Protein AF-0000000067823970 (afdb_homodimer)

Secondary structure (DSSP, 8-state):
-----------------------------------EEEEEEEEE---TT--THHHHHHHHHHHHHHH--S---------TT-EEEEEEEEETTTTEEEEEEEESS---EEEEETT-TTBTT-EE-GGG-TT-EEEEEEEEEE-TTS-EEEEEEEEEEEEETT--EEEEEEEEEEEEE--TTB-EEEE-S-GGG-SSSS----HHHHHHHTTSSSSSEEEEE---TTT-EEEEEETEEETTSEEEEEEEEEPBSSSSSEEEEEEEEETTEEEEEEEEEEE-TT-SSEEE-HHHHHHHHHHTT-EEETTEEEE-S---SS-EEEEE-SS-EEEEETGGGEEESSSS-EEESEEE-SS--EE-HHHHTTEEEEEETTTTEEEEEEE---S---EEE-/-----------------------------------EEEEEEEEE---TT--THHHHHHHHHHHHHHH--S---------TT-EEEEEEEEETTTTEEEEEEEESS---EEEEETT-TTBTT-EE-GGG-TT-EEEEEEEEEE-TTS-EEEEEEEEEEEEETT--EEEEEEEEEEEEE--TTB-EEEE-S-GGG-SSSS----HHHHHHHTTSSSSSEEEEE---TTT-EEEEEETEEETTSEEEEEEEEEPBSSSSSEEEEEEEEETTEEEEEEEEEEE-TT-SSEEE-HHHHHHHHHHTT-EEETTEEEE-S---SS-EEEEE-SS-EEEEEGGGGEEESSSS-EEESEEE-SS--EE-HHHHTTEEEEEETTTTEEEEEEE---S---EEE-

Radius of gyration: 38.7 Å; Cα contacts (8 Å, |Δi|>4): 1977; chains: 2; bounding box: 110×180×60 Å

Sequence (788 aa):
MLSFVTLLSFALACANALVVPHEDSSALDKREPAPIKLDFDIRKTLNKSSDIIDLSERAHALKSRYNRKKRATSSPIVNDNDISYLLDVKLGSNKQPVTVELDTGSSDLWVYNVSTPGAQGGSFDPSKSSDDKDTGKAFSISYLDGSGAEGEYVTDDFAFADGKTLLEDFRFAVVDGGEPNSEGVLGVGNKNTEAVSSHYDNLPWAFQKKGITPKASYSLFLGSEESGKGSIIFGGIDTEKYEGELTKYPVSGSDGLALEVKSAEVDGKSVALNKPFLLDSGTSLNLWPSPLINAVGKALGGLYCFEFYCISCDQPKDKFLTFDFGNNKINVSYHDLVFHLSESECVLGVQPNEETFILGDVFLRSAYVYYDLTSDEISIAQAKYTNASNIVSAMLSFVTLLSFALACANALVVPHEDSSALDKREPAPIKLDFDIRKTLNKSSDIIDLSERAHALKSRYNRKKRATSSPIVNDNDISYLLDVKLGSNKQPVTVELDTGSSDLWVYNVSTPGAQGGSFDPSKSSDDKDTGKAFSISYLDGSGAEGEYVTDDFAFADGKTLLEDFRFAVVDGGEPNSEGVLGVGNKNTEAVSSHYDNLPWAFQKKGITPKASYSLFLGSEESGKGSIIFGGIDTEKYEGELTKYPVSGSDGLALEVKSAEVDGKSVALNKPFLLDSGTSLNLWPSPLINAVGKALGGLYCFEFYCISCDQPKDKFLTFDFGNNKINVSYHDLVFHLSESECVLGVQPNEETFILGDVFLRSAYVYYDLTSDEISIAQAKYTNASNIVSA

Structure (mmCIF, N/CA/C/O backbone):
data_AF-0000000067823970-model_v1
#
loop_
_entity.id
_entity.type
_entity.pdbx_description
1 polymer candidapepsin
#
loop_
_atom_site.group_PDB
_atom_site.id
_atom_site.type_symbol
_atom_site.label_atom_id
_atom_site.label_alt_id
_atom_site.label_comp_id
_atom_site.label_asym_id
_atom_site.label_entity_id
_atom_site.label_seq_id
_atom_site.pdbx_PDB_ins_code
_atom_site.Cartn_x
_atom_site.Cartn_y
_atom_site.Cartn_z
_atom_site.occupancy
_atom_site.B_iso_or_equiv
_atom_site.auth_seq_id
_atom_site.auth_comp_id
_atom_site.auth_asym_id
_atom_site.auth_atom_id
_atom_site.pdbx_PDB_model_num
ATOM 1 N N . MET A 1 1 ? 84.125 -74.812 2.643 1 23.97 1 MET A N 1
ATOM 2 C CA . MET A 1 1 ? 84.062 -75 1.191 1 23.97 1 MET A CA 1
ATOM 3 C C . MET A 1 1 ? 82.875 -75.875 0.781 1 23.97 1 MET A C 1
ATOM 5 O O . MET A 1 1 ? 82.812 -76.312 -0.355 1 23.97 1 MET A O 1
ATOM 9 N N . LEU A 1 2 ? 82.062 -76.25 1.826 1 26.69 2 LEU A N 1
ATOM 10 C CA . LEU A 1 2 ? 81.125 -77.312 1.657 1 26.69 2 LEU A CA 1
ATOM 11 C C . LEU A 1 2 ? 80.062 -77 0.596 1 26.69 2 LEU A C 1
ATOM 13 O O . LEU A 1 2 ? 79.75 -75.812 0.403 1 26.69 2 LEU A O 1
ATOM 17 N N . SER A 1 3 ? 79.688 -77.875 -0.292 1 25.34 3 SER A N 1
ATOM 18 C CA . SER A 1 3 ? 79.125 -78.25 -1.599 1 25.34 3 SER A CA 1
ATOM 19 C C . SER A 1 3 ? 77.625 -78 -1.649 1 25.34 3 SER A C 1
ATOM 21 O O . SER A 1 3 ? 76.812 -78.875 -1.474 1 25.34 3 SER A O 1
ATOM 23 N N . PHE A 1 4 ? 77 -76.875 -0.974 1 28.28 4 PHE A N 1
ATOM 24 C CA . PHE A 1 4 ? 75.625 -76.812 -0.625 1 28.28 4 PHE A CA 1
ATOM 25 C C . PHE A 1 4 ? 74.75 -76.688 -1.875 1 28.28 4 PHE A C 1
ATOM 27 O O . PHE A 1 4 ? 74.75 -75.625 -2.539 1 28.28 4 PHE A O 1
ATOM 34 N N . VAL A 1 5 ? 74.562 -77.812 -2.695 1 26.39 5 VAL A N 1
ATOM 35 C CA . VAL A 1 5 ? 74 -77.875 -4.027 1 26.39 5 VAL A CA 1
ATOM 36 C C . VAL A 1 5 ? 72.5 -77.562 -3.967 1 26.39 5 VAL A C 1
ATOM 38 O O . VAL A 1 5 ? 71.688 -78.312 -3.363 1 26.39 5 VAL A O 1
ATOM 41 N N . THR A 1 6 ? 72.062 -76.312 -3.545 1 25.22 6 THR A N 1
ATOM 42 C CA . THR A 1 6 ? 70.688 -76 -3.225 1 25.22 6 THR A CA 1
ATOM 43 C C . THR A 1 6 ? 69.812 -76.188 -4.461 1 25.22 6 THR A C 1
ATOM 45 O O . THR A 1 6 ? 70.062 -75.562 -5.504 1 25.22 6 THR A O 1
ATOM 48 N N . LEU A 1 7 ? 69.125 -77.375 -4.637 1 24.47 7 LEU A N 1
ATOM 49 C CA . LEU A 1 7 ? 68.25 -77.875 -5.688 1 24.47 7 LEU A CA 1
ATOM 50 C C . LEU A 1 7 ? 67.062 -76.938 -5.98 1 24.47 7 LEU A C 1
ATOM 52 O O . LEU A 1 7 ? 66.312 -76.625 -5.086 1 24.47 7 LEU A O 1
ATOM 56 N N . LEU A 1 8 ? 67.188 -75.938 -6.93 1 25.09 8 LEU A N 1
ATOM 57 C CA . LEU A 1 8 ? 66.312 -74.875 -7.359 1 25.09 8 LEU A CA 1
ATOM 58 C C . LEU A 1 8 ? 65.062 -75.375 -8.086 1 25.09 8 LEU A C 1
ATOM 60 O O . LEU A 1 8 ? 65.188 -75.875 -9.219 1 25.09 8 LEU A O 1
ATOM 64 N N . SER A 1 9 ? 64.312 -76.375 -7.5 1 22.83 9 SER A N 1
ATOM 65 C CA . SER A 1 9 ? 63.25 -76.938 -8.32 1 22.83 9 SER A CA 1
ATOM 66 C C . SER A 1 9 ? 62.25 -75.875 -8.766 1 22.83 9 SER A C 1
ATOM 68 O O . SER A 1 9 ? 61.812 -75.062 -7.961 1 22.83 9 SER A O 1
ATOM 70 N N . PHE A 1 10 ? 62.188 -75.562 -10.078 1 24.97 10 PHE A N 1
ATOM 71 C CA . PHE A 1 10 ? 61.469 -74.625 -10.953 1 24.97 10 PHE A CA 1
ATOM 72 C C . PHE A 1 10 ? 60 -75 -10.977 1 24.97 10 PHE A C 1
ATOM 74 O O . PHE A 1 10 ? 59.594 -76.062 -11.477 1 24.97 10 PHE A O 1
ATOM 81 N N . ALA A 1 11 ? 59.188 -74.875 -9.812 1 23.98 11 ALA A N 1
ATOM 82 C CA . ALA A 1 11 ? 57.781 -75.188 -9.805 1 23.98 11 ALA A CA 1
ATOM 83 C C . ALA A 1 11 ? 57.031 -74.5 -10.922 1 23.98 11 ALA A C 1
ATOM 85 O O . ALA A 1 11 ? 57.156 -73.25 -11.102 1 23.98 11 ALA A O 1
ATOM 86 N N . LEU A 1 12 ? 56.562 -75.188 -11.992 1 24.52 12 LEU A N 1
ATOM 87 C CA . LEU A 1 12 ? 55.75 -74.938 -13.188 1 24.52 12 LEU A CA 1
ATOM 88 C C . LEU A 1 12 ? 54.406 -74.375 -12.82 1 24.52 12 LEU A C 1
ATOM 90 O O . LEU A 1 12 ? 53.562 -75.062 -12.203 1 24.52 12 LEU A O 1
ATOM 94 N N . ALA A 1 13 ? 54.281 -73.125 -12.203 1 23.3 13 ALA A N 1
ATOM 95 C CA . ALA A 1 13 ? 53 -72.625 -11.805 1 23.3 13 ALA A CA 1
ATOM 96 C C . ALA A 1 13 ? 52.062 -72.5 -13.008 1 23.3 13 ALA A C 1
ATOM 98 O O . ALA A 1 13 ? 52.438 -71.938 -14.047 1 23.3 13 ALA A O 1
ATOM 99 N N . CYS A 1 14 ? 51.062 -73.438 -13.203 1 23.8 14 CYS A N 1
ATOM 100 C CA . CYS A 1 14 ? 49.969 -73.562 -14.156 1 23.8 14 CYS A CA 1
ATOM 101 C C . CYS A 1 14 ? 49.188 -72.25 -14.234 1 23.8 14 CYS A C 1
ATOM 103 O O . CYS A 1 14 ? 48.75 -71.688 -13.211 1 23.8 14 CYS A O 1
ATOM 105 N N . ALA A 1 15 ? 49.406 -71.438 -15.242 1 24.64 15 ALA A N 1
ATOM 106 C CA . ALA A 1 15 ? 48.75 -70.188 -15.672 1 24.64 15 ALA A CA 1
ATOM 107 C C . ALA A 1 15 ? 47.25 -70.438 -15.914 1 24.64 15 ALA A C 1
ATOM 109 O O . ALA A 1 15 ? 46.875 -71.062 -16.906 1 24.64 15 ALA A O 1
ATOM 110 N N . ASN A 1 16 ? 46.438 -70.938 -14.906 1 24.92 16 ASN A N 1
ATOM 111 C CA . ASN A 1 16 ? 45.031 -71.062 -15.242 1 24.92 16 ASN A CA 1
ATOM 112 C C . ASN A 1 16 ? 44.531 -69.75 -15.852 1 24.92 16 ASN A C 1
ATOM 114 O O . ASN A 1 16 ? 44.844 -68.625 -15.367 1 24.92 16 ASN A O 1
ATOM 118 N N . ALA A 1 17 ? 44.125 -69.75 -17.125 1 25.86 17 ALA A N 1
ATOM 119 C CA . ALA A 1 17 ? 43.5 -68.75 -18 1 25.86 17 ALA A CA 1
ATOM 120 C C . ALA A 1 17 ? 42.25 -68.125 -17.344 1 25.86 17 ALA A C 1
ATOM 122 O O . ALA A 1 17 ? 41.312 -68.875 -16.969 1 25.86 17 ALA A O 1
ATOM 123 N N . LEU A 1 18 ? 42.344 -67.062 -16.531 1 25.78 18 LEU A N 1
ATOM 124 C CA . LEU A 1 18 ? 41.25 -66.312 -15.992 1 25.78 18 LEU A CA 1
ATOM 125 C C . LEU A 1 18 ? 40.25 -65.938 -17.094 1 25.78 18 LEU A C 1
ATOM 127 O O . LEU A 1 18 ? 40.594 -65.312 -18.078 1 25.78 18 LEU A O 1
ATOM 131 N N . VAL A 1 19 ? 39.25 -66.812 -17.422 1 29.03 19 VAL A N 1
ATOM 132 C CA . VAL A 1 19 ? 38.125 -66.5 -18.297 1 29.03 19 VAL A CA 1
ATOM 133 C C . VAL A 1 19 ? 37.469 -65.188 -17.797 1 29.03 19 VAL A C 1
ATOM 135 O O . VAL A 1 19 ? 37.031 -65.125 -16.641 1 29.03 19 VAL A O 1
ATOM 138 N N . VAL A 1 20 ? 37.75 -64 -18.312 1 30.61 20 VAL A N 1
ATOM 139 C CA . VAL A 1 20 ? 37.094 -62.75 -18.078 1 30.61 20 VAL A CA 1
ATOM 140 C C . VAL A 1 20 ? 35.625 -62.844 -18.453 1 30.61 20 VAL A C 1
ATOM 142 O O . VAL A 1 20 ? 35.281 -63.125 -19.609 1 30.61 20 VAL A O 1
ATOM 145 N N . PRO A 1 21 ? 34.719 -63.281 -17.547 1 31.59 21 PRO A N 1
ATOM 146 C CA . PRO A 1 21 ? 33.312 -63.219 -17.969 1 31.59 21 PRO A CA 1
ATOM 147 C C . PRO A 1 21 ? 32.938 -61.875 -18.578 1 31.59 21 PRO A C 1
ATOM 149 O O . PRO A 1 21 ? 33.438 -60.844 -18.141 1 31.59 21 PRO A O 1
ATOM 152 N N . HIS A 1 22 ? 32.656 -61.844 -19.844 1 30.84 22 HIS A N 1
ATOM 153 C CA . HIS A 1 22 ? 32.094 -60.688 -20.531 1 30.84 22 HIS A CA 1
ATOM 154 C C . HIS A 1 22 ? 30.875 -60.156 -19.797 1 30.84 22 HIS A C 1
ATOM 156 O O . HIS A 1 22 ? 29.891 -60.875 -19.625 1 30.84 22 HIS A O 1
ATOM 162 N N . GLU A 1 23 ? 30.953 -59.406 -18.719 1 31.48 23 GLU A N 1
ATOM 163 C CA . GLU A 1 23 ? 29.812 -58.688 -18.125 1 31.48 23 GLU A CA 1
ATOM 164 C C . GLU A 1 23 ? 28.969 -58 -19.188 1 31.48 23 GLU A C 1
ATOM 166 O O . GLU A 1 23 ? 29.484 -57.219 -19.984 1 31.48 23 GLU A O 1
ATOM 171 N N . ASP A 1 24 ? 28 -58.719 -19.766 1 32.12 24 ASP A N 1
ATOM 172 C CA . ASP A 1 24 ? 26.953 -58.125 -20.594 1 32.12 24 ASP A CA 1
ATOM 173 C C . ASP A 1 24 ? 26.516 -56.781 -20 1 32.12 24 ASP A C 1
ATOM 175 O O . ASP A 1 24 ? 25.812 -56.75 -18.984 1 32.12 24 ASP A O 1
ATOM 179 N N . SER A 1 25 ? 27.312 -55.75 -19.875 1 34.59 25 SER A N 1
ATOM 180 C CA . SER A 1 25 ? 27.141 -54.375 -19.438 1 34.59 25 SER A CA 1
ATOM 181 C C . SER A 1 25 ? 25.828 -53.781 -19.922 1 34.59 25 SER A C 1
ATOM 183 O O . SER A 1 25 ? 25.219 -52.938 -19.25 1 34.59 25 SER A O 1
ATOM 185 N N . SER A 1 26 ? 25.547 -53.875 -21.281 1 35.09 26 SER A N 1
ATOM 186 C CA . SER A 1 26 ? 24.688 -52.812 -21.859 1 35.09 26 SER A CA 1
ATOM 187 C C . SER A 1 26 ? 23.234 -53.031 -21.484 1 35.09 26 SER A C 1
ATOM 189 O O . SER A 1 26 ? 22.328 -52.562 -22.156 1 35.09 26 SER A O 1
ATOM 191 N N . ALA A 1 27 ? 22.797 -54.094 -20.859 1 37.91 27 ALA A N 1
ATOM 192 C CA . ALA A 1 27 ? 21.375 -54.156 -20.594 1 37.91 27 ALA A CA 1
ATOM 193 C C . ALA A 1 27 ? 20.891 -52.875 -19.891 1 37.91 27 ALA A C 1
ATOM 195 O O . ALA A 1 27 ? 20.906 -52.812 -18.656 1 37.91 27 ALA A O 1
ATOM 196 N N . LEU A 1 28 ? 21.234 -51.75 -20.266 1 41.09 28 LEU A N 1
ATOM 197 C CA . LEU A 1 28 ? 20.406 -50.625 -19.844 1 41.09 28 LEU A CA 1
ATOM 198 C C . LEU A 1 28 ? 18.938 -51 -19.766 1 41.09 28 LEU A C 1
ATOM 200 O O . LEU A 1 28 ? 18.328 -51.375 -20.781 1 41.09 28 LEU A O 1
ATOM 204 N N . ASP A 1 29 ? 18.391 -51.656 -18.828 1 42.75 29 ASP A N 1
ATOM 205 C CA . ASP A 1 29 ? 17.016 -52 -18.484 1 42.75 29 ASP A CA 1
ATOM 206 C C . ASP A 1 29 ? 16.031 -50.969 -19.016 1 42.75 29 ASP A C 1
ATOM 208 O O . ASP A 1 29 ? 16.109 -49.781 -18.656 1 42.75 29 ASP A O 1
ATOM 212 N N . LYS A 1 30 ? 15.602 -50.906 -20.234 1 53.09 30 LYS A N 1
ATOM 213 C CA . LYS A 1 30 ? 14.539 -50.125 -20.891 1 53.09 30 LYS A CA 1
ATOM 214 C C . LYS A 1 30 ? 13.344 -49.969 -19.953 1 53.09 30 LYS A C 1
ATOM 216 O O . LYS A 1 30 ? 12.523 -50.875 -19.828 1 53.09 30 LYS A O 1
ATOM 221 N N . ARG A 1 31 ? 13.391 -49.281 -18.891 1 65.12 31 ARG A N 1
ATOM 222 C CA . ARG A 1 31 ? 12.219 -49 -18.047 1 65.12 31 ARG A CA 1
ATOM 223 C C . ARG A 1 31 ? 11.07 -48.438 -18.891 1 65.12 31 ARG A C 1
ATOM 225 O O . ARG A 1 31 ? 11.281 -47.625 -19.797 1 65.12 31 ARG A O 1
ATOM 232 N N . GLU A 1 32 ? 9.906 -49.125 -18.953 1 87.56 32 GLU A N 1
ATOM 233 C CA . GLU A 1 32 ? 8.688 -48.625 -19.562 1 87.56 32 GLU A CA 1
ATOM 234 C C . GLU A 1 32 ? 8.297 -47.281 -18.984 1 87.56 32 GLU A C 1
ATOM 236 O O . GLU A 1 32 ? 8.414 -47.031 -17.781 1 87.56 32 GLU A O 1
ATOM 241 N N . PRO A 1 33 ? 8.102 -46.312 -19.875 1 93.5 33 PRO A N 1
ATOM 242 C CA . PRO A 1 33 ? 7.691 -45 -19.375 1 93.5 33 PRO A CA 1
ATOM 243 C C . PRO A 1 33 ? 6.594 -45.094 -18.312 1 93.5 33 PRO A C 1
ATOM 245 O O . PRO A 1 33 ? 5.688 -45.938 -18.422 1 93.5 33 PRO A O 1
ATOM 248 N N . ALA A 1 34 ? 6.746 -44.406 -17.203 1 95.12 34 ALA A N 1
ATOM 249 C CA . ALA A 1 34 ? 5.785 -44.406 -16.094 1 95.12 34 ALA A CA 1
ATOM 250 C C . ALA A 1 34 ? 5.66 -43 -15.492 1 95.12 34 ALA A C 1
ATOM 252 O O . ALA A 1 34 ? 6.594 -42.219 -15.57 1 95.12 34 ALA A O 1
ATOM 253 N N . PRO A 1 35 ? 4.477 -42.812 -14.898 1 97.06 35 PRO A N 1
ATOM 254 C CA . PRO A 1 35 ? 4.316 -41.5 -14.227 1 97.06 35 PRO A CA 1
ATOM 255 C C . PRO A 1 35 ? 5.285 -41.312 -13.055 1 97.06 35 PRO A C 1
ATOM 257 O O . PRO A 1 35 ? 5.652 -42.312 -12.398 1 97.06 35 PRO A O 1
ATOM 260 N N . ILE A 1 36 ? 5.73 -40.062 -12.836 1 96.38 36 ILE A N 1
ATOM 261 C CA . ILE A 1 36 ? 6.547 -39.688 -11.688 1 96.38 36 ILE A CA 1
ATOM 262 C C . ILE A 1 36 ? 5.797 -38.656 -10.828 1 96.38 36 ILE A C 1
ATOM 264 O O . ILE A 1 36 ? 5.52 -37.562 -11.273 1 96.38 36 ILE A O 1
ATOM 268 N N . LYS A 1 37 ? 5.473 -39.031 -9.641 1 95.81 37 LYS A N 1
ATOM 269 C CA . LYS A 1 37 ? 4.797 -38.125 -8.711 1 95.81 37 LYS A CA 1
ATOM 270 C C . LYS A 1 37 ? 5.793 -37.469 -7.762 1 95.81 37 LYS A C 1
ATOM 272 O O . LYS A 1 37 ? 6.695 -38.125 -7.238 1 95.81 37 LYS A O 1
ATOM 277 N N . LEU A 1 38 ? 5.664 -36.219 -7.57 1 94.31 38 LEU A N 1
ATOM 278 C CA . LEU A 1 38 ? 6.418 -35.438 -6.582 1 94.31 38 LEU A CA 1
ATOM 279 C C . LEU A 1 38 ? 5.477 -34.656 -5.672 1 94.31 38 LEU A C 1
ATOM 281 O O . LEU A 1 38 ? 4.609 -33.938 -6.148 1 94.31 38 LEU A O 1
ATOM 285 N N . ASP A 1 39 ? 5.688 -34.844 -4.391 1 89.12 39 ASP A N 1
ATOM 286 C CA . ASP A 1 39 ? 5.004 -34 -3.428 1 89.12 39 ASP A CA 1
ATOM 287 C C . ASP A 1 39 ? 5.805 -32.719 -3.156 1 89.12 39 ASP A C 1
ATOM 289 O O . ASP A 1 39 ? 7.039 -32.75 -3.158 1 89.12 39 ASP A O 1
ATOM 293 N N . PHE A 1 40 ? 5.137 -31.656 -3.125 1 84.69 40 PHE A N 1
ATOM 294 C CA . PHE A 1 40 ? 5.883 -30.438 -2.807 1 84.69 40 PHE A CA 1
ATOM 295 C C . PHE A 1 40 ? 5.344 -29.797 -1.537 1 84.69 40 PHE A C 1
ATOM 297 O O . PHE A 1 40 ? 4.219 -30.078 -1.116 1 84.69 40 PHE A O 1
ATOM 304 N N . ASP A 1 41 ? 6.301 -28.984 -0.987 1 78.94 41 ASP A N 1
ATOM 305 C CA . ASP A 1 41 ? 5.961 -28.219 0.205 1 78.94 41 ASP A CA 1
ATOM 306 C C . ASP A 1 41 ? 5.422 -26.828 -0.17 1 78.94 41 ASP A C 1
ATOM 308 O O . ASP A 1 41 ? 5.883 -26.219 -1.133 1 78.94 41 ASP A O 1
ATOM 312 N N . ILE A 1 42 ? 4.441 -26.453 0.571 1 77 42 ILE A N 1
ATOM 313 C CA . ILE A 1 42 ? 3.873 -25.125 0.396 1 77 42 ILE A CA 1
ATOM 314 C C . ILE A 1 42 ? 4.426 -24.188 1.461 1 77 42 ILE A C 1
ATOM 316 O O . ILE A 1 42 ? 4.371 -24.484 2.654 1 77 42 ILE A O 1
ATOM 320 N N . ARG A 1 43 ? 5.109 -23.141 1.012 1 74.62 43 ARG A N 1
ATOM 321 C CA . ARG A 1 43 ? 5.645 -22.141 1.942 1 74.62 43 ARG A CA 1
ATOM 322 C C . ARG A 1 43 ? 4.953 -20.797 1.763 1 74.62 43 ARG A C 1
ATOM 324 O O . ARG A 1 43 ? 4.887 -20.266 0.65 1 74.62 43 ARG A O 1
ATOM 331 N N . LYS A 1 44 ? 4.445 -20.359 2.926 1 70.19 44 LYS A N 1
ATOM 332 C CA . LYS A 1 44 ? 3.855 -19.016 2.961 1 70.19 44 LYS A CA 1
ATOM 333 C C . LYS A 1 44 ? 4.797 -18.016 3.623 1 70.19 44 LYS A C 1
ATOM 335 O O . LYS A 1 44 ? 5.297 -18.266 4.723 1 70.19 44 LYS A O 1
ATOM 340 N N . THR A 1 45 ? 5.238 -17.109 2.891 1 61.94 45 THR A N 1
ATOM 341 C CA . THR A 1 45 ? 6.051 -16.062 3.498 1 61.94 45 THR A CA 1
ATOM 342 C C . THR A 1 45 ? 5.195 -14.836 3.818 1 61.94 45 THR A C 1
ATOM 344 O O . THR A 1 45 ? 4.516 -14.297 2.943 1 61.94 45 THR A O 1
ATOM 347 N N . LEU A 1 46 ? 4.805 -14.719 5.102 1 53.88 46 LEU A N 1
ATOM 348 C CA . LEU A 1 46 ? 4.133 -13.508 5.551 1 53.88 46 LEU A CA 1
ATOM 349 C C . LEU A 1 46 ? 5.133 -12.539 6.172 1 53.88 46 LEU A C 1
ATOM 351 O O . LEU A 1 46 ? 5.875 -12.906 7.086 1 53.88 46 LEU A O 1
ATOM 355 N N . ASN A 1 47 ? 5.715 -11.711 5.508 1 43.78 47 ASN A N 1
ATOM 356 C CA . ASN A 1 47 ? 6.637 -10.812 6.199 1 43.78 47 ASN A CA 1
ATOM 357 C C . ASN A 1 47 ? 5.902 -9.891 7.168 1 43.78 47 ASN A C 1
ATOM 359 O O . ASN A 1 47 ? 4.926 -9.242 6.789 1 43.78 47 ASN A O 1
ATOM 363 N N . LYS A 1 48 ? 6.023 -10.219 8.336 1 44.09 48 LYS A N 1
ATOM 364 C CA . LYS A 1 48 ? 5.516 -9.336 9.383 1 44.09 48 LYS A CA 1
ATOM 365 C C . LYS A 1 48 ? 5.773 -7.871 9.031 1 44.09 48 LYS A C 1
ATOM 367 O O . LYS A 1 48 ? 4.973 -6.996 9.375 1 44.09 48 LYS A O 1
ATOM 372 N N . SER A 1 49 ? 6.969 -7.578 8.82 1 38.06 49 SER A N 1
ATOM 373 C CA . SER A 1 49 ? 7.332 -6.172 8.688 1 38.06 49 SER A CA 1
ATOM 374 C C . SER A 1 49 ? 7.039 -5.656 7.281 1 38.06 49 SER A C 1
ATOM 376 O O . SER A 1 49 ? 7.914 -5.086 6.629 1 38.06 49 SER A O 1
ATOM 378 N N . SER A 1 50 ? 6.293 -6.395 6.535 1 38.44 50 SER A N 1
ATOM 379 C CA . SER A 1 50 ? 6.211 -6.074 5.117 1 38.44 50 SER A CA 1
ATOM 380 C C . SER A 1 50 ? 5.742 -4.637 4.898 1 38.44 50 SER A C 1
ATOM 382 O O . SER A 1 50 ? 4.688 -4.242 5.402 1 38.44 50 SER A O 1
ATOM 384 N N . ASP A 1 51 ? 6.574 -3.898 4.594 1 39.5 51 ASP A N 1
ATOM 385 C CA . ASP A 1 51 ? 6.309 -2.529 4.164 1 39.5 51 ASP A CA 1
ATOM 386 C C . ASP A 1 51 ? 5.238 -2.492 3.074 1 39.5 51 ASP A C 1
ATOM 388 O O . ASP A 1 51 ? 5.355 -3.182 2.059 1 39.5 51 ASP A O 1
ATOM 392 N N . ILE A 1 52 ? 3.986 -2.381 3.342 1 41.44 52 ILE A N 1
ATOM 393 C CA . ILE A 1 52 ? 2.842 -2.082 2.488 1 41.44 52 ILE A CA 1
ATOM 394 C C . ILE A 1 52 ? 3.326 -1.641 1.109 1 41.44 52 ILE A C 1
ATOM 396 O O . ILE A 1 52 ? 2.613 -1.793 0.115 1 41.44 52 ILE A O 1
ATOM 400 N N . ILE A 1 53 ? 4.586 -1.152 1.104 1 40.66 53 ILE A N 1
ATOM 401 C CA . ILE A 1 53 ? 5.254 -0.674 -0.101 1 40.66 53 ILE A CA 1
ATOM 402 C C . ILE A 1 53 ? 5.371 -1.812 -1.113 1 40.66 53 ILE A C 1
ATOM 404 O O . ILE A 1 53 ? 5.121 -1.617 -2.307 1 40.66 53 ILE A O 1
ATOM 408 N N . ASP A 1 54 ? 5.461 -2.945 -0.527 1 48.28 54 ASP A N 1
ATOM 409 C CA . ASP A 1 54 ? 5.84 -4.039 -1.417 1 48.28 54 ASP A CA 1
ATOM 410 C C . ASP A 1 54 ? 4.637 -4.535 -2.217 1 48.28 54 ASP A C 1
ATOM 412 O O . ASP A 1 54 ? 4.73 -4.734 -3.43 1 48.28 54 ASP A O 1
ATOM 416 N N . LEU A 1 55 ? 3.488 -4.539 -1.638 1 44.09 55 LEU A N 1
ATOM 417 C CA . LEU A 1 55 ? 2.344 -5.09 -2.357 1 44.09 55 LEU A CA 1
ATOM 418 C C . LEU A 1 55 ? 1.871 -4.129 -3.441 1 44.09 55 LEU A C 1
ATOM 420 O O . LEU A 1 55 ? 1.541 -4.551 -4.551 1 44.09 55 LEU A O 1
ATOM 424 N N . SER A 1 56 ? 1.848 -2.826 -3.053 1 44.56 56 SER A N 1
ATOM 425 C CA . SER A 1 56 ? 1.404 -1.851 -4.043 1 44.56 56 SER A CA 1
ATOM 426 C C . SER A 1 56 ? 2.4 -1.739 -5.191 1 44.56 56 SER A C 1
ATOM 428 O O . SER A 1 56 ? 2.004 -1.589 -6.352 1 44.56 56 SER A O 1
ATOM 430 N N . GLU A 1 57 ? 3.641 -1.757 -4.828 1 45.41 57 GLU A N 1
ATOM 431 C CA . GLU A 1 57 ? 4.652 -1.79 -5.879 1 45.41 57 GLU A CA 1
ATOM 432 C C . GLU A 1 57 ? 4.48 -3.014 -6.777 1 45.41 57 GLU A C 1
ATOM 434 O O . GLU A 1 57 ? 4.645 -2.924 -7.996 1 45.41 57 GLU A O 1
ATOM 439 N N . ARG A 1 58 ? 4.094 -4.062 -6.18 1 46.78 58 ARG A N 1
ATOM 440 C CA . ARG A 1 58 ? 3.84 -5.277 -6.941 1 46.78 58 ARG A CA 1
ATOM 441 C C . ARG A 1 58 ? 2.68 -5.086 -7.91 1 46.78 58 ARG A C 1
ATOM 443 O O . ARG A 1 58 ? 2.754 -5.504 -9.07 1 46.78 58 ARG A O 1
ATOM 450 N N . ALA A 1 59 ? 1.632 -4.582 -7.293 1 46 59 ALA A N 1
ATOM 451 C CA . ALA A 1 59 ? 0.457 -4.336 -8.125 1 46 59 ALA A CA 1
ATOM 452 C C . ALA A 1 59 ? 0.804 -3.447 -9.32 1 46 59 ALA A C 1
ATOM 454 O O . ALA A 1 59 ? 0.366 -3.703 -10.438 1 46 59 ALA A O 1
ATOM 455 N N . HIS A 1 60 ? 1.615 -2.41 -8.93 1 45.19 60 HIS A N 1
ATOM 456 C CA . HIS A 1 60 ? 2.037 -1.515 -10.008 1 45.19 60 HIS A CA 1
ATOM 457 C C . HIS A 1 60 ? 2.967 -2.225 -10.984 1 45.19 60 HIS A C 1
ATOM 459 O O . HIS A 1 60 ? 2.871 -2.023 -12.195 1 45.19 60 HIS A O 1
ATOM 465 N N . ALA A 1 61 ? 3.93 -2.959 -10.406 1 42.94 61 ALA A N 1
ATOM 466 C CA . ALA A 1 61 ? 4.836 -3.697 -11.281 1 42.94 61 ALA A CA 1
ATOM 467 C C . ALA A 1 61 ? 4.062 -4.652 -12.188 1 42.94 61 ALA A C 1
ATOM 469 O O . ALA A 1 61 ? 4.363 -4.766 -13.383 1 42.94 61 ALA A O 1
ATOM 470 N N . LEU A 1 62 ? 3.15 -5.297 -11.625 1 39.5 62 LEU A N 1
ATOM 471 C CA . LEU A 1 62 ? 2.334 -6.219 -12.406 1 39.5 62 LEU A CA 1
ATOM 472 C C . LEU A 1 62 ? 1.585 -5.48 -13.508 1 39.5 62 LEU A C 1
ATOM 474 O O . LEU A 1 62 ? 1.498 -5.965 -14.641 1 39.5 62 LEU A O 1
ATOM 478 N N . LYS A 1 63 ? 0.954 -4.238 -13.18 1 42.5 63 LYS A N 1
ATOM 479 C CA . LYS A 1 63 ? 0.208 -3.445 -14.156 1 42.5 63 LYS A CA 1
ATOM 480 C C . LYS A 1 63 ? 1.131 -2.891 -15.234 1 42.5 63 LYS A C 1
ATOM 482 O O . LYS A 1 63 ? 0.785 -2.898 -16.422 1 42.5 63 LYS A O 1
ATOM 487 N N . SER A 1 64 ? 2.211 -2.125 -14.742 1 38.84 64 SER A N 1
ATOM 488 C CA . SER A 1 64 ? 3.096 -1.474 -15.703 1 38.84 64 SER A CA 1
ATOM 489 C C . SER A 1 64 ? 3.758 -2.492 -16.625 1 38.84 64 SER A C 1
ATOM 491 O O . SER A 1 64 ? 3.947 -2.23 -17.812 1 38.84 64 SER A O 1
ATOM 493 N N . ARG A 1 65 ? 4.277 -3.539 -16.094 1 38.78 65 ARG A N 1
ATOM 494 C CA . ARG A 1 65 ? 5.117 -4.434 -16.875 1 38.78 65 ARG A CA 1
ATOM 495 C C . ARG A 1 65 ? 4.301 -5.152 -17.953 1 38.78 65 ARG A C 1
ATOM 497 O O . ARG A 1 65 ? 4.84 -5.559 -18.984 1 38.78 65 ARG A O 1
ATOM 504 N N . TYR A 1 66 ? 3.023 -5.398 -17.734 1 34.88 66 TYR A N 1
ATOM 505 C CA . TYR A 1 66 ? 2.363 -6.004 -18.875 1 34.88 66 TYR A CA 1
ATOM 506 C C . TYR A 1 66 ? 2.236 -5.004 -20.016 1 34.88 66 TYR A C 1
ATOM 508 O O . TYR A 1 66 ? 2.129 -5.391 -21.188 1 34.88 66 TYR A O 1
ATOM 516 N N . ASN A 1 67 ? 1.963 -3.729 -19.719 1 32.22 67 ASN A N 1
ATOM 517 C CA . ASN A 1 67 ? 1.882 -2.789 -20.828 1 32.22 67 ASN A CA 1
ATOM 518 C C . ASN A 1 67 ? 3.268 -2.385 -21.328 1 32.22 67 ASN A C 1
ATOM 520 O O . ASN A 1 67 ? 3.396 -1.754 -22.375 1 32.22 67 ASN A O 1
ATOM 524 N N . ARG A 1 68 ? 4.172 -2 -20.438 1 32.53 68 ARG A N 1
ATOM 525 C CA . ARG A 1 68 ? 5.406 -1.455 -20.984 1 32.53 68 ARG A CA 1
ATOM 526 C C . ARG A 1 68 ? 6.328 -2.57 -21.469 1 32.53 68 ARG A C 1
ATOM 528 O O . ARG A 1 68 ? 6.391 -3.641 -20.859 1 32.53 68 ARG A O 1
ATOM 535 N N . LYS A 1 69 ? 6.973 -2.453 -22.766 1 29.91 69 LYS A N 1
ATOM 536 C CA . LYS A 1 69 ? 8.172 -3.098 -23.297 1 29.91 69 LYS A CA 1
ATOM 537 C C . LYS A 1 69 ? 9.25 -3.225 -22.219 1 29.91 69 LYS A C 1
ATOM 539 O O . LYS A 1 69 ? 9.75 -4.32 -21.953 1 29.91 69 LYS A O 1
ATOM 544 N N . LYS A 1 70 ? 10.5 -2.512 -22.422 1 28.62 70 LYS A N 1
ATOM 545 C CA . LYS A 1 70 ? 11.906 -2.775 -22.125 1 28.62 70 LYS A CA 1
ATOM 546 C C . LYS A 1 70 ? 12.188 -2.639 -20.641 1 28.62 70 LYS A C 1
ATOM 548 O O . LYS A 1 70 ? 12.594 -3.604 -19.984 1 28.62 70 LYS A O 1
ATOM 553 N N . ARG A 1 71 ? 13.203 -1.614 -20.172 1 28.7 71 ARG A N 1
ATOM 554 C CA . ARG A 1 71 ? 14.469 -1.618 -19.438 1 28.7 71 ARG A CA 1
ATOM 555 C C . ARG A 1 71 ? 14.266 -1.211 -17.984 1 28.7 71 ARG A C 1
ATOM 557 O O . ARG A 1 71 ? 15.234 -0.96 -17.266 1 28.7 71 ARG A O 1
ATOM 564 N N . ALA A 1 72 ? 13.359 -0.406 -17.547 1 30.34 72 ALA A N 1
ATOM 565 C CA . ALA A 1 72 ? 13.789 0.168 -16.281 1 30.34 72 ALA A CA 1
ATOM 566 C C . ALA A 1 72 ? 13.719 -0.863 -15.156 1 30.34 72 ALA A C 1
ATOM 568 O O . ALA A 1 72 ? 12.719 -1.579 -15.023 1 30.34 72 ALA A O 1
ATOM 569 N N . THR A 1 73 ? 14.891 -1.259 -14.555 1 28.34 73 THR A N 1
ATOM 570 C CA . THR A 1 73 ? 15.242 -2.137 -13.445 1 28.34 73 THR A CA 1
ATOM 571 C C . THR A 1 73 ? 14.43 -1.793 -12.203 1 28.34 73 THR A C 1
ATOM 573 O O . THR A 1 73 ? 14.656 -0.754 -11.578 1 28.34 73 THR A O 1
ATOM 576 N N . SER A 1 74 ? 13.289 -1.896 -12.289 1 31.88 74 SER A N 1
ATOM 577 C CA . SER A 1 74 ? 12.562 -1.676 -11.039 1 31.88 74 SER A CA 1
ATOM 578 C C . SER A 1 74 ? 13.055 -2.609 -9.938 1 31.88 74 SER A C 1
ATOM 580 O O . SER A 1 74 ? 13.547 -3.703 -10.219 1 31.88 74 SER A O 1
ATOM 582 N N . SER A 1 75 ? 13.461 -2.008 -8.828 1 33.47 75 SER A N 1
ATOM 583 C CA . SER A 1 75 ? 13.938 -2.781 -7.684 1 33.47 75 SER A CA 1
ATOM 584 C C . SER A 1 75 ? 13.023 -3.975 -7.41 1 33.47 75 SER A C 1
ATOM 586 O O . SER A 1 75 ? 11.797 -3.846 -7.43 1 33.47 75 SER A O 1
ATOM 588 N N . PRO A 1 76 ? 13.734 -5.055 -7.445 1 34.28 76 PRO A N 1
ATOM 589 C CA . PRO A 1 76 ? 12.992 -6.281 -7.137 1 34.28 76 PRO A CA 1
ATOM 590 C C . PRO A 1 76 ? 12.18 -6.168 -5.852 1 34.28 76 PRO A C 1
ATOM 592 O O . PRO A 1 76 ? 12.672 -5.645 -4.848 1 34.28 76 PRO A O 1
ATOM 595 N N . ILE A 1 77 ? 10.984 -5.996 -5.898 1 34.97 77 ILE A N 1
ATOM 596 C CA . ILE A 1 77 ? 10.055 -6.043 -4.77 1 34.97 77 ILE A CA 1
ATOM 597 C C . ILE A 1 77 ? 10.148 -7.402 -4.078 1 34.97 77 ILE A C 1
ATOM 599 O O . ILE A 1 77 ? 9.867 -8.438 -4.688 1 34.97 77 ILE A O 1
ATOM 603 N N . VAL A 1 78 ? 11.07 -7.523 -3.121 1 36.81 78 VAL A N 1
ATOM 604 C CA . VAL A 1 78 ? 11.094 -8.758 -2.342 1 36.81 78 VAL A CA 1
ATOM 605 C C . VAL A 1 78 ? 9.672 -9.141 -1.932 1 36.81 78 VAL A C 1
ATOM 607 O O . VAL A 1 78 ? 8.961 -8.336 -1.327 1 36.81 78 VAL A O 1
ATOM 610 N N . ASN A 1 79 ? 9.078 -10.117 -2.598 1 41.91 79 ASN A N 1
ATOM 611 C CA . ASN A 1 79 ? 7.73 -10.688 -2.547 1 41.91 79 ASN A CA 1
ATOM 612 C C . ASN A 1 79 ? 7.473 -11.398 -1.222 1 41.91 79 ASN A C 1
ATOM 614 O O . ASN A 1 79 ? 7.801 -12.57 -1.067 1 41.91 79 ASN A O 1
ATOM 618 N N . ASP A 1 80 ? 7.262 -10.734 -0.145 1 42.88 80 ASP A N 1
ATOM 619 C CA . ASP A 1 80 ? 7.184 -11.336 1.183 1 42.88 80 ASP A CA 1
ATOM 620 C C . ASP A 1 80 ? 5.84 -12.031 1.392 1 42.88 80 ASP A C 1
ATOM 622 O O . ASP A 1 80 ? 5.633 -12.703 2.404 1 42.88 80 ASP A O 1
ATOM 626 N N . ASN A 1 81 ? 4.855 -11.914 0.604 1 49.88 81 ASN A N 1
ATOM 627 C CA . ASN A 1 81 ? 3.625 -12.633 0.917 1 49.88 81 ASN A CA 1
ATOM 628 C C . ASN A 1 81 ? 3.264 -13.633 -0.178 1 49.88 81 ASN A C 1
ATOM 630 O O . ASN A 1 81 ? 2.084 -13.867 -0.446 1 49.88 81 ASN A O 1
ATOM 634 N N . ASP A 1 82 ? 4.316 -14.289 -0.658 1 62.53 82 ASP A N 1
ATOM 635 C CA . ASP A 1 82 ? 4.105 -15.203 -1.781 1 62.53 82 ASP A CA 1
ATOM 636 C C . ASP A 1 82 ? 4.008 -16.641 -1.304 1 62.53 82 ASP A C 1
ATOM 638 O O . ASP A 1 82 ? 4.559 -17 -0.259 1 62.53 82 ASP A O 1
ATOM 642 N N . ILE A 1 83 ? 2.994 -17.328 -1.9 1 71.62 83 ILE A N 1
ATOM 643 C CA . ILE A 1 83 ? 2.955 -18.781 -1.771 1 71.62 83 ILE A CA 1
ATOM 644 C C . ILE A 1 83 ? 3.885 -19.406 -2.803 1 71.62 83 ILE A C 1
ATOM 646 O O . ILE A 1 83 ? 3.873 -19.031 -3.977 1 71.62 83 ILE A O 1
ATOM 650 N N . SER A 1 84 ? 4.797 -20.219 -2.232 1 80.44 84 SER A N 1
ATOM 651 C CA . SER A 1 84 ? 5.723 -20.922 -3.111 1 80.44 84 SER A CA 1
ATOM 652 C C . SER A 1 84 ? 5.539 -22.438 -3.008 1 80.44 84 SER A C 1
ATOM 654 O O . SER A 1 84 ? 5.312 -22.953 -1.917 1 80.44 84 SER A O 1
ATOM 656 N N . TYR A 1 85 ? 5.598 -23.109 -4.129 1 86.44 85 TYR A N 1
ATOM 657 C CA . TYR A 1 85 ? 5.594 -24.562 -4.215 1 86.44 85 TYR A CA 1
ATOM 658 C C . TYR A 1 85 ? 6.992 -25.094 -4.496 1 86.44 85 TYR A C 1
ATOM 660 O O . TYR A 1 85 ? 7.504 -24.953 -5.609 1 86.44 85 TYR A O 1
ATOM 668 N N . LEU A 1 86 ? 7.523 -25.734 -3.477 1 89.94 86 LEU A N 1
ATOM 669 C CA . LEU A 1 86 ? 8.953 -26 -3.498 1 89.94 86 LEU A CA 1
ATOM 670 C C . LEU A 1 86 ? 9.227 -27.484 -3.777 1 89.94 86 LEU A C 1
ATOM 672 O O . LEU A 1 86 ? 8.539 -28.359 -3.24 1 89.94 86 LEU A O 1
ATOM 676 N N . LEU A 1 87 ? 10.18 -27.719 -4.641 1 93.25 87 LEU A N 1
ATOM 677 C CA . LEU A 1 87 ? 10.641 -29.062 -4.992 1 93.25 87 LEU A CA 1
ATOM 678 C C . LEU A 1 87 ? 12.141 -29.203 -4.789 1 93.25 87 LEU A C 1
ATOM 680 O O . LEU A 1 87 ? 12.898 -28.281 -5.102 1 93.25 87 LEU A O 1
ATOM 684 N N . ASP A 1 88 ? 12.469 -30.359 -4.262 1 94.38 88 ASP A N 1
ATOM 685 C CA . ASP A 1 88 ? 13.891 -30.656 -4.129 1 94.38 88 ASP A CA 1
ATOM 686 C C . ASP A 1 88 ? 14.414 -31.391 -5.359 1 94.38 88 ASP A C 1
ATOM 688 O O . ASP A 1 88 ? 13.812 -32.375 -5.801 1 94.38 88 ASP A O 1
ATOM 692 N N . VAL A 1 89 ? 15.547 -30.875 -5.906 1 97.19 89 VAL A N 1
ATOM 693 C CA . VAL A 1 89 ? 16.219 -31.531 -7.023 1 97.19 89 VAL A CA 1
ATOM 694 C C . VAL A 1 89 ? 17.703 -31.688 -6.727 1 97.19 89 VAL A C 1
ATOM 696 O O . VAL A 1 89 ? 18.219 -31.062 -5.793 1 97.19 89 VAL A O 1
ATOM 699 N N . LYS A 1 90 ? 18.297 -32.531 -7.43 1 97.88 90 LYS A N 1
ATOM 700 C CA . LYS A 1 90 ? 19.734 -32.75 -7.367 1 97.88 90 LYS A CA 1
ATOM 701 C C . LYS A 1 90 ? 20.375 -32.625 -8.75 1 97.88 90 LYS A C 1
ATOM 703 O O . LYS A 1 90 ? 19.906 -33.219 -9.711 1 97.88 90 LYS A O 1
ATOM 708 N N . LEU A 1 91 ? 21.406 -31.859 -8.797 1 98.44 91 LEU A N 1
ATOM 709 C CA . LEU A 1 91 ? 22.047 -31.562 -10.07 1 98.44 91 LEU A CA 1
ATOM 710 C C . LEU A 1 91 ? 23.516 -31.984 -10.062 1 98.44 91 LEU A C 1
ATOM 712 O O . LEU A 1 91 ? 24.172 -31.938 -9.016 1 98.44 91 LEU A O 1
ATOM 716 N N . GLY A 1 92 ? 23.953 -32.406 -11.242 1 98.31 92 GLY A N 1
ATOM 717 C CA . GLY A 1 92 ? 25.375 -32.719 -11.383 1 98.31 92 GLY A CA 1
ATOM 718 C C . GLY A 1 92 ? 25.688 -34.188 -11.062 1 98.31 92 GLY A C 1
ATOM 719 O O . GLY A 1 92 ? 24.875 -34.875 -10.453 1 98.31 92 GLY A O 1
ATOM 720 N N . SER A 1 93 ? 26.875 -34.5 -11.492 1 97.81 93 SER A N 1
ATOM 721 C CA . SER A 1 93 ? 27.344 -35.875 -11.242 1 97.81 93 SER A CA 1
ATOM 722 C C . SER A 1 93 ? 27.469 -36.156 -9.75 1 97.81 93 SER A C 1
ATOM 724 O O . SER A 1 93 ? 27.344 -37.312 -9.312 1 97.81 93 SER A O 1
ATOM 726 N N . ASN A 1 94 ? 27.719 -35.156 -9.039 1 97.5 94 ASN A N 1
ATOM 727 C CA . ASN A 1 94 ? 27.891 -35.312 -7.594 1 97.5 94 ASN A CA 1
ATOM 728 C C . ASN A 1 94 ? 26.594 -35.031 -6.844 1 97.5 94 ASN A C 1
ATOM 730 O O . ASN A 1 94 ? 26.594 -34.875 -5.621 1 97.5 94 ASN A O 1
ATOM 734 N N . LYS A 1 95 ? 25.516 -34.875 -7.484 1 97.81 95 LYS A N 1
ATOM 735 C CA . LYS A 1 95 ? 24.172 -34.781 -6.926 1 97.81 95 LYS A CA 1
ATOM 736 C C . LYS A 1 95 ? 24.062 -33.594 -5.949 1 97.81 95 LYS A C 1
ATOM 738 O O . LYS A 1 95 ? 23.594 -33.781 -4.816 1 97.81 95 LYS A O 1
ATOM 743 N N . GLN A 1 96 ? 24.375 -32.406 -6.379 1 97.88 96 GLN A N 1
ATOM 744 C CA . GLN A 1 96 ? 24.25 -31.219 -5.551 1 97.88 96 GLN A CA 1
ATOM 745 C C . GLN A 1 96 ? 22.781 -30.875 -5.301 1 97.88 96 GLN A C 1
ATOM 747 O O . GLN A 1 96 ? 22.016 -30.688 -6.246 1 97.88 96 GLN A O 1
ATOM 752 N N . PRO A 1 97 ? 22.406 -30.844 -4.055 1 97.06 97 PRO A N 1
ATOM 753 C CA . PRO A 1 97 ? 20.984 -30.578 -3.76 1 97.06 97 PRO A CA 1
ATOM 754 C C . PRO A 1 97 ? 20.625 -29.109 -3.906 1 97.06 97 PRO A C 1
ATOM 756 O O . PRO A 1 97 ? 21.375 -28.234 -3.463 1 97.06 97 PRO A O 1
ATOM 759 N N . VAL A 1 98 ? 19.484 -28.812 -4.547 1 96.31 98 VAL A N 1
ATOM 760 C CA . VAL A 1 98 ? 18.906 -27.484 -4.629 1 96.31 98 VAL A CA 1
ATOM 761 C C . VAL A 1 98 ? 17.391 -27.562 -4.504 1 96.31 98 VAL A C 1
ATOM 763 O O . VAL A 1 98 ? 16.781 -28.547 -4.934 1 96.31 98 VAL A O 1
ATOM 766 N N . THR A 1 99 ? 16.828 -26.578 -3.898 1 94.81 99 THR A N 1
ATOM 767 C CA . THR A 1 99 ? 15.375 -26.406 -3.84 1 94.81 99 THR A CA 1
ATOM 768 C C . THR A 1 99 ? 14.906 -25.344 -4.828 1 94.81 99 THR A C 1
ATOM 770 O O . THR A 1 99 ? 15.492 -24.266 -4.895 1 94.81 99 THR A O 1
ATOM 773 N N . VAL A 1 100 ? 13.891 -25.703 -5.617 1 94.75 100 VAL A N 1
ATOM 774 C CA . VAL A 1 100 ? 13.422 -24.781 -6.648 1 94.75 100 VAL A CA 1
ATOM 775 C C . VAL A 1 100 ? 11.914 -24.594 -6.531 1 94.75 100 VAL A C 1
ATOM 777 O O . VAL A 1 100 ? 11.211 -25.453 -5.988 1 94.75 100 VAL A O 1
ATOM 780 N N . GLU A 1 101 ? 11.453 -23.484 -7.008 1 91.81 101 GLU A N 1
ATOM 781 C CA . GLU A 1 101 ? 10.023 -23.188 -7.055 1 91.81 101 GLU A CA 1
ATOM 782 C C . GLU A 1 101 ? 9.398 -23.688 -8.352 1 91.81 101 GLU A C 1
ATOM 784 O O . GLU A 1 101 ? 9.906 -23.406 -9.438 1 91.81 101 GLU A O 1
ATOM 789 N N . LEU A 1 102 ? 8.344 -24.391 -8.195 1 92.75 102 LEU A N 1
ATOM 790 C CA . LEU A 1 102 ? 7.598 -24.875 -9.352 1 92.75 102 LEU A CA 1
ATOM 791 C C . LEU A 1 102 ? 6.852 -23.719 -10.023 1 92.75 102 LEU A C 1
ATOM 793 O O . LEU A 1 102 ? 6.199 -22.922 -9.352 1 92.75 102 LEU A O 1
ATOM 797 N N . ASP A 1 103 ? 6.969 -23.625 -11.344 1 92.31 103 ASP A N 1
ATOM 798 C CA . ASP A 1 103 ? 6.328 -22.547 -12.102 1 92.31 103 ASP A CA 1
ATOM 799 C C . ASP A 1 103 ? 5.789 -23.062 -13.438 1 92.31 103 ASP A C 1
ATOM 801 O O . ASP A 1 103 ? 6.559 -23.453 -14.312 1 92.31 103 ASP A O 1
ATOM 805 N N . THR A 1 104 ? 4.484 -23.031 -13.602 1 93.12 104 THR A N 1
ATOM 806 C CA . THR A 1 104 ? 3.873 -23.5 -14.836 1 93.12 104 THR A CA 1
ATOM 807 C C . THR A 1 104 ? 3.836 -22.391 -15.891 1 93.12 104 THR A C 1
ATOM 809 O O . THR A 1 104 ? 3.529 -22.656 -17.047 1 93.12 104 THR A O 1
ATOM 812 N N . GLY A 1 105 ? 4.148 -21.188 -15.531 1 90.56 105 GLY A N 1
ATOM 813 C CA . GLY A 1 105 ? 4.113 -20.062 -16.438 1 90.56 105 GLY A CA 1
ATOM 814 C C . GLY A 1 105 ? 5.438 -19.812 -17.156 1 90.56 105 GLY A C 1
ATOM 815 O O . GLY A 1 105 ? 5.52 -19 -18.062 1 90.56 105 GLY A O 1
ATOM 816 N N . SER A 1 106 ? 6.402 -20.5 -16.766 1 91.12 106 SER A N 1
ATOM 817 C CA . SER A 1 106 ? 7.707 -20.422 -17.422 1 91.12 106 SER A CA 1
ATOM 818 C C . SER A 1 106 ? 8.227 -21.812 -17.766 1 91.12 106 SER A C 1
ATOM 820 O O . SER A 1 106 ? 7.598 -22.828 -17.438 1 91.12 106 SER A O 1
ATOM 822 N N . SER A 1 107 ? 9.43 -21.844 -18.438 1 94.31 107 SER A N 1
ATOM 823 C CA . SER A 1 107 ? 9.789 -23.141 -19 1 94.31 107 SER A CA 1
ATOM 824 C C . SER A 1 107 ? 11.188 -23.578 -18.562 1 94.31 107 SER A C 1
ATOM 826 O O . SER A 1 107 ? 11.539 -24.75 -18.688 1 94.31 107 SER A O 1
ATOM 828 N N . ASP A 1 108 ? 11.914 -22.672 -18.047 1 95.56 108 ASP A N 1
ATOM 829 C CA . ASP A 1 108 ? 13.32 -22.984 -17.797 1 95.56 108 ASP A CA 1
ATOM 830 C C . ASP A 1 108 ? 13.547 -23.391 -16.344 1 95.56 108 ASP A C 1
ATOM 832 O O . ASP A 1 108 ? 12.961 -22.812 -15.438 1 95.56 108 ASP A O 1
ATOM 836 N N . LEU A 1 109 ? 14.438 -24.375 -16.25 1 97.06 109 LEU A N 1
ATOM 837 C CA . LEU A 1 109 ? 15.062 -24.547 -14.93 1 97.06 109 LEU A CA 1
ATOM 838 C C . LEU A 1 109 ? 16.25 -23.625 -14.773 1 97.06 109 LEU A C 1
ATOM 840 O O . LEU A 1 109 ? 17.125 -23.562 -15.641 1 97.06 109 LEU A O 1
ATOM 844 N N . TRP A 1 110 ? 16.266 -22.938 -13.68 1 96.19 110 TRP A N 1
ATOM 845 C CA . TRP A 1 110 ? 17.484 -22.219 -13.344 1 96.19 110 TRP A CA 1
ATOM 846 C C . TRP A 1 110 ? 17.719 -22.219 -11.844 1 96.19 110 TRP A C 1
ATOM 848 O O . TRP A 1 110 ? 16.781 -22.266 -11.055 1 96.19 110 TRP A O 1
ATOM 858 N N . VAL A 1 111 ? 19.016 -22.203 -11.461 1 96.56 111 VAL A N 1
ATOM 859 C CA . VAL A 1 111 ? 19.469 -22.234 -10.07 1 96.56 111 VAL A CA 1
ATOM 860 C C . VAL A 1 111 ? 20.594 -21.219 -9.875 1 96.56 111 VAL A C 1
ATOM 862 O O . VAL A 1 111 ? 21.219 -20.781 -10.844 1 96.56 111 VAL A O 1
ATOM 865 N N . TYR A 1 112 ? 20.812 -20.938 -8.625 1 95.69 112 TYR A N 1
ATOM 866 C CA . TYR A 1 112 ? 21.859 -19.969 -8.32 1 95.69 112 TYR A CA 1
ATOM 867 C C . TYR A 1 112 ? 23.234 -20.594 -8.391 1 95.69 112 TYR A C 1
ATOM 869 O O . TYR A 1 112 ? 23.422 -21.75 -7.992 1 95.69 112 TYR A O 1
ATOM 877 N N . ASN A 1 113 ? 24.062 -19.703 -8.844 1 95.12 113 ASN A N 1
ATOM 878 C CA . ASN A 1 113 ? 25.469 -20.062 -8.766 1 95.12 113 ASN A CA 1
ATOM 879 C C . ASN A 1 113 ? 26 -20 -7.332 1 95.12 113 ASN A C 1
ATOM 881 O O . ASN A 1 113 ? 25.531 -19.188 -6.535 1 95.12 113 ASN A O 1
ATOM 885 N N . VAL A 1 114 ? 26.984 -20.781 -7.031 1 91.25 114 VAL A N 1
ATOM 886 C CA . VAL A 1 114 ? 27.547 -20.875 -5.684 1 91.25 114 VAL A CA 1
ATOM 887 C C . VAL A 1 114 ? 28.078 -19.516 -5.258 1 91.25 114 VAL A C 1
ATOM 889 O O . VAL A 1 114 ? 28.156 -19.219 -4.062 1 91.25 114 VAL A O 1
ATOM 892 N N . SER A 1 115 ? 28.312 -18.688 -6.145 1 84.25 115 SER A N 1
ATOM 893 C CA . SER A 1 115 ? 28.859 -17.375 -5.852 1 84.25 115 SER A CA 1
ATOM 894 C C . SER A 1 115 ? 27.781 -16.391 -5.469 1 84.25 115 SER A C 1
ATOM 896 O O . SER A 1 115 ? 28.062 -15.273 -5.023 1 84.25 115 SER A O 1
ATOM 898 N N . THR A 1 116 ? 26.562 -16.766 -5.617 1 82.31 116 THR A N 1
ATOM 899 C CA . THR A 1 116 ? 25.469 -15.844 -5.359 1 82.31 116 THR A CA 1
ATOM 900 C C . THR A 1 116 ? 25.078 -15.859 -3.883 1 82.31 116 THR A C 1
ATOM 902 O O . THR A 1 116 ? 24.641 -16.891 -3.363 1 82.31 116 THR A O 1
ATOM 905 N N . PRO A 1 117 ? 25.219 -14.742 -3.246 1 78.31 117 PRO A N 1
ATOM 906 C CA . PRO A 1 117 ? 24.797 -14.703 -1.843 1 78.31 117 PRO A CA 1
ATOM 907 C C . PRO A 1 117 ? 23.281 -14.758 -1.678 1 78.31 117 PRO A C 1
ATOM 909 O O . PRO A 1 117 ? 22.547 -14.258 -2.535 1 78.31 117 PRO A O 1
ATOM 912 N N . GLY A 1 118 ? 22.859 -15.406 -0.629 1 77.75 118 GLY A N 1
ATOM 913 C CA . GLY A 1 118 ? 21.469 -15.359 -0.235 1 77.75 118 GLY A CA 1
ATOM 914 C C . GLY A 1 118 ? 20.594 -16.328 -1.015 1 77.75 118 GLY A C 1
ATOM 915 O O . GLY A 1 118 ? 19.375 -16.141 -1.101 1 77.75 118 GLY A O 1
ATOM 916 N N . ALA A 1 119 ? 21.203 -17.344 -1.705 1 85.38 119 ALA A N 1
ATOM 917 C CA . ALA A 1 119 ? 20.438 -18.391 -2.375 1 85.38 119 ALA A CA 1
ATOM 918 C C . ALA A 1 119 ? 19.719 -19.281 -1.36 1 85.38 119 ALA A C 1
ATOM 920 O O . ALA A 1 119 ? 20.297 -20.25 -0.868 1 85.38 119 ALA A O 1
ATOM 921 N N . GLN A 1 120 ? 18.5 -19.016 -1.114 1 83.75 120 GLN A N 1
ATOM 922 C CA . GLN A 1 120 ? 17.75 -19.688 -0.06 1 83.75 120 GLN A CA 1
ATOM 923 C C . GLN A 1 120 ? 17.547 -21.156 -0.389 1 83.75 120 GLN A C 1
ATOM 925 O O . GLN A 1 120 ? 17.516 -22 0.511 1 83.75 120 GLN A O 1
ATOM 930 N N . GLY A 1 121 ? 17.438 -21.562 -1.629 1 89.44 121 GLY A N 1
ATOM 931 C CA . GLY A 1 121 ? 17.203 -22.938 -2.021 1 89.44 121 GLY A CA 1
ATOM 932 C C . GLY A 1 121 ? 18.469 -23.703 -2.297 1 89.44 121 GLY A C 1
ATOM 933 O O . GLY A 1 121 ? 18.422 -24.844 -2.768 1 89.44 121 GLY A O 1
ATOM 934 N N . GLY A 1 122 ? 19.609 -23 -2.016 1 91.75 122 GLY A N 1
ATOM 935 C CA . GLY A 1 122 ? 20.875 -23.625 -2.367 1 91.75 122 GLY A CA 1
ATOM 936 C C . GLY A 1 122 ? 21.406 -23.172 -3.719 1 91.75 122 GLY A C 1
ATOM 937 O O . GLY A 1 122 ? 20.75 -22.391 -4.418 1 91.75 122 GLY A O 1
ATOM 938 N N . SER A 1 123 ? 22.578 -23.672 -3.947 1 94.75 123 SER A N 1
ATOM 939 C CA . SER A 1 123 ? 23.266 -23.266 -5.168 1 94.75 123 SER A CA 1
ATOM 940 C C . SER A 1 123 ? 23.906 -24.469 -5.867 1 94.75 123 SER A C 1
ATOM 942 O O . SER A 1 123 ? 23.969 -25.547 -5.301 1 94.75 123 SER A O 1
ATOM 944 N N . PHE A 1 124 ? 24.234 -24.25 -7.121 1 97.12 124 PHE A N 1
ATOM 945 C CA . PHE A 1 124 ? 24.906 -25.25 -7.93 1 97.12 124 PHE A CA 1
ATOM 946 C C . PHE A 1 124 ? 26.281 -24.75 -8.367 1 97.12 124 PHE A C 1
ATOM 948 O O . PHE A 1 124 ? 26.406 -23.625 -8.852 1 97.12 124 PHE A O 1
ATOM 955 N N . ASP A 1 125 ? 27.234 -25.594 -8.078 1 96.81 125 ASP A N 1
ATOM 956 C CA . ASP A 1 125 ? 28.609 -25.328 -8.5 1 96.81 125 ASP A CA 1
ATOM 957 C C . ASP A 1 125 ? 29 -26.219 -9.68 1 96.81 125 ASP A C 1
ATOM 959 O O . ASP A 1 125 ? 29.359 -27.391 -9.492 1 96.81 125 ASP A O 1
ATOM 963 N N . PRO A 1 126 ? 29.016 -25.641 -10.883 1 96.25 126 PRO A N 1
ATOM 964 C CA . PRO A 1 126 ? 29.344 -26.453 -12.062 1 96.25 126 PRO A CA 1
ATOM 965 C C . PRO A 1 126 ? 30.734 -27.062 -11.984 1 96.25 126 PRO A C 1
ATOM 967 O O . PRO A 1 126 ? 30.953 -28.156 -12.5 1 96.25 126 PRO A O 1
ATOM 970 N N . SER A 1 127 ? 31.641 -26.406 -11.359 1 95.75 127 SER A N 1
ATOM 971 C CA . SER A 1 127 ? 33.031 -26.859 -11.32 1 95.75 127 SER A CA 1
ATOM 972 C C . SER A 1 127 ? 33.156 -28.156 -10.516 1 95.75 127 SER A C 1
ATOM 974 O O . SER A 1 127 ? 34.156 -28.875 -10.633 1 95.75 127 SER A O 1
ATOM 976 N N . LYS A 1 128 ? 32.219 -28.453 -9.727 1 97.06 128 LYS A N 1
ATOM 977 C CA . LYS A 1 128 ? 32.281 -29.625 -8.867 1 97.06 128 LYS A CA 1
ATOM 978 C C . LYS A 1 128 ? 31.641 -30.844 -9.531 1 97.06 128 LYS A C 1
ATOM 980 O O . LYS A 1 128 ? 31.688 -31.938 -8.984 1 97.06 128 LYS A O 1
ATOM 985 N N . SER A 1 129 ? 31.016 -30.609 -10.633 1 97.5 129 SER A N 1
ATOM 986 C CA . SER A 1 129 ? 30.422 -31.703 -11.391 1 97.5 129 SER A CA 1
ATOM 987 C C . SER A 1 129 ? 31.297 -32.125 -12.562 1 97.5 129 SER A C 1
ATOM 989 O O . SER A 1 129 ? 31.688 -31.281 -13.383 1 97.5 129 SER A O 1
ATOM 991 N N . SER A 1 130 ? 31.594 -33.375 -12.75 1 96.69 130 SER A N 1
ATOM 992 C CA . SER A 1 130 ? 32.406 -33.875 -13.859 1 96.69 130 SER A CA 1
ATOM 993 C C . SER A 1 130 ? 31.594 -33.938 -15.148 1 96.69 130 SER A C 1
ATOM 995 O O . SER A 1 130 ? 32.156 -34.062 -16.234 1 96.69 130 SER A O 1
ATOM 997 N N . ASP A 1 131 ? 30.312 -33.875 -15.07 1 95.75 131 ASP A N 1
ATOM 998 C CA . ASP A 1 131 ? 29.469 -34.062 -16.25 1 95.75 131 ASP A CA 1
ATOM 999 C C . ASP A 1 131 ? 29 -32.688 -16.781 1 95.75 131 ASP A C 1
ATOM 1001 O O . ASP A 1 131 ? 28.297 -32.625 -17.797 1 95.75 131 ASP A O 1
ATOM 1005 N N . ASP A 1 132 ? 29.422 -31.641 -16.094 1 94.75 132 ASP A N 1
ATOM 1006 C CA . ASP A 1 132 ? 28.969 -30.297 -16.484 1 94.75 132 ASP A CA 1
ATOM 1007 C C . ASP A 1 132 ? 29.578 -29.875 -17.812 1 94.75 132 ASP A C 1
ATOM 1009 O O . ASP A 1 132 ? 30.766 -30.078 -18.062 1 94.75 132 ASP A O 1
ATOM 1013 N N . LYS A 1 133 ? 28.734 -29.344 -18.656 1 95.31 133 LYS A N 1
ATOM 1014 C CA . LYS A 1 133 ? 29.188 -28.781 -19.922 1 95.31 133 LYS A CA 1
ATOM 1015 C C . LYS A 1 133 ? 28.656 -27.359 -20.109 1 95.31 133 LYS A C 1
ATOM 1017 O O . LYS A 1 133 ? 27.453 -27.125 -20.016 1 95.31 133 LYS A O 1
ATOM 1022 N N . ASP A 1 134 ? 29.562 -26.484 -20.406 1 93.56 134 ASP A N 1
ATOM 1023 C CA . ASP A 1 134 ? 29.188 -25.125 -20.75 1 93.56 134 ASP A CA 1
ATOM 1024 C C . ASP A 1 134 ? 28.625 -25.047 -22.172 1 93.56 134 ASP A C 1
ATOM 1026 O O . ASP A 1 134 ? 29.266 -25.484 -23.125 1 93.56 134 ASP A O 1
ATOM 1030 N N . THR A 1 135 ? 27.484 -24.5 -22.297 1 92.75 135 THR A N 1
ATOM 1031 C CA . THR A 1 135 ? 26.859 -24.438 -23.609 1 92.75 135 THR A CA 1
ATOM 1032 C C . THR A 1 135 ? 27.312 -23.188 -24.359 1 92.75 135 THR A C 1
ATOM 1034 O O . THR A 1 135 ? 27.125 -23.078 -25.578 1 92.75 135 THR A O 1
ATOM 1037 N N . GLY A 1 136 ? 27.812 -22.203 -23.625 1 91.75 136 GLY A N 1
ATOM 1038 C CA . GLY A 1 136 ? 28.203 -20.938 -24.203 1 91.75 136 GLY A CA 1
ATOM 1039 C C . GLY A 1 136 ? 27.016 -20.016 -24.469 1 91.75 136 GLY A C 1
ATOM 1040 O O . GLY A 1 136 ? 27.172 -18.953 -25.062 1 91.75 136 GLY A O 1
ATOM 1041 N N . LYS A 1 137 ? 25.859 -20.438 -24.094 1 92 137 LYS A N 1
ATOM 1042 C CA . LYS A 1 137 ? 24.656 -19.641 -24.328 1 92 137 LYS A CA 1
ATOM 1043 C C . LYS A 1 137 ? 24.25 -18.859 -23.094 1 92 137 LYS A C 1
ATOM 1045 O O . LYS A 1 137 ? 24.266 -19.391 -21.969 1 92 137 LYS A O 1
ATOM 1050 N N . ALA A 1 138 ? 23.859 -17.594 -23.359 1 92.19 138 ALA A N 1
ATOM 1051 C CA . ALA A 1 138 ? 23.422 -16.719 -22.281 1 92.19 138 ALA A CA 1
ATOM 1052 C C . ALA A 1 138 ? 21.969 -17 -21.891 1 92.19 138 ALA A C 1
ATOM 1054 O O . ALA A 1 138 ? 21.156 -17.391 -22.734 1 92.19 138 ALA A O 1
ATOM 1055 N N . PHE A 1 139 ? 21.703 -16.875 -20.625 1 93.5 139 PHE A N 1
ATOM 1056 C CA . PHE A 1 139 ? 20.359 -16.984 -20.078 1 93.5 139 PHE A CA 1
ATOM 1057 C C . PHE A 1 139 ? 19.891 -15.664 -19.484 1 93.5 139 PHE A C 1
ATOM 1059 O O . PHE A 1 139 ? 20.625 -15.016 -18.734 1 93.5 139 PHE A O 1
ATOM 1066 N N . SER A 1 140 ? 18.672 -15.211 -19.844 1 91.06 140 SER A N 1
ATOM 1067 C CA . SER A 1 140 ? 18.031 -14.039 -19.266 1 91.06 140 SER A CA 1
ATOM 1068 C C . SER A 1 140 ? 16.516 -14.172 -19.266 1 91.06 140 SER A C 1
ATOM 1070 O O . SER A 1 140 ? 15.914 -14.438 -20.312 1 91.06 140 SER A O 1
ATOM 1072 N N . ILE A 1 141 ? 15.953 -14.023 -18.078 1 88.69 141 ILE A N 1
ATOM 1073 C CA . ILE A 1 141 ? 14.5 -14.148 -17.984 1 88.69 141 ILE A CA 1
ATOM 1074 C C . ILE A 1 141 ? 13.938 -13.023 -17.125 1 88.69 141 ILE A C 1
ATOM 1076 O O . ILE A 1 141 ? 14.594 -12.562 -16.188 1 88.69 141 ILE A O 1
ATOM 1080 N N . SER A 1 142 ? 12.82 -12.562 -17.484 1 83.94 142 SER A N 1
ATOM 1081 C CA . SER A 1 142 ? 12.055 -11.586 -16.703 1 83.94 142 SER A CA 1
ATOM 1082 C C . SER A 1 142 ? 10.641 -12.086 -16.453 1 83.94 142 SER A C 1
ATOM 1084 O O . SER A 1 142 ? 10.008 -12.68 -17.328 1 83.94 142 SER A O 1
ATOM 1086 N N . TYR A 1 143 ? 10.227 -11.82 -15.266 1 78.88 143 TYR A N 1
ATOM 1087 C CA . TYR A 1 143 ? 8.891 -12.266 -14.883 1 78.88 143 TYR A CA 1
ATOM 1088 C C . TYR A 1 143 ? 7.945 -11.078 -14.734 1 78.88 143 TYR A C 1
ATOM 1090 O O . TYR A 1 143 ? 8.375 -9.922 -14.766 1 78.88 143 TYR A O 1
ATOM 1098 N N . LEU A 1 144 ? 6.68 -11.406 -14.57 1 66.69 144 LEU A N 1
ATOM 1099 C CA . LEU A 1 144 ? 5.621 -10.398 -14.555 1 66.69 144 LEU A CA 1
ATOM 1100 C C . LEU A 1 144 ? 5.75 -9.5 -13.328 1 66.69 144 LEU A C 1
ATOM 1102 O O . LEU A 1 144 ? 5.344 -8.336 -13.359 1 66.69 144 LEU A O 1
ATOM 1106 N N . ASP A 1 145 ? 6.277 -10.023 -12.242 1 65 145 ASP A N 1
ATOM 1107 C CA . ASP A 1 145 ? 6.391 -9.234 -11.023 1 65 145 ASP A CA 1
ATOM 1108 C C . ASP A 1 145 ? 7.633 -8.344 -11.055 1 65 145 ASP A C 1
ATOM 1110 O O . ASP A 1 145 ? 7.93 -7.645 -10.086 1 65 145 ASP A O 1
ATOM 1114 N N . GLY A 1 146 ? 8.359 -8.336 -12.172 1 67.5 146 GLY A N 1
ATOM 1115 C CA . GLY A 1 146 ? 9.523 -7.492 -12.344 1 67.5 146 GLY A CA 1
ATOM 1116 C C . GLY A 1 146 ? 10.82 -8.172 -11.945 1 67.5 146 GLY A C 1
ATOM 1117 O O . GLY A 1 146 ? 11.906 -7.672 -12.227 1 67.5 146 GLY A O 1
ATOM 1118 N N . SER A 1 147 ? 10.641 -9.266 -11.344 1 73.69 147 SER A N 1
ATOM 1119 C CA . SER A 1 147 ? 11.852 -10.016 -11.016 1 73.69 147 SER A CA 1
ATOM 1120 C C . SER A 1 147 ? 12.453 -10.672 -12.25 1 73.69 147 SER A C 1
ATOM 1122 O O . SER A 1 147 ? 11.844 -10.656 -13.328 1 73.69 147 SER A O 1
ATOM 1124 N N . GLY A 1 148 ? 13.703 -11.094 -12.039 1 83.88 148 GLY A N 1
ATOM 1125 C CA . GLY A 1 148 ? 14.391 -11.773 -13.133 1 83.88 148 GLY A CA 1
ATOM 1126 C C . GLY A 1 148 ? 15.664 -12.469 -12.695 1 83.88 148 GLY A C 1
ATOM 1127 O O . GLY A 1 148 ? 15.984 -12.508 -11.5 1 83.88 148 GLY A O 1
ATOM 1128 N N . ALA A 1 149 ? 16.234 -13.102 -13.711 1 88.31 149 ALA A N 1
ATOM 1129 C CA . ALA A 1 149 ? 17.484 -13.812 -13.492 1 88.31 149 ALA A CA 1
ATOM 1130 C C . ALA A 1 149 ? 18.344 -13.812 -14.75 1 88.31 149 ALA A C 1
ATOM 1132 O O . ALA A 1 149 ? 17.828 -13.828 -15.867 1 88.31 149 ALA A O 1
ATOM 1133 N N . GLU A 1 150 ? 19.609 -13.672 -14.5 1 91.38 150 GLU A N 1
ATOM 1134 C CA . GLU A 1 150 ? 20.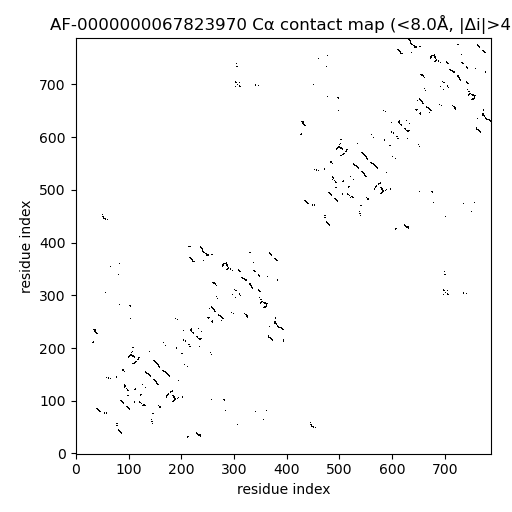562 -13.711 -15.602 1 91.38 150 GLU A CA 1
ATOM 1135 C C . GLU A 1 150 ? 21.734 -14.641 -15.273 1 91.38 150 GLU A C 1
ATOM 1137 O O . GLU A 1 150 ? 22.203 -14.68 -14.141 1 91.38 150 GLU A O 1
ATOM 1142 N N . GLY A 1 151 ? 22.172 -15.375 -16.312 1 93.69 151 GLY A N 1
ATOM 1143 C CA . GLY A 1 151 ? 23.281 -16.312 -16.172 1 93.69 151 GLY A CA 1
ATOM 1144 C C . GLY A 1 151 ? 23.609 -17.016 -17.484 1 93.69 151 GLY A C 1
ATOM 1145 O O . GLY A 1 151 ? 23.656 -16.391 -18.547 1 93.69 151 GLY A O 1
ATOM 1146 N N . GLU A 1 152 ? 23.953 -18.328 -17.266 1 94.44 152 GLU A N 1
ATOM 1147 C CA . GLU A 1 152 ? 24.328 -19.109 -18.438 1 94.44 152 GLU A CA 1
ATOM 1148 C C . GLU A 1 152 ? 23.703 -20.5 -18.406 1 94.44 152 GLU A C 1
ATOM 1150 O O . GLU A 1 152 ? 23.547 -21.094 -17.328 1 94.44 152 GLU A O 1
ATOM 1155 N N . TYR A 1 153 ? 23.453 -20.984 -19.625 1 95.88 153 TYR A N 1
ATOM 1156 C CA . TYR A 1 153 ? 22.969 -22.359 -19.719 1 95.88 153 TYR A CA 1
ATOM 1157 C C . TYR A 1 153 ? 24.125 -23.344 -19.594 1 95.88 153 TYR A C 1
ATOM 1159 O O . TYR A 1 153 ? 25.219 -23.109 -20.141 1 95.88 153 TYR A O 1
ATOM 1167 N N . VAL A 1 154 ? 23.875 -24.391 -18.922 1 97.12 154 VAL A N 1
ATOM 1168 C CA . VAL A 1 154 ? 24.766 -25.531 -18.844 1 97.12 154 VAL A CA 1
ATOM 1169 C C . VAL A 1 154 ? 23.984 -26.812 -19.109 1 97.12 154 VAL A C 1
ATOM 1171 O O . VAL A 1 154 ? 22.75 -26.797 -19.188 1 97.12 154 VAL A O 1
ATOM 1174 N N . THR A 1 155 ? 24.688 -27.891 -19.391 1 97.81 155 THR A N 1
ATOM 1175 C CA . THR A 1 155 ? 24.062 -29.219 -19.344 1 97.81 155 THR A CA 1
ATOM 1176 C C . THR A 1 155 ? 24.719 -30.078 -18.266 1 97.81 155 THR A C 1
ATOM 1178 O O . THR A 1 155 ? 25.938 -29.984 -18.031 1 97.81 155 THR A O 1
ATOM 1181 N N . ASP A 1 156 ? 23.922 -30.781 -17.594 1 98.5 156 ASP A N 1
ATOM 1182 C CA . ASP A 1 156 ? 24.422 -31.641 -16.516 1 98.5 156 ASP A CA 1
ATOM 1183 C C . ASP A 1 156 ? 23.375 -32.688 -16.125 1 98.5 156 ASP A C 1
ATOM 1185 O O . ASP A 1 156 ? 22.297 -32.75 -16.734 1 98.5 156 ASP A O 1
ATOM 1189 N N . ASP A 1 157 ? 23.719 -33.562 -15.18 1 98.31 157 ASP A N 1
ATOM 1190 C CA . ASP A 1 157 ? 22.797 -34.594 -14.695 1 98.31 157 ASP A CA 1
ATOM 1191 C C . ASP A 1 157 ? 21.672 -33.969 -13.883 1 98.31 157 ASP A C 1
ATOM 1193 O O . ASP A 1 157 ? 21.875 -32.938 -13.195 1 98.31 157 ASP A O 1
ATOM 1197 N N . PHE A 1 158 ? 20.531 -34.562 -13.992 1 98.38 158 PHE A N 1
ATOM 1198 C CA . PHE A 1 158 ? 19.344 -34.125 -13.266 1 98.38 158 PHE A CA 1
ATOM 1199 C C . PHE A 1 158 ? 18.719 -35.312 -12.508 1 98.38 158 PHE A C 1
ATOM 1201 O O . PHE A 1 158 ? 18.547 -36.375 -13.07 1 98.38 158 PHE A O 1
ATOM 1208 N N . ALA A 1 159 ? 18.391 -35.094 -11.258 1 97.56 159 ALA A N 1
ATOM 1209 C CA . ALA A 1 159 ? 17.672 -36.031 -10.414 1 97.56 159 ALA A CA 1
ATOM 1210 C C . ALA A 1 159 ? 16.719 -35.312 -9.453 1 97.56 159 ALA A C 1
ATOM 1212 O O . ALA A 1 159 ? 16.891 -34.125 -9.195 1 97.56 159 ALA A O 1
ATOM 1213 N N . PHE A 1 160 ? 15.695 -36.031 -9.039 1 96.81 160 PHE A N 1
ATOM 1214 C CA . PHE A 1 160 ? 14.883 -35.531 -7.938 1 96.81 160 PHE A CA 1
ATOM 1215 C C . PHE A 1 160 ? 15.508 -35.875 -6.594 1 96.81 160 PHE A C 1
ATOM 1217 O O . PHE A 1 160 ? 16.672 -36.281 -6.527 1 96.81 160 PHE A O 1
ATOM 1224 N N . ALA A 1 161 ? 14.789 -35.625 -5.52 1 93.19 161 ALA A N 1
ATOM 1225 C CA . ALA A 1 161 ? 15.305 -35.719 -4.152 1 93.19 161 ALA A CA 1
ATOM 1226 C C . ALA A 1 161 ? 15.906 -37.094 -3.875 1 93.19 161 ALA A C 1
ATOM 1228 O O . ALA A 1 161 ? 16.859 -37.219 -3.1 1 93.19 161 ALA A O 1
ATOM 1229 N N . ASP A 1 162 ? 15.477 -38.094 -4.547 1 92.12 162 ASP A N 1
ATOM 1230 C CA . ASP A 1 162 ? 15.93 -39.469 -4.246 1 92.12 162 ASP A CA 1
ATOM 1231 C C . ASP A 1 162 ? 17.328 -39.719 -4.797 1 92.12 162 ASP A C 1
ATOM 1233 O O . ASP A 1 162 ? 17.969 -40.719 -4.465 1 92.12 162 ASP A O 1
ATOM 1237 N N . GLY A 1 163 ? 17.766 -38.906 -5.719 1 93.44 163 GLY A N 1
ATOM 1238 C CA . GLY A 1 163 ? 19.156 -38.938 -6.172 1 93.44 163 GLY A CA 1
ATOM 1239 C C . GLY A 1 163 ? 19.359 -39.812 -7.383 1 93.44 163 GLY A C 1
ATOM 1240 O O . GLY A 1 163 ? 20.469 -39.906 -7.91 1 93.44 163 GLY A O 1
ATOM 1241 N N . LYS A 1 164 ? 18.312 -40.469 -7.801 1 94.25 164 LYS A N 1
ATOM 1242 C CA . LYS A 1 164 ? 18.438 -41.25 -9.016 1 94.25 164 LYS A CA 1
ATOM 1243 C C . LYS A 1 164 ? 18.516 -40.375 -10.258 1 94.25 164 LYS A C 1
ATOM 1245 O O . LYS A 1 164 ? 17.594 -39.594 -10.531 1 94.25 164 LYS A O 1
ATOM 1250 N N . THR A 1 165 ? 19.578 -40.531 -10.961 1 96.44 165 THR A N 1
ATOM 1251 C CA . THR A 1 165 ? 19.75 -39.719 -12.148 1 96.44 165 THR A CA 1
ATOM 1252 C C . THR A 1 165 ? 18.688 -40.062 -13.203 1 96.44 165 THR A C 1
ATOM 1254 O O . THR A 1 165 ? 18.625 -41.188 -13.664 1 96.44 165 THR A O 1
ATOM 1257 N N . LEU A 1 166 ? 17.938 -39.156 -13.578 1 96.94 166 LEU A N 1
ATOM 1258 C CA . LEU A 1 166 ? 16.875 -39.344 -14.578 1 96.94 166 LEU A CA 1
ATOM 1259 C C . LEU A 1 166 ? 17.344 -38.844 -15.945 1 96.94 166 LEU A C 1
ATOM 1261 O O . LEU A 1 166 ? 17.016 -39.469 -16.969 1 96.94 166 LEU A O 1
ATOM 1265 N N . LEU A 1 167 ? 17.969 -37.781 -16 1 97.56 167 LEU A N 1
ATOM 1266 C CA . LEU A 1 167 ? 18.469 -37.188 -17.25 1 97.56 167 LEU A CA 1
ATOM 1267 C C . LEU A 1 167 ? 19.969 -36.938 -17.172 1 97.56 167 LEU A C 1
ATOM 1269 O O . LEU A 1 167 ? 20.469 -36.375 -16.188 1 97.56 167 LEU A O 1
ATOM 1273 N N . GLU A 1 168 ? 20.5 -37.438 -18.312 1 95.44 168 GLU A N 1
ATOM 1274 C CA . GLU A 1 168 ? 21.906 -37.094 -18.516 1 95.44 168 GLU A CA 1
ATOM 1275 C C . GLU A 1 168 ? 22.047 -35.906 -19.484 1 95.44 168 GLU A C 1
ATOM 1277 O O . GLU A 1 168 ? 21.219 -35.75 -20.391 1 95.44 168 GLU A O 1
ATOM 1282 N N . ASP A 1 169 ? 22.797 -34.906 -19.219 1 95.88 169 ASP A N 1
ATOM 1283 C CA . ASP A 1 169 ? 23.047 -33.75 -20.094 1 95.88 169 ASP A CA 1
ATOM 1284 C C . ASP A 1 169 ? 21.812 -32.844 -20.172 1 95.88 169 ASP A C 1
ATOM 1286 O O . ASP A 1 169 ? 21.453 -32.375 -21.25 1 95.88 169 ASP A O 1
ATOM 1290 N N . PHE A 1 170 ? 21.062 -32.781 -19.156 1 97.75 170 PHE A N 1
ATOM 1291 C CA . PHE A 1 170 ? 19.891 -31.906 -19.109 1 97.75 170 PHE A CA 1
ATOM 1292 C C . PHE A 1 170 ? 20.312 -30.453 -19.094 1 97.75 170 PHE A C 1
ATOM 1294 O O . PHE A 1 170 ? 21.219 -30.062 -18.359 1 97.75 170 PHE A O 1
ATOM 1301 N N . ARG A 1 171 ? 19.656 -29.703 -19.922 1 96.75 171 ARG A N 1
ATOM 1302 C CA . ARG A 1 171 ? 20 -28.281 -20.016 1 96.75 171 ARG A CA 1
ATOM 1303 C C . ARG A 1 171 ? 19.234 -27.469 -18.969 1 96.75 171 ARG A C 1
ATOM 1305 O O . ARG A 1 171 ? 18.016 -27.609 -18.844 1 96.75 171 ARG A O 1
ATOM 1312 N N . PHE A 1 172 ? 19.953 -26.641 -18.219 1 97.44 172 PHE A N 1
ATOM 1313 C CA . PHE A 1 172 ? 19.391 -25.656 -17.281 1 97.44 172 PHE A CA 1
ATOM 1314 C C . PHE A 1 172 ? 20.328 -24.484 -17.109 1 97.44 172 PHE A C 1
ATOM 1316 O O . PHE A 1 172 ? 21.438 -24.484 -17.641 1 97.44 172 PHE A O 1
ATOM 1323 N N . ALA A 1 173 ? 19.812 -23.438 -16.422 1 96.38 173 ALA A N 1
ATOM 1324 C CA . ALA A 1 173 ? 20.641 -22.234 -16.281 1 96.38 173 ALA A CA 1
ATOM 1325 C C . ALA A 1 173 ? 21.203 -22.125 -14.867 1 96.38 173 ALA A C 1
ATOM 1327 O O . ALA A 1 173 ? 20.547 -22.484 -13.898 1 96.38 173 ALA A O 1
ATOM 1328 N N . VAL A 1 174 ? 22.391 -21.688 -14.82 1 96.44 174 VAL A N 1
ATOM 1329 C CA . VAL A 1 174 ? 23.047 -21.297 -13.578 1 96.44 174 VAL A CA 1
ATOM 1330 C C . VAL A 1 174 ? 23.219 -19.781 -13.555 1 96.44 174 VAL A C 1
ATOM 1332 O O . VAL A 1 174 ? 23.875 -19.203 -14.43 1 96.44 174 VAL A O 1
ATOM 1335 N N . VAL A 1 175 ? 22.641 -19.172 -12.516 1 94.88 175 VAL A N 1
ATOM 1336 C CA . VAL A 1 175 ? 22.5 -17.719 -12.594 1 94.88 175 VAL A CA 1
ATOM 1337 C C . VAL A 1 175 ? 23.391 -17.047 -11.539 1 94.88 175 VAL A C 1
ATOM 1339 O O . VAL A 1 175 ? 23.609 -17.609 -10.461 1 94.88 175 VAL A O 1
ATOM 1342 N N . ASP A 1 176 ? 23.891 -15.812 -11.828 1 89.06 176 ASP A N 1
ATOM 1343 C CA . ASP A 1 176 ? 24.734 -15.016 -10.945 1 89.06 176 ASP A CA 1
ATOM 1344 C C . ASP A 1 176 ? 23.953 -13.852 -10.344 1 89.06 176 ASP A C 1
ATOM 1346 O O . ASP A 1 176 ? 24.453 -13.164 -9.445 1 89.06 176 ASP A O 1
ATOM 1350 N N . GLY A 1 177 ? 22.828 -13.656 -10.828 1 79.19 177 GLY A N 1
ATOM 1351 C CA . GLY A 1 177 ? 22.016 -12.555 -10.344 1 79.19 177 GLY A CA 1
ATOM 1352 C C . GLY A 1 177 ? 20.531 -12.883 -10.32 1 79.19 177 GLY A C 1
ATOM 1353 O O . GLY A 1 177 ? 20 -13.445 -11.273 1 79.19 177 GLY A O 1
ATOM 1354 N N . GLY A 1 178 ? 19.906 -12.844 -9.281 1 72.31 178 GLY A N 1
ATOM 1355 C CA . GLY A 1 178 ? 18.484 -13.016 -9.078 1 72.31 178 GLY A CA 1
ATOM 1356 C C . GLY A 1 178 ? 17.953 -12.227 -7.898 1 72.31 178 GLY A C 1
ATOM 1357 O O . GLY A 1 178 ? 18.594 -11.273 -7.441 1 72.31 178 GLY A O 1
ATOM 1358 N N . GLU A 1 179 ? 16.672 -12.531 -7.617 1 69.69 179 GLU A N 1
ATOM 1359 C CA . GLU A 1 179 ? 16.109 -11.867 -6.445 1 69.69 179 GLU A CA 1
ATOM 1360 C C . GLU A 1 179 ? 16.719 -12.406 -5.156 1 69.69 179 GLU A C 1
ATOM 1362 O O . GLU A 1 179 ? 16.891 -13.617 -4.992 1 69.69 179 GLU A O 1
ATOM 1367 N N . PRO A 1 180 ? 17.109 -11.453 -4.348 1 63.75 180 PRO A N 1
ATOM 1368 C CA . PRO A 1 180 ? 17.672 -11.938 -3.082 1 63.75 180 PRO A CA 1
ATOM 1369 C C . PRO A 1 180 ? 16.672 -12.789 -2.293 1 63.75 180 PRO A C 1
ATOM 1371 O O . PRO A 1 180 ? 15.461 -12.555 -2.363 1 63.75 180 PRO A O 1
ATOM 1374 N N . ASN A 1 181 ? 17.266 -13.789 -1.628 1 65.94 181 ASN A N 1
ATOM 1375 C CA . ASN A 1 181 ? 16.516 -14.633 -0.705 1 65.94 181 ASN A CA 1
ATOM 1376 C C . ASN A 1 181 ? 15.391 -15.383 -1.417 1 65.94 181 ASN A C 1
ATOM 1378 O O . ASN A 1 181 ? 14.25 -15.398 -0.948 1 65.94 181 ASN A O 1
ATOM 1382 N N . SER A 1 182 ? 15.664 -15.766 -2.506 1 79.81 182 SER A N 1
ATOM 1383 C CA . SER A 1 182 ? 14.719 -16.562 -3.287 1 79.81 182 SER A CA 1
ATOM 1384 C C . SER A 1 182 ? 15.32 -17.891 -3.705 1 79.81 182 SER A C 1
ATOM 1386 O O . SER A 1 182 ? 16.531 -18.109 -3.549 1 79.81 182 SER A O 1
ATOM 1388 N N . GLU A 1 183 ? 14.445 -18.734 -4.078 1 89 183 GLU A N 1
ATOM 1389 C CA . GLU A 1 183 ? 14.852 -20.016 -4.656 1 89 183 GLU A CA 1
ATOM 1390 C C . GLU A 1 183 ? 15.016 -19.906 -6.168 1 89 183 GLU A C 1
ATOM 1392 O O . GLU A 1 183 ? 14.602 -18.922 -6.777 1 89 183 GLU A O 1
ATOM 1397 N N . GLY A 1 184 ? 15.734 -20.938 -6.699 1 93.38 184 GLY A N 1
ATOM 1398 C CA . GLY A 1 184 ? 15.648 -21.078 -8.141 1 93.38 184 GLY A CA 1
ATOM 1399 C C . GLY A 1 184 ? 14.258 -21.469 -8.617 1 93.38 184 GLY A C 1
ATOM 1400 O O . GLY A 1 184 ? 13.328 -21.594 -7.812 1 93.38 184 GLY A O 1
ATOM 1401 N N . VAL A 1 185 ? 14.156 -21.578 -9.93 1 93.75 185 VAL A N 1
ATOM 1402 C CA . VAL A 1 185 ? 12.836 -21.844 -10.492 1 93.75 185 VAL A CA 1
ATOM 1403 C C . VAL A 1 185 ? 12.891 -23.078 -11.391 1 93.75 185 VAL A C 1
ATOM 1405 O O . VAL A 1 185 ? 13.852 -23.266 -12.141 1 93.75 185 VAL A O 1
ATOM 1408 N N . LEU A 1 186 ? 11.938 -23.938 -11.227 1 95.94 186 LEU A N 1
ATOM 1409 C CA . LEU A 1 186 ? 11.672 -25 -12.188 1 95.94 186 LEU A CA 1
ATOM 1410 C C . LEU A 1 186 ? 10.438 -24.672 -13.031 1 95.94 186 LEU A C 1
ATOM 1412 O O . LEU A 1 186 ? 9.312 -24.969 -12.625 1 95.94 186 LEU A O 1
ATOM 1416 N N . GLY A 1 187 ? 10.719 -24.094 -14.148 1 95.62 187 GLY A N 1
ATOM 1417 C CA . GLY A 1 187 ? 9.648 -23.891 -15.109 1 95.62 187 GLY A CA 1
ATOM 1418 C C . GLY A 1 187 ? 9.258 -25.156 -15.844 1 95.62 187 GLY A C 1
ATOM 1419 O O . GLY A 1 187 ? 10.117 -25.891 -16.344 1 95.62 187 GLY A O 1
ATOM 1420 N N . VAL A 1 188 ? 7.965 -25.375 -15.922 1 96.81 188 VAL A N 1
ATOM 1421 C CA . VAL A 1 188 ? 7.504 -26.609 -16.578 1 96.81 188 VAL A CA 1
ATOM 1422 C C . VAL A 1 188 ? 6.48 -26.266 -17.656 1 96.81 188 VAL A C 1
ATOM 1424 O O . VAL A 1 188 ? 5.691 -27.125 -18.062 1 96.81 188 VAL A O 1
ATOM 1427 N N . GLY A 1 189 ? 6.465 -25.016 -18.062 1 94.5 189 GLY A N 1
ATOM 1428 C CA . GLY A 1 189 ? 5.605 -24.625 -19.156 1 94.5 189 GLY A CA 1
ATOM 1429 C C . GLY A 1 189 ? 6.02 -25.219 -20.484 1 94.5 189 GLY A C 1
ATOM 1430 O O . GLY A 1 189 ? 6.836 -26.141 -20.531 1 94.5 189 GLY A O 1
ATOM 1431 N N . ASN A 1 190 ? 5.359 -24.734 -21.578 1 92.38 190 ASN A N 1
ATOM 1432 C CA . ASN A 1 190 ? 5.703 -25.25 -22.906 1 92.38 190 ASN A CA 1
ATOM 1433 C C . ASN A 1 190 ? 6.996 -24.625 -23.422 1 92.38 190 ASN A C 1
ATOM 1435 O O . ASN A 1 190 ? 7.508 -23.672 -22.844 1 92.38 190 ASN A O 1
ATOM 1439 N N . LYS A 1 191 ? 7.547 -25.141 -24.516 1 89.62 191 LYS A N 1
ATOM 1440 C CA . LYS A 1 191 ? 8.852 -24.734 -25.031 1 89.62 191 LYS A CA 1
ATOM 1441 C C . LYS A 1 191 ? 8.805 -23.312 -25.594 1 89.62 191 LYS A C 1
ATOM 1443 O O . LYS A 1 191 ? 9.828 -22.625 -25.641 1 89.62 191 LYS A O 1
ATOM 1448 N N . ASN A 1 192 ? 7.652 -22.859 -25.922 1 79.75 192 ASN A N 1
ATOM 1449 C CA . ASN A 1 192 ? 7.523 -21.562 -26.562 1 79.75 192 ASN A CA 1
ATOM 1450 C C . ASN A 1 192 ? 7.711 -20.422 -25.562 1 79.75 192 ASN A C 1
ATOM 1452 O O . ASN A 1 192 ? 7.82 -19.25 -25.953 1 79.75 192 ASN A O 1
ATOM 1456 N N . THR A 1 193 ? 7.785 -20.719 -24.266 1 78.81 193 THR A N 1
ATOM 1457 C CA . THR A 1 193 ? 7.957 -19.688 -23.25 1 78.81 193 THR A CA 1
ATOM 1458 C C . THR A 1 193 ? 9.375 -19.734 -22.688 1 78.81 193 THR A C 1
ATOM 1460 O O . THR A 1 193 ? 9.648 -19.109 -21.656 1 78.81 193 THR A O 1
ATOM 1463 N N . GLU A 1 194 ? 10.195 -20.5 -23.281 1 79 194 GLU A N 1
ATOM 1464 C CA . GLU A 1 194 ? 11.594 -20.516 -22.875 1 79 194 GLU A CA 1
ATOM 1465 C C . GLU A 1 194 ? 12.273 -19.172 -23.172 1 79 194 GLU A C 1
ATOM 1467 O O . GLU A 1 194 ? 11.906 -18.484 -24.125 1 79 194 GLU A O 1
ATOM 1472 N N . ALA A 1 195 ? 13.219 -18.812 -22.297 1 78.44 195 ALA A N 1
ATOM 1473 C CA . ALA A 1 195 ? 13.883 -17.516 -22.375 1 78.44 195 ALA A CA 1
ATOM 1474 C C . ALA A 1 195 ? 14.82 -17.438 -23.562 1 78.44 195 ALA A C 1
ATOM 1476 O O . ALA A 1 195 ? 15.391 -16.391 -23.844 1 78.44 195 ALA A O 1
ATOM 1477 N N . VAL A 1 196 ? 14.992 -18.562 -24.219 1 77.31 196 VAL A N 1
ATOM 1478 C CA . VAL A 1 196 ? 15.914 -18.594 -25.344 1 77.31 196 VAL A CA 1
ATOM 1479 C C . VAL A 1 196 ? 15.117 -18.719 -26.641 1 77.31 196 VAL A C 1
ATOM 1481 O O . VAL A 1 196 ? 14.008 -19.266 -26.656 1 77.31 196 VAL A O 1
ATOM 1484 N N . SER A 1 197 ? 15.711 -18.188 -27.656 1 75.38 197 SER A N 1
ATOM 1485 C CA . SER A 1 197 ? 15.07 -18.234 -28.969 1 75.38 197 SER A CA 1
ATOM 1486 C C . SER A 1 197 ? 15.109 -19.641 -29.562 1 75.38 197 SER A C 1
ATOM 1488 O O . SER A 1 197 ? 14.195 -20.047 -30.281 1 75.38 197 SER A O 1
ATOM 1490 N N . SER A 1 198 ? 16.219 -20.328 -29.312 1 72.19 198 SER A N 1
ATOM 1491 C CA . SER A 1 198 ? 16.312 -21.719 -29.781 1 72.19 198 SER A CA 1
ATOM 1492 C C . SER A 1 198 ? 15.766 -22.688 -28.75 1 72.19 198 SER A C 1
ATOM 1494 O O . SER A 1 198 ? 16.453 -23.031 -27.781 1 72.19 198 SER A O 1
ATOM 1496 N N . HIS A 1 199 ? 14.664 -23.234 -29.109 1 84.19 199 HIS A N 1
ATOM 1497 C CA . HIS A 1 199 ? 13.938 -24.031 -28.125 1 84.19 199 HIS A CA 1
ATOM 1498 C C . HIS A 1 199 ? 14.625 -25.359 -27.859 1 84.19 199 HIS A C 1
ATOM 1500 O O . HIS A 1 199 ? 15.219 -25.938 -28.766 1 84.19 199 HIS A O 1
ATOM 1506 N N . TYR A 1 200 ? 14.75 -25.703 -26.625 1 91.31 200 TYR A N 1
ATOM 1507 C CA . TYR A 1 200 ? 15.281 -26.984 -26.172 1 91.31 200 TYR A CA 1
ATOM 1508 C C . TYR A 1 200 ? 14.234 -27.766 -25.391 1 91.31 200 TYR A C 1
ATOM 1510 O O . TYR A 1 200 ? 13.125 -27.281 -25.172 1 91.31 200 TYR A O 1
ATOM 1518 N N . ASP A 1 201 ? 14.523 -29.031 -25.172 1 95.88 201 ASP A N 1
ATOM 1519 C CA . ASP A 1 201 ? 13.602 -29.875 -24.406 1 95.88 201 ASP A CA 1
ATOM 1520 C C . ASP A 1 201 ? 13.711 -29.578 -22.906 1 95.88 201 ASP A C 1
ATOM 1522 O O . ASP A 1 201 ? 14.617 -30.094 -22.234 1 95.88 201 ASP A O 1
ATOM 1526 N N . ASN A 1 202 ? 12.734 -28.797 -22.453 1 96.75 202 ASN A N 1
ATOM 1527 C CA . ASN A 1 202 ? 12.688 -28.625 -21.016 1 96.75 202 ASN A CA 1
ATOM 1528 C C . ASN A 1 202 ? 12.211 -29.891 -20.312 1 96.75 202 ASN A C 1
ATOM 1530 O O . ASN A 1 202 ? 12.086 -30.938 -20.938 1 96.75 202 ASN A O 1
ATOM 1534 N N . LEU A 1 203 ? 11.969 -29.844 -19.047 1 97.88 203 LEU A N 1
ATOM 1535 C CA . LEU A 1 203 ? 11.906 -31.047 -18.219 1 97.88 203 LEU A CA 1
ATOM 1536 C C . LEU A 1 203 ? 10.836 -32 -18.734 1 97.88 203 LEU A C 1
ATOM 1538 O O . LEU A 1 203 ? 11.117 -33.188 -19.016 1 97.88 203 LEU A O 1
ATOM 1542 N N . PRO A 1 204 ? 9.508 -31.578 -18.922 1 98 204 PRO A N 1
ATOM 1543 C CA . PRO A 1 204 ? 8.516 -32.531 -19.422 1 98 204 PRO A CA 1
ATOM 1544 C C . PRO A 1 204 ? 8.891 -33.125 -20.781 1 98 204 PRO A C 1
ATOM 1546 O O . PRO A 1 204 ? 8.703 -34.312 -21 1 98 204 PRO A O 1
ATOM 1549 N N . TRP A 1 205 ? 9.406 -32.344 -21.609 1 97.62 205 TRP A N 1
ATOM 1550 C CA . TRP A 1 205 ? 9.789 -32.781 -22.938 1 97.62 205 TRP A CA 1
ATOM 1551 C C . TRP A 1 205 ? 11.008 -33.719 -22.875 1 97.62 205 TRP A C 1
ATOM 1553 O O . TRP A 1 205 ? 11.094 -34.688 -23.609 1 97.62 205 TRP A O 1
ATOM 1563 N N . ALA A 1 206 ? 11.945 -33.375 -22.062 1 97.81 206 ALA A N 1
ATOM 1564 C CA . ALA A 1 206 ? 13.117 -34.219 -21.875 1 97.81 206 ALA A CA 1
ATOM 1565 C C . ALA A 1 206 ? 12.719 -35.594 -21.359 1 97.81 206 ALA A C 1
ATOM 1567 O O . ALA A 1 206 ? 13.25 -36.625 -21.797 1 97.81 206 ALA A O 1
ATOM 1568 N N . PHE A 1 207 ? 11.812 -35.656 -20.422 1 97.81 207 PHE A N 1
ATOM 1569 C CA . PHE A 1 207 ? 11.32 -36.906 -19.891 1 97.81 207 PHE A CA 1
ATOM 1570 C C . PHE A 1 207 ? 10.711 -37.781 -21 1 97.81 207 PHE A C 1
ATOM 1572 O O . PHE A 1 207 ? 11.008 -38.969 -21.109 1 97.81 207 PHE A O 1
ATOM 1579 N N . GLN A 1 208 ? 9.859 -37.125 -21.75 1 97.06 208 GLN A N 1
ATOM 1580 C CA . GLN A 1 208 ? 9.25 -37.875 -22.844 1 97.06 208 GLN A CA 1
ATOM 1581 C C . GLN A 1 208 ? 10.305 -38.406 -23.812 1 97.06 208 GLN A C 1
ATOM 1583 O O . GLN A 1 208 ? 10.281 -39.562 -24.203 1 97.06 208 GLN A O 1
ATOM 1588 N N . LYS A 1 209 ? 11.18 -37.531 -24.25 1 96.56 209 LYS A N 1
ATOM 1589 C CA . LYS A 1 209 ? 12.203 -37.906 -25.234 1 96.56 209 LYS A CA 1
ATOM 1590 C C . LYS A 1 209 ? 13.055 -39.062 -24.75 1 96.56 209 LYS A C 1
ATOM 1592 O O . LYS A 1 209 ? 13.43 -39.938 -25.547 1 96.56 209 LYS A O 1
ATOM 1597 N N . LYS A 1 210 ? 13.336 -39.156 -23.469 1 96.75 210 LYS A N 1
ATOM 1598 C CA . LYS A 1 210 ? 14.188 -40.188 -22.891 1 96.75 210 LYS A CA 1
ATOM 1599 C C . LYS A 1 210 ? 13.367 -41.438 -22.531 1 96.75 210 LYS A C 1
ATOM 1601 O O . LYS A 1 210 ? 13.906 -42.406 -22 1 96.75 210 LYS A O 1
ATOM 1606 N N . GLY A 1 211 ? 12.078 -41.344 -22.703 1 95.88 211 GLY A N 1
ATOM 1607 C CA . GLY A 1 211 ? 11.211 -42.5 -22.406 1 95.88 211 GLY A CA 1
ATOM 1608 C C . GLY A 1 211 ? 10.969 -42.688 -20.922 1 95.88 211 GLY A C 1
ATOM 1609 O O . GLY A 1 211 ? 10.672 -43.812 -20.484 1 95.88 211 GLY A O 1
ATOM 1610 N N . ILE A 1 212 ? 11.141 -41.656 -20.188 1 96.19 212 ILE A N 1
ATOM 1611 C CA . ILE A 1 212 ? 10.914 -41.719 -18.75 1 96.19 212 ILE A CA 1
ATOM 1612 C C . ILE A 1 212 ? 9.422 -41.625 -18.453 1 96.19 212 ILE A C 1
ATOM 1614 O O . ILE A 1 212 ? 8.898 -42.375 -17.625 1 96.19 212 ILE A O 1
ATOM 1618 N N . THR A 1 213 ? 8.766 -40.719 -19.094 1 97.12 213 THR A N 1
ATOM 1619 C CA . THR A 1 213 ? 7.312 -40.594 -19.016 1 97.12 213 THR A CA 1
ATOM 1620 C C . THR A 1 213 ? 6.684 -40.875 -20.391 1 97.12 213 THR A C 1
ATOM 1622 O O . THR A 1 213 ? 7.348 -40.75 -21.422 1 97.12 213 THR A O 1
ATOM 1625 N N . PRO A 1 214 ? 5.465 -41.25 -20.391 1 95.88 214 PRO A N 1
ATOM 1626 C CA . PRO A 1 214 ? 4.84 -41.562 -21.672 1 95.88 214 PRO A CA 1
ATOM 1627 C C . PRO A 1 214 ? 4.656 -40.344 -22.578 1 95.88 214 PRO A C 1
ATOM 1629 O O . PRO A 1 214 ? 4.691 -40.469 -23.797 1 95.88 214 PRO A O 1
ATOM 1632 N N . LYS A 1 215 ? 4.328 -39.188 -22 1 96.25 215 LYS A N 1
ATOM 1633 C CA . LYS A 1 215 ? 4.105 -37.938 -22.719 1 96.25 215 LYS A CA 1
ATOM 1634 C C . LYS A 1 215 ? 4.766 -36.75 -21.984 1 96.25 215 LYS A C 1
ATOM 1636 O O . LYS A 1 215 ? 5.082 -36.844 -20.797 1 96.25 215 LYS A O 1
ATOM 1641 N N . ALA A 1 216 ? 5.047 -35.688 -22.828 1 97.94 216 ALA A N 1
ATOM 1642 C CA . ALA A 1 216 ? 5.367 -34.406 -22.188 1 97.94 216 ALA A CA 1
ATOM 1643 C C . ALA A 1 216 ? 4.129 -33.781 -21.547 1 97.94 216 ALA A C 1
ATOM 1645 O O . ALA A 1 216 ? 3.414 -33.031 -22.188 1 97.94 216 ALA A O 1
ATOM 1646 N N . SER A 1 217 ? 3.883 -34.219 -20.344 1 98.25 217 SER A N 1
ATOM 1647 C CA . SER A 1 217 ? 2.668 -33.812 -19.641 1 98.25 217 SER A CA 1
ATOM 1648 C C . SER A 1 217 ? 2.865 -33.875 -18.125 1 98.25 217 SER A C 1
ATOM 1650 O O . SER A 1 217 ? 3.834 -34.438 -17.641 1 98.25 217 SER A O 1
ATOM 1652 N N . TYR A 1 218 ? 1.994 -33.219 -17.453 1 98.44 218 TYR A N 1
ATOM 1653 C CA . TYR A 1 218 ? 1.961 -33.281 -15.992 1 98.44 218 TYR A CA 1
ATOM 1654 C C . TYR A 1 218 ? 0.595 -32.875 -15.461 1 98.44 218 TYR A C 1
ATOM 1656 O O . TYR A 1 218 ? -0.159 -32.156 -16.141 1 98.44 218 TYR A O 1
ATOM 1664 N N . SER A 1 219 ? 0.256 -33.375 -14.336 1 98.38 219 SER A N 1
ATOM 1665 C CA . SER A 1 219 ? -0.929 -32.906 -13.609 1 98.38 219 SER A CA 1
ATOM 1666 C C . SER A 1 219 ? -0.552 -32.219 -12.312 1 98.38 219 SER A C 1
ATOM 1668 O O . SER A 1 219 ? 0.479 -32.531 -11.711 1 98.38 219 SER A O 1
ATOM 1670 N N . LEU A 1 220 ? -1.326 -31.266 -11.945 1 96.81 220 LEU A N 1
ATOM 1671 C CA . LEU A 1 220 ? -1.075 -30.406 -10.789 1 96.81 220 LEU A CA 1
ATOM 1672 C C . LEU A 1 220 ? -2.252 -30.453 -9.812 1 96.81 220 LEU A C 1
ATOM 1674 O O . LEU A 1 220 ? -3.402 -30.281 -10.219 1 96.81 220 LEU A O 1
ATOM 1678 N N . PHE A 1 221 ? -1.978 -30.812 -8.609 1 95.12 221 PHE A N 1
ATOM 1679 C CA . PHE A 1 221 ? -2.879 -30.734 -7.461 1 95.12 221 PHE A CA 1
ATOM 1680 C C . PHE A 1 221 ? -2.268 -29.891 -6.344 1 95.12 221 PHE A C 1
ATOM 1682 O O . PHE A 1 221 ? -1.395 -30.375 -5.617 1 95.12 221 PHE A O 1
ATOM 1689 N N . LEU A 1 222 ? -2.703 -28.609 -6.195 1 89.19 222 LEU A N 1
ATOM 1690 C CA . LEU A 1 222 ? -2.092 -27.719 -5.215 1 89.19 222 LEU A CA 1
ATOM 1691 C C . LEU A 1 222 ? -2.658 -27.984 -3.822 1 89.19 222 LEU A C 1
ATOM 1693 O O . LEU A 1 222 ? -1.984 -27.734 -2.818 1 89.19 222 LEU A O 1
ATOM 1697 N N . GLY A 1 223 ? -3.787 -28.594 -3.756 1 82 223 GLY A N 1
ATOM 1698 C CA . GLY A 1 223 ? -4.367 -28.875 -2.453 1 82 223 GLY A CA 1
ATOM 1699 C C . GLY A 1 223 ? -4.938 -27.656 -1.773 1 82 223 GLY A C 1
ATOM 1700 O O . GLY A 1 223 ? -4.82 -26.531 -2.289 1 82 223 GLY A O 1
ATOM 1701 N N . SER A 1 224 ? -5.555 -27.875 -0.636 1 75.19 224 SER A N 1
ATOM 1702 C CA . SER A 1 224 ? -6.125 -26.781 0.131 1 75.19 224 SER A CA 1
ATOM 1703 C C . SER A 1 224 ? -5.043 -26.016 0.881 1 75.19 224 SER A C 1
ATOM 1705 O O . SER A 1 224 ? -3.957 -26.531 1.129 1 75.19 224 SER A O 1
ATOM 1707 N N . GLU A 1 225 ? -5.32 -24.75 1.182 1 68.56 225 GLU A N 1
ATOM 1708 C CA . GLU A 1 225 ? -4.375 -23.953 1.962 1 68.56 225 GLU A CA 1
ATOM 1709 C C . GLU A 1 225 ? -4.094 -24.609 3.314 1 68.56 225 GLU A C 1
ATOM 1711 O O . GLU A 1 225 ? -2.971 -24.547 3.818 1 68.56 225 GLU A O 1
ATOM 1716 N N . GLU A 1 226 ? -5.043 -25.266 3.834 1 67.94 226 GLU A N 1
ATOM 1717 C CA . GLU A 1 226 ? -4.945 -25.859 5.164 1 67.94 226 GLU A CA 1
ATOM 1718 C C . GLU A 1 226 ? -4.027 -27.078 5.16 1 67.94 226 GLU A C 1
ATOM 1720 O O . GLU A 1 226 ? -3.328 -27.328 6.145 1 67.94 226 GLU A O 1
ATOM 1725 N N . SER A 1 227 ? -4.027 -27.781 4.062 1 69.69 227 SER A N 1
ATOM 1726 C CA . SER A 1 227 ? -3.266 -29.016 4.043 1 69.69 227 SER A CA 1
ATOM 1727 C C . SER A 1 227 ? -1.772 -28.75 3.893 1 69.69 227 SER A C 1
ATOM 1729 O O . SER A 1 227 ? -0.944 -29.5 4.41 1 69.69 227 SER A O 1
ATOM 1731 N N . GLY A 1 228 ? -1.422 -27.719 3.318 1 69.44 228 GLY A N 1
ATOM 1732 C CA . GLY A 1 228 ? -0.025 -27.359 3.131 1 69.44 228 GLY A CA 1
ATOM 1733 C C . GLY A 1 228 ? 0.711 -28.297 2.193 1 69.44 228 GLY A C 1
ATOM 1734 O O . GLY A 1 228 ? 1.944 -28.297 2.162 1 69.44 228 GLY A O 1
ATOM 1735 N N . LYS A 1 229 ? -0.025 -29.188 1.538 1 77.31 229 LYS A N 1
ATOM 1736 C CA . LYS A 1 229 ? 0.649 -30.141 0.663 1 77.31 229 LYS A CA 1
ATOM 1737 C C . LYS A 1 229 ? -0.036 -30.219 -0.699 1 77.31 229 LYS A C 1
ATOM 1739 O O . LYS A 1 229 ? -1.25 -30.031 -0.8 1 77.31 229 LYS A O 1
ATOM 1744 N N . GLY A 1 230 ? 0.76 -30.391 -1.755 1 88.75 230 GLY A N 1
ATOM 1745 C CA . GLY A 1 230 ? 0.333 -30.594 -3.129 1 88.75 230 GLY A CA 1
ATOM 1746 C C . GLY A 1 230 ? 1.256 -31.516 -3.906 1 88.75 230 GLY A C 1
ATOM 1747 O O . GLY A 1 230 ? 2.166 -32.125 -3.334 1 88.75 230 GLY A O 1
ATOM 1748 N N . SER A 1 231 ? 0.829 -31.781 -5.086 1 93 231 SER A N 1
ATOM 1749 C CA . SER A 1 231 ? 1.658 -32.688 -5.859 1 93 231 SER A CA 1
ATOM 1750 C C . SER A 1 231 ? 1.637 -32.344 -7.344 1 93 231 SER A C 1
ATOM 1752 O O . SER A 1 231 ? 0.682 -31.734 -7.828 1 93 231 SER A O 1
ATOM 1754 N N . ILE A 1 232 ? 2.688 -32.656 -7.926 1 96.5 232 ILE A N 1
ATOM 1755 C CA . ILE A 1 232 ? 2.785 -32.688 -9.383 1 96.5 232 ILE A CA 1
ATOM 1756 C C . ILE A 1 232 ? 3.098 -34.094 -9.859 1 96.5 232 ILE A C 1
ATOM 1758 O O . ILE A 1 232 ? 3.9 -34.812 -9.242 1 96.5 232 ILE A O 1
ATOM 1762 N N . ILE A 1 233 ? 2.475 -34.594 -10.898 1 98 233 ILE A N 1
ATOM 1763 C CA . ILE A 1 233 ? 2.73 -35.906 -11.492 1 98 233 ILE A CA 1
ATOM 1764 C C . ILE A 1 233 ? 3.127 -35.719 -12.953 1 98 233 ILE A C 1
ATOM 1766 O O . ILE A 1 233 ? 2.293 -35.375 -13.797 1 98 233 ILE A O 1
ATOM 1770 N N . PHE A 1 234 ? 4.375 -36 -13.266 1 98.12 234 PHE A N 1
ATOM 1771 C CA . PHE A 1 234 ? 4.809 -35.969 -14.656 1 98.12 234 PHE A CA 1
ATOM 1772 C C . PHE A 1 234 ? 4.344 -37.25 -15.383 1 98.12 234 PHE A C 1
ATOM 1774 O O . PHE A 1 234 ? 4.555 -38.344 -14.898 1 98.12 234 PHE A O 1
ATOM 1781 N N . GLY A 1 235 ? 3.643 -37.094 -16.453 1 98.12 235 GLY A N 1
ATOM 1782 C CA . GLY A 1 235 ? 3.223 -38.219 -17.297 1 98.12 235 GLY A CA 1
ATOM 1783 C C . GLY A 1 235 ? 2.039 -38.969 -16.734 1 98.12 235 GLY A C 1
ATOM 1784 O O . GLY A 1 235 ? 1.789 -40.125 -17.125 1 98.12 235 GLY A O 1
ATOM 1785 N N . GLY A 1 236 ? 1.381 -38.344 -15.75 1 98.19 236 GLY A N 1
ATOM 1786 C CA . GLY A 1 236 ? 0.292 -39.094 -15.141 1 98.19 236 GLY A CA 1
ATOM 1787 C C . GLY A 1 236 ? -0.77 -38.219 -14.523 1 98.19 236 GLY A C 1
ATOM 1788 O O . GLY A 1 236 ? -0.648 -36.969 -14.547 1 98.19 236 GLY A O 1
ATOM 1789 N N . ILE A 1 237 ? -1.834 -38.906 -14.086 1 98.06 237 ILE A N 1
ATOM 1790 C CA . ILE A 1 237 ? -3 -38.281 -13.469 1 98.06 237 ILE A CA 1
ATOM 1791 C C . ILE A 1 237 ? -3.396 -39.062 -12.219 1 98.06 237 ILE A C 1
ATOM 1793 O O . ILE A 1 237 ? -3.326 -40.281 -12.195 1 98.06 237 ILE A O 1
ATOM 1797 N N . ASP A 1 238 ? -3.77 -38.344 -11.195 1 97.81 238 ASP A N 1
ATOM 1798 C CA . ASP A 1 238 ? -4.348 -39 -10.016 1 97.81 238 ASP A CA 1
ATOM 1799 C C . ASP A 1 238 ? -5.871 -38.875 -10.031 1 97.81 238 ASP A C 1
ATOM 1801 O O . ASP A 1 238 ? -6.434 -37.844 -9.695 1 97.81 238 ASP A O 1
ATOM 1805 N N . THR A 1 239 ? -6.531 -40.031 -10.289 1 97.94 239 THR A N 1
ATOM 1806 C CA . THR A 1 239 ? -7.969 -40 -10.531 1 97.94 239 THR A CA 1
ATOM 1807 C C . THR A 1 239 ? -8.734 -39.781 -9.234 1 97.94 239 THR A C 1
ATOM 1809 O O . THR A 1 239 ? -9.938 -39.5 -9.25 1 97.94 239 THR A O 1
ATOM 1812 N N . GLU A 1 240 ? -8.094 -39.812 -8.133 1 96.94 240 GLU A N 1
ATOM 1813 C CA . GLU A 1 240 ? -8.758 -39.625 -6.848 1 96.94 240 GLU A CA 1
ATOM 1814 C C . GLU A 1 240 ? -8.734 -38.156 -6.434 1 96.94 240 GLU A C 1
ATOM 1816 O O . GLU A 1 240 ? -9.375 -37.75 -5.453 1 96.94 240 GLU A O 1
ATOM 1821 N N . LYS A 1 241 ? -8.062 -37.25 -7.168 1 96.31 241 LYS A N 1
ATOM 1822 C CA . LYS A 1 241 ? -7.836 -35.906 -6.719 1 96.31 241 LYS A CA 1
ATOM 1823 C C . LYS A 1 241 ? -8.789 -34.938 -7.406 1 96.31 241 LYS A C 1
ATOM 1825 O O . LYS A 1 241 ? -8.664 -33.719 -7.258 1 96.31 241 LYS A O 1
ATOM 1830 N N . TYR A 1 242 ? -9.719 -35.406 -8.172 1 97.19 242 TYR A N 1
ATOM 1831 C CA . TYR A 1 242 ? -10.719 -34.531 -8.781 1 97.19 242 TYR A CA 1
ATOM 1832 C C . TYR A 1 242 ? -12.086 -35.188 -8.797 1 97.19 242 TYR A C 1
ATOM 1834 O O . TYR A 1 242 ? -12.195 -36.438 -8.688 1 97.19 242 TYR A O 1
ATOM 1842 N N . GLU A 1 243 ? -13.031 -34.344 -8.867 1 96.62 243 GLU A N 1
ATOM 1843 C CA . GLU A 1 243 ? -14.422 -34.781 -8.945 1 96.62 243 GLU A CA 1
ATOM 1844 C C . GLU A 1 243 ? -14.914 -34.812 -10.383 1 96.62 243 GLU A C 1
ATOM 1846 O O . GLU A 1 243 ? -14.555 -33.969 -11.195 1 96.62 243 GLU A O 1
ATOM 1851 N N . GLY A 1 244 ? -15.742 -35.781 -10.656 1 95.25 244 GLY A N 1
ATOM 1852 C CA . GLY A 1 244 ? -16.359 -35.844 -11.969 1 95.25 244 GLY A CA 1
ATOM 1853 C C . GLY A 1 244 ? -15.375 -36.156 -13.078 1 95.25 244 GLY A C 1
ATOM 1854 O O . GLY A 1 244 ? -14.461 -36.969 -12.898 1 95.25 244 GLY A O 1
ATOM 1855 N N . GLU A 1 245 ? -15.656 -35.562 -14.211 1 96.75 245 GLU A N 1
ATOM 1856 C CA . GLU A 1 245 ? -14.852 -35.812 -15.398 1 96.75 245 GLU A CA 1
ATOM 1857 C C . GLU A 1 245 ? -13.742 -34.781 -15.555 1 96.75 245 GLU A C 1
ATOM 1859 O O . GLU A 1 245 ? -13.961 -33.594 -15.344 1 96.75 245 GLU A O 1
ATOM 1864 N N . LEU A 1 246 ? -12.57 -35.312 -15.805 1 98.06 246 LEU A N 1
ATOM 1865 C CA . LEU A 1 246 ? -11.484 -34.438 -16.203 1 98.06 246 LEU A CA 1
ATOM 1866 C C . LEU A 1 246 ? -11.664 -33.969 -17.656 1 98.06 246 LEU A C 1
ATOM 1868 O O . LEU A 1 246 ? -11.281 -34.656 -18.594 1 98.06 246 LEU A O 1
ATOM 1872 N N . THR A 1 247 ? -12.188 -32.75 -17.828 1 98.56 247 THR A N 1
ATOM 1873 C CA . THR A 1 247 ? -12.625 -32.281 -19.141 1 98.56 247 THR A CA 1
ATOM 1874 C C . THR A 1 247 ? -11.453 -31.688 -19.922 1 98.56 247 THR A C 1
ATOM 1876 O O . THR A 1 247 ? -10.711 -30.844 -19.391 1 98.56 247 THR A O 1
ATOM 1879 N N . LYS A 1 248 ? -11.383 -32.062 -21.156 1 98.12 248 LYS A N 1
ATOM 1880 C CA . LYS A 1 248 ? -10.258 -31.688 -22.016 1 98.12 248 LYS A CA 1
ATOM 1881 C C . LYS A 1 248 ? -10.609 -30.453 -22.859 1 98.12 248 LYS A C 1
ATOM 1883 O O . LYS A 1 248 ? -11.711 -30.359 -23.406 1 98.12 248 LYS A O 1
ATOM 1888 N N . TYR A 1 249 ? -9.711 -29.5 -22.953 1 98.38 249 TYR A N 1
ATOM 1889 C CA . TYR A 1 249 ? -9.812 -28.312 -23.797 1 98.38 249 TYR A CA 1
ATOM 1890 C C . TYR A 1 249 ? -8.523 -28.062 -24.562 1 98.38 249 TYR A C 1
ATOM 1892 O O . TYR A 1 249 ? -7.43 -28.344 -24.062 1 98.38 249 TYR A O 1
ATOM 1900 N N . PRO A 1 250 ? -8.633 -27.547 -25.859 1 97.44 250 PRO A N 1
ATOM 1901 C CA . PRO A 1 250 ? -7.395 -27.031 -26.469 1 97.44 250 PRO A CA 1
ATOM 1902 C C . PRO A 1 250 ? -6.82 -25.828 -25.719 1 97.44 250 PRO A C 1
ATOM 1904 O O . PRO A 1 250 ? -7.574 -25.031 -25.156 1 97.44 250 PRO A O 1
ATOM 1907 N N . VAL A 1 251 ? -5.508 -25.781 -25.641 1 97.06 251 VAL A N 1
ATOM 1908 C CA . VAL A 1 251 ? -4.891 -24.578 -25.094 1 97.06 251 VAL A CA 1
ATOM 1909 C C . VAL A 1 251 ? -5.363 -23.359 -25.891 1 97.06 251 VAL A C 1
ATOM 1911 O O . VAL A 1 251 ? -5.418 -23.391 -27.125 1 97.06 251 VAL A O 1
ATOM 1914 N N . SER A 1 252 ? -5.711 -22.375 -25.109 1 93.44 252 SER A N 1
ATOM 1915 C CA . SER A 1 252 ? -6.254 -21.172 -25.734 1 93.44 252 SER A CA 1
ATOM 1916 C C . SER A 1 252 ? -5.203 -20.062 -25.812 1 93.44 252 SER A C 1
ATOM 1918 O O . SER A 1 252 ? -4.434 -19.859 -24.875 1 93.44 252 SER A O 1
ATOM 1920 N N . GLY A 1 253 ? -5.203 -19.422 -26.984 1 82.69 253 GLY A N 1
ATOM 1921 C CA . GLY A 1 253 ? -4.285 -18.312 -27.172 1 82.69 253 GLY A CA 1
ATOM 1922 C C . GLY A 1 253 ? -2.881 -18.75 -27.531 1 82.69 253 GLY A C 1
ATOM 1923 O O . GLY A 1 253 ? -2.652 -19.922 -27.828 1 82.69 253 GLY A O 1
ATOM 1924 N N . SER A 1 254 ? -1.916 -17.719 -27.531 1 75.12 254 SER A N 1
ATOM 1925 C CA . SER A 1 254 ? -0.572 -18.016 -28.016 1 75.12 254 SER A CA 1
ATOM 1926 C C . SER A 1 254 ? 0.475 -17.781 -26.938 1 75.12 254 SER A C 1
ATOM 1928 O O . SER A 1 254 ? 1.65 -18.094 -27.125 1 75.12 254 SER A O 1
ATOM 1930 N N . ASP A 1 255 ? 0.099 -17.359 -25.812 1 76 255 ASP A N 1
ATOM 1931 C CA . ASP A 1 255 ? 1.089 -16.797 -24.891 1 76 255 ASP A CA 1
ATOM 1932 C C . ASP A 1 255 ? 1.341 -17.75 -23.719 1 76 255 ASP A C 1
ATOM 1934 O O . ASP A 1 255 ? 2.098 -17.422 -22.797 1 76 255 ASP A O 1
ATOM 1938 N N . GLY A 1 256 ? 0.816 -18.938 -23.828 1 88.5 256 GLY A N 1
ATOM 1939 C CA . GLY A 1 256 ? 1.021 -19.797 -22.672 1 88.5 256 GLY A CA 1
ATOM 1940 C C . GLY A 1 256 ? -0.078 -20.828 -22.5 1 88.5 256 GLY A C 1
ATOM 1941 O O . GLY A 1 256 ? -0.818 -21.125 -23.453 1 88.5 256 GLY A O 1
ATOM 1942 N N . LEU A 1 257 ? 0.016 -21.453 -21.359 1 95.75 257 LEU A N 1
ATOM 1943 C CA . LEU A 1 257 ? -0.934 -22.5 -21.031 1 95.75 257 LEU A CA 1
ATOM 1944 C C . LEU A 1 257 ? -2.219 -21.922 -20.453 1 95.75 257 LEU A C 1
ATOM 1946 O O . LEU A 1 257 ? -2.383 -21.859 -19.234 1 95.75 257 LEU A O 1
ATOM 1950 N N . ALA A 1 258 ? -3.135 -21.594 -21.422 1 96.69 258 ALA A N 1
ATOM 1951 C CA . ALA A 1 258 ? -4.359 -20.891 -21.047 1 96.69 258 ALA A CA 1
ATOM 1952 C C . ALA A 1 258 ? -5.594 -21.688 -21.469 1 96.69 258 ALA A C 1
ATOM 1954 O O . ALA A 1 258 ? -5.527 -22.531 -22.359 1 96.69 258 ALA A O 1
ATOM 1955 N N . LEU A 1 259 ? -6.664 -21.438 -20.766 1 98 259 LEU A N 1
ATOM 1956 C CA . LEU A 1 259 ? -7.988 -21.922 -21.141 1 98 259 LEU A CA 1
ATOM 1957 C C . LEU A 1 259 ? -8.953 -20.75 -21.344 1 98 259 LEU A C 1
ATOM 1959 O O . LEU A 1 259 ? -8.891 -19.75 -20.625 1 98 259 LEU A O 1
ATOM 1963 N N . GLU A 1 260 ? -9.805 -20.969 -22.312 1 97.75 260 GLU A N 1
ATOM 1964 C CA . GLU A 1 260 ? -10.875 -19.984 -22.453 1 97.75 260 GLU A CA 1
ATOM 1965 C C . GLU A 1 260 ? -11.898 -20.094 -21.328 1 97.75 260 GLU A C 1
ATOM 1967 O O . GLU A 1 260 ? -12.43 -21.188 -21.078 1 97.75 260 GLU A O 1
ATOM 1972 N N . VAL A 1 261 ? -12.125 -19.016 -20.703 1 98.25 261 VAL A N 1
ATOM 1973 C CA . VAL A 1 261 ? -13.211 -18.938 -19.719 1 98.25 261 VAL A CA 1
ATOM 1974 C C . VAL A 1 261 ? -14.391 -18.188 -20.328 1 98.25 261 VAL A C 1
ATOM 1976 O O . VAL A 1 261 ? -14.25 -17.047 -20.781 1 98.25 261 VAL A O 1
ATOM 1979 N N . LYS A 1 262 ? -15.516 -18.844 -20.266 1 98.5 262 LYS A N 1
ATOM 1980 C CA . LYS A 1 262 ? -16.688 -18.25 -20.906 1 98.5 262 LYS A CA 1
ATOM 1981 C C . LYS A 1 262 ? -17.312 -17.188 -20.016 1 98.5 262 LYS A C 1
ATOM 1983 O O . LYS A 1 262 ? -17.594 -16.062 -20.469 1 98.5 262 LYS A O 1
ATOM 1988 N N . SER A 1 263 ? -17.484 -17.547 -18.797 1 98.62 263 SER A N 1
ATOM 1989 C CA . SER A 1 263 ? -18.109 -16.625 -17.859 1 98.62 263 SER A CA 1
ATOM 1990 C C . SER A 1 263 ? -17.781 -16.984 -16.422 1 98.62 263 SER A C 1
ATOM 1992 O O . SER A 1 263 ? -17.188 -18.047 -16.172 1 98.62 263 SER A O 1
ATOM 1994 N N . ALA A 1 264 ? -18.047 -16.078 -15.523 1 98.69 264 ALA A N 1
ATOM 1995 C CA . ALA A 1 264 ? -17.969 -16.297 -14.086 1 98.69 264 ALA A CA 1
ATOM 1996 C C . ALA A 1 264 ? -19.234 -15.852 -13.383 1 98.69 264 ALA A C 1
ATOM 1998 O O . ALA A 1 264 ? -19.859 -14.859 -13.781 1 98.69 264 ALA A O 1
ATOM 1999 N N . GLU A 1 265 ? -19.656 -16.594 -12.383 1 98.62 265 GLU A N 1
ATOM 2000 C CA . GLU A 1 265 ? -20.859 -16.281 -11.625 1 98.62 265 GLU A CA 1
ATOM 2001 C C . GLU A 1 265 ? -20.547 -16.109 -10.141 1 98.62 265 GLU A C 1
ATOM 2003 O O . GLU A 1 265 ? -19.875 -16.938 -9.539 1 98.62 265 GLU A O 1
ATOM 2008 N N . VAL A 1 266 ? -21.047 -15.023 -9.586 1 98.44 266 VAL A N 1
ATOM 2009 C CA . VAL A 1 266 ? -20.859 -14.742 -8.172 1 98.44 266 VAL A CA 1
ATOM 2010 C C . VAL A 1 266 ? -22.094 -14.039 -7.617 1 98.44 266 VAL A C 1
ATOM 2012 O O . VAL A 1 266 ? -22.578 -13.07 -8.211 1 98.44 266 VAL A O 1
ATOM 2015 N N . ASP A 1 267 ? -22.641 -14.547 -6.547 1 97.56 267 ASP A N 1
ATOM 2016 C CA . ASP A 1 267 ? -23.781 -13.945 -5.859 1 97.56 267 ASP A CA 1
ATOM 2017 C C . ASP A 1 267 ? -24.922 -13.68 -6.832 1 97.56 267 ASP A C 1
ATOM 2019 O O . ASP A 1 267 ? -25.516 -12.602 -6.82 1 97.56 267 ASP A O 1
ATOM 2023 N N . GLY A 1 268 ? -25.188 -14.547 -7.656 1 96.19 268 GLY A N 1
ATOM 2024 C CA . GLY A 1 268 ? -26.312 -14.484 -8.578 1 96.19 268 GLY A CA 1
ATOM 2025 C C . GLY A 1 268 ? -26.031 -13.625 -9.797 1 96.19 268 GLY A C 1
ATOM 2026 O O . GLY A 1 268 ? -26.891 -13.484 -10.68 1 96.19 268 GLY A O 1
ATOM 2027 N N . LYS A 1 269 ? -24.906 -13.047 -9.93 1 96.88 269 LYS A N 1
ATOM 2028 C CA . LYS A 1 269 ? -24.531 -12.203 -11.062 1 96.88 269 LYS A CA 1
ATOM 2029 C C . LYS A 1 269 ? -23.547 -12.922 -11.984 1 96.88 269 LYS A C 1
ATOM 2031 O O . LYS A 1 269 ? -22.594 -13.562 -11.508 1 96.88 269 LYS A O 1
ATOM 2036 N N . SER A 1 270 ? -23.781 -12.828 -13.258 1 97.69 270 SER A N 1
ATOM 2037 C CA . SER A 1 270 ? -22.906 -13.43 -14.258 1 97.69 270 SER A CA 1
ATOM 2038 C C . SER A 1 270 ? -22.062 -12.375 -14.969 1 97.69 270 SER A C 1
ATOM 2040 O O . SER A 1 270 ? -22.594 -11.32 -15.352 1 97.69 270 SER A O 1
ATOM 2042 N N . VAL A 1 271 ? -20.812 -12.609 -15.047 1 98.06 271 VAL A N 1
ATOM 2043 C CA . VAL A 1 271 ? -19.891 -11.758 -15.805 1 98.06 271 VAL A CA 1
ATOM 2044 C C . VAL A 1 271 ? -19.375 -12.508 -17.031 1 98.06 271 VAL A C 1
ATOM 2046 O O . VAL A 1 271 ? -18.719 -13.547 -16.906 1 98.06 271 VAL A O 1
ATOM 2049 N N . ALA A 1 272 ? -19.719 -11.953 -18.203 1 98.12 272 ALA A N 1
ATOM 2050 C CA . ALA A 1 272 ? -19.203 -12.547 -19.438 1 98.12 272 ALA A CA 1
ATOM 2051 C C . ALA A 1 272 ? -17.703 -12.25 -19.594 1 98.12 272 ALA A C 1
ATOM 2053 O O . ALA A 1 272 ? -17.281 -11.102 -19.453 1 98.12 272 ALA A O 1
ATOM 2054 N N . LEU A 1 273 ? -16.906 -13.289 -19.844 1 97.31 273 LEU A N 1
ATOM 2055 C CA . LEU A 1 273 ? -15.469 -13.102 -20 1 97.31 273 LEU A CA 1
ATOM 2056 C C . LEU A 1 273 ? -15.023 -13.445 -21.406 1 97.31 273 LEU A C 1
ATOM 2058 O O . LEU A 1 273 ? -14.57 -12.578 -22.156 1 97.31 273 LEU A O 1
ATOM 2062 N N . ASN A 1 274 ? -15.273 -14.656 -21.922 1 97.06 274 ASN A N 1
ATOM 2063 C CA . ASN A 1 274 ? -14.891 -15.133 -23.25 1 97.06 274 ASN A CA 1
ATOM 2064 C C . ASN A 1 274 ? -13.453 -14.75 -23.594 1 97.06 274 ASN A C 1
ATOM 2066 O O . ASN A 1 274 ? -13.195 -14.164 -24.641 1 97.06 274 ASN A O 1
ATOM 2070 N N . LYS A 1 275 ? -12.516 -15.039 -22.688 1 95.56 275 LYS A N 1
ATOM 2071 C CA . LYS A 1 275 ? -11.102 -14.711 -22.797 1 95.56 275 LYS A CA 1
ATOM 2072 C C . LYS A 1 275 ? -10.227 -15.867 -22.312 1 95.56 275 LYS A C 1
ATOM 2074 O O . LYS A 1 275 ? -10.664 -16.672 -21.469 1 95.56 275 LYS A O 1
ATOM 2079 N N . PRO A 1 276 ? -9.055 -15.945 -22.906 1 96.56 276 PRO A N 1
ATOM 2080 C CA . PRO A 1 276 ? -8.109 -16.922 -22.359 1 96.56 276 PRO A CA 1
ATOM 2081 C C . PRO A 1 276 ? -7.543 -16.484 -21 1 96.56 276 PRO A C 1
ATOM 2083 O O . PRO A 1 276 ? -7.211 -15.312 -20.812 1 96.56 276 PRO A O 1
ATOM 2086 N N . PHE A 1 277 ? -7.516 -17.375 -20.047 1 96.31 277 PHE A N 1
ATOM 2087 C CA . PHE A 1 277 ? -6.859 -17.203 -18.766 1 96.31 277 PHE A CA 1
ATOM 2088 C C . PHE A 1 277 ? -5.703 -18.188 -18.609 1 96.31 277 PHE A C 1
ATOM 2090 O O . PHE A 1 277 ? -5.883 -19.391 -18.75 1 96.31 277 PHE A O 1
ATOM 2097 N N . LEU A 1 278 ? -4.516 -17.625 -18.359 1 94.19 278 LEU A N 1
ATOM 2098 C CA . LEU A 1 278 ? -3.371 -18.469 -18.062 1 94.19 278 LEU A CA 1
ATOM 2099 C C . LEU A 1 278 ? -3.578 -19.219 -16.734 1 94.19 278 LEU A C 1
ATOM 2101 O O . LEU A 1 278 ? -4.051 -18.625 -15.758 1 94.19 278 LEU A O 1
ATOM 2105 N N . LEU A 1 279 ? -3.342 -20.5 -16.734 1 95.5 279 LEU A N 1
ATOM 2106 C CA . LEU A 1 279 ? -3.266 -21.266 -15.508 1 95.5 279 LEU A CA 1
ATOM 2107 C C . LEU A 1 279 ? -1.826 -21.359 -15.008 1 95.5 279 LEU A C 1
ATOM 2109 O O . LEU A 1 279 ? -1.074 -22.234 -15.43 1 95.5 279 LEU A O 1
ATOM 2113 N N . ASP A 1 280 ? -1.51 -20.422 -14.062 1 91.31 280 ASP A N 1
ATOM 2114 C CA . ASP A 1 280 ? -0.117 -20.172 -13.711 1 91.31 280 ASP A CA 1
ATOM 2115 C C . ASP A 1 280 ? 0.108 -20.328 -12.203 1 91.31 280 ASP A C 1
ATOM 2117 O O . ASP A 1 280 ? -0.291 -19.469 -11.414 1 91.31 280 ASP A O 1
ATOM 2121 N N . SER A 1 281 ? 0.871 -21.391 -11.859 1 88.69 281 SER A N 1
ATOM 2122 C CA . SER A 1 281 ? 1.13 -21.672 -10.445 1 88.69 281 SER A CA 1
ATOM 2123 C C . SER A 1 281 ? 2.125 -20.688 -9.859 1 88.69 281 SER A C 1
ATOM 2125 O O . SER A 1 281 ? 2.264 -20.594 -8.633 1 88.69 281 SER A O 1
ATOM 2127 N N . GLY A 1 282 ? 2.875 -19.969 -10.648 1 81.81 282 GLY A N 1
ATOM 2128 C CA . GLY A 1 282 ? 3.914 -19.062 -10.18 1 81.81 282 GLY A CA 1
ATOM 2129 C C . GLY A 1 282 ? 3.385 -17.688 -9.789 1 81.81 282 GLY A C 1
ATOM 2130 O O . GLY A 1 282 ? 4.141 -16.844 -9.312 1 81.81 282 GLY A O 1
ATOM 2131 N N . THR A 1 283 ? 2.119 -17.516 -10.031 1 77.75 283 THR A N 1
ATOM 2132 C CA . THR A 1 283 ? 1.494 -16.219 -9.742 1 77.75 283 THR A CA 1
ATOM 2133 C C . THR A 1 283 ? 0.581 -16.328 -8.523 1 77.75 283 THR A C 1
ATOM 2135 O O . THR A 1 283 ? -0.421 -17.047 -8.555 1 77.75 283 THR A O 1
ATOM 2138 N N . SER A 1 284 ? 0.986 -15.617 -7.438 1 73.06 284 SER A N 1
ATOM 2139 C CA . SER A 1 284 ? 0.205 -15.695 -6.207 1 73.06 284 SER A CA 1
ATOM 2140 C C . SER A 1 284 ? -1.103 -14.922 -6.336 1 73.06 284 SER A C 1
ATOM 2142 O O . SER A 1 284 ? -2.145 -15.367 -5.855 1 73.06 284 SER A O 1
ATOM 2144 N N . LEU A 1 285 ? -0.977 -13.789 -6.984 1 76.75 285 LEU A N 1
ATOM 2145 C CA . LEU A 1 285 ? -2.174 -12.977 -7.195 1 76.75 285 LEU A CA 1
ATOM 2146 C C . LEU A 1 285 ? -2.736 -13.195 -8.594 1 76.75 285 LEU A C 1
ATOM 2148 O O . LEU A 1 285 ? -1.981 -13.258 -9.57 1 76.75 285 LEU A O 1
ATOM 2152 N N . ASN A 1 286 ? -3.99 -13.375 -8.711 1 87.12 286 ASN A N 1
ATOM 2153 C CA . ASN A 1 286 ? -4.656 -13.484 -10.008 1 87.12 286 ASN A CA 1
ATOM 2154 C C . ASN A 1 286 ? -4.656 -12.156 -10.75 1 87.12 286 ASN A C 1
ATOM 2156 O O . ASN A 1 286 ? -4.516 -11.094 -10.141 1 87.12 286 ASN A O 1
ATOM 2160 N N . LEU A 1 287 ? -4.695 -12.258 -11.992 1 89.69 287 LEU A N 1
ATOM 2161 C CA . LEU A 1 287 ? -4.961 -11.117 -12.859 1 89.69 287 LEU A CA 1
ATOM 2162 C C . LEU A 1 287 ? -6.305 -11.266 -13.562 1 89.69 287 LEU A C 1
ATOM 2164 O O . LEU A 1 287 ? -6.508 -12.211 -14.328 1 89.69 287 LEU A O 1
ATOM 2168 N N . TRP A 1 288 ? -7.207 -10.375 -13.25 1 95.25 288 TRP A N 1
ATOM 2169 C CA . TRP A 1 288 ? -8.555 -10.461 -13.797 1 95.25 288 TRP A CA 1
ATOM 2170 C C . TRP A 1 288 ? -8.977 -9.148 -14.438 1 95.25 288 TRP A C 1
ATOM 2172 O O . TRP A 1 288 ? -8.359 -8.109 -14.195 1 95.25 288 TRP A O 1
ATOM 2182 N N . PRO A 1 289 ? -10.016 -9.266 -15.336 1 95.19 289 PRO A N 1
ATOM 2183 C CA . PRO A 1 289 ? -10.617 -8.008 -15.789 1 95.19 289 PRO A CA 1
ATOM 2184 C C . PRO A 1 289 ? -11.344 -7.266 -14.664 1 95.19 289 PRO A C 1
ATOM 2186 O O . PRO A 1 289 ? -11.938 -7.898 -13.789 1 95.19 289 PRO A O 1
ATOM 2189 N N . SER A 1 290 ? -11.383 -5.926 -14.727 1 93.25 290 SER A N 1
ATOM 2190 C CA . SER A 1 290 ? -11.922 -5.07 -13.672 1 93.25 290 SER A CA 1
ATOM 2191 C C . SER A 1 290 ? -13.375 -5.414 -13.359 1 93.25 290 SER A C 1
ATOM 2193 O O . SER A 1 290 ? -13.773 -5.441 -12.195 1 93.25 290 SER A O 1
ATOM 2195 N N . PRO A 1 291 ? -14.195 -5.707 -14.391 1 95.88 291 PRO A N 1
ATOM 2196 C CA . PRO A 1 291 ? -15.594 -6.023 -14.062 1 95.88 291 PRO A CA 1
ATOM 2197 C C . PRO A 1 291 ? -15.727 -7.246 -13.156 1 95.88 291 PRO A C 1
ATOM 2199 O O . PRO A 1 291 ? -16.562 -7.266 -12.266 1 95.88 291 PRO A O 1
ATOM 2202 N N . LEU A 1 292 ? -14.922 -8.227 -13.383 1 97.44 292 LEU A N 1
ATOM 2203 C CA . LEU A 1 292 ? -14.969 -9.414 -12.539 1 97.44 292 LEU A CA 1
ATOM 2204 C C . LEU A 1 292 ? -14.5 -9.094 -11.125 1 97.44 292 LEU A C 1
ATOM 2206 O O . LEU A 1 292 ? -15.133 -9.508 -10.148 1 97.44 292 LEU A O 1
ATOM 2210 N N . ILE A 1 293 ? -13.438 -8.352 -11.031 1 96.31 293 ILE A N 1
ATOM 2211 C CA . ILE A 1 293 ? -12.898 -7.977 -9.734 1 96.31 293 ILE A CA 1
ATOM 2212 C C . ILE A 1 293 ? -13.953 -7.219 -8.938 1 96.31 293 ILE A C 1
ATOM 2214 O O . ILE A 1 293 ? -14.18 -7.504 -7.758 1 96.31 293 ILE A O 1
ATOM 2218 N N . ASN A 1 294 ? -14.578 -6.262 -9.578 1 95.69 294 ASN A N 1
ATOM 2219 C CA . ASN A 1 294 ? -15.594 -5.453 -8.906 1 95.69 294 ASN A CA 1
ATOM 2220 C C . ASN A 1 294 ? -16.781 -6.297 -8.445 1 95.69 294 ASN A C 1
ATOM 2222 O O . ASN A 1 294 ? -17.266 -6.133 -7.324 1 95.69 294 ASN A O 1
ATOM 2226 N N . ALA A 1 295 ? -17.219 -7.195 -9.305 1 97.62 295 ALA A N 1
ATOM 2227 C CA . ALA A 1 295 ? -18.344 -8.055 -8.945 1 97.62 295 ALA A CA 1
ATOM 2228 C C . ALA A 1 295 ? -18 -8.93 -7.742 1 97.62 295 ALA A C 1
ATOM 2230 O O . ALA A 1 295 ? -18.797 -9.039 -6.805 1 97.62 295 ALA A O 1
ATOM 2231 N N . VAL A 1 296 ? -16.875 -9.508 -7.75 1 98.19 296 VAL A N 1
ATOM 2232 C CA . VAL A 1 296 ? -16.469 -10.414 -6.68 1 98.19 296 VAL A CA 1
ATOM 2233 C C . VAL A 1 296 ? -16.188 -9.625 -5.406 1 98.19 296 VAL A C 1
ATOM 2235 O O . VAL A 1 296 ? -16.609 -10.016 -4.316 1 98.19 296 VAL A O 1
ATOM 2238 N N . GLY A 1 297 ? -15.445 -8.539 -5.539 1 97.12 297 GLY A N 1
ATOM 2239 C CA . GLY A 1 297 ? -15.156 -7.695 -4.391 1 97.12 297 GLY A CA 1
ATOM 2240 C C . GLY A 1 297 ? -16.406 -7.266 -3.641 1 97.12 297 GLY A C 1
ATOM 2241 O O . GLY A 1 297 ? -16.453 -7.355 -2.412 1 97.12 297 GLY A O 1
ATOM 2242 N N . LYS A 1 298 ? -17.344 -6.848 -4.391 1 95.81 298 LYS A N 1
ATOM 2243 C CA . LYS A 1 298 ? -18.609 -6.422 -3.791 1 95.81 298 LYS A CA 1
ATOM 2244 C C . LYS A 1 298 ? -19.328 -7.594 -3.141 1 95.81 298 LYS A C 1
ATOM 2246 O O . LYS A 1 298 ? -19.875 -7.465 -2.041 1 95.81 298 LYS A O 1
ATOM 2251 N N . ALA A 1 299 ? -19.344 -8.711 -3.816 1 97.88 299 ALA A N 1
ATOM 2252 C CA . ALA A 1 299 ? -20 -9.898 -3.289 1 97.88 299 ALA A CA 1
ATOM 2253 C C . ALA A 1 299 ? -19.406 -10.312 -1.951 1 97.88 299 ALA A C 1
ATOM 2255 O O . ALA A 1 299 ? -20.109 -10.812 -1.072 1 97.88 299 ALA A O 1
ATOM 2256 N N . LEU A 1 300 ? -18.172 -10.102 -1.788 1 97.75 300 LEU A N 1
ATOM 2257 C CA . LEU A 1 300 ? -17.484 -10.5 -0.565 1 97.75 300 LEU A CA 1
ATOM 2258 C C . LEU A 1 300 ? -17.578 -9.398 0.489 1 97.75 300 LEU A C 1
ATOM 2260 O O . LEU A 1 300 ? -16.953 -9.5 1.548 1 97.75 300 LEU A O 1
ATOM 2264 N N . GLY A 1 301 ? -18.281 -8.312 0.204 1 95.62 301 GLY A N 1
ATOM 2265 C CA . GLY A 1 301 ? -18.422 -7.211 1.144 1 95.62 301 GLY A CA 1
ATOM 2266 C C . GLY A 1 301 ? -17.188 -6.344 1.24 1 95.62 301 GLY A C 1
ATOM 2267 O O . GLY A 1 301 ? -16.922 -5.742 2.285 1 95.62 301 GLY A O 1
ATOM 2268 N N . GLY A 1 302 ? -16.422 -6.316 0.173 1 96.56 302 GLY A N 1
ATOM 2269 C CA . GLY A 1 302 ? -15.148 -5.633 0.217 1 96.56 302 GLY A CA 1
ATOM 2270 C C . GLY A 1 302 ? -15.258 -4.145 -0.067 1 96.56 302 GLY A C 1
ATOM 2271 O O . GLY A 1 302 ? -16.297 -3.672 -0.539 1 96.56 302 GLY A O 1
ATOM 2272 N N . LEU A 1 303 ? -14.234 -3.41 0.358 1 95.31 303 LEU A N 1
ATOM 2273 C CA . LEU A 1 303 ? -14.023 -2.002 0.041 1 95.31 303 LEU A CA 1
ATOM 2274 C C . LEU A 1 303 ? -12.734 -1.812 -0.75 1 95.31 303 LEU A C 1
ATOM 2276 O O . LEU A 1 303 ? -11.703 -2.4 -0.415 1 95.31 303 LEU A O 1
ATOM 2280 N N . TYR A 1 304 ? -12.891 -1.108 -1.822 1 90.75 304 TYR A N 1
ATOM 2281 C CA . TYR A 1 304 ? -11.75 -0.932 -2.711 1 90.75 304 TYR A CA 1
ATOM 2282 C C . TYR A 1 304 ? -10.82 0.16 -2.195 1 90.75 304 TYR A C 1
ATOM 2284 O O . TYR A 1 304 ? -11.234 1.311 -2.035 1 90.75 304 TYR A O 1
ATOM 2292 N N . CYS A 1 305 ? -9.594 -0.263 -1.811 1 86.56 305 CYS A N 1
ATOM 2293 C CA . CYS A 1 305 ? -8.547 0.633 -1.336 1 86.56 305 CYS A CA 1
ATOM 2294 C C . CYS A 1 305 ? -7.172 0.149 -1.782 1 86.56 305 CYS A C 1
ATOM 2296 O O . CYS A 1 305 ? -6.918 -1.056 -1.815 1 86.56 305 CYS A O 1
ATOM 2298 N N . PHE A 1 306 ? -6.328 1.036 -2.125 1 78.69 306 PHE A N 1
ATOM 2299 C CA . PHE A 1 306 ? -4.953 0.739 -2.5 1 78.69 306 PHE A CA 1
ATOM 2300 C C . PHE A 1 306 ? -4.906 -0.299 -3.615 1 78.69 306 PHE A C 1
ATOM 2302 O O . PHE A 1 306 ? -4.125 -1.249 -3.555 1 78.69 306 PHE A O 1
ATOM 2309 N N . GLU A 1 307 ? -5.848 -0.258 -4.473 1 77.62 307 GLU A N 1
ATOM 2310 C CA . GLU A 1 307 ? -5.922 -1.036 -5.707 1 77.62 307 GLU A CA 1
ATOM 2311 C C . GLU A 1 307 ? -6.324 -2.48 -5.422 1 77.62 307 GLU A C 1
ATOM 2313 O O . GLU A 1 307 ? -6.195 -3.348 -6.289 1 77.62 307 GLU A O 1
ATOM 2318 N N . PHE A 1 308 ? -6.754 -2.725 -4.223 1 87.12 308 PHE A N 1
ATOM 2319 C CA . PHE A 1 308 ? -7.293 -4.027 -3.85 1 87.12 308 PHE A CA 1
ATOM 2320 C C . PHE A 1 308 ? -8.672 -3.883 -3.213 1 87.12 308 PHE A C 1
ATOM 2322 O O . PHE A 1 308 ? -9.008 -2.822 -2.684 1 87.12 308 PHE A O 1
ATOM 2329 N N . TYR A 1 309 ? -9.391 -4.863 -3.324 1 92.75 309 TYR A N 1
ATOM 2330 C CA . TYR A 1 309 ? -10.547 -4.953 -2.438 1 92.75 309 TYR A CA 1
ATOM 2331 C C . TYR A 1 309 ? -10.141 -5.488 -1.069 1 92.75 309 TYR A C 1
ATOM 2333 O O . TYR A 1 309 ? -9.742 -6.648 -0.945 1 92.75 309 TYR A O 1
ATOM 2341 N N . CYS A 1 310 ? -10.227 -4.613 -0.098 1 92.88 310 CYS A N 1
ATOM 2342 C CA . CYS A 1 310 ? -10.125 -5.059 1.287 1 92.88 310 CYS A CA 1
ATOM 2343 C C . CYS A 1 310 ? -11.367 -5.836 1.699 1 92.88 310 CYS A C 1
ATOM 2345 O O . CYS A 1 310 ? -12.492 -5.379 1.479 1 92.88 310 CYS A O 1
ATOM 2347 N N . ILE A 1 311 ? -11.141 -7.074 2.25 1 95.75 311 ILE A N 1
ATOM 2348 C CA . ILE A 1 311 ? -12.266 -7.922 2.637 1 95.75 311 ILE A CA 1
ATOM 2349 C C . ILE A 1 311 ? -12.031 -8.484 4.035 1 95.75 311 ILE A C 1
ATOM 2351 O O . ILE A 1 311 ? -10.922 -8.398 4.566 1 95.75 311 ILE A O 1
ATOM 2355 N N . SER A 1 312 ? -13.18 -9.016 4.598 1 95.19 312 SER A N 1
ATOM 2356 C CA . SER A 1 312 ? -13.023 -9.742 5.852 1 95.19 312 SER A CA 1
ATOM 2357 C C . SER A 1 312 ? -12.18 -11 5.652 1 95.19 312 SER A C 1
ATOM 2359 O O . SER A 1 312 ? -12.32 -11.695 4.645 1 95.19 312 SER A O 1
ATOM 2361 N N . CYS A 1 313 ? -11.312 -11.266 6.707 1 93.06 313 CYS A N 1
ATOM 2362 C CA . CYS A 1 313 ? -10.508 -12.484 6.637 1 93.06 313 CYS A CA 1
ATOM 2363 C C . CYS A 1 313 ? -11.375 -13.719 6.82 1 93.06 313 CYS A C 1
ATOM 2365 O O . CYS A 1 313 ? -10.969 -14.828 6.477 1 93.06 313 CYS A O 1
ATOM 2367 N N . ASP A 1 314 ? -12.516 -13.461 7.371 1 94.75 314 ASP A N 1
ATOM 2368 C CA . ASP A 1 314 ? -13.445 -14.555 7.613 1 94.75 314 ASP A CA 1
ATOM 2369 C C . ASP A 1 314 ? -14.531 -14.609 6.539 1 94.75 314 ASP A C 1
ATOM 2371 O O . ASP A 1 314 ? -15.562 -13.945 6.66 1 94.75 314 ASP A O 1
ATOM 2375 N N . GLN A 1 315 ? -14.281 -15.328 5.512 1 96.12 315 GLN A N 1
ATOM 2376 C CA . GLN A 1 315 ? -15.25 -15.508 4.438 1 96.12 315 GLN A CA 1
ATOM 2377 C C . GLN A 1 315 ? -15.867 -16.906 4.48 1 96.12 315 GLN A C 1
ATOM 2379 O O . GLN A 1 315 ? -15.227 -17.859 4.926 1 96.12 315 GLN A O 1
ATOM 2384 N N . PRO A 1 316 ? -17.078 -17.031 3.986 1 97 316 PRO A N 1
ATOM 2385 C CA . PRO A 1 316 ? -17.75 -18.328 4.062 1 97 316 PRO A CA 1
ATOM 2386 C C . PRO A 1 316 ? -17.156 -19.359 3.104 1 97 316 PRO A C 1
ATOM 2388 O O . PRO A 1 316 ? -16.703 -19 2.014 1 97 316 PRO A O 1
ATOM 2391 N N . LYS A 1 317 ? -17.25 -20.625 3.479 1 94.06 317 LYS A N 1
ATOM 2392 C CA . LYS A 1 317 ? -16.75 -21.719 2.666 1 94.06 317 LYS A CA 1
ATOM 2393 C C . LYS A 1 317 ? -17.859 -22.266 1.759 1 94.06 317 LYS A C 1
ATOM 2395 O O . LYS A 1 317 ? -17.578 -23.031 0.827 1 94.06 317 LYS A O 1
ATOM 2400 N N . ASP A 1 318 ? -19.062 -21.906 2.004 1 97.06 318 ASP A N 1
ATOM 2401 C CA . ASP A 1 318 ? -20.188 -22.5 1.293 1 97.06 318 ASP A CA 1
ATOM 2402 C C . ASP A 1 318 ? -20.734 -21.531 0.238 1 97.06 318 ASP A C 1
ATOM 2404 O O . ASP A 1 318 ? -21.828 -21.75 -0.29 1 97.06 318 ASP A O 1
ATOM 2408 N N . LYS A 1 319 ? -20.156 -20.422 0.051 1 98 319 LYS A N 1
ATOM 2409 C CA . LYS A 1 319 ? -20.422 -19.531 -1.076 1 98 319 LYS A CA 1
ATOM 2410 C C . LYS A 1 319 ? -19.281 -19.562 -2.088 1 98 319 LYS A C 1
ATOM 2412 O O . LYS A 1 319 ? -18.109 -19.688 -1.711 1 98 319 LYS A O 1
ATOM 2417 N N . PHE A 1 320 ? -19.688 -19.438 -3.414 1 98.06 320 PHE A N 1
ATOM 2418 C CA . PHE A 1 320 ? -18.672 -19.75 -4.414 1 98.06 320 PHE A CA 1
ATOM 2419 C C . PHE A 1 320 ? -18.656 -18.703 -5.523 1 98.06 320 PHE A C 1
ATOM 2421 O O . PHE A 1 320 ? -19.688 -18.109 -5.832 1 98.06 320 PHE A O 1
ATOM 2428 N N . LEU A 1 321 ? -17.5 -18.438 -6.016 1 98.44 321 LEU A N 1
ATOM 2429 C CA . LEU A 1 321 ? -17.281 -17.922 -7.363 1 98.44 321 LEU A CA 1
ATOM 2430 C C . LEU A 1 321 ? -17.125 -19.078 -8.359 1 98.44 321 LEU A C 1
ATOM 2432 O O . LEU A 1 321 ? -16.234 -19.906 -8.211 1 98.44 321 LEU A O 1
ATOM 2436 N N . THR A 1 322 ? -17.984 -19.094 -9.336 1 98.69 322 THR A N 1
ATOM 2437 C CA . THR A 1 322 ? -17.984 -20.203 -10.281 1 98.69 322 THR A CA 1
ATOM 2438 C C . THR A 1 322 ? -17.469 -19.75 -11.641 1 98.69 322 THR A C 1
ATOM 2440 O O . THR A 1 322 ? -18.016 -18.828 -12.242 1 98.69 322 THR A O 1
ATOM 2443 N N . PHE A 1 323 ? -16.438 -20.375 -12.109 1 98.62 323 PHE A N 1
ATOM 2444 C CA . PHE A 1 323 ? -15.93 -20.156 -13.461 1 98.62 323 PHE A CA 1
ATOM 2445 C C . PHE A 1 323 ? -16.5 -21.188 -14.43 1 98.62 323 PHE A C 1
ATOM 2447 O O . PHE A 1 323 ? -16.469 -22.391 -14.156 1 98.62 323 PHE A O 1
ATOM 2454 N N . ASP A 1 324 ? -17 -20.688 -15.508 1 98.75 324 ASP A N 1
ATOM 2455 C CA . ASP A 1 324 ? -17.562 -21.547 -16.547 1 98.75 324 ASP A CA 1
ATOM 2456 C C . ASP A 1 324 ? -16.625 -21.656 -17.734 1 98.75 324 ASP A C 1
ATOM 2458 O O . ASP A 1 324 ? -16.312 -20.656 -18.391 1 98.75 324 ASP A O 1
ATOM 2462 N N . PHE A 1 325 ? -16.219 -22.891 -18.031 1 98.44 325 PHE A N 1
ATOM 2463 C CA . PHE A 1 325 ? -15.297 -23.109 -19.141 1 98.44 325 PHE A CA 1
ATOM 2464 C C . PHE A 1 325 ? -16.031 -23.594 -20.375 1 98.44 325 PHE A C 1
ATOM 2466 O O . PHE A 1 325 ? -15.438 -23.797 -21.438 1 98.44 325 PHE A O 1
ATOM 2473 N N . GLY A 1 326 ? -17.281 -23.672 -20.344 1 97.75 326 GLY A N 1
ATOM 2474 C CA . GLY A 1 326 ? -18.109 -24.172 -21.422 1 97.75 326 GLY A CA 1
ATOM 2475 C C . GLY A 1 326 ? -18.672 -25.562 -21.156 1 97.75 326 GLY A C 1
ATOM 2476 O O . GLY A 1 326 ? -19.891 -25.719 -20.984 1 97.75 326 GLY A O 1
ATOM 2477 N N . ASN A 1 327 ? -17.781 -26.594 -20.969 1 97.88 327 ASN A N 1
ATOM 2478 C CA . ASN A 1 327 ? -18.219 -27.969 -20.766 1 97.88 327 ASN A CA 1
ATOM 2479 C C . ASN A 1 327 ? -18.219 -28.344 -19.281 1 97.88 327 ASN A C 1
ATOM 2481 O O . ASN A 1 327 ? -18.828 -29.344 -18.891 1 97.88 327 ASN A O 1
ATOM 2485 N N . ASN A 1 328 ? -17.516 -27.594 -18.469 1 97.44 328 ASN A N 1
ATOM 2486 C CA . ASN A 1 328 ? -17.562 -27.781 -17.016 1 97.44 328 ASN A CA 1
ATOM 2487 C C . ASN A 1 328 ? -17.328 -26.469 -16.266 1 97.44 328 ASN A C 1
ATOM 2489 O O . ASN A 1 328 ? -17.141 -25.422 -16.891 1 97.44 328 ASN A O 1
ATOM 2493 N N . LYS A 1 329 ? -17.516 -26.625 -14.977 1 98.19 329 LYS A N 1
ATOM 2494 C CA . LYS A 1 329 ? -17.375 -25.469 -14.094 1 98.19 329 LYS A CA 1
ATOM 2495 C C . LYS A 1 329 ? -16.438 -25.766 -12.93 1 98.19 329 LYS A C 1
ATOM 2497 O O . LYS A 1 329 ? -16.281 -26.938 -12.531 1 98.19 329 LYS A O 1
ATOM 2502 N N . ILE A 1 330 ? -15.781 -24.797 -12.477 1 98.44 330 ILE A N 1
ATOM 2503 C CA . ILE A 1 330 ? -14.969 -24.891 -11.273 1 98.44 330 ILE A CA 1
ATOM 2504 C C . ILE A 1 330 ? -15.469 -23.891 -10.234 1 98.44 330 ILE A C 1
ATOM 2506 O O . ILE A 1 330 ? -15.609 -22.703 -10.531 1 98.44 330 ILE A O 1
ATOM 2510 N N . ASN A 1 331 ? -15.719 -24.406 -9.055 1 97.75 331 ASN A N 1
ATOM 2511 C CA . ASN A 1 331 ? -16.156 -23.578 -7.934 1 97.75 331 ASN A CA 1
ATOM 2512 C C . ASN A 1 331 ? -14.984 -23.203 -7.023 1 97.75 331 ASN A C 1
ATOM 2514 O O . ASN A 1 331 ? -14.242 -24.078 -6.578 1 97.75 331 ASN A O 1
ATOM 2518 N N . VAL A 1 332 ? -14.828 -21.922 -6.801 1 96.56 332 VAL A N 1
ATOM 2519 C CA . VAL A 1 332 ? -13.867 -21.406 -5.832 1 96.56 332 VAL A CA 1
ATOM 2520 C C . VAL A 1 332 ? -14.602 -20.797 -4.645 1 96.56 332 VAL A C 1
ATOM 2522 O O . VAL A 1 332 ? -15.367 -19.844 -4.805 1 96.56 332 VAL A O 1
ATOM 2525 N N . SER A 1 333 ? -14.375 -21.328 -3.469 1 95.69 333 SER A N 1
ATOM 2526 C CA . SER A 1 333 ? -15.078 -20.781 -2.311 1 95.69 333 SER A CA 1
ATOM 2527 C C . SER A 1 333 ? -14.617 -19.359 -2.006 1 95.69 333 SER A C 1
ATOM 2529 O O . SER A 1 333 ? -13.477 -19 -2.289 1 95.69 333 SER A O 1
ATOM 2531 N N . TYR A 1 334 ? -15.562 -18.594 -1.383 1 96.94 334 TYR A N 1
ATOM 2532 C CA . TYR A 1 334 ? -15.172 -17.266 -0.955 1 96.94 334 TYR A CA 1
ATOM 2533 C C . TYR A 1 334 ? -13.969 -17.312 -0.024 1 96.94 334 TYR A C 1
ATOM 2535 O O . TYR A 1 334 ? -13.086 -16.453 -0.09 1 96.94 334 TYR A O 1
ATOM 2543 N N . HIS A 1 335 ? -13.906 -18.312 0.777 1 93.94 335 HIS A N 1
ATOM 2544 C CA . HIS A 1 335 ? -12.797 -18.516 1.701 1 93.94 335 HIS A CA 1
ATOM 2545 C C . HIS A 1 335 ? -11.477 -18.641 0.954 1 93.94 335 HIS A C 1
ATOM 2547 O O . HIS A 1 335 ? -10.461 -18.078 1.388 1 93.94 335 HIS A O 1
ATOM 2553 N N . ASP A 1 336 ? -11.484 -19.297 -0.167 1 90.75 336 ASP A N 1
ATOM 2554 C CA . ASP A 1 336 ? -10.258 -19.562 -0.914 1 90.75 336 ASP A CA 1
ATOM 2555 C C . ASP A 1 336 ? -9.812 -18.344 -1.708 1 90.75 336 ASP A C 1
ATOM 2557 O O . ASP A 1 336 ? -8.688 -18.297 -2.205 1 90.75 336 ASP A O 1
ATOM 2561 N N . LEU A 1 337 ? -10.703 -17.375 -1.82 1 93.12 337 LEU A N 1
ATOM 2562 C CA . LEU A 1 337 ? -10.383 -16.172 -2.561 1 93.12 337 LEU A CA 1
ATOM 2563 C C . LEU A 1 337 ? -9.625 -15.18 -1.68 1 93.12 337 LEU A C 1
ATOM 2565 O O . LEU A 1 337 ? -9.117 -14.164 -2.166 1 93.12 337 LEU A O 1
ATOM 2569 N N . VAL A 1 338 ? -9.531 -15.477 -0.387 1 90.88 338 VAL A N 1
ATOM 2570 C CA . VAL A 1 338 ? -8.961 -14.555 0.592 1 90.88 338 VAL A CA 1
ATOM 2571 C C . VAL A 1 338 ? -7.434 -14.609 0.519 1 90.88 338 VAL A C 1
ATOM 2573 O O . VAL A 1 338 ? -6.84 -15.688 0.563 1 90.88 338 VAL A O 1
ATOM 2576 N N . PHE A 1 339 ? -6.828 -13.453 0.354 1 87.38 339 PHE A N 1
ATOM 2577 C CA . PHE A 1 339 ? -5.379 -13.297 0.457 1 87.38 339 PHE A CA 1
ATOM 2578 C C . PHE A 1 339 ? -5.004 -12.586 1.75 1 87.38 339 PHE A C 1
ATOM 2580 O O . PHE A 1 339 ? -5.402 -11.438 1.975 1 87.38 339 PHE A O 1
ATOM 2587 N N . HIS A 1 340 ? -4.242 -13.227 2.555 1 83.06 340 HIS A N 1
ATOM 2588 C CA . HIS A 1 340 ? -3.896 -12.688 3.869 1 83.06 340 HIS A CA 1
ATOM 2589 C C . HIS A 1 340 ? -2.664 -11.797 3.795 1 83.06 340 HIS A C 1
ATOM 2591 O O . HIS A 1 340 ? -1.6 -12.234 3.352 1 83.06 340 HIS A O 1
ATOM 2597 N N . LEU A 1 341 ? -2.85 -10.555 4.141 1 77.12 341 LEU A N 1
ATOM 2598 C CA . LEU A 1 341 ? -1.716 -9.656 4.32 1 77.12 341 LEU A CA 1
ATOM 2599 C C . LEU A 1 341 ? -1.096 -9.836 5.703 1 77.12 341 LEU A C 1
ATOM 26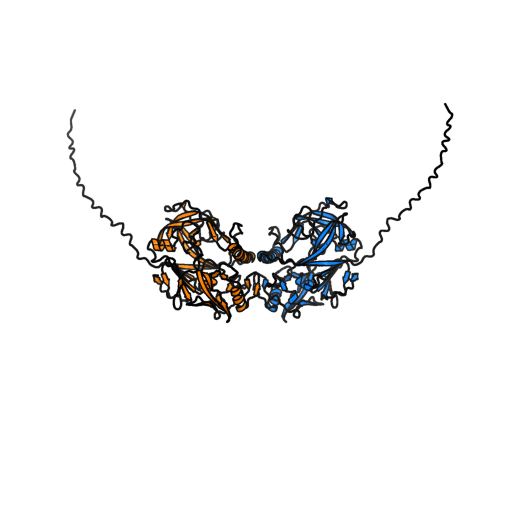01 O O . LEU A 1 341 ? 0.114 -9.664 5.871 1 77.12 341 LEU A O 1
ATOM 2605 N N . SER A 1 342 ? -1.901 -9.984 6.605 1 78.88 342 SER A N 1
ATOM 2606 C CA . SER A 1 342 ? -1.587 -10.32 7.988 1 78.88 342 SER A CA 1
ATOM 2607 C C . SER A 1 342 ? -2.686 -11.172 8.617 1 78.88 342 SER A C 1
ATOM 2609 O O . SER A 1 342 ? -3.578 -11.656 7.914 1 78.88 342 SER A O 1
ATOM 2611 N N . GLU A 1 343 ? -2.543 -11.375 9.852 1 78.31 343 GLU A N 1
ATOM 2612 C CA . GLU A 1 343 ? -3.561 -12.172 10.539 1 78.31 343 GLU A CA 1
ATOM 2613 C C . GLU A 1 343 ? -4.922 -11.484 10.492 1 78.31 343 GLU A C 1
ATOM 2615 O O . GLU A 1 343 ? -5.957 -12.148 10.445 1 78.31 343 GLU A O 1
ATOM 2620 N N . SER A 1 344 ? -4.875 -10.188 10.477 1 83.81 344 SER A N 1
ATOM 2621 C CA . SER A 1 344 ? -6.145 -9.477 10.602 1 83.81 344 SER A CA 1
ATOM 2622 C C . SER A 1 344 ? -6.434 -8.633 9.367 1 83.81 344 SER A C 1
ATOM 2624 O O . SER A 1 344 ? -7.457 -7.953 9.297 1 83.81 344 SER A O 1
ATOM 2626 N N . GLU A 1 345 ? -5.574 -8.703 8.43 1 86.38 345 GLU A N 1
ATOM 2627 C CA . GLU A 1 345 ? -5.727 -7.93 7.199 1 86.38 345 GLU A CA 1
ATOM 2628 C C . GLU A 1 345 ? -5.77 -8.844 5.977 1 86.38 345 GLU A C 1
ATOM 2630 O O . GLU A 1 345 ? -4.836 -9.609 5.738 1 86.38 345 GLU A O 1
ATOM 2635 N N . CYS A 1 346 ? -6.859 -8.727 5.266 1 90.25 346 CYS A N 1
ATOM 2636 C CA . CYS A 1 346 ? -7.035 -9.594 4.105 1 90.25 346 CYS A CA 1
ATOM 2637 C C . CYS A 1 346 ? -7.551 -8.805 2.908 1 90.25 346 CYS A C 1
ATOM 2639 O O . CYS A 1 346 ? -8.281 -7.824 3.07 1 90.25 346 CYS A O 1
ATOM 2641 N N . VAL A 1 347 ? -7.195 -9.211 1.723 1 91.12 347 VAL A N 1
ATOM 2642 C CA . VAL A 1 347 ? -7.668 -8.625 0.477 1 91.12 347 VAL A CA 1
ATOM 2643 C C . VAL A 1 347 ? -8.125 -9.719 -0.479 1 91.12 347 VAL A C 1
ATOM 2645 O O . VAL A 1 347 ? -7.824 -10.898 -0.268 1 91.12 347 VAL A O 1
ATOM 2648 N N . LEU A 1 348 ? -8.969 -9.281 -1.432 1 93.12 348 LEU A N 1
ATOM 2649 C CA . LEU A 1 348 ? -9.195 -10.156 -2.576 1 93.12 348 LEU A CA 1
ATOM 2650 C C . LEU A 1 348 ? -7.914 -10.359 -3.373 1 93.12 348 LEU A C 1
ATOM 2652 O O . LEU A 1 348 ? -7.32 -9.391 -3.859 1 93.12 348 LEU A O 1
ATOM 2656 N N . GLY A 1 349 ? -7.461 -11.555 -3.459 1 86 349 GLY A N 1
ATOM 2657 C CA . GLY A 1 349 ? -6.172 -11.898 -4.035 1 86 349 GLY A CA 1
ATOM 2658 C C . GLY A 1 349 ? -6.133 -11.742 -5.547 1 86 349 GLY A C 1
ATOM 2659 O O . GLY A 1 349 ? -5.816 -12.695 -6.262 1 86 349 GLY A O 1
ATOM 2660 N N . VAL A 1 350 ? -6.473 -10.555 -6.039 1 88.94 350 VAL A N 1
ATOM 2661 C CA . VAL A 1 350 ? -6.539 -10.352 -7.48 1 88.94 350 VAL A CA 1
ATOM 2662 C C . VAL A 1 350 ? -6.145 -8.914 -7.816 1 88.94 350 VAL A C 1
ATOM 2664 O O . VAL A 1 350 ? -6.422 -7.992 -7.051 1 88.94 350 VAL A O 1
ATOM 2667 N N . GLN A 1 351 ? -5.469 -8.766 -8.898 1 82.25 351 GLN A N 1
ATOM 2668 C CA . GLN A 1 351 ? -5.148 -7.449 -9.453 1 82.25 351 GLN A CA 1
ATOM 2669 C C . GLN A 1 351 ? -5.758 -7.277 -10.836 1 82.25 351 GLN A C 1
ATOM 2671 O O . GLN A 1 351 ? -5.906 -8.25 -11.586 1 82.25 351 GLN A O 1
ATOM 2676 N N . PRO A 1 352 ? -6.059 -6.008 -11.133 1 86.81 352 PRO A N 1
ATOM 2677 C CA . PRO A 1 352 ? -6.656 -5.773 -12.453 1 86.81 352 PRO A CA 1
ATOM 2678 C C . PRO A 1 352 ? -5.625 -5.805 -13.578 1 86.81 352 PRO A C 1
ATOM 2680 O O . PRO A 1 352 ? -4.469 -5.414 -13.375 1 86.81 352 PRO A O 1
ATOM 2683 N N . ASN A 1 353 ? -5.996 -6.344 -14.648 1 84.75 353 ASN A N 1
ATOM 2684 C CA . ASN A 1 353 ? -5.238 -6.273 -15.891 1 84.75 353 ASN A CA 1
ATOM 2685 C C . ASN A 1 353 ? -6.16 -6.246 -17.109 1 84.75 353 ASN A C 1
ATOM 2687 O O . ASN A 1 353 ? -7.297 -6.719 -17.047 1 84.75 353 ASN A O 1
ATOM 2691 N N . GLU A 1 354 ? -5.699 -5.617 -18.188 1 84.62 354 GLU A N 1
ATOM 2692 C CA . GLU A 1 354 ? -6.57 -5.453 -19.344 1 84.62 354 GLU A CA 1
ATOM 2693 C C . GLU A 1 354 ? -6.156 -6.383 -20.484 1 84.62 354 GLU A C 1
ATOM 2695 O O . GLU A 1 354 ? -6.941 -6.633 -21.406 1 84.62 354 GLU A O 1
ATOM 2700 N N . GLU A 1 355 ? -5.039 -6.887 -20.438 1 83.75 355 GLU A N 1
ATOM 2701 C CA . GLU A 1 355 ? -4.535 -7.613 -21.609 1 83.75 355 GLU A CA 1
ATOM 2702 C C . GLU A 1 355 ? -4.316 -9.086 -21.281 1 83.75 355 GLU A C 1
ATOM 2704 O O . GLU A 1 355 ? -4.664 -9.961 -22.078 1 83.75 355 GLU A O 1
ATOM 2709 N N . THR A 1 356 ? -3.67 -9.375 -20.203 1 87.81 356 THR A N 1
ATOM 2710 C CA . THR A 1 356 ? -3.363 -10.75 -19.797 1 87.81 356 THR A CA 1
ATOM 2711 C C . THR A 1 356 ? -4.098 -11.109 -18.516 1 87.81 356 THR A C 1
ATOM 2713 O O . THR A 1 356 ? -4.074 -10.359 -17.547 1 87.81 356 THR A O 1
ATOM 2716 N N . PHE A 1 357 ? -4.742 -12.273 -18.641 1 92.88 357 PHE A N 1
ATOM 2717 C CA . PHE A 1 357 ? -5.48 -12.719 -17.469 1 92.88 357 PHE A CA 1
ATOM 2718 C C . PHE A 1 357 ? -4.914 -14.031 -16.938 1 92.88 357 PHE A C 1
ATOM 2720 O O . PHE A 1 357 ? -4.531 -14.906 -17.719 1 92.88 357 PHE A O 1
ATOM 2727 N N . ILE A 1 358 ? -4.84 -14.062 -15.602 1 92.44 358 ILE A N 1
ATOM 2728 C CA . ILE A 1 358 ? -4.195 -15.203 -14.961 1 92.44 358 ILE A CA 1
ATOM 2729 C C . ILE A 1 358 ? -5.086 -15.75 -13.844 1 92.44 358 ILE A C 1
ATOM 2731 O O . ILE A 1 358 ? -5.648 -14.977 -13.07 1 92.44 358 ILE A O 1
ATOM 2735 N N . LEU A 1 359 ? -5.27 -17.031 -13.891 1 94.81 359 LEU A N 1
ATOM 2736 C CA . LEU A 1 359 ? -5.723 -17.797 -12.734 1 94.81 359 LEU A CA 1
ATOM 2737 C C . LEU A 1 359 ? -4.547 -18.469 -12.031 1 94.81 359 LEU A C 1
ATOM 2739 O O . LEU A 1 359 ? -4.016 -19.469 -12.531 1 94.81 359 LEU A O 1
ATOM 2743 N N . GLY A 1 360 ? -4.188 -17.859 -10.938 1 90.69 360 GLY A N 1
ATOM 2744 C CA . GLY A 1 360 ? -3.029 -18.344 -10.203 1 90.69 360 GLY A CA 1
ATOM 2745 C C . GLY A 1 360 ? -3.395 -19.281 -9.055 1 90.69 360 GLY A C 1
ATOM 2746 O O . GLY A 1 360 ? -4.301 -20.109 -9.188 1 90.69 360 GLY A O 1
ATOM 2747 N N . ASP A 1 361 ? -2.701 -19.141 -7.934 1 83.25 361 ASP A N 1
ATOM 2748 C CA . ASP A 1 361 ? -2.793 -20.062 -6.801 1 83.25 361 ASP A CA 1
ATOM 2749 C C . ASP A 1 361 ? -4.199 -20.062 -6.207 1 83.25 361 ASP A C 1
ATOM 2751 O O . ASP A 1 361 ? -4.738 -21.125 -5.887 1 83.25 361 ASP A O 1
ATOM 2755 N N . VAL A 1 362 ? -4.695 -18.906 -6.133 1 83.75 362 VAL A N 1
ATOM 2756 C CA . VAL A 1 362 ? -6.004 -18.75 -5.504 1 83.75 362 VAL A CA 1
ATOM 2757 C C . VAL A 1 362 ? -7.027 -19.609 -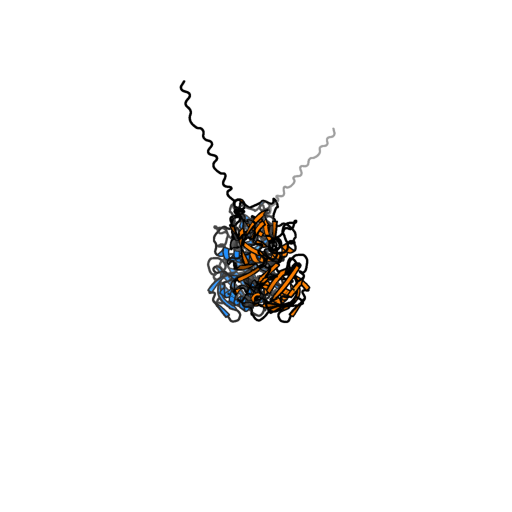6.238 1 83.75 362 VAL A C 1
ATOM 2759 O O . VAL A 1 362 ? -7.891 -20.234 -5.609 1 83.75 362 VAL A O 1
ATOM 2762 N N . PHE A 1 363 ? -6.961 -19.734 -7.469 1 92.44 363 PHE A N 1
ATOM 2763 C CA . PHE A 1 363 ? -7.867 -20.547 -8.273 1 92.44 363 PHE A CA 1
ATOM 2764 C C . PHE A 1 363 ? -7.398 -21.984 -8.312 1 92.44 363 PHE A C 1
ATOM 2766 O O . PHE A 1 363 ? -8.195 -22.906 -8.117 1 92.44 363 PHE A O 1
ATOM 2773 N N . LEU A 1 364 ? -6.141 -22.188 -8.578 1 93.56 364 LEU A N 1
ATOM 2774 C CA . LEU A 1 364 ? -5.594 -23.5 -8.883 1 93.56 364 LEU A CA 1
ATOM 2775 C C . LEU A 1 364 ? -5.699 -24.422 -7.676 1 93.56 364 LEU A C 1
ATOM 2777 O O . LEU A 1 364 ? -5.656 -25.656 -7.816 1 93.56 364 LEU A O 1
ATOM 2781 N N . ARG A 1 365 ? -5.879 -23.891 -6.531 1 90.94 365 ARG A N 1
ATOM 2782 C CA . ARG A 1 365 ? -6.102 -24.719 -5.352 1 90.94 365 ARG A CA 1
ATOM 2783 C C . ARG A 1 365 ? -7.457 -25.406 -5.422 1 90.94 365 ARG A C 1
ATOM 2785 O O . ARG A 1 365 ? -7.676 -26.422 -4.758 1 90.94 365 ARG A O 1
ATOM 2792 N N . SER A 1 366 ? -8.328 -24.891 -6.207 1 93.81 366 SER A N 1
ATOM 2793 C CA . SER A 1 366 ? -9.68 -25.453 -6.316 1 93.81 366 SER A CA 1
ATOM 2794 C C . SER A 1 366 ? -9.812 -26.328 -7.551 1 93.81 366 SER A C 1
ATOM 2796 O O . SER A 1 366 ? -10.883 -26.891 -7.809 1 93.81 366 SER A O 1
ATOM 2798 N N . ALA A 1 367 ? -8.75 -26.516 -8.234 1 96.56 367 ALA A N 1
ATOM 2799 C CA . ALA A 1 367 ? -8.828 -27.266 -9.484 1 96.56 367 ALA A CA 1
ATOM 2800 C C . ALA A 1 367 ? -7.742 -28.328 -9.555 1 96.56 367 ALA A C 1
ATOM 2802 O O . ALA A 1 367 ? -6.668 -28.172 -8.969 1 96.56 367 ALA A O 1
ATOM 2803 N N . TYR A 1 368 ? -8.078 -29.438 -10.164 1 97.38 368 TYR A N 1
ATOM 2804 C CA . TYR A 1 368 ? -7.113 -30.406 -10.68 1 97.38 368 TYR A CA 1
ATOM 2805 C C . TYR A 1 368 ? -6.859 -30.172 -12.164 1 97.38 368 TYR A C 1
ATOM 2807 O O . TYR A 1 368 ? -7.793 -30.172 -12.969 1 97.38 368 TYR A O 1
ATOM 2815 N N . VAL A 1 369 ? -5.633 -29.953 -12.492 1 98.44 369 VAL A N 1
ATOM 2816 C CA . VAL A 1 369 ? -5.332 -29.578 -13.867 1 98.44 369 VAL A CA 1
ATOM 2817 C C . VAL A 1 369 ? -4.312 -30.547 -14.461 1 98.44 369 VAL A C 1
ATOM 2819 O O . VAL A 1 369 ? -3.303 -30.859 -13.82 1 98.44 369 VAL A O 1
ATOM 2822 N N . TYR A 1 370 ? -4.578 -31.078 -15.625 1 98.56 370 TYR A N 1
ATOM 2823 C CA . TYR A 1 370 ? -3.652 -31.891 -16.406 1 98.56 370 TYR A CA 1
ATOM 2824 C C . TYR A 1 370 ? -3.223 -31.172 -17.672 1 98.56 370 TYR A C 1
ATOM 2826 O O . TYR A 1 370 ? -4.051 -30.875 -18.531 1 98.56 370 TYR A O 1
ATOM 2834 N N . TYR A 1 371 ? -1.965 -30.875 -17.75 1 98.25 371 TYR A N 1
ATOM 2835 C CA . TYR A 1 371 ? -1.361 -30.219 -18.922 1 98.25 371 TYR A CA 1
ATOM 2836 C C . TYR A 1 371 ? -0.767 -31.266 -19.859 1 98.25 371 TYR A C 1
ATOM 2838 O O . TYR A 1 371 ? 0.191 -31.953 -19.516 1 98.25 371 TYR A O 1
ATOM 2846 N N . ASP A 1 372 ? -1.305 -31.406 -20.984 1 98.06 372 ASP A N 1
ATOM 2847 C CA . ASP A 1 372 ? -0.757 -32.25 -22.047 1 98.06 372 ASP A CA 1
ATOM 2848 C C . ASP A 1 372 ? -0.042 -31.406 -23.094 1 98.06 372 ASP A C 1
ATOM 2850 O O . ASP A 1 372 ? -0.652 -30.984 -24.078 1 98.06 372 ASP A O 1
ATOM 2854 N N . LEU A 1 373 ? 1.238 -31.203 -22.875 1 97.12 373 LEU A N 1
ATOM 2855 C CA . LEU A 1 373 ? 2.01 -30.328 -23.75 1 97.12 373 LEU A CA 1
ATOM 2856 C C . LEU A 1 373 ? 2.145 -30.938 -25.156 1 97.12 373 LEU A C 1
ATOM 2858 O O . LEU A 1 373 ? 2.146 -30.203 -26.141 1 97.12 373 LEU A O 1
ATOM 2862 N N . THR A 1 374 ? 2.234 -32.25 -25.219 1 96.25 374 THR A N 1
ATOM 2863 C CA . THR A 1 374 ? 2.363 -32.938 -26.484 1 96.25 374 THR A CA 1
ATOM 2864 C C . THR A 1 374 ? 1.161 -32.656 -27.391 1 96.25 374 THR A C 1
ATOM 2866 O O . THR A 1 374 ? 1.32 -32.375 -28.578 1 96.25 374 THR A O 1
ATOM 2869 N N . SER A 1 375 ? 0.023 -32.75 -26.828 1 96.44 375 SER A N 1
ATOM 2870 C CA . SER A 1 375 ? -1.208 -32.594 -27.594 1 96.44 375 SER A CA 1
ATOM 2871 C C . SER A 1 375 ? -1.688 -31.141 -27.578 1 96.44 375 SER A C 1
ATOM 2873 O O . SER A 1 375 ? -2.688 -30.797 -28.219 1 96.44 375 SER A O 1
ATOM 2875 N N . ASP A 1 376 ? -1.043 -30.281 -26.844 1 95.94 376 ASP A N 1
ATOM 2876 C CA . ASP A 1 376 ? -1.436 -28.891 -26.688 1 95.94 376 ASP A CA 1
ATOM 2877 C C . ASP A 1 376 ? -2.859 -28.766 -26.141 1 95.94 376 ASP A C 1
ATOM 2879 O O . ASP A 1 376 ? -3.703 -28.094 -26.734 1 95.94 376 ASP A O 1
ATOM 2883 N N . GLU A 1 377 ? -3.096 -29.516 -25.094 1 97.75 377 GLU A N 1
ATOM 2884 C CA . GLU A 1 377 ? -4.395 -29.578 -24.438 1 97.75 377 GLU A CA 1
ATOM 2885 C C . GLU A 1 377 ? -4.254 -29.484 -22.922 1 97.75 377 GLU A C 1
ATOM 2887 O O . GLU A 1 377 ? -3.223 -29.859 -22.359 1 97.75 377 GLU A O 1
ATOM 2892 N N . ILE A 1 378 ? -5.254 -28.906 -22.312 1 98.38 378 ILE A N 1
ATOM 2893 C CA . ILE A 1 378 ? -5.355 -28.875 -20.859 1 98.38 378 ILE A CA 1
ATOM 2894 C C . ILE A 1 378 ? -6.68 -29.484 -20.422 1 98.38 378 ILE A C 1
ATOM 2896 O O . ILE A 1 378 ? -7.73 -29.219 -21.016 1 98.38 378 ILE A O 1
ATOM 2900 N N . SER A 1 379 ? -6.594 -30.391 -19.469 1 98.62 379 SER A N 1
ATOM 2901 C CA . SER A 1 379 ? -7.793 -30.938 -18.828 1 98.62 379 SER A CA 1
ATOM 2902 C C . SER A 1 379 ? -7.969 -30.406 -17.422 1 98.62 379 SER A C 1
ATOM 2904 O O . SER A 1 379 ? -6.992 -30.25 -16.688 1 98.62 379 SER A O 1
ATOM 2906 N N . ILE A 1 380 ? -9.234 -30.125 -17.062 1 98.62 380 ILE A N 1
ATOM 2907 C CA . ILE A 1 380 ? -9.461 -29.484 -15.766 1 98.62 380 ILE A CA 1
ATOM 2908 C C . ILE A 1 380 ? -10.719 -30.062 -15.125 1 98.62 380 ILE A C 1
ATOM 2910 O O . ILE A 1 380 ? -11.664 -30.438 -15.82 1 98.62 380 ILE A O 1
ATOM 2914 N N . ALA A 1 381 ? -10.703 -30.203 -13.836 1 98.56 381 ALA A N 1
ATOM 2915 C CA . ALA A 1 381 ? -11.836 -30.641 -13.023 1 98.56 381 ALA A CA 1
ATOM 2916 C C . ALA A 1 381 ? -11.758 -30.047 -11.617 1 98.56 381 ALA A C 1
ATOM 2918 O O . ALA A 1 381 ? -10.734 -29.484 -11.227 1 98.56 381 ALA A O 1
ATOM 2919 N N . GLN A 1 382 ? -12.891 -30.109 -10.93 1 98.06 382 GLN A N 1
ATOM 2920 C CA . GLN A 1 382 ? -12.914 -29.688 -9.539 1 98.06 382 GLN A CA 1
ATOM 2921 C C . GLN A 1 382 ? -11.984 -30.531 -8.68 1 98.06 382 GLN A C 1
ATOM 2923 O O . GLN A 1 382 ? -12.031 -31.766 -8.742 1 98.06 382 GLN A O 1
ATOM 2928 N N . ALA A 1 383 ? -11.188 -29.875 -7.859 1 96.19 383 ALA A N 1
ATOM 2929 C CA . ALA A 1 383 ? -10.305 -30.609 -6.973 1 96.19 383 ALA A CA 1
ATOM 2930 C C . ALA A 1 383 ? -11.094 -31.344 -5.895 1 96.19 383 ALA A C 1
ATOM 2932 O O . ALA A 1 383 ? -12.102 -30.828 -5.398 1 96.19 383 ALA A O 1
ATOM 2933 N N . LYS A 1 384 ? -10.656 -32.5 -5.598 1 94.69 384 LYS A N 1
ATOM 2934 C CA . LYS A 1 384 ? -11.164 -33.281 -4.48 1 94.69 384 LYS A CA 1
ATOM 2935 C C . LYS A 1 384 ? -10.094 -33.438 -3.4 1 94.69 384 LYS A C 1
ATOM 2937 O O . LYS A 1 384 ? -9.008 -33.969 -3.666 1 94.69 384 LYS A O 1
ATOM 2942 N N . TYR A 1 385 ? -10.477 -32.969 -2.184 1 91.12 385 TYR A N 1
ATOM 2943 C CA . TYR A 1 385 ? -9.508 -33 -1.093 1 91.12 385 TYR A CA 1
ATOM 2944 C C . TYR A 1 385 ? -9.633 -34.281 -0.293 1 91.12 385 TYR A C 1
ATOM 2946 O O . TYR A 1 385 ? -10.5 -34.406 0.577 1 91.12 385 TYR A O 1
ATOM 2954 N N . THR A 1 386 ? -8.781 -35.219 -0.667 1 89 386 THR A N 1
ATOM 2955 C CA . THR A 1 386 ? -8.773 -36.531 -0.035 1 89 386 THR A CA 1
ATOM 2956 C C . THR A 1 386 ? -7.352 -37.094 0.093 1 89 386 THR A C 1
ATOM 2958 O O . THR A 1 386 ? -6.445 -36.625 -0.605 1 89 386 THR A O 1
ATOM 2961 N N . ASN A 1 387 ? -7.164 -38.031 0.93 1 86.81 387 ASN A N 1
ATOM 2962 C CA . ASN A 1 387 ? -5.871 -38.688 1.068 1 86.81 387 ASN A CA 1
ATOM 2963 C C . ASN A 1 387 ? -5.727 -39.844 0.082 1 86.81 387 ASN A C 1
ATOM 2965 O O . ASN A 1 387 ? -4.625 -40.375 -0.114 1 86.81 387 ASN A O 1
ATOM 2969 N N . ALA A 1 388 ? -6.77 -40.25 -0.518 1 91.81 388 ALA A N 1
ATOM 2970 C CA . ALA A 1 388 ? -6.723 -41.344 -1.493 1 91.81 388 ALA A CA 1
ATOM 2971 C C . ALA A 1 388 ? -5.934 -40.938 -2.734 1 91.81 388 ALA A C 1
ATOM 2973 O O . ALA A 1 388 ? -5.801 -39.719 -3.029 1 91.81 388 ALA A O 1
ATOM 2974 N N . SER A 1 389 ? -5.336 -41.906 -3.332 1 94.5 389 SER A N 1
ATOM 2975 C CA . SER A 1 389 ? -4.57 -41.688 -4.551 1 94.5 389 SER A CA 1
ATOM 2976 C C . SER A 1 389 ? -4.684 -42.844 -5.512 1 94.5 389 SER A C 1
ATOM 2978 O O . SER A 1 389 ? -4.695 -44 -5.086 1 94.5 389 SER A O 1
ATOM 2980 N N . ASN A 1 390 ? -4.879 -42.594 -6.73 1 97.38 390 ASN A N 1
ATOM 2981 C CA . ASN A 1 390 ? -4.84 -43.531 -7.84 1 97.38 390 ASN A CA 1
ATOM 2982 C C . ASN A 1 390 ? -4.195 -42.906 -9.078 1 97.38 390 ASN A C 1
ATOM 2984 O O . ASN A 1 390 ? -4.871 -42.281 -9.883 1 97.38 390 ASN A O 1
ATOM 2988 N N . ILE A 1 391 ? -2.887 -43.188 -9.25 1 97.44 391 ILE A N 1
ATOM 2989 C CA . ILE A 1 391 ? -2.129 -42.594 -10.336 1 97.44 391 ILE A CA 1
ATOM 2990 C C . ILE A 1 391 ? -2.18 -43.469 -11.57 1 97.44 391 ILE A C 1
ATOM 2992 O O . ILE A 1 391 ? -1.841 -44.656 -11.5 1 97.44 391 ILE A O 1
ATOM 2996 N N . VAL A 1 392 ? -2.615 -42.938 -12.648 1 96.88 392 VAL A N 1
ATOM 2997 C CA . VAL A 1 392 ? -2.654 -43.656 -13.922 1 96.88 392 VAL A CA 1
ATOM 2998 C C . VAL A 1 392 ? -1.788 -42.938 -14.953 1 96.88 392 VAL A C 1
ATOM 3000 O O . VAL A 1 392 ? -1.583 -41.719 -14.859 1 96.88 392 VAL A O 1
ATOM 3003 N N . SER A 1 393 ? -1.258 -43.688 -15.875 1 94.69 393 SER A N 1
ATOM 3004 C CA . SER A 1 393 ? -0.455 -43.125 -16.953 1 94.69 393 SER A CA 1
ATOM 3005 C C . SER A 1 393 ? -1.315 -42.312 -17.906 1 94.69 393 SER A C 1
ATOM 3007 O O . SER A 1 393 ? -2.451 -42.688 -18.203 1 94.69 393 SER A O 1
ATOM 3009 N N . ALA A 1 394 ? -0.719 -41.219 -18.359 1 85.25 394 ALA A N 1
ATOM 3010 C CA . ALA A 1 394 ? -1.423 -40.344 -19.312 1 85.25 394 ALA A CA 1
ATOM 3011 C C . ALA A 1 394 ? -1.393 -40.906 -20.719 1 85.25 394 ALA A C 1
ATOM 3013 O O . ALA A 1 394 ? -0.465 -41.656 -21.078 1 85.25 394 ALA A O 1
ATOM 3014 N N . MET B 1 1 ? 55.125 101.312 -17.609 1 21.86 1 MET B N 1
ATOM 3015 C CA . MET B 1 1 ? 55.031 100.875 -16.234 1 21.86 1 MET B CA 1
ATOM 3016 C C . MET B 1 1 ? 53.719 101.25 -15.609 1 21.86 1 MET B C 1
ATOM 3018 O O . MET B 1 1 ? 53.594 101.375 -14.391 1 21.86 1 MET B O 1
ATOM 3022 N N . LEU B 1 2 ? 52.688 101.438 -16.469 1 23.3 2 LEU B N 1
ATOM 3023 C CA . LEU B 1 2 ? 51.438 102.125 -16.172 1 23.3 2 LEU B CA 1
ATOM 3024 C C . LEU B 1 2 ? 50.562 101.25 -15.281 1 23.3 2 LEU B C 1
ATOM 3026 O O . LEU B 1 2 ? 50.25 100.125 -15.633 1 23.3 2 LEU B O 1
ATOM 3030 N N . SER B 1 3 ? 50.5 101.438 -13.906 1 24.81 3 SER B N 1
ATOM 3031 C CA . SER B 1 3 ? 50.094 100.938 -12.586 1 24.81 3 SER B CA 1
ATOM 3032 C C . SER B 1 3 ? 48.594 100.938 -12.43 1 24.81 3 SER B C 1
ATOM 3034 O O . SER B 1 3 ? 48 101.812 -11.797 1 24.81 3 SER B O 1
ATOM 3036 N N . PHE B 1 4 ? 47.812 100.562 -13.547 1 25.45 4 PHE B N 1
ATOM 3037 C CA . PHE B 1 4 ? 46.406 100.875 -13.492 1 25.45 4 PHE B CA 1
ATOM 3038 C C . PHE B 1 4 ? 45.719 100.188 -12.312 1 25.45 4 PHE B C 1
ATOM 3040 O O . PHE B 1 4 ? 46.188 99.125 -11.867 1 25.45 4 PHE B O 1
ATOM 3047 N N . VAL B 1 5 ? 44.5 100.625 -11.695 1 22.27 5 VAL B N 1
ATOM 3048 C CA . VAL B 1 5 ? 43.656 101.062 -10.586 1 22.27 5 VAL B CA 1
ATOM 3049 C C . VAL B 1 5 ? 42.688 99.938 -10.227 1 22.27 5 VAL B C 1
ATOM 3051 O O . VAL B 1 5 ? 42.125 99.938 -9.117 1 22.27 5 VAL B O 1
ATOM 3054 N N . THR B 1 6 ? 42.375 98.812 -11.023 1 25.62 6 THR B N 1
ATOM 3055 C CA . THR B 1 6 ? 40.938 98.562 -11.023 1 25.62 6 THR B CA 1
ATOM 3056 C C . THR B 1 6 ? 40.438 98.125 -9.656 1 25.62 6 THR B C 1
ATOM 3058 O O . THR B 1 6 ? 41.188 97.375 -8.953 1 25.62 6 THR B O 1
ATOM 3061 N N . LEU B 1 7 ? 39.219 98.562 -9.164 1 22.78 7 LEU B N 1
ATOM 3062 C CA . LEU B 1 7 ? 38.344 98.75 -8.023 1 22.78 7 LEU B CA 1
ATOM 3063 C C . LEU B 1 7 ? 37.781 97.438 -7.559 1 22.78 7 LEU B C 1
ATOM 3065 O O . LEU B 1 7 ? 37.125 96.688 -8.328 1 22.78 7 LEU B O 1
ATOM 3069 N N . LEU B 1 8 ? 38.312 96.688 -6.48 1 23.8 8 LEU B N 1
ATOM 3070 C CA . LEU B 1 8 ? 38.156 95.375 -5.871 1 23.8 8 LEU B CA 1
ATOM 3071 C C . LEU B 1 8 ? 36.875 95.312 -5.027 1 23.8 8 LEU B C 1
ATOM 3073 O O . LEU B 1 8 ? 36.938 95.438 -3.799 1 23.8 8 LEU B O 1
ATOM 3077 N N . SER B 1 9 ? 35.75 96.25 -5.375 1 22.34 9 SER B N 1
ATOM 3078 C CA . SER B 1 9 ? 34.875 96.312 -4.211 1 22.34 9 SER B CA 1
ATOM 3079 C C . SER B 1 9 ? 34.312 94.938 -3.861 1 22.34 9 SER B C 1
ATOM 3081 O O . SER B 1 9 ? 34.156 94.062 -4.738 1 22.34 9 SER B O 1
ATOM 3083 N N . PHE B 1 10 ? 34.219 94.625 -2.465 1 24.11 10 PHE B N 1
ATOM 3084 C CA . PHE B 1 10 ? 34 93.562 -1.479 1 24.11 10 PHE B CA 1
ATOM 3085 C C . PHE B 1 10 ? 32.5 93.25 -1.36 1 24.11 10 PHE B C 1
ATOM 3087 O O . PHE B 1 10 ? 31.734 94.062 -0.808 1 24.11 10 PHE B O 1
ATOM 3094 N N . ALA B 1 11 ? 31.703 92.875 -2.506 1 23.2 11 ALA B N 1
ATOM 3095 C CA . ALA B 1 11 ? 30.266 92.688 -2.367 1 23.2 11 ALA B CA 1
ATOM 3096 C C . ALA B 1 11 ? 29.938 91.625 -1.277 1 23.2 11 ALA B C 1
ATOM 3098 O O . ALA B 1 11 ? 30.375 90.5 -1.35 1 23.2 11 ALA B O 1
ATOM 3099 N N . LEU B 1 12 ? 29.625 92.062 -0.048 1 23.05 12 LEU B N 1
ATOM 3100 C CA . LEU B 1 12 ? 29.188 91.438 1.182 1 23.05 12 LEU B CA 1
ATOM 3101 C C . LEU B 1 12 ? 27.875 90.688 0.976 1 23.05 12 LEU B C 1
ATOM 3103 O O . LEU B 1 12 ? 26.828 91.312 0.808 1 23.05 12 LEU B O 1
ATOM 3107 N N . ALA B 1 13 ? 27.656 89.875 -0.094 1 24.38 13 ALA B N 1
ATOM 3108 C CA . ALA B 1 13 ? 26.297 89.312 -0.238 1 24.38 13 ALA B CA 1
ATOM 3109 C C . ALA B 1 13 ? 25.828 88.688 1.045 1 24.38 13 ALA B C 1
ATOM 3111 O O . ALA B 1 13 ? 26.594 87.938 1.696 1 24.38 13 ALA B O 1
ATOM 3112 N N . CYS B 1 14 ? 24.719 89.188 1.662 1 22.88 14 CYS B N 1
ATOM 3113 C CA . CYS B 1 14 ? 23.844 88.875 2.787 1 22.88 14 CYS B CA 1
ATOM 3114 C C . CYS B 1 14 ? 23.453 87.375 2.787 1 22.88 14 CYS B C 1
ATOM 3116 O O . CYS B 1 14 ? 23.016 86.812 1.766 1 22.88 14 CYS B O 1
ATOM 3118 N N . ALA B 1 15 ? 24.031 86.562 3.754 1 24.72 15 ALA B N 1
ATOM 3119 C CA . ALA B 1 15 ? 23.844 85.188 4.266 1 24.72 15 ALA B CA 1
ATOM 3120 C C . ALA B 1 15 ? 22.391 84.938 4.652 1 24.72 15 ALA B C 1
ATOM 3122 O O . ALA B 1 15 ? 21.938 85.375 5.715 1 24.72 15 ALA B O 1
ATOM 3123 N N . ASN B 1 16 ? 21.391 85.312 3.742 1 24.77 16 ASN B N 1
ATOM 3124 C CA . ASN B 1 16 ? 20.078 85 4.273 1 24.77 16 ASN B CA 1
ATOM 3125 C C . ASN B 1 16 ? 20.047 83.562 4.777 1 24.77 16 ASN B C 1
ATOM 3127 O O . ASN B 1 16 ? 20.531 82.625 4.105 1 24.77 16 ASN B O 1
ATOM 3131 N N . ALA B 1 17 ? 19.922 83.375 6.094 1 25.66 17 ALA B N 1
ATOM 3132 C CA . ALA B 1 17 ? 19.75 82.188 6.945 1 25.66 17 ALA B CA 1
ATOM 3133 C C . ALA B 1 17 ? 18.609 81.312 6.449 1 25.66 17 ALA B C 1
ATOM 3135 O O . ALA B 1 17 ? 17.453 81.75 6.434 1 25.66 17 ALA B O 1
ATOM 3136 N N . LEU B 1 18 ? 18.75 80.5 5.352 1 26.17 18 LEU B N 1
ATOM 3137 C CA . LEU B 1 18 ? 17.734 79.562 4.973 1 26.17 18 LEU B CA 1
ATOM 3138 C C . LEU B 1 18 ? 17.281 78.75 6.184 1 26.17 18 LEU B C 1
ATOM 3140 O O . LEU B 1 18 ? 18.109 78.125 6.871 1 26.17 18 LEU B O 1
ATOM 3144 N N . VAL B 1 19 ? 16.188 79.125 6.891 1 29.81 19 VAL B N 1
ATOM 3145 C CA . VAL B 1 19 ? 15.5 78.375 7.918 1 29.81 19 VAL B CA 1
ATOM 3146 C C . VAL B 1 19 ? 15.188 76.938 7.391 1 29.81 19 VAL B C 1
ATOM 3148 O O . VAL B 1 19 ? 14.492 76.812 6.383 1 29.81 19 VAL B O 1
ATOM 3151 N N . VAL B 1 20 ? 16.062 76 7.43 1 30.41 20 VAL B N 1
ATOM 3152 C CA . VAL B 1 20 ? 15.766 74.562 7.117 1 30.41 20 VAL B CA 1
ATOM 3153 C C . VAL B 1 20 ? 14.602 74.125 7.984 1 30.41 20 VAL B C 1
ATOM 3155 O O . VAL B 1 20 ? 14.688 74.125 9.219 1 30.41 20 VAL B O 1
ATOM 3158 N N . PRO B 1 21 ? 13.336 74.25 7.531 1 31.95 21 PRO B N 1
ATOM 3159 C CA . PRO B 1 21 ? 12.305 73.625 8.367 1 31.95 21 PRO B CA 1
ATOM 3160 C C . PRO B 1 21 ? 12.68 72.25 8.828 1 31.95 21 PRO B C 1
ATOM 3162 O O . PRO B 1 21 ? 13.312 71.5 8.086 1 31.95 21 PRO B O 1
ATOM 3165 N N . HIS B 1 22 ? 12.938 72.062 10.102 1 30.03 22 HIS B N 1
ATOM 3166 C CA . HIS B 1 22 ? 13.125 70.75 10.75 1 30.03 22 HIS B CA 1
ATOM 3167 C C . HIS B 1 22 ? 11.992 69.812 10.391 1 30.03 22 HIS B C 1
ATOM 3169 O O . HIS B 1 22 ? 10.828 70.062 10.672 1 30.03 22 HIS B O 1
ATOM 3175 N N . GLU B 1 23 ? 11.914 69.25 9.211 1 31.67 23 GLU B N 1
ATOM 3176 C CA . GLU B 1 23 ? 10.984 68.125 8.969 1 31.67 23 GLU B CA 1
ATOM 3177 C C . GLU B 1 23 ? 10.961 67.188 10.148 1 31.67 23 GLU B C 1
ATOM 3179 O O . GLU B 1 23 ? 12.008 66.688 10.57 1 31.67 23 GLU B O 1
ATOM 3184 N N . ASP B 1 24 ? 10.055 67.375 11.117 1 31.73 24 ASP B N 1
ATOM 3185 C CA . ASP B 1 24 ? 9.742 66.438 12.164 1 31.73 24 ASP B CA 1
ATOM 3186 C C . ASP B 1 24 ? 9.695 65 11.609 1 31.73 24 ASP B C 1
ATOM 3188 O O . ASP B 1 24 ? 8.75 64.625 10.906 1 31.73 24 ASP B O 1
ATOM 3192 N N . SER B 1 25 ? 10.727 64.438 11.062 1 34.41 25 SER B N 1
ATOM 3193 C CA . SER B 1 25 ? 10.961 63.062 10.539 1 34.41 25 SER B CA 1
ATOM 3194 C C . SER B 1 25 ? 10.266 62 11.398 1 34.41 25 SER B C 1
ATOM 3196 O O . SER B 1 25 ? 9.75 61.031 10.867 1 34.41 25 SER B O 1
ATOM 3198 N N . SER B 1 26 ? 10.633 61.906 12.719 1 34.88 26 SER B N 1
ATOM 3199 C CA . SER B 1 26 ? 10.57 60.625 13.406 1 34.88 26 SER B CA 1
ATOM 3200 C C . SER B 1 26 ? 9.133 60.25 13.75 1 34.88 26 SER B C 1
ATOM 3202 O O . SER B 1 26 ? 8.891 59.531 14.719 1 34.88 26 SER B O 1
ATOM 3204 N N . ALA B 1 27 ? 8.117 61 13.484 1 37.38 27 ALA B N 1
ATOM 3205 C CA . ALA B 1 27 ? 6.805 60.469 13.867 1 37.38 27 ALA B CA 1
ATOM 3206 C C . ALA B 1 27 ? 6.598 59.062 13.305 1 37.38 27 ALA B C 1
ATOM 3208 O O . ALA B 1 27 ? 6.117 58.906 12.18 1 37.38 27 ALA B O 1
ATOM 3209 N N . LEU B 1 28 ? 7.496 58.188 13.352 1 40.72 28 LEU B N 1
ATOM 3210 C CA . LEU B 1 28 ? 7.09 56.781 13.211 1 40.72 28 LEU B CA 1
ATOM 3211 C C . LEU B 1 28 ? 5.707 56.562 13.812 1 40.72 28 LEU B C 1
ATOM 3213 O O . LEU B 1 28 ? 5.512 56.75 15.016 1 40.72 28 LEU B O 1
ATOM 3217 N N . ASP B 1 29 ? 4.613 56.875 13.273 1 42.28 29 ASP B N 1
ATOM 3218 C CA . ASP B 1 29 ? 3.211 56.625 13.594 1 42.28 29 ASP B CA 1
ATOM 3219 C C . ASP B 1 29 ? 3.041 55.344 14.414 1 42.28 29 ASP B C 1
ATOM 3221 O O . ASP B 1 29 ? 3.383 54.25 13.953 1 42.28 29 ASP B O 1
ATOM 3225 N N . LYS B 1 30 ? 3.273 55.25 15.695 1 53.22 30 LYS B N 1
ATOM 3226 C CA . LYS B 1 30 ? 3 54.188 16.672 1 53.22 30 LYS B CA 1
ATOM 3227 C C . LYS B 1 30 ? 1.668 53.5 16.375 1 53.22 30 LYS B C 1
ATOM 3229 O O . LYS B 1 30 ? 0.605 54.031 16.703 1 53.22 30 LYS B O 1
ATOM 3234 N N . ARG B 1 31 ? 1.49 52.75 15.359 1 65.31 31 ARG B N 1
ATOM 3235 C CA . ARG B 1 31 ? 0.275 51.969 15.117 1 65.31 31 ARG B CA 1
ATOM 3236 C C . ARG B 1 31 ? -0.083 51.125 16.344 1 65.31 31 ARG B C 1
ATOM 3238 O O . ARG B 1 31 ? 0.796 50.562 16.984 1 65.31 31 ARG B O 1
ATOM 3245 N N . GLU B 1 32 ? -1.249 51.344 16.953 1 87.44 32 GLU B N 1
ATOM 3246 C CA . GLU B 1 32 ? -1.778 50.5 18.016 1 87.44 32 GLU B CA 1
ATOM 3247 C C . GLU B 1 32 ? -1.854 49.031 17.562 1 87.44 32 GLU B C 1
ATOM 3249 O O . GLU B 1 32 ? -2.236 48.75 16.438 1 87.44 32 GLU B O 1
ATOM 3254 N N . PRO B 1 33 ? -1.253 48.156 18.344 1 93.5 33 PRO B N 1
ATOM 3255 C CA . PRO B 1 33 ? -1.339 46.75 17.984 1 93.5 33 PRO B CA 1
ATOM 3256 C C . PRO B 1 33 ? -2.746 46.344 17.562 1 93.5 33 PRO B C 1
ATOM 3258 O O . PRO B 1 33 ? -3.73 46.781 18.156 1 93.5 33 PRO B O 1
ATOM 3261 N N . ALA B 1 34 ? -2.877 45.656 16.453 1 95.12 34 ALA B N 1
ATOM 3262 C CA . ALA B 1 34 ? -4.16 45.188 15.914 1 95.12 34 ALA B CA 1
ATOM 3263 C C . ALA B 1 34 ? -4.031 43.781 15.312 1 95.12 34 ALA B C 1
ATOM 3265 O O . ALA B 1 34 ? -2.943 43.406 14.883 1 95.12 34 ALA B O 1
ATOM 3266 N N . PRO B 1 35 ? -5.184 43.094 15.305 1 97 35 PRO B N 1
ATOM 3267 C CA . PRO B 1 35 ? -5.145 41.781 14.664 1 97 35 PRO B CA 1
ATOM 3268 C C . PRO B 1 35 ? -4.832 41.875 13.172 1 97 35 PRO B C 1
ATOM 3270 O O . PRO B 1 35 ? -5.195 42.844 12.516 1 97 35 PRO B O 1
ATOM 3273 N N . ILE B 1 36 ? -4.109 40.812 12.656 1 96.31 36 ILE B N 1
ATOM 3274 C CA . ILE B 1 36 ? -3.84 40.688 11.227 1 96.31 36 ILE B CA 1
ATOM 3275 C C . ILE B 1 36 ? -4.469 39.375 10.719 1 96.31 36 ILE B C 1
ATOM 3277 O O . ILE B 1 36 ? -4.078 38.281 11.141 1 96.31 36 ILE B O 1
ATOM 3281 N N . LYS B 1 37 ? -5.41 39.5 9.859 1 95.75 37 LYS B N 1
ATOM 3282 C CA . LYS B 1 37 ? -6.059 38.312 9.266 1 95.75 37 LYS B CA 1
ATOM 3283 C C . LYS B 1 37 ? -5.445 38 7.91 1 95.75 37 LYS B C 1
ATOM 3285 O O . LYS B 1 37 ? -5.195 38.875 7.094 1 95.75 37 LYS B O 1
ATOM 3290 N N . LEU B 1 38 ? -5.191 36.75 7.688 1 94.25 38 LEU B N 1
ATOM 3291 C CA . LEU B 1 38 ? -4.758 36.219 6.398 1 94.25 38 LEU B CA 1
ATOM 3292 C C . LEU B 1 38 ? -5.648 35.062 5.953 1 94.25 38 LEU B C 1
ATOM 3294 O O . LEU B 1 38 ? -5.863 34.125 6.711 1 94.25 38 LEU B O 1
ATOM 3298 N N . ASP B 1 39 ? -6.129 35.188 4.742 1 89.06 39 ASP B N 1
ATOM 3299 C CA . ASP B 1 39 ? -6.809 34.062 4.125 1 89.06 39 ASP B CA 1
ATOM 3300 C C . ASP B 1 39 ? -5.82 33.156 3.402 1 89.06 39 ASP B C 1
ATOM 3302 O O . ASP B 1 39 ? -4.824 33.625 2.848 1 89.06 39 ASP B O 1
ATOM 3306 N N . PHE B 1 40 ? -6 31.906 3.578 1 84.5 40 PHE B N 1
ATOM 3307 C CA . PHE B 1 40 ? -5.098 31.031 2.844 1 84.5 40 PHE B CA 1
ATOM 3308 C C . PHE B 1 40 ? -5.879 30.109 1.91 1 84.5 40 PHE B C 1
ATOM 3310 O O . PHE B 1 40 ? -7.086 29.938 2.074 1 84.5 40 PHE B O 1
ATOM 3317 N N . ASP B 1 41 ? -5.051 29.672 0.908 1 78.56 41 ASP B N 1
ATOM 3318 C CA . ASP B 1 41 ? -5.59 28.719 -0.059 1 78.56 41 ASP B CA 1
ATOM 3319 C C . ASP B 1 41 ? -5.352 27.281 0.397 1 78.56 41 ASP B C 1
ATOM 3321 O O . ASP B 1 41 ? -4.316 26.969 0.994 1 78.56 41 ASP B O 1
ATOM 3325 N N . ILE B 1 42 ? -6.355 26.5 0.153 1 76.69 42 ILE B N 1
ATOM 3326 C CA . ILE B 1 42 ? -6.25 25.062 0.446 1 76.69 42 ILE B CA 1
ATOM 3327 C C . ILE B 1 42 ? -5.941 24.297 -0.836 1 76.69 42 ILE B C 1
ATOM 3329 O O . ILE B 1 42 ? -6.641 24.453 -1.841 1 76.69 42 ILE B O 1
ATOM 3333 N N . ARG B 1 43 ? -4.793 23.609 -0.839 1 74.31 43 ARG B N 1
ATOM 3334 C CA . ARG B 1 43 ? -4.426 22.812 -1.997 1 74.31 43 ARG B CA 1
ATOM 3335 C C . ARG B 1 43 ? -4.414 21.328 -1.646 1 74.31 43 ARG B C 1
ATOM 3337 O O . ARG B 1 43 ? -3.768 20.906 -0.679 1 74.31 43 ARG B O 1
ATOM 3344 N N . LYS B 1 44 ? -5.199 20.609 -2.484 1 70.12 44 LYS B N 1
ATOM 3345 C CA . LYS B 1 44 ? -5.211 19.156 -2.369 1 70.12 44 LYS B CA 1
ATOM 3346 C C . LYS B 1 44 ? -4.387 18.516 -3.48 1 70.12 44 LYS B C 1
ATOM 3348 O O . LYS B 1 44 ? -4.578 18.812 -4.66 1 70.12 44 LYS B O 1
ATOM 3353 N N . THR B 1 45 ? -3.346 17.906 -3.117 1 61.81 45 THR B N 1
ATOM 3354 C CA . THR B 1 45 ? -2.588 17.172 -4.125 1 61.81 45 THR B CA 1
ATOM 3355 C C . THR B 1 45 ? -2.98 15.688 -4.125 1 61.81 45 THR B C 1
ATOM 3357 O O . THR B 1 45 ? -2.938 15.031 -3.086 1 61.81 45 THR B O 1
ATOM 3360 N N . LEU B 1 46 ? -3.852 15.328 -5.082 1 53.78 46 LEU B N 1
ATOM 3361 C CA . LEU B 1 46 ? -4.156 13.922 -5.281 1 53.78 46 LEU B CA 1
ATOM 3362 C C . LEU B 1 46 ? -3.277 13.32 -6.375 1 53.78 46 LEU B C 1
ATOM 3364 O O . LEU B 1 46 ? -3.213 13.859 -7.484 1 53.78 46 LEU B O 1
ATOM 3368 N N . ASN B 1 47 ? -2.197 12.812 -6.117 1 43.62 47 ASN B N 1
ATOM 3369 C CA . ASN B 1 47 ? -1.437 12.258 -7.23 1 43.62 47 ASN B CA 1
ATOM 3370 C C . ASN B 1 47 ? -2.148 11.055 -7.855 1 43.62 47 ASN B C 1
ATOM 3372 O O . ASN B 1 47 ? -2.547 10.133 -7.148 1 43.62 47 ASN B O 1
ATOM 3376 N N . LYS B 1 48 ? -2.705 11.312 -8.906 1 44.16 48 LYS B N 1
ATOM 3377 C CA . LYS B 1 48 ? -3.275 10.219 -9.688 1 44.16 48 LYS B CA 1
ATOM 3378 C C . LYS B 1 48 ? -2.375 8.992 -9.648 1 44.16 48 LYS B C 1
ATOM 3380 O O . LYS B 1 48 ? -2.861 7.855 -9.68 1 44.16 48 LYS B O 1
ATOM 3385 N N . SER B 1 49 ? -1.2 9.172 -10.008 1 38.09 49 SER B N 1
ATOM 3386 C CA . SER B 1 49 ? -0.325 8.016 -10.203 1 38.09 49 SER B CA 1
ATOM 3387 C C . SER B 1 49 ? 0.275 7.551 -8.875 1 38.09 49 SER B C 1
ATOM 3389 O O . SER B 1 49 ? 1.489 7.371 -8.773 1 38.09 49 SER B O 1
ATOM 3391 N N . SER B 1 50 ? -0.25 8.031 -7.805 1 38.44 50 SER B N 1
ATOM 3392 C CA . SER B 1 50 ? 0.479 7.82 -6.559 1 38.44 50 SER B CA 1
ATOM 3393 C C . SER B 1 50 ? 0.708 6.336 -6.293 1 38.44 50 SER B C 1
ATOM 3395 O O . SER B 1 50 ? -0.234 5.539 -6.324 1 38.44 50 SER B O 1
ATOM 3397 N N . ASP B 1 51 ? 1.787 5.969 -6.465 1 39.41 51 ASP B N 1
ATOM 3398 C CA . ASP B 1 51 ? 2.266 4.641 -6.09 1 39.41 51 ASP B CA 1
ATOM 3399 C C . ASP B 1 51 ? 1.9 4.316 -4.645 1 39.41 51 ASP B C 1
ATOM 3401 O O . ASP B 1 51 ? 2.203 5.09 -3.732 1 39.41 51 ASP B O 1
ATOM 3405 N N . ILE B 1 52 ? 0.801 3.734 -4.324 1 41.5 52 ILE B N 1
ATOM 3406 C CA . ILE B 1 52 ? 0.369 3.119 -3.074 1 41.5 52 ILE B CA 1
ATOM 3407 C C . ILE B 1 52 ? 1.551 3.021 -2.113 1 41.5 52 ILE B C 1
ATOM 3409 O O . ILE B 1 52 ? 1.366 2.977 -0.894 1 41.5 52 ILE B O 1
ATOM 3413 N N . ILE B 1 53 ? 2.752 3.035 -2.715 1 40.53 53 ILE B N 1
ATOM 3414 C CA . ILE B 1 53 ? 4.02 2.945 -1.998 1 40.53 53 ILE B CA 1
ATOM 3415 C C . ILE B 1 53 ? 4.164 4.133 -1.051 1 40.53 53 ILE B C 1
ATOM 3417 O O . ILE B 1 53 ? 4.578 3.973 0.099 1 40.53 53 ILE B O 1
ATOM 3421 N N . ASP B 1 54 ? 3.547 5.168 -1.511 1 47.72 54 ASP B N 1
ATOM 3422 C CA . ASP B 1 54 ? 3.871 6.402 -0.799 1 47.72 54 ASP B CA 1
ATOM 3423 C C . ASP B 1 54 ? 3.088 6.504 0.508 1 47.72 54 ASP B C 1
ATOM 3425 O O . ASP B 1 54 ? 3.652 6.844 1.551 1 47.72 54 ASP B O 1
ATOM 3429 N N . LEU B 1 55 ? 1.885 6.055 0.53 1 43.97 55 LEU B N 1
ATOM 3430 C CA . LEU B 1 55 ? 1.092 6.219 1.744 1 43.97 55 LEU B CA 1
ATOM 3431 C C . LEU B 1 55 ? 1.549 5.25 2.828 1 43.97 55 LEU B C 1
ATOM 3433 O O . LEU B 1 55 ? 1.644 5.625 4 1 43.97 55 LEU B O 1
ATOM 3437 N N . SER B 1 56 ? 1.809 4 2.369 1 44.25 56 SER B N 1
ATOM 3438 C CA . SER B 1 56 ? 2.25 3.02 3.355 1 44.25 56 SER B CA 1
ATOM 3439 C C . SER B 1 56 ? 3.631 3.367 3.9 1 44.25 56 SER B C 1
ATOM 3441 O O . SER B 1 56 ? 3.898 3.188 5.09 1 44.25 56 SER B O 1
ATOM 3443 N N . GLU B 1 57 ? 4.457 3.781 3.016 1 44.97 57 GLU B N 1
ATOM 3444 C CA . GLU B 1 57 ? 5.758 4.262 3.479 1 44.97 57 GLU B CA 1
ATOM 3445 C C . GLU B 1 57 ? 5.602 5.414 4.465 1 44.97 57 GLU B C 1
ATOM 3447 O O . GLU B 1 57 ? 6.332 5.496 5.453 1 44.97 57 GLU B O 1
ATOM 3452 N N . ARG B 1 58 ? 4.641 6.203 4.219 1 46.66 58 ARG B N 1
ATOM 3453 C CA . ARG B 1 58 ? 4.359 7.312 5.125 1 46.66 58 ARG B CA 1
ATOM 3454 C C . ARG B 1 58 ? 3.93 6.805 6.496 1 46.66 58 ARG B C 1
ATOM 3456 O O . ARG B 1 58 ? 4.375 7.324 7.523 1 46.66 58 ARG B O 1
ATOM 3463 N N . ALA B 1 59 ? 2.977 5.895 6.367 1 45.5 59 ALA B N 1
ATOM 3464 C CA . ALA B 1 59 ? 2.496 5.316 7.621 1 45.5 59 ALA B CA 1
ATOM 3465 C C . ALA B 1 59 ? 3.645 4.723 8.43 1 45.5 59 ALA B C 1
ATOM 3467 O O . ALA B 1 59 ? 3.717 4.902 9.648 1 45.5 59 ALA B O 1
ATOM 3468 N N . HIS B 1 60 ? 4.488 4.039 7.605 1 44.91 60 HIS B N 1
ATOM 3469 C CA . HIS B 1 60 ? 5.645 3.449 8.273 1 44.91 60 HIS B CA 1
ATOM 3470 C C . HIS B 1 60 ? 6.602 4.527 8.773 1 44.91 60 HIS B C 1
ATOM 3472 O O . HIS B 1 60 ? 7.16 4.414 9.859 1 44.91 60 HIS B O 1
ATOM 3478 N N . ALA B 1 61 ? 6.859 5.516 7.891 1 41.91 61 ALA B N 1
ATOM 3479 C CA . ALA B 1 61 ? 7.738 6.605 8.312 1 41.91 61 ALA B CA 1
ATOM 3480 C C . ALA B 1 61 ? 7.195 7.301 9.555 1 41.91 61 ALA B C 1
ATOM 3482 O O . ALA B 1 61 ? 7.949 7.625 10.477 1 41.91 61 ALA B O 1
ATOM 3483 N N . LEU B 1 62 ? 5.953 7.52 9.547 1 39.22 62 LEU B N 1
ATOM 3484 C CA . LEU B 1 62 ? 5.324 8.164 10.695 1 39.22 62 LEU B CA 1
ATOM 3485 C C . LEU B 1 62 ? 5.496 7.312 11.953 1 39.22 62 LEU B C 1
ATOM 3487 O O . LEU B 1 62 ? 5.77 7.836 13.031 1 39.22 62 LEU B O 1
ATOM 3491 N N . LYS B 1 63 ? 5.297 5.875 11.828 1 42.31 63 LYS B N 1
ATOM 3492 C CA . LYS B 1 63 ? 5.438 4.965 12.961 1 42.31 63 LYS B CA 1
ATOM 3493 C C . LYS B 1 63 ? 6.887 4.891 13.43 1 42.31 63 LYS B C 1
ATOM 3495 O O . LYS B 1 63 ? 7.152 4.883 14.633 1 42.31 63 LYS B O 1
ATOM 3500 N N . SER B 1 64 ? 7.785 4.523 12.414 1 38.69 64 SER B N 1
ATOM 3501 C CA . SER B 1 64 ? 9.18 4.316 12.781 1 38.69 64 SER B CA 1
ATOM 3502 C C . SER B 1 64 ? 9.789 5.582 13.375 1 38.69 64 SER B C 1
ATOM 3504 O O . SER B 1 64 ? 10.586 5.516 14.32 1 38.69 64 SER B O 1
ATOM 3506 N N . ARG B 1 65 ? 9.578 6.672 12.766 1 38.91 65 ARG B N 1
ATOM 3507 C CA . ARG B 1 65 ? 10.32 7.871 13.141 1 38.91 65 ARG B CA 1
ATOM 3508 C C . ARG B 1 65 ? 9.906 8.352 14.531 1 38.91 65 ARG B C 1
ATOM 3510 O O . ARG B 1 65 ? 10.703 8.961 15.242 1 38.91 65 ARG B O 1
ATOM 3517 N N . TYR B 1 66 ? 8.672 8.164 14.953 1 34.78 66 TYR B N 1
ATOM 3518 C CA . TYR B 1 66 ? 8.469 8.594 16.328 1 34.78 66 TYR B CA 1
ATOM 3519 C C . TYR B 1 66 ? 9.266 7.727 17.297 1 34.78 66 TYR B C 1
ATOM 3521 O O . TYR B 1 66 ? 9.57 8.148 18.406 1 34.78 66 TYR B O 1
ATOM 3529 N N . ASN B 1 67 ? 9.336 6.402 16.969 1 32.75 67 ASN B N 1
ATOM 3530 C CA . ASN B 1 67 ? 10.141 5.602 17.891 1 32.75 67 ASN B CA 1
ATOM 3531 C C . ASN B 1 67 ? 11.633 5.809 17.656 1 32.75 67 ASN B C 1
ATOM 3533 O O . ASN B 1 67 ? 12.453 5.359 18.453 1 32.75 67 ASN B O 1
ATOM 3537 N N . ARG B 1 68 ? 12.047 5.746 16.375 1 31.75 68 ARG B N 1
ATOM 3538 C CA . ARG B 1 68 ? 13.5 5.797 16.297 1 31.75 68 ARG B CA 1
ATOM 3539 C C . ARG B 1 68 ? 14.008 7.234 16.344 1 31.75 68 ARG B C 1
ATOM 3541 O O . ARG B 1 68 ? 13.438 8.117 15.695 1 31.75 68 ARG B O 1
ATOM 3548 N N . LYS B 1 69 ? 14.82 7.656 17.375 1 30.86 69 LYS B N 1
ATOM 3549 C CA . LYS B 1 69 ? 15.734 8.797 17.375 1 30.86 69 LYS B CA 1
ATOM 3550 C C . LYS B 1 69 ? 16.297 9.055 15.984 1 30.86 69 LYS B C 1
ATOM 3552 O O . LYS B 1 69 ? 16.438 10.203 15.562 1 30.86 69 LYS B O 1
ATOM 3557 N N . LYS B 1 70 ? 17.438 8.234 15.547 1 29.31 70 LYS B N 1
ATOM 3558 C CA . LYS B 1 70 ? 18.531 8.688 14.695 1 29.31 70 LYS B CA 1
ATOM 3559 C C . LYS B 1 70 ? 18.109 8.711 13.227 1 29.31 70 LYS B C 1
ATOM 3561 O O . LYS B 1 70 ? 17.109 8.102 12.859 1 29.31 70 LYS B O 1
ATOM 3566 N N . ARG B 1 71 ? 19.266 8.477 12.133 1 29.03 71 ARG B N 1
ATOM 3567 C CA . ARG B 1 71 ? 19.812 9.039 10.906 1 29.03 71 ARG B CA 1
ATOM 3568 C C . ARG B 1 71 ? 19.188 8.383 9.68 1 29.03 71 ARG B C 1
ATOM 3570 O O . ARG B 1 71 ? 19.719 8.508 8.57 1 29.03 71 ARG B O 1
ATOM 3577 N N . ALA B 1 72 ? 18.578 7.211 9.633 1 30 72 ALA B N 1
ATOM 3578 C CA . ALA B 1 72 ? 18.594 6.738 8.25 1 30 72 ALA B CA 1
ATOM 3579 C C . ALA B 1 72 ? 17.656 7.562 7.375 1 30 72 ALA B C 1
ATOM 3581 O O . ALA B 1 72 ? 16.531 7.852 7.77 1 30 72 ALA B O 1
ATOM 3582 N N . THR B 1 73 ? 18.203 8.281 6.316 1 27.61 73 THR B N 1
ATOM 3583 C CA . THR B 1 73 ? 17.672 9.125 5.25 1 27.61 73 THR B CA 1
ATOM 3584 C C . THR B 1 73 ? 16.547 8.414 4.5 1 27.61 73 THR B C 1
ATOM 3586 O O . THR B 1 73 ? 16.797 7.473 3.746 1 27.61 73 THR B O 1
ATOM 3589 N N . SER B 1 74 ? 15.641 8.094 5.109 1 31.8 74 SER B N 1
ATOM 3590 C CA . SER B 1 74 ? 14.539 7.539 4.332 1 31.8 74 SER B CA 1
ATOM 3591 C C . SER B 1 74 ? 14.078 8.516 3.25 1 31.8 74 SER B C 1
ATOM 3593 O O . SER B 1 74 ? 14.211 9.727 3.404 1 31.8 74 SER B O 1
ATOM 3595 N N . SER B 1 75 ? 14.148 8.016 2.006 1 33.44 75 SER B N 1
ATOM 3596 C CA . SER B 1 75 ? 13.711 8.828 0.877 1 33.44 75 SER B CA 1
ATOM 3597 C C . SER B 1 75 ? 12.414 9.562 1.19 1 33.44 75 SER B C 1
ATOM 3599 O O . SER B 1 75 ? 11.484 8.969 1.744 1 33.44 75 SER B O 1
ATOM 3601 N N . PRO B 1 76 ? 12.602 10.852 1.025 1 33.75 76 PRO B N 1
ATOM 3602 C CA . PRO B 1 76 ? 11.406 11.672 1.226 1 33.75 76 PRO B CA 1
ATOM 3603 C C . PRO B 1 76 ? 10.203 11.156 0.438 1 33.75 76 PRO B C 1
ATOM 3605 O O . PRO B 1 76 ? 10.336 10.797 -0.735 1 33.75 76 PRO B O 1
ATOM 3608 N N . ILE B 1 77 ? 9.336 10.531 0.998 1 35.06 77 ILE B N 1
ATOM 3609 C CA . ILE B 1 77 ? 8.062 10.125 0.422 1 35.06 77 ILE B CA 1
ATOM 3610 C C . ILE B 1 77 ? 7.309 11.352 -0.09 1 35.06 77 ILE B C 1
ATOM 3612 O O . ILE B 1 77 ? 6.98 12.25 0.685 1 35.06 77 ILE B O 1
ATOM 3616 N N . VAL B 1 78 ? 7.57 11.719 -1.334 1 36.22 78 VAL B N 1
ATOM 3617 C CA . VAL B 1 78 ? 6.777 12.797 -1.91 1 36.22 78 VAL B CA 1
ATOM 3618 C C . VAL B 1 78 ? 5.301 12.594 -1.581 1 36.22 78 VAL B C 1
ATOM 3620 O O . VAL B 1 78 ? 4.742 11.531 -1.857 1 36.22 78 VAL B O 1
ATOM 3623 N N . ASN B 1 79 ? 4.789 13.32 -0.61 1 41.56 79 ASN B N 1
ATOM 3624 C CA . ASN B 1 79 ? 3.463 13.352 0.002 1 41.56 79 ASN B CA 1
ATOM 3625 C C . ASN B 1 79 ? 2.398 13.812 -0.988 1 41.56 79 ASN B C 1
ATOM 3627 O O . ASN B 1 79 ? 2.172 15.016 -1.146 1 41.56 79 ASN B O 1
ATOM 3631 N N . ASP B 1 80 ? 1.981 13.031 -1.914 1 42.47 80 ASP B N 1
ATOM 3632 C CA . ASP B 1 80 ? 1.094 13.461 -2.99 1 42.47 80 ASP B CA 1
ATOM 3633 C C . ASP B 1 80 ? -0.34 13.617 -2.488 1 42.47 80 ASP B C 1
ATOM 3635 O O . ASP B 1 80 ? -1.198 14.141 -3.201 1 42.47 80 ASP B O 1
ATOM 3639 N N . ASN B 1 81 ? -0.741 13.164 -1.376 1 49.53 81 ASN B N 1
ATOM 3640 C CA . ASN B 1 81 ? -2.143 13.367 -1.023 1 49.53 81 ASN B CA 1
ATOM 3641 C C . ASN B 1 81 ? -2.287 14.266 0.206 1 49.53 81 ASN B C 1
ATOM 3643 O O . ASN B 1 81 ? -3.188 14.062 1.021 1 49.53 81 ASN B O 1
ATOM 3647 N N . ASP B 1 82 ? -1.445 15.305 0.2 1 62.44 82 ASP B N 1
ATOM 3648 C CA . ASP B 1 82 ? -1.428 16.172 1.37 1 62.44 82 ASP B CA 1
ATOM 3649 C C . ASP B 1 82 ? -2.252 17.438 1.125 1 62.44 82 ASP B C 1
ATOM 3651 O O . ASP B 1 82 ? -2.412 17.875 -0.019 1 62.44 82 ASP B O 1
ATOM 3655 N N . ILE B 1 83 ? -3.053 17.75 2.178 1 71.44 83 ILE B N 1
ATOM 3656 C CA . ILE B 1 83 ? -3.674 19.078 2.211 1 71.44 83 ILE B CA 1
ATOM 3657 C C . ILE B 1 83 ? -2.678 20.094 2.75 1 71.44 83 ILE B C 1
ATOM 3659 O O . ILE B 1 83 ? -2.006 19.859 3.754 1 71.44 83 ILE B O 1
ATOM 3663 N N . SER B 1 84 ? -2.488 21.125 1.899 1 79.88 84 SER B N 1
ATOM 3664 C CA . SER B 1 84 ? -1.595 22.203 2.311 1 79.88 84 SER B CA 1
ATOM 3665 C C . SER B 1 84 ? -2.344 23.516 2.439 1 79.88 84 SER B C 1
ATOM 3667 O O . SER B 1 84 ? -3.219 23.828 1.629 1 79.88 84 SER B O 1
ATOM 3669 N N . TYR B 1 85 ? -2.031 24.266 3.473 1 86.12 85 TYR B N 1
ATOM 3670 C CA . TYR B 1 85 ? -2.527 25.625 3.686 1 86.12 85 TYR B CA 1
ATOM 3671 C C . TYR B 1 85 ? -1.459 26.656 3.34 1 86.12 85 TYR B C 1
ATOM 3673 O O . TYR B 1 85 ? -0.483 26.812 4.074 1 86.12 85 TYR B O 1
ATOM 3681 N N . LEU B 1 86 ? -1.73 27.344 2.254 1 89.88 86 LEU B N 1
ATOM 3682 C CA . LEU B 1 86 ? -0.659 28.109 1.638 1 89.88 86 LEU B CA 1
ATOM 3683 C C . LEU B 1 86 ? -0.85 29.609 1.894 1 89.88 86 LEU B C 1
ATOM 3685 O O . LEU B 1 86 ? -1.97 30.109 1.811 1 89.88 86 LEU B O 1
ATOM 3689 N N . LEU B 1 87 ? 0.233 30.266 2.24 1 93.06 87 LEU B N 1
ATOM 3690 C CA . LEU B 1 87 ? 0.273 31.703 2.461 1 93.06 87 LEU B CA 1
ATOM 3691 C C . LEU B 1 87 ? 1.352 32.344 1.601 1 93.06 87 LEU B C 1
ATOM 3693 O O . LEU B 1 87 ? 2.445 31.797 1.446 1 93.06 87 LEU B O 1
ATOM 3697 N N . ASP B 1 88 ? 0.952 33.5 1.093 1 94.31 88 ASP B N 1
ATOM 3698 C CA . ASP B 1 88 ? 1.936 34.281 0.352 1 94.31 88 ASP B CA 1
ATOM 3699 C C . ASP B 1 88 ? 2.65 35.281 1.269 1 94.31 88 ASP B C 1
ATOM 3701 O O . ASP B 1 88 ? 2.006 36 2.023 1 94.31 88 ASP B O 1
ATOM 3705 N N . VAL B 1 89 ? 4.016 35.25 1.183 1 97.12 89 VAL B N 1
ATOM 3706 C CA . VAL B 1 89 ? 4.82 36.219 1.924 1 97.12 89 VAL B CA 1
ATOM 3707 C C . VAL B 1 89 ? 5.836 36.875 0.989 1 97.12 89 VAL B C 1
ATOM 3709 O O . VAL B 1 89 ? 6.051 36.406 -0.13 1 97.12 89 VAL B O 1
ATOM 3712 N N . LYS B 1 90 ? 6.328 37.938 1.416 1 97.88 90 LYS B N 1
ATOM 3713 C CA . LYS B 1 90 ? 7.391 38.656 0.718 1 97.88 90 LYS B CA 1
ATOM 3714 C C . LYS B 1 90 ? 8.586 38.906 1.635 1 97.88 90 LYS B C 1
ATOM 3716 O O . LYS B 1 90 ? 8.43 39.406 2.752 1 97.88 90 LYS B O 1
ATOM 3721 N N . LEU B 1 91 ? 9.734 38.562 1.131 1 98.44 91 LEU B N 1
ATOM 3722 C CA . LEU B 1 91 ? 10.945 38.625 1.937 1 98.44 91 LEU B CA 1
ATOM 3723 C C . LEU B 1 91 ? 11.969 39.562 1.291 1 98.44 91 LEU B C 1
ATOM 3725 O O . LEU B 1 91 ? 12.039 39.656 0.064 1 98.44 91 LEU B O 1
ATOM 3729 N N . GLY B 1 92 ? 12.711 40.25 2.172 1 98.31 92 GLY B N 1
ATOM 3730 C CA . GLY B 1 92 ? 13.805 41.062 1.678 1 98.31 92 GLY B CA 1
ATOM 3731 C C . GLY B 1 92 ? 13.391 42.5 1.385 1 98.31 92 GLY B C 1
ATOM 3732 O O . GLY B 1 92 ? 12.195 42.812 1.282 1 98.31 92 GLY B O 1
ATOM 3733 N N . SER B 1 93 ? 14.438 43.281 1.239 1 97.81 93 SER B N 1
ATOM 3734 C CA . SER B 1 93 ? 14.211 44.688 0.924 1 97.81 93 SER B CA 1
ATOM 3735 C C . SER B 1 93 ? 13.516 44.844 -0.425 1 97.81 93 SER B C 1
ATOM 3737 O O . SER B 1 93 ? 12.797 45.812 -0.648 1 97.81 93 SER B O 1
ATOM 3739 N N . ASN B 1 94 ? 13.75 43.938 -1.255 1 97.5 94 ASN B N 1
ATOM 3740 C CA . ASN B 1 94 ? 13.172 44 -2.592 1 97.5 94 ASN B CA 1
ATOM 3741 C C . ASN B 1 94 ? 11.875 43.219 -2.68 1 97.5 94 ASN B C 1
ATOM 3743 O O . ASN B 1 94 ? 11.367 42.969 -3.773 1 97.5 94 ASN B O 1
ATOM 3747 N N . LYS B 1 95 ? 11.359 42.75 -1.645 1 97.81 95 LYS B N 1
ATOM 3748 C CA . LYS B 1 95 ? 10.047 42.094 -1.532 1 97.81 95 LYS B CA 1
ATOM 3749 C C . LYS B 1 95 ? 9.945 40.875 -2.451 1 97.81 95 LYS B C 1
ATOM 3751 O O . LYS B 1 95 ? 8.992 40.75 -3.229 1 97.81 95 LYS B O 1
ATOM 3756 N N . GLN B 1 96 ? 10.812 39.938 -2.311 1 97.94 96 GLN B N 1
ATOM 3757 C CA . GLN B 1 96 ? 10.773 38.719 -3.092 1 97.94 96 GLN B CA 1
ATOM 3758 C C . GLN B 1 96 ? 9.594 37.812 -2.672 1 97.94 96 GLN B C 1
ATOM 3760 O O . GLN B 1 96 ? 9.477 37.469 -1.501 1 97.94 96 GLN B O 1
ATOM 3765 N N . PRO B 1 97 ? 8.734 37.531 -3.615 1 97.06 97 PRO B N 1
ATOM 3766 C CA . PRO B 1 97 ? 7.551 36.75 -3.254 1 97.06 97 PRO B CA 1
ATOM 3767 C C . PRO B 1 97 ? 7.855 35.25 -3.088 1 97.06 97 PRO B C 1
ATOM 3769 O O . PRO B 1 97 ? 8.578 34.688 -3.902 1 97.06 97 PRO B O 1
ATOM 3772 N N . VAL B 1 98 ? 7.336 34.656 -2.021 1 96.31 98 VAL B N 1
ATOM 3773 C CA . VAL B 1 98 ? 7.391 33.219 -1.806 1 96.31 98 VAL B CA 1
ATOM 3774 C C . VAL B 1 98 ? 6.07 32.719 -1.213 1 96.31 98 VAL B C 1
ATOM 3776 O O . VAL B 1 98 ? 5.414 33.438 -0.463 1 96.31 98 VAL B O 1
ATOM 3779 N N . THR B 1 99 ? 5.688 31.531 -1.572 1 94.69 99 THR B N 1
ATOM 3780 C CA . THR B 1 99 ? 4.547 30.859 -0.974 1 94.69 99 THR B CA 1
ATOM 3781 C C . THR B 1 99 ? 5.012 29.797 0.016 1 94.69 99 THR B C 1
ATOM 3783 O O . THR B 1 99 ? 5.902 29 -0.291 1 94.69 99 THR B O 1
ATOM 3786 N N . VAL B 1 100 ? 4.418 29.828 1.21 1 94.62 100 VAL B N 1
ATOM 3787 C CA . VAL B 1 100 ? 4.852 28.906 2.256 1 94.62 100 VAL B CA 1
ATOM 3788 C C . VAL B 1 100 ? 3.639 28.172 2.828 1 94.62 100 VAL B C 1
ATOM 3790 O O . VAL B 1 100 ? 2.512 28.672 2.75 1 94.62 100 VAL B O 1
ATOM 3793 N N . GLU B 1 101 ? 3.889 27.016 3.369 1 91.69 101 GLU B N 1
ATOM 3794 C CA . GLU B 1 101 ? 2.863 26.234 4.039 1 91.69 101 GLU B CA 1
ATOM 3795 C C . GLU B 1 101 ? 2.768 26.594 5.52 1 91.69 101 GLU B C 1
ATOM 3797 O O . GLU B 1 101 ? 3.781 26.609 6.223 1 91.69 101 GLU B O 1
ATOM 3802 N N . LEU B 1 102 ? 1.587 26.844 5.93 1 92.62 102 LEU B N 1
ATOM 3803 C CA . LEU B 1 102 ? 1.338 27.109 7.34 1 92.62 102 LEU B CA 1
ATOM 3804 C C . LEU B 1 102 ? 1.462 25.844 8.172 1 92.62 102 LEU B C 1
ATOM 3806 O O . LEU B 1 102 ? 0.919 24.797 7.809 1 92.62 102 LEU B O 1
ATOM 3810 N N . ASP B 1 103 ? 2.207 25.922 9.273 1 92.25 103 ASP B N 1
ATOM 3811 C CA . ASP B 1 103 ? 2.43 24.766 10.141 1 92.25 103 ASP B CA 1
ATOM 3812 C C . ASP B 1 103 ? 2.416 25.172 11.617 1 92.25 103 ASP B C 1
ATOM 3814 O O . ASP B 1 103 ? 3.305 25.891 12.07 1 92.25 103 ASP B O 1
ATOM 3818 N N . THR B 1 104 ? 1.452 24.688 12.359 1 93.06 104 THR B N 1
ATOM 3819 C CA . THR B 1 104 ? 1.352 25.016 13.773 1 93.06 104 THR B CA 1
ATOM 3820 C C . THR B 1 104 ? 2.211 24.078 14.617 1 93.06 104 THR B C 1
ATOM 3822 O O . THR B 1 104 ? 2.41 24.312 15.812 1 93.06 104 THR B O 1
ATOM 3825 N N . GLY B 1 105 ? 2.744 23.031 14.039 1 90.44 105 GLY B N 1
ATOM 3826 C CA . GLY B 1 105 ? 3.549 22.062 14.758 1 90.44 105 GLY B CA 1
ATOM 3827 C C . GLY B 1 105 ? 5.027 22.391 14.758 1 90.44 105 GLY B C 1
ATOM 3828 O O . GLY B 1 105 ? 5.816 21.75 15.453 1 90.44 105 GLY B O 1
ATOM 3829 N N . SER B 1 106 ? 5.383 23.344 14.031 1 91.12 106 SER B N 1
ATOM 3830 C CA . SER B 1 106 ? 6.766 23.812 14 1 91.12 106 SER B CA 1
ATOM 3831 C C . SER B 1 106 ? 6.844 25.328 14.188 1 91.12 106 SER B C 1
ATOM 3833 O O . SER B 1 106 ? 5.816 26 14.281 1 91.12 106 SER B O 1
ATOM 3835 N N . SER B 1 107 ? 8.109 25.844 14.234 1 94.25 107 SER B N 1
ATOM 3836 C CA . SER B 1 107 ? 8.188 27.234 14.688 1 94.25 107 SER B CA 1
ATOM 3837 C C . SER B 1 107 ? 8.961 28.094 13.703 1 94.25 107 SER B C 1
ATOM 3839 O O . SER B 1 107 ? 8.891 29.328 13.758 1 94.25 107 SER B O 1
ATOM 3841 N N . ASP B 1 108 ? 9.641 27.469 12.82 1 95.5 108 ASP B N 1
ATOM 3842 C CA . ASP B 1 108 ? 10.555 28.25 11.984 1 95.5 108 ASP B CA 1
ATOM 3843 C C . ASP B 1 108 ? 9.922 28.578 10.633 1 95.5 108 ASP B C 1
ATOM 3845 O O . ASP B 1 108 ? 9.234 27.734 10.047 1 95.5 108 ASP B O 1
ATOM 3849 N N . LEU B 1 109 ? 10.234 29.812 10.227 1 97 109 LEU B N 1
ATOM 3850 C CA . LEU B 1 109 ? 10.07 30.078 8.805 1 97 109 LEU B CA 1
ATOM 3851 C C . LEU B 1 109 ? 11.305 29.625 8.023 1 97 109 LEU B C 1
ATOM 3853 O O . LEU B 1 109 ? 12.43 29.984 8.383 1 97 109 LEU B O 1
ATOM 3857 N N . TRP B 1 110 ? 11.047 28.891 6.988 1 96.25 110 TRP B N 1
ATOM 3858 C CA . TRP B 1 110 ? 12.148 28.625 6.07 1 96.25 110 TRP B CA 1
ATOM 3859 C C . TRP B 1 110 ? 11.656 28.578 4.629 1 96.25 110 TRP B C 1
ATOM 3861 O O . TRP B 1 110 ? 10.508 28.203 4.371 1 96.25 110 TRP B O 1
ATOM 3871 N N . VAL B 1 111 ? 12.531 29.016 3.709 1 96.56 111 VAL B N 1
ATOM 3872 C CA . VAL B 1 111 ? 12.25 29.062 2.277 1 96.56 111 VAL B CA 1
ATOM 3873 C C . VAL B 1 111 ? 13.445 28.531 1.493 1 96.56 111 VAL B C 1
ATOM 3875 O O . VAL B 1 111 ? 14.555 28.438 2.025 1 96.56 111 VAL B O 1
ATOM 3878 N N . TYR B 1 112 ? 13.156 28.234 0.245 1 95.62 112 TYR B N 1
ATOM 3879 C CA . TYR B 1 112 ? 14.211 27.672 -0.589 1 95.62 112 TYR B CA 1
ATOM 3880 C C . TYR B 1 112 ? 15.141 28.766 -1.105 1 95.62 112 TYR B C 1
ATOM 3882 O O . TYR B 1 112 ? 14.695 29.859 -1.439 1 95.62 112 TYR B O 1
ATOM 3890 N N . ASN B 1 113 ? 16.328 28.281 -1.158 1 95.12 113 ASN B N 1
ATOM 3891 C CA . ASN B 1 113 ? 17.312 29.109 -1.847 1 95.12 113 ASN B CA 1
ATOM 3892 C C . ASN B 1 113 ? 17.094 29.094 -3.357 1 95.12 113 ASN B C 1
ATOM 3894 O O . ASN B 1 113 ? 16.625 28.109 -3.914 1 95.12 113 ASN B O 1
ATOM 3898 N N . VAL B 1 114 ? 17.5 30.172 -4.012 1 91.19 114 VAL B N 1
ATOM 3899 C CA . VAL B 1 114 ? 17.297 30.328 -5.449 1 91.19 114 VAL B CA 1
ATOM 3900 C C . VAL B 1 114 ? 18.031 29.203 -6.195 1 91.19 114 VAL B C 1
ATOM 3902 O O . VAL B 1 114 ? 17.641 28.844 -7.309 1 91.19 114 VAL B O 1
ATOM 3905 N N . SER B 1 115 ?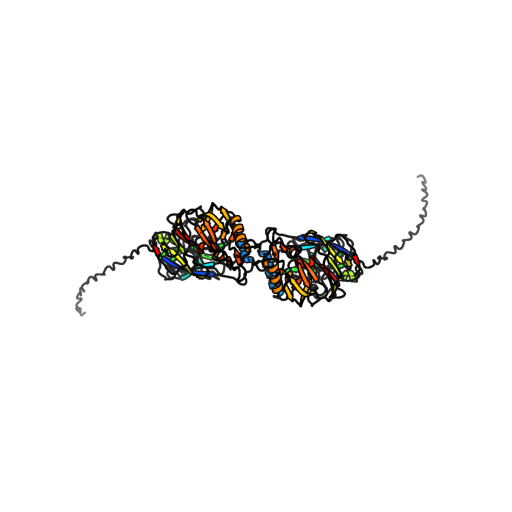 18.906 28.609 -5.59 1 84.38 115 SER B N 1
ATOM 3906 C CA . SER B 1 115 ? 19.703 27.547 -6.227 1 84.38 115 SER B CA 1
ATOM 3907 C C . SER B 1 115 ? 19 26.203 -6.141 1 84.38 115 SER B C 1
ATOM 3909 O O . SER B 1 115 ? 19.438 25.234 -6.766 1 84.38 115 SER B O 1
ATOM 3911 N N . THR B 1 116 ? 17.938 26.125 -5.418 1 82.44 116 THR B N 1
ATOM 3912 C CA . THR B 1 116 ? 17.281 24.844 -5.223 1 82.44 116 THR B CA 1
ATOM 3913 C C . THR B 1 116 ? 16.281 24.578 -6.348 1 82.44 116 THR B C 1
ATOM 3915 O O . THR B 1 116 ? 15.312 25.312 -6.516 1 82.44 116 THR B O 1
ATOM 3918 N N . PRO B 1 117 ? 16.5 23.531 -7.07 1 78.25 117 PRO B N 1
ATOM 3919 C CA . PRO B 1 117 ? 15.539 23.203 -8.117 1 78.25 117 PRO B CA 1
ATOM 3920 C C . PRO B 1 117 ? 14.211 22.703 -7.562 1 78.25 117 PRO B C 1
ATOM 3922 O O . PRO B 1 117 ? 14.188 22.062 -6.504 1 78.25 117 PRO B O 1
ATOM 3925 N N . GLY B 1 118 ? 13.148 23.047 -8.242 1 77.81 118 GLY B N 1
ATOM 3926 C CA . GLY B 1 118 ? 11.852 22.469 -7.945 1 77.81 118 GLY B CA 1
ATOM 3927 C C . GLY B 1 118 ? 11.156 23.125 -6.77 1 77.81 118 GLY B C 1
ATOM 3928 O O . GLY B 1 118 ? 10.273 22.531 -6.145 1 77.81 118 GLY B O 1
ATOM 3929 N N . ALA B 1 119 ? 11.602 24.344 -6.355 1 85.38 119 ALA B N 1
ATOM 3930 C CA . ALA B 1 119 ? 10.914 25.109 -5.32 1 85.38 119 ALA B CA 1
ATOM 3931 C C . ALA B 1 119 ? 9.547 25.594 -5.812 1 85.38 119 ALA B C 1
ATOM 3933 O O . ALA B 1 119 ? 9.438 26.656 -6.422 1 85.38 119 ALA B O 1
ATOM 3934 N N . GLN B 1 120 ? 8.531 24.891 -5.48 1 83.94 120 GLN B N 1
ATOM 3935 C CA . GLN B 1 120 ? 7.199 25.141 -6.016 1 83.94 120 GLN B CA 1
ATOM 3936 C C . GLN B 1 120 ? 6.648 26.469 -5.496 1 83.94 120 GLN B C 1
ATOM 3938 O O . GLN B 1 120 ? 5.891 27.141 -6.195 1 83.94 120 GLN B O 1
ATOM 3943 N N . GLY B 1 121 ? 6.984 26.906 -4.312 1 89.5 121 GLY B N 1
ATOM 3944 C CA . GLY B 1 121 ? 6.465 28.141 -3.73 1 89.5 121 GLY B CA 1
ATOM 3945 C C . GLY B 1 121 ? 7.344 29.344 -4.004 1 89.5 121 GLY B C 1
ATOM 3946 O O . GLY B 1 121 ? 7.109 30.422 -3.465 1 89.5 121 GLY B O 1
ATOM 3947 N N . GLY B 1 122 ? 8.398 29.062 -4.832 1 91.81 122 GLY B N 1
ATOM 3948 C CA . GLY B 1 122 ? 9.359 30.125 -5.047 1 91.81 122 GLY B CA 1
ATOM 3949 C C . GLY B 1 122 ? 10.562 30.047 -4.137 1 91.81 122 GLY B C 1
ATOM 3950 O O . GLY B 1 122 ? 10.648 29.141 -3.297 1 91.81 122 GLY B O 1
ATOM 3951 N N . SER B 1 123 ? 11.445 30.953 -4.426 1 94.88 123 SER B N 1
ATOM 3952 C CA . SER B 1 123 ? 12.711 30.953 -3.701 1 94.88 123 SER B CA 1
ATOM 3953 C C . SER B 1 123 ? 13.109 32.344 -3.26 1 94.88 123 SER B C 1
ATOM 3955 O O . SER B 1 123 ? 12.5 33.344 -3.691 1 94.88 123 SER B O 1
ATOM 3957 N N . PHE B 1 124 ? 14.023 32.375 -2.33 1 97.12 124 PHE B N 1
ATOM 3958 C CA . PHE B 1 124 ? 14.578 33.656 -1.829 1 97.12 124 PHE B CA 1
ATOM 3959 C C . PHE B 1 124 ? 16.078 33.719 -2.111 1 97.12 124 PHE B C 1
ATOM 3961 O O . PHE B 1 124 ? 16.812 32.781 -1.834 1 97.12 124 PHE B O 1
ATOM 3968 N N . ASP B 1 125 ? 16.406 34.812 -2.744 1 96.81 125 ASP B N 1
ATOM 3969 C CA . ASP B 1 125 ? 17.812 35.125 -3.025 1 96.81 125 ASP B CA 1
ATOM 3970 C C . ASP B 1 125 ? 18.344 36.188 -2.086 1 96.81 125 ASP B C 1
ATOM 3972 O O . ASP B 1 125 ? 18.141 37.375 -2.316 1 96.81 125 ASP B O 1
ATOM 3976 N N . PRO B 1 126 ? 19.109 35.781 -1.078 1 96.25 126 PRO B N 1
ATOM 3977 C CA . PRO B 1 126 ? 19.625 36.75 -0.115 1 96.25 126 PRO B CA 1
ATOM 3978 C C . PRO B 1 126 ? 20.5 37.812 -0.767 1 96.25 126 PRO B C 1
ATOM 3980 O O . PRO B 1 126 ? 20.516 38.969 -0.311 1 96.25 126 PRO B O 1
ATOM 3983 N N . SER B 1 127 ? 21.172 37.5 -1.791 1 95.75 127 SER B N 1
ATOM 3984 C CA . SER B 1 127 ? 22.109 38.406 -2.426 1 95.75 127 SER B CA 1
ATOM 3985 C C . SER B 1 127 ? 21.391 39.594 -3.078 1 95.75 127 SER B C 1
ATOM 3987 O O . SER B 1 127 ? 21.984 40.625 -3.363 1 95.75 127 SER B O 1
ATOM 3989 N N . LYS B 1 128 ? 20.156 39.438 -3.312 1 97.06 128 LYS B N 1
ATOM 3990 C CA . LYS B 1 128 ? 19.406 40.469 -4.004 1 97.06 128 LYS B CA 1
ATOM 3991 C C . LYS B 1 128 ? 18.75 41.438 -3.01 1 97.06 128 LYS B C 1
ATOM 3993 O O . LYS B 1 128 ? 18.141 42.438 -3.406 1 97.06 128 LYS B O 1
ATOM 3998 N N . SER B 1 129 ? 18.812 41.062 -1.769 1 97.5 129 SER B N 1
ATOM 3999 C CA . SER B 1 129 ? 18.281 41.938 -0.728 1 97.5 129 SER B CA 1
ATOM 4000 C C . SER B 1 129 ? 19.391 42.75 -0.064 1 97.5 129 SER B C 1
ATOM 4002 O O . SER B 1 129 ? 20.375 42.188 0.416 1 97.5 129 SER B O 1
ATOM 4004 N N . SER B 1 130 ? 19.234 44.062 0.083 1 96.69 130 SER B N 1
ATOM 4005 C CA . SER B 1 130 ? 20.219 44.906 0.738 1 96.69 130 SER B CA 1
ATOM 4006 C C . SER B 1 130 ? 20.125 44.812 2.256 1 96.69 130 SER B C 1
ATOM 4008 O O . SER B 1 130 ? 21.031 45.219 2.971 1 96.69 130 SER B O 1
ATOM 4010 N N . ASP B 1 131 ? 19.094 44.281 2.773 1 95.88 131 ASP B N 1
ATOM 4011 C CA . ASP B 1 131 ? 18.875 44.219 4.219 1 95.88 131 ASP B CA 1
ATOM 4012 C C . ASP B 1 131 ? 19.25 42.844 4.773 1 95.88 131 ASP B C 1
ATOM 4014 O O . ASP B 1 131 ? 19.172 42.625 5.984 1 95.88 131 ASP B O 1
ATOM 4018 N N . ASP B 1 132 ? 19.656 41.969 3.885 1 94.94 132 ASP B N 1
ATOM 4019 C CA . ASP B 1 132 ? 19.953 40.594 4.305 1 94.94 132 ASP B CA 1
ATOM 4020 C C . ASP B 1 132 ? 21.219 40.562 5.172 1 94.94 132 ASP B C 1
ATOM 4022 O O . ASP B 1 132 ? 22.219 41.219 4.863 1 94.94 132 ASP B O 1
ATOM 4026 N N . LYS B 1 133 ? 21.109 39.844 6.25 1 95.56 133 LYS B N 1
ATOM 4027 C CA . LYS B 1 133 ? 22.266 39.594 7.109 1 95.56 133 LYS B CA 1
ATOM 4028 C C . LYS B 1 133 ? 22.453 38.094 7.383 1 95.56 133 LYS B C 1
ATOM 4030 O O . LYS B 1 133 ? 21.516 37.438 7.836 1 95.56 133 LYS B O 1
ATOM 4035 N N . ASP B 1 134 ? 23.625 37.656 7.148 1 93.62 134 ASP B N 1
ATOM 4036 C CA . ASP B 1 134 ? 23.984 36.281 7.5 1 93.62 134 ASP B CA 1
ATOM 4037 C C . ASP B 1 134 ? 24.203 36.125 9.008 1 93.62 134 ASP B C 1
ATOM 4039 O O . ASP B 1 134 ? 25 36.875 9.602 1 93.62 134 ASP B O 1
ATOM 4043 N N . THR B 1 135 ? 23.531 35.219 9.586 1 92.62 135 THR B N 1
ATOM 4044 C CA . THR B 1 135 ? 23.672 35.062 11.031 1 92.62 135 THR B CA 1
ATOM 4045 C C . THR B 1 135 ? 24.828 34.156 11.367 1 92.62 135 THR B C 1
ATOM 4047 O O . THR B 1 135 ? 25.281 34.094 12.516 1 92.62 135 THR B O 1
ATOM 4050 N N . GLY B 1 136 ? 25.25 33.344 10.414 1 91.69 136 GLY B N 1
ATOM 4051 C CA . GLY B 1 136 ? 26.297 32.375 10.633 1 91.69 136 GLY B CA 1
ATOM 4052 C C . GLY B 1 136 ? 25.781 31.109 11.328 1 91.69 136 GLY B C 1
ATOM 4053 O O . GLY B 1 136 ? 26.578 30.234 11.695 1 91.69 136 GLY B O 1
ATOM 4054 N N . LYS B 1 137 ? 24.531 31.031 11.555 1 92.06 137 LYS B N 1
ATOM 4055 C CA . LYS B 1 137 ? 23.953 29.891 12.25 1 92.06 137 LYS B CA 1
ATOM 4056 C C . LYS B 1 137 ? 23.344 28.891 11.266 1 92.06 137 LYS B C 1
ATOM 4058 O O . LYS B 1 137 ? 22.656 29.297 10.328 1 92.06 137 LYS B O 1
ATOM 4063 N N . ALA B 1 138 ? 23.594 27.594 11.578 1 92.31 138 ALA B N 1
ATOM 4064 C CA . ALA B 1 138 ? 23.062 26.531 10.734 1 92.31 138 ALA B CA 1
ATOM 4065 C C . ALA B 1 138 ? 21.609 26.219 11.094 1 92.31 138 ALA B C 1
ATOM 4067 O O . ALA B 1 138 ? 21.203 26.375 12.25 1 92.31 138 ALA B O 1
ATOM 4068 N N . PHE B 1 139 ? 20.859 25.891 10.078 1 93.56 139 PHE B N 1
ATOM 4069 C CA . PHE B 1 139 ? 19.484 25.453 10.227 1 93.56 139 PHE B CA 1
ATOM 4070 C C . PHE B 1 139 ? 19.312 24 9.797 1 93.56 139 PHE B C 1
ATOM 4072 O O . PHE B 1 139 ? 19.812 23.609 8.734 1 93.56 139 PHE B O 1
ATOM 4079 N N . SER B 1 140 ? 18.656 23.172 10.625 1 91.12 140 SER B N 1
ATOM 4080 C CA . SER B 1 140 ? 18.297 21.797 10.297 1 91.12 140 SER B CA 1
ATOM 4081 C C . SER B 1 140 ? 17.016 21.375 11.008 1 91.12 140 SER B C 1
ATOM 4083 O O . SER B 1 140 ? 16.922 21.5 12.234 1 91.12 140 SER B O 1
ATOM 4085 N N . ILE B 1 141 ? 16.062 20.922 10.195 1 88.62 141 ILE B N 1
ATOM 4086 C CA . ILE B 1 141 ? 14.805 20.5 10.797 1 88.62 141 ILE B CA 1
ATOM 4087 C C . ILE B 1 141 ? 14.359 19.172 10.188 1 88.62 141 ILE B C 1
ATOM 4089 O O . ILE B 1 141 ? 14.633 18.906 9.016 1 88.62 141 ILE B O 1
ATOM 4093 N N . SER B 1 142 ? 13.797 18.375 10.969 1 84 142 SER B N 1
ATOM 4094 C CA . SER B 1 142 ? 13.18 17.109 10.555 1 84 142 SER B CA 1
ATOM 4095 C C . SER B 1 142 ? 11.734 17.031 11.023 1 84 142 SER B C 1
ATOM 4097 O O . SER B 1 142 ? 11.414 17.438 12.148 1 84 142 SER B O 1
ATOM 4099 N N . TYR B 1 143 ? 10.945 16.547 10.141 1 78.81 143 TYR B N 1
ATOM 4100 C CA . TYR B 1 143 ? 9.531 16.438 10.453 1 78.81 143 TYR B CA 1
ATOM 4101 C C . TYR B 1 143 ? 9.125 14.977 10.648 1 78.81 143 TYR B C 1
ATOM 4103 O O . TYR B 1 143 ? 9.906 14.062 10.352 1 78.81 143 TYR B O 1
ATOM 4111 N N . LEU B 1 144 ? 7.906 14.805 11.117 1 66.56 144 LEU B N 1
ATOM 4112 C CA . LEU B 1 144 ? 7.406 13.484 11.492 1 66.56 144 LEU B CA 1
ATOM 4113 C C . LEU B 1 144 ? 7.273 12.586 10.266 1 66.56 144 LEU B C 1
ATOM 4115 O O . LEU B 1 144 ? 7.379 11.359 10.375 1 66.56 144 LEU B O 1
ATOM 4119 N N . ASP B 1 145 ? 7.016 13.156 9.117 1 64.81 145 ASP B N 1
ATOM 4120 C CA . ASP B 1 145 ? 6.828 12.359 7.91 1 64.81 145 ASP B CA 1
ATOM 4121 C C . ASP B 1 145 ? 8.172 11.984 7.285 1 64.81 145 ASP B C 1
ATOM 4123 O O . ASP B 1 145 ? 8.219 11.352 6.227 1 64.81 145 ASP B O 1
ATOM 4127 N N . GLY B 1 146 ? 9.273 12.352 7.945 1 67.25 146 GLY B N 1
ATOM 4128 C CA . GLY B 1 146 ? 10.602 12 7.477 1 67.25 146 GLY B CA 1
ATOM 4129 C C . GLY B 1 146 ? 11.227 13.062 6.59 1 67.25 146 GLY B C 1
ATOM 4130 O O . GLY B 1 146 ? 12.422 13.016 6.293 1 67.25 146 GLY B O 1
ATOM 4131 N N . SER B 1 147 ? 10.406 13.961 6.254 1 73.5 147 SER B N 1
ATOM 4132 C CA . SER B 1 147 ? 10.961 15.062 5.473 1 73.5 147 SER B CA 1
ATOM 4133 C C . SER B 1 147 ? 11.781 16 6.348 1 73.5 147 SER B C 1
ATOM 4135 O O . SER B 1 147 ? 11.805 15.859 7.574 1 73.5 147 SER B O 1
ATOM 4137 N N . GLY B 1 148 ? 12.539 16.828 5.625 1 83.56 148 GLY B N 1
ATOM 4138 C CA . GLY B 1 148 ? 13.352 17.812 6.336 1 83.56 148 GLY B CA 1
ATOM 4139 C C . GLY B 1 148 ? 13.93 18.875 5.43 1 83.56 148 GLY B C 1
ATOM 4140 O O . GLY B 1 148 ? 13.617 18.922 4.238 1 83.56 148 GLY B O 1
ATOM 4141 N N . ALA B 1 149 ? 14.633 19.766 6.137 1 88.25 149 ALA B N 1
ATOM 4142 C CA . ALA B 1 149 ? 15.289 20.875 5.43 1 88.25 149 ALA B CA 1
ATOM 4143 C C . ALA B 1 149 ? 16.562 21.297 6.148 1 88.25 149 ALA B C 1
ATOM 4145 O O . ALA B 1 149 ? 16.641 21.234 7.375 1 88.25 149 ALA B O 1
ATOM 4146 N N . GLU B 1 150 ? 17.516 21.609 5.332 1 91.44 150 GLU B N 1
ATOM 4147 C CA . GLU B 1 150 ? 18.797 22.094 5.863 1 91.44 150 GLU B CA 1
ATOM 4148 C C . GLU B 1 150 ? 19.25 23.359 5.129 1 91.44 150 GLU B C 1
ATOM 4150 O O . GLU B 1 150 ? 19.094 23.453 3.912 1 91.44 150 GLU B O 1
ATOM 4155 N N . GLY B 1 151 ? 19.812 24.297 5.902 1 93.75 151 GLY B N 1
ATOM 4156 C CA . GLY B 1 151 ? 20.297 25.562 5.375 1 93.75 151 GLY B CA 1
ATOM 4157 C C . GLY B 1 151 ? 20.906 26.453 6.438 1 93.75 151 GLY B C 1
ATOM 4158 O O . GLY B 1 151 ? 21.656 25.984 7.297 1 93.75 151 GLY B O 1
ATOM 4159 N N . GLU B 1 152 ? 20.609 27.75 6.219 1 94.44 152 GLU B N 1
ATOM 4160 C CA . GLU B 1 152 ? 21.172 28.734 7.145 1 94.44 152 GLU B CA 1
ATOM 4161 C C . GLU B 1 152 ? 20.141 29.781 7.535 1 94.44 152 GLU B C 1
ATOM 4163 O O . GLU B 1 152 ? 19.312 30.188 6.711 1 94.44 152 GLU B O 1
ATOM 4168 N N . TYR B 1 153 ? 20.328 30.25 8.766 1 95.94 153 TYR B N 1
ATOM 4169 C CA . TYR B 1 153 ? 19.484 31.359 9.195 1 95.94 153 TYR B CA 1
ATOM 4170 C C . TYR B 1 153 ? 20 32.688 8.641 1 95.94 153 TYR B C 1
ATOM 4172 O O . TYR B 1 153 ? 21.219 32.906 8.594 1 95.94 153 TYR B O 1
ATOM 4180 N N . VAL B 1 154 ? 19.094 33.5 8.258 1 97.12 154 VAL B N 1
ATOM 4181 C CA . VAL B 1 154 ? 19.375 34.875 7.887 1 97.12 154 VAL B CA 1
ATOM 4182 C C . VAL B 1 154 ? 18.391 35.812 8.594 1 97.12 154 VAL B C 1
ATOM 4184 O O . VAL B 1 154 ? 17.438 35.344 9.227 1 97.12 154 VAL B O 1
ATOM 4187 N N . THR B 1 155 ? 18.703 37.094 8.617 1 97.81 155 THR B N 1
ATOM 4188 C CA . THR B 1 155 ? 17.703 38.094 8.977 1 97.81 155 THR B CA 1
ATOM 4189 C C . THR B 1 155 ? 17.422 39.031 7.805 1 97.81 155 THR B C 1
ATOM 4191 O O . THR B 1 155 ? 18.328 39.344 7.035 1 97.81 155 THR B O 1
ATOM 4194 N N . ASP B 1 156 ? 16.188 39.312 7.641 1 98.5 156 ASP B N 1
ATOM 4195 C CA . ASP B 1 156 ? 15.789 40.188 6.555 1 98.5 156 ASP B CA 1
ATOM 4196 C C . ASP B 1 156 ? 14.375 40.75 6.785 1 98.5 156 ASP B C 1
ATOM 4198 O O . ASP B 1 156 ? 13.766 40.469 7.82 1 98.5 156 ASP B O 1
ATOM 4202 N N . ASP B 1 157 ? 13.914 41.594 5.859 1 98.31 157 ASP B N 1
ATOM 4203 C CA . ASP B 1 157 ? 12.57 42.156 5.945 1 98.31 157 ASP B CA 1
ATOM 4204 C C . ASP B 1 157 ? 11.508 41.094 5.691 1 98.31 157 ASP B C 1
ATOM 4206 O O . ASP B 1 157 ? 11.734 40.156 4.91 1 98.31 157 ASP B O 1
ATOM 4210 N N . PHE B 1 158 ? 10.406 41.25 6.367 1 98.38 158 PHE B N 1
ATOM 4211 C CA . PHE B 1 158 ? 9.273 40.375 6.227 1 98.38 158 PHE B CA 1
ATOM 4212 C C . PHE B 1 158 ? 7.992 41.156 5.957 1 98.38 158 PHE B C 1
ATOM 4214 O O . PHE B 1 158 ? 7.707 42.125 6.633 1 98.38 158 PHE B O 1
ATOM 4221 N N . ALA B 1 159 ? 7.23 40.688 4.988 1 97.5 159 ALA B N 1
ATOM 4222 C CA . ALA B 1 159 ? 5.914 41.25 4.656 1 97.5 159 ALA B CA 1
ATOM 4223 C C . ALA B 1 159 ? 4.973 40.125 4.176 1 97.5 159 ALA B C 1
ATOM 4225 O O . ALA B 1 159 ? 5.422 39.062 3.771 1 97.5 159 ALA B O 1
ATOM 4226 N N . PHE B 1 160 ? 3.68 40.375 4.352 1 96.75 160 PHE B N 1
ATOM 4227 C CA . PHE B 1 160 ? 2.707 39.5 3.705 1 96.75 160 PHE B CA 1
ATOM 4228 C C . PHE B 1 160 ? 2.463 39.938 2.264 1 96.75 160 PHE B C 1
ATOM 4230 O O . PHE B 1 160 ? 3.242 40.719 1.703 1 96.75 160 PHE B O 1
ATOM 4237 N N . ALA B 1 161 ? 1.469 39.344 1.614 1 92.94 161 ALA B N 1
ATOM 4238 C CA . ALA B 1 161 ? 1.229 39.5 0.179 1 92.94 161 ALA B CA 1
ATOM 4239 C C . ALA B 1 161 ? 1.082 40.969 -0.218 1 92.94 161 ALA B C 1
ATOM 4241 O O . ALA B 1 161 ? 1.452 41.344 -1.328 1 92.94 161 ALA B O 1
ATOM 4242 N N . ASP B 1 162 ? 0.678 41.812 0.667 1 91.94 162 ASP B N 1
ATOM 4243 C CA . ASP B 1 162 ? 0.408 43.188 0.319 1 91.94 162 ASP B CA 1
ATOM 4244 C C . ASP B 1 162 ? 1.706 44 0.184 1 91.94 162 ASP B C 1
ATOM 4246 O O . ASP B 1 162 ? 1.7 45.125 -0.309 1 91.94 162 ASP B O 1
ATOM 4250 N N . GLY B 1 163 ? 2.789 43.469 0.73 1 93.25 163 GLY B N 1
ATOM 4251 C CA . GLY B 1 163 ? 4.102 44.062 0.496 1 93.25 163 GLY B CA 1
ATOM 4252 C C . GLY B 1 163 ? 4.504 45.094 1.549 1 93.25 163 GLY B C 1
ATOM 4253 O O . GLY B 1 163 ? 5.609 45.625 1.508 1 93.25 163 GLY B O 1
ATOM 4254 N N . LYS B 1 164 ? 3.623 45.344 2.459 1 94.19 164 LYS B N 1
ATOM 4255 C CA . LYS B 1 164 ? 3.982 46.219 3.547 1 94.19 164 LYS B CA 1
ATOM 4256 C C . LYS B 1 164 ? 4.938 45.562 4.527 1 94.19 164 LYS B C 1
ATOM 4258 O O . LYS B 1 164 ? 4.598 44.531 5.133 1 94.19 164 LYS B O 1
ATOM 4263 N N . THR B 1 165 ? 6.066 46.156 4.676 1 96.38 165 THR B N 1
ATOM 4264 C CA . THR B 1 165 ? 7.051 45.562 5.574 1 96.38 165 THR B CA 1
ATOM 4265 C C . THR B 1 165 ? 6.551 45.594 7.016 1 96.38 165 THR B C 1
ATOM 4267 O O . THR B 1 165 ? 6.289 46.688 7.562 1 96.38 165 THR B O 1
ATOM 4270 N N . LEU B 1 166 ? 6.445 44.5 7.609 1 96.88 166 LEU B N 1
ATOM 4271 C CA . LEU B 1 166 ? 5.98 44.406 8.992 1 96.88 166 LEU B CA 1
ATOM 4272 C C . LEU B 1 166 ? 7.156 44.25 9.945 1 96.88 166 LEU B C 1
ATOM 4274 O O . LEU B 1 166 ? 7.133 44.781 11.055 1 96.88 166 LEU B O 1
ATOM 4278 N N . LEU B 1 167 ? 8.094 43.469 9.594 1 97.56 167 LEU B N 1
ATOM 4279 C CA . LEU B 1 167 ? 9.273 43.25 10.414 1 97.56 167 LEU B CA 1
ATOM 4280 C C . LEU B 1 167 ? 10.547 43.562 9.633 1 97.56 167 LEU B C 1
ATOM 4282 O O . LEU B 1 167 ? 10.688 43.125 8.477 1 97.56 167 LEU B O 1
ATOM 4286 N N . GLU B 1 168 ? 11.336 44.312 10.43 1 95.69 168 GLU B N 1
ATOM 4287 C CA . GLU B 1 168 ? 12.703 44.5 9.945 1 95.69 168 GLU B CA 1
ATOM 4288 C C . GLU B 1 168 ? 13.68 43.562 10.648 1 95.69 168 GLU B C 1
ATOM 4290 O O . GLU B 1 168 ? 13.484 43.219 11.812 1 95.69 168 GLU B O 1
ATOM 4295 N N . ASP B 1 169 ? 14.57 42.906 9.984 1 95.94 169 ASP B N 1
ATOM 4296 C CA . ASP B 1 169 ? 15.578 42 10.547 1 95.94 169 ASP B CA 1
ATOM 4297 C C . ASP B 1 169 ? 14.945 40.719 11.102 1 95.94 169 ASP B C 1
ATOM 4299 O O . ASP B 1 169 ? 15.312 40.281 12.18 1 95.94 169 ASP B O 1
ATOM 4303 N N . PHE B 1 170 ? 13.883 40.281 10.531 1 97.81 170 PHE B N 1
ATOM 4304 C CA . PHE B 1 170 ? 13.234 39.062 10.938 1 97.81 170 PHE B CA 1
ATOM 4305 C C . PHE B 1 170 ? 14.109 37.844 10.609 1 97.81 170 PHE B C 1
ATOM 4307 O O . PHE B 1 170 ? 14.641 37.75 9.5 1 97.81 170 PHE B O 1
ATOM 4314 N N . ARG B 1 171 ? 14.211 36.969 11.57 1 96.81 171 ARG B N 1
ATOM 4315 C CA . ARG B 1 171 ? 15.047 35.812 11.367 1 96.81 171 ARG B CA 1
ATOM 4316 C C . ARG B 1 171 ? 14.25 34.688 10.719 1 96.81 171 ARG B C 1
ATOM 4318 O O . ARG B 1 171 ? 13.156 34.344 11.18 1 96.81 171 ARG B O 1
ATOM 4325 N N . PHE B 1 172 ? 14.781 34.094 9.648 1 97.5 172 PHE B N 1
ATOM 4326 C CA . PHE B 1 172 ? 14.258 32.906 9 1 97.5 172 PHE B CA 1
ATOM 4327 C C . PHE B 1 172 ? 15.375 32.125 8.305 1 97.5 172 PHE B C 1
ATOM 4329 O O . PHE B 1 172 ? 16.516 32.594 8.266 1 97.5 172 PHE B O 1
ATOM 4336 N N . ALA B 1 173 ? 15.016 30.906 7.832 1 96.38 173 ALA B N 1
ATOM 4337 C CA . ALA B 1 173 ? 16.062 30.078 7.223 1 96.38 173 ALA B CA 1
ATOM 4338 C C . ALA B 1 173 ? 15.914 30.047 5.703 1 96.38 173 ALA B C 1
ATOM 4340 O O . ALA B 1 173 ? 14.789 30.047 5.184 1 96.38 173 ALA B O 1
ATOM 4341 N N . VAL B 1 174 ? 17 30.078 5.078 1 96.44 174 VAL B N 1
ATOM 4342 C CA . VAL B 1 174 ? 17.109 29.828 3.645 1 96.44 174 VAL B CA 1
ATOM 4343 C C . VAL B 1 174 ? 17.797 28.484 3.402 1 96.44 174 VAL B C 1
ATOM 4345 O O . VAL B 1 174 ? 18.922 28.281 3.826 1 96.44 174 VAL B O 1
ATOM 4348 N N . VAL B 1 175 ? 17.047 27.609 2.699 1 94.88 175 VAL B N 1
ATOM 4349 C CA . VAL B 1 175 ? 17.5 26.219 2.701 1 94.88 175 VAL B CA 1
ATOM 4350 C C . VAL B 1 175 ? 17.984 25.828 1.305 1 94.88 175 VAL B C 1
ATOM 4352 O O . VAL B 1 175 ? 17.469 26.328 0.302 1 94.88 175 VAL B O 1
ATOM 4355 N N . ASP B 1 176 ? 18.969 24.891 1.229 1 89.06 176 ASP B N 1
ATOM 4356 C CA . ASP B 1 176 ? 19.547 24.375 -0.013 1 89.06 176 ASP B CA 1
ATOM 4357 C C . ASP B 1 176 ? 19.062 22.953 -0.296 1 89.06 176 ASP B C 1
ATOM 4359 O O . ASP B 1 176 ? 19.297 22.422 -1.381 1 89.06 176 ASP B O 1
ATOM 4363 N N . GLY B 1 177 ? 18.438 22.422 0.623 1 79.44 177 GLY B N 1
ATOM 4364 C CA . GLY B 1 177 ? 17.953 21.062 0.464 1 79.44 177 GLY B CA 1
ATOM 4365 C C . GLY B 1 177 ? 16.625 20.812 1.154 1 79.44 177 GLY B C 1
ATOM 4366 O O . GLY B 1 177 ? 16.422 21.234 2.297 1 79.44 177 GLY B O 1
ATOM 4367 N N . GLY B 1 178 ? 15.656 20.453 0.515 1 72.56 178 GLY B N 1
ATOM 4368 C CA . GLY B 1 178 ? 14.336 20.078 1.005 1 72.56 178 GLY B CA 1
ATOM 4369 C C . GLY B 1 178 ? 13.656 19.031 0.139 1 72.56 178 GLY B C 1
ATOM 4370 O O . GLY B 1 178 ? 14.312 18.328 -0.634 1 72.56 178 GLY B O 1
ATOM 4371 N N . GLU B 1 179 ? 12.375 18.828 0.498 1 69.94 179 GLU B N 1
ATOM 4372 C CA . GLU B 1 179 ? 11.625 17.906 -0.339 1 69.94 179 GLU B CA 1
ATOM 4373 C C . GLU B 1 179 ? 11.336 18.5 -1.712 1 69.94 179 GLU B C 1
ATOM 4375 O O . GLU B 1 179 ? 10.938 19.672 -1.814 1 69.94 179 GLU B O 1
ATOM 4380 N N . PRO B 1 180 ? 11.648 17.688 -2.691 1 63.56 180 PRO B N 1
ATOM 4381 C CA . PRO B 1 180 ? 11.328 18.219 -4.02 1 63.56 180 PRO B CA 1
ATOM 4382 C C . PRO B 1 180 ? 9.852 18.562 -4.18 1 63.56 180 PRO B C 1
ATOM 4384 O O . PRO B 1 180 ? 8.992 17.906 -3.588 1 63.56 180 PRO B O 1
ATOM 4387 N N . ASN B 1 181 ? 9.656 19.641 -4.949 1 65.81 181 ASN B N 1
ATOM 4388 C CA . ASN B 1 181 ? 8.312 20.047 -5.336 1 65.81 181 ASN B CA 1
ATOM 4389 C C . ASN B 1 181 ? 7.461 20.406 -4.121 1 65.81 181 ASN B C 1
ATOM 4391 O O . ASN B 1 181 ? 6.316 19.969 -4.008 1 65.81 181 ASN B O 1
ATOM 4395 N N . SER B 1 182 ? 8.039 20.969 -3.254 1 79.56 182 SER B N 1
ATOM 4396 C CA . SER B 1 182 ? 7.348 21.438 -2.055 1 79.56 182 SER B CA 1
ATOM 4397 C C . SER B 1 182 ? 7.543 22.938 -1.847 1 79.56 182 SER B C 1
ATOM 4399 O O . SER B 1 182 ? 8.359 23.562 -2.525 1 79.56 182 SER B O 1
ATOM 4401 N N . GLU B 1 183 ? 6.695 23.438 -1.032 1 88.94 183 GLU B N 1
ATOM 4402 C CA . GLU B 1 183 ? 6.828 24.828 -0.599 1 88.94 183 GLU B CA 1
ATOM 4403 C C . GLU B 1 183 ? 7.699 24.938 0.65 1 88.94 183 GLU B C 1
ATOM 4405 O O . GLU B 1 183 ? 8.008 23.922 1.289 1 88.94 183 GLU B O 1
ATOM 4410 N N . GLY B 1 184 ? 8.141 26.188 0.893 1 93.38 184 GLY B N 1
ATOM 4411 C CA . GLY B 1 184 ? 8.672 26.438 2.223 1 93.38 184 GLY B CA 1
ATOM 4412 C C . GLY B 1 184 ? 7.633 26.328 3.318 1 93.38 184 GLY B C 1
ATOM 4413 O O . GLY B 1 184 ? 6.469 26.016 3.045 1 93.38 184 GLY B O 1
ATOM 4414 N N . VAL B 1 185 ? 8.109 26.516 4.531 1 93.69 185 VAL B N 1
ATOM 4415 C CA . VAL B 1 185 ? 7.207 26.328 5.66 1 93.69 185 VAL B CA 1
ATOM 4416 C C . VAL B 1 185 ? 7.215 27.578 6.539 1 93.69 185 VAL B C 1
ATOM 4418 O O . VAL B 1 185 ? 8.266 28.172 6.777 1 93.69 185 VAL B O 1
ATOM 4421 N N . LEU B 1 186 ? 6.059 28.016 6.918 1 95.88 186 LEU B N 1
ATOM 4422 C CA . LEU B 1 186 ? 5.902 29 7.996 1 95.88 186 LEU B CA 1
ATOM 4423 C C . LEU B 1 186 ? 5.41 28.328 9.273 1 95.88 186 LEU B C 1
ATOM 4425 O O . LEU B 1 186 ? 4.203 28.141 9.461 1 95.88 186 LEU B O 1
ATOM 4429 N N . GLY B 1 187 ? 6.359 27.984 10.078 1 95.56 187 GLY B N 1
ATOM 4430 C CA . GLY B 1 187 ? 6.012 27.5 11.398 1 95.56 187 GLY B CA 1
ATOM 4431 C C . GLY B 1 187 ? 5.57 28.594 12.344 1 95.56 187 GLY B C 1
ATOM 4432 O O . GLY B 1 187 ? 6.23 29.625 12.453 1 95.56 187 GLY B O 1
ATOM 4433 N N . VAL B 1 188 ? 4.477 28.344 13.031 1 96.75 188 VAL B N 1
ATOM 4434 C CA . VAL B 1 188 ? 3.955 29.375 13.93 1 96.75 188 VAL B CA 1
ATOM 4435 C C . VAL B 1 188 ? 3.752 28.781 15.328 1 96.75 188 VAL B C 1
ATOM 4437 O O . VAL B 1 188 ? 2.99 29.328 16.125 1 96.75 188 VAL B O 1
ATOM 4440 N N . GLY B 1 189 ? 4.391 27.656 15.562 1 94.44 189 GLY B N 1
ATOM 4441 C CA . GLY B 1 189 ? 4.355 27.078 16.906 1 94.44 189 GLY B CA 1
ATOM 4442 C C . GLY B 1 189 ? 5.082 27.922 17.938 1 94.44 189 GLY B C 1
ATOM 4443 O O . GLY B 1 189 ? 5.422 29.078 17.672 1 94.44 189 GLY B O 1
ATOM 4444 N N . ASN B 1 190 ? 5.234 27.344 19.172 1 92.44 190 ASN B N 1
ATOM 4445 C CA . ASN B 1 190 ? 5.93 28.062 20.219 1 92.44 190 ASN B CA 1
ATOM 4446 C C . ASN B 1 190 ? 7.445 28.016 20.031 1 92.44 190 ASN B C 1
ATOM 4448 O O . ASN B 1 190 ? 7.945 27.281 19.188 1 92.44 190 ASN B O 1
ATOM 4452 N N . LYS B 1 191 ? 8.188 28.812 20.812 1 89.56 191 LYS B N 1
ATOM 4453 C CA . LYS B 1 191 ? 9.633 28.953 20.625 1 89.56 191 LYS B CA 1
ATOM 4454 C C . LYS B 1 191 ? 10.367 27.672 21.016 1 89.56 191 LYS B C 1
ATOM 4456 O O . LYS B 1 191 ? 11.477 27.422 20.531 1 89.56 191 LYS B O 1
ATOM 4461 N N . ASN B 1 192 ? 9.75 26.859 21.781 1 79.94 192 ASN B N 1
ATOM 4462 C CA . ASN B 1 192 ? 10.422 25.672 22.281 1 79.94 192 ASN B CA 1
ATOM 4463 C C . ASN B 1 192 ? 10.523 24.578 21.219 1 79.94 192 ASN B C 1
ATOM 4465 O O . ASN B 1 192 ? 11.211 23.578 21.406 1 79.94 192 ASN B O 1
ATOM 4469 N N . THR B 1 193 ? 9.898 24.781 20.062 1 79.12 193 THR B N 1
ATOM 4470 C CA . THR B 1 193 ? 9.938 23.781 19 1 79.12 193 THR B CA 1
ATOM 4471 C C . THR B 1 193 ? 10.805 24.281 17.844 1 79.12 193 THR B C 1
ATOM 4473 O O . THR B 1 193 ? 10.797 23.688 16.766 1 79.12 193 THR B O 1
ATOM 4476 N N . GLU B 1 194 ? 11.461 25.359 18.062 1 79 194 GLU B N 1
ATOM 4477 C CA . GLU B 1 194 ? 12.398 25.844 17.062 1 79 194 GLU B CA 1
ATOM 4478 C C . GLU B 1 194 ? 13.578 24.875 16.891 1 79 194 GLU B C 1
ATOM 4480 O O . GLU B 1 194 ? 13.977 24.203 17.828 1 79 194 GLU B O 1
ATOM 4485 N N . ALA B 1 195 ? 14.062 24.797 15.633 1 78.56 195 ALA B N 1
ATOM 4486 C CA . ALA B 1 195 ? 15.102 23.844 15.273 1 78.56 195 ALA B CA 1
ATOM 4487 C C . ALA B 1 195 ? 16.438 24.234 15.883 1 78.56 195 ALA B C 1
ATOM 4489 O O . ALA B 1 195 ? 17.422 23.484 15.781 1 78.56 195 ALA B O 1
ATOM 4490 N N . VAL B 1 196 ? 16.469 25.406 16.453 1 77.62 196 VAL B N 1
ATOM 4491 C CA . VAL B 1 196 ? 17.719 25.891 17.031 1 77.62 196 VAL B CA 1
ATOM 4492 C C . VAL B 1 196 ? 17.656 25.812 18.547 1 77.62 196 VAL B C 1
ATOM 4494 O O . VAL B 1 196 ? 16.562 25.875 19.125 1 77.62 196 VAL B O 1
ATOM 4497 N N . SER B 1 197 ? 18.812 25.641 19.094 1 75.25 197 SER B N 1
ATOM 4498 C CA . SER B 1 197 ? 18.891 25.562 20.547 1 75.25 197 SER B CA 1
ATOM 4499 C C . SER B 1 197 ? 18.656 26.906 21.203 1 75.25 197 SER B C 1
ATOM 4501 O O . SER B 1 197 ? 18.109 27 22.297 1 75.25 197 SER B O 1
ATOM 4503 N N . SER B 1 198 ? 19.172 27.953 20.547 1 72.56 198 SER B N 1
ATOM 4504 C CA . SER B 1 198 ? 18.953 29.297 21.078 1 72.56 198 SER B CA 1
ATOM 4505 C C . SER B 1 198 ? 17.656 29.891 20.516 1 72.56 198 SER B C 1
ATOM 4507 O O . SER B 1 198 ? 17.641 30.375 19.375 1 72.56 198 SER B O 1
ATOM 4509 N N . HIS B 1 199 ? 16.75 30.062 21.406 1 84.25 199 HIS B N 1
ATOM 4510 C CA . HIS B 1 199 ? 15.422 30.438 20.969 1 84.25 199 HIS B CA 1
ATOM 4511 C C . HIS B 1 199 ? 15.383 31.891 20.516 1 84.25 199 HIS B C 1
ATOM 4513 O O . HIS B 1 199 ? 16.078 32.75 21.078 1 84.25 199 HIS B O 1
ATOM 4519 N N . TYR B 1 200 ? 14.773 32.125 19.406 1 91.38 200 TYR B N 1
ATOM 4520 C CA . TYR B 1 200 ? 14.531 33.469 18.859 1 91.38 200 TYR B CA 1
ATOM 4521 C C . TYR B 1 200 ? 13.039 33.75 18.734 1 91.38 200 TYR B C 1
ATOM 4523 O O . TYR B 1 200 ? 12.219 32.875 19 1 91.38 200 TYR B O 1
ATOM 4531 N N . ASP B 1 201 ? 12.711 35 18.5 1 95.88 201 ASP B N 1
ATOM 4532 C CA . ASP B 1 201 ? 11.312 35.344 18.328 1 95.88 201 ASP B CA 1
ATOM 4533 C C . ASP B 1 201 ? 10.82 35 16.922 1 95.88 201 ASP B C 1
ATOM 4535 O O . ASP B 1 201 ? 11.07 35.719 15.961 1 95.88 201 ASP B O 1
ATOM 4539 N N . ASN B 1 202 ? 10.109 33.844 16.906 1 96.81 202 ASN B N 1
ATOM 4540 C CA . ASN B 1 202 ? 9.469 33.531 15.633 1 96.81 202 ASN B CA 1
ATOM 4541 C C . ASN B 1 202 ? 8.297 34.5 15.352 1 96.81 202 ASN B C 1
ATOM 4543 O O . ASN B 1 202 ? 8.102 35.469 16.062 1 96.81 202 ASN B O 1
ATOM 4547 N N . LEU B 1 203 ? 7.527 34.25 14.344 1 97.88 203 LEU B N 1
ATOM 4548 C CA . LEU B 1 203 ? 6.656 35.25 13.758 1 97.88 203 LEU B CA 1
ATOM 4549 C C . LEU B 1 203 ? 5.68 35.812 14.797 1 97.88 203 LEU B C 1
ATOM 4551 O O . LEU B 1 203 ? 5.613 37 15.016 1 97.88 203 LEU B O 1
ATOM 4555 N N . PRO B 1 204 ? 4.848 34.938 15.531 1 97.94 204 PRO B N 1
ATOM 4556 C CA . PRO B 1 204 ? 3.92 35.5 16.516 1 97.94 204 PRO B CA 1
ATOM 4557 C C . PRO B 1 204 ? 4.629 36.312 17.594 1 97.94 204 PRO B C 1
ATOM 4559 O O . PRO B 1 204 ? 4.141 37.375 17.984 1 97.94 204 PRO B O 1
ATOM 4562 N N . TRP B 1 205 ? 5.73 35.844 18 1 97.62 205 TRP B N 1
ATOM 4563 C CA . TRP B 1 205 ? 6.484 36.531 19.047 1 97.62 205 TRP B CA 1
ATOM 4564 C C . TRP B 1 205 ? 7.105 37.812 18.5 1 97.62 205 TRP B C 1
ATOM 4566 O O . TRP B 1 205 ? 7.145 38.844 19.203 1 97.62 205 TRP B O 1
ATOM 4576 N N . ALA B 1 206 ? 7.605 37.781 17.328 1 97.81 206 ALA B N 1
ATOM 4577 C CA . ALA B 1 206 ? 8.156 38.969 16.703 1 97.81 206 ALA B CA 1
ATOM 4578 C C . ALA B 1 206 ? 7.09 40.062 16.547 1 97.81 206 ALA B C 1
ATOM 4580 O O . ALA B 1 206 ? 7.352 41.219 16.781 1 97.81 206 ALA B O 1
ATOM 4581 N N . PHE B 1 207 ? 5.906 39.688 16.156 1 97.81 207 PHE B N 1
ATOM 4582 C CA . PHE B 1 207 ? 4.805 40.625 16.031 1 97.81 207 PHE B CA 1
ATOM 4583 C C . PHE B 1 207 ? 4.508 41.312 17.359 1 97.81 207 PHE B C 1
ATOM 4585 O O . PHE B 1 207 ? 4.359 42.531 17.438 1 97.81 207 PHE B O 1
ATOM 4592 N N . GLN B 1 208 ? 4.406 40.469 18.359 1 97.06 208 GLN B N 1
ATOM 4593 C CA . GLN B 1 208 ? 4.141 41.031 19.688 1 97.06 208 GLN B CA 1
ATOM 4594 C C . GLN B 1 208 ? 5.254 42 20.094 1 97.06 208 GLN B C 1
ATOM 4596 O O . GLN B 1 208 ? 4.98 43.094 20.562 1 97.06 208 GLN B O 1
ATOM 4601 N N . LYS B 1 209 ? 6.473 41.562 20 1 96.56 209 LYS B N 1
ATOM 4602 C CA . LYS B 1 209 ? 7.625 42.375 20.438 1 96.56 209 LYS B CA 1
ATOM 4603 C C . LYS B 1 209 ? 7.664 43.719 19.719 1 96.56 209 LYS B C 1
ATOM 4605 O O . LYS B 1 209 ? 8.016 44.719 20.328 1 96.56 209 LYS B O 1
ATOM 4610 N N . LYS B 1 210 ? 7.262 43.781 18.469 1 96.62 210 LYS B N 1
ATOM 4611 C CA . LYS B 1 210 ? 7.305 45 17.672 1 96.62 210 LYS B CA 1
ATOM 4612 C C . LYS B 1 210 ? 6.023 45.812 17.844 1 96.62 210 LYS B C 1
ATOM 4614 O O . LYS B 1 210 ? 5.863 46.875 17.219 1 96.62 210 LYS B O 1
ATOM 4619 N N . GLY B 1 211 ? 5.09 45.281 18.578 1 95.81 211 GLY B N 1
ATOM 4620 C CA . GLY B 1 211 ? 3.842 46 18.828 1 95.81 211 GLY B CA 1
ATOM 4621 C C . GLY B 1 211 ? 2.885 45.938 17.656 1 95.81 211 GLY B C 1
ATOM 4622 O O . GLY B 1 211 ? 2.031 46.812 17.5 1 95.81 211 GLY B O 1
ATOM 4623 N N . ILE B 1 212 ? 3.059 45 16.812 1 96.12 212 ILE B N 1
ATOM 4624 C CA . ILE B 1 212 ? 2.186 44.844 15.656 1 96.12 212 ILE B CA 1
ATOM 4625 C C . ILE B 1 212 ? 0.875 44.156 16.078 1 96.12 212 ILE B C 1
ATOM 4627 O O . ILE B 1 212 ? -0.205 44.594 15.672 1 96.12 212 ILE B O 1
ATOM 4631 N N . THR B 1 213 ? 0.97 43.156 16.859 1 97.06 213 THR B N 1
ATOM 4632 C CA . THR B 1 213 ? -0.186 42.5 17.453 1 97.06 213 THR B CA 1
ATOM 4633 C C . THR B 1 213 ? -0.168 42.625 18.984 1 97.06 213 THR B C 1
ATOM 4635 O O . THR B 1 213 ? 0.888 42.875 19.578 1 97.06 213 THR B O 1
ATOM 4638 N N . PRO B 1 214 ? -1.286 42.531 19.594 1 95.75 214 PRO B N 1
ATOM 4639 C CA . PRO B 1 214 ? -1.328 42.719 21.031 1 95.75 214 PRO B CA 1
ATOM 4640 C C . PRO B 1 214 ? -0.616 41.625 21.812 1 95.75 214 PRO B C 1
ATOM 4642 O O . PRO B 1 214 ? -0.067 41.875 22.891 1 95.75 214 PRO B O 1
ATOM 4645 N N . LYS B 1 215 ? -0.71 40.375 21.328 1 96.19 215 LYS B N 1
ATOM 4646 C CA . LYS B 1 215 ? -0.101 39.188 21.953 1 96.19 215 LYS B CA 1
ATOM 4647 C C . LYS B 1 215 ? 0.525 38.281 20.891 1 96.19 215 LYS B C 1
ATOM 4649 O O . LYS B 1 215 ? 0.198 38.375 19.703 1 96.19 215 LYS B O 1
ATOM 4654 N N . ALA B 1 216 ? 1.532 37.469 21.422 1 97.88 216 ALA B N 1
ATOM 4655 C CA . ALA B 1 216 ? 1.959 36.344 20.578 1 97.88 216 ALA B CA 1
ATOM 4656 C C . ALA B 1 216 ? 0.893 35.25 20.531 1 97.88 216 ALA B C 1
ATOM 4658 O O . ALA B 1 216 ? 0.894 34.344 21.375 1 97.88 216 ALA B O 1
ATOM 4659 N N . SER B 1 217 ? -0.023 35.469 19.625 1 98.25 217 SER B N 1
ATOM 4660 C CA . SER B 1 217 ? -1.182 34.594 19.531 1 98.25 217 SER B CA 1
ATOM 4661 C C . SER B 1 217 ? -1.736 34.562 18.109 1 98.25 217 SER B C 1
ATOM 4663 O O . SER B 1 217 ? -1.391 35.406 17.281 1 98.25 217 SER B O 1
ATOM 4665 N N . TYR B 1 218 ? -2.512 33.562 17.828 1 98.38 218 TYR B N 1
ATOM 4666 C CA . TYR B 1 218 ? -3.236 33.469 16.562 1 98.38 218 TYR B CA 1
ATOM 4667 C C . TYR B 1 218 ? -4.438 32.562 16.688 1 98.38 218 TYR B C 1
ATOM 4669 O O . TYR B 1 218 ? -4.477 31.688 17.562 1 98.38 218 TYR B O 1
ATOM 4677 N N . SER B 1 219 ? -5.414 32.781 15.898 1 98.31 219 SER B N 1
ATOM 4678 C CA . SER B 1 219 ? -6.539 31.859 15.766 1 98.31 219 SER B CA 1
ATOM 4679 C C . SER B 1 219 ? -6.578 31.219 14.383 1 98.31 219 SER B C 1
ATOM 4681 O O . SER B 1 219 ? -6.141 31.828 13.398 1 98.31 219 SER B O 1
ATOM 4683 N N . LEU B 1 220 ? -7.023 30.016 14.32 1 96.75 220 LEU B N 1
ATOM 4684 C CA . LEU B 1 220 ? -7.047 29.219 13.109 1 96.75 220 LEU B CA 1
ATOM 4685 C C . LEU B 1 220 ? -8.461 28.734 12.797 1 96.75 220 LEU B C 1
ATOM 4687 O O . LEU B 1 220 ? -9.141 28.188 13.664 1 96.75 220 LEU B O 1
ATOM 4691 N N . PHE B 1 221 ? -8.922 29.047 11.617 1 95 221 PHE B N 1
ATOM 4692 C CA . PHE B 1 221 ? -10.156 28.547 11.016 1 95 221 PHE B CA 1
ATOM 4693 C C . PHE B 1 221 ? -9.867 27.891 9.672 1 95 221 PHE B C 1
ATOM 4695 O O . PHE B 1 221 ? -9.672 28.578 8.672 1 95 221 PHE B O 1
ATOM 4702 N N . LEU B 1 222 ? -9.82 26.516 9.641 1 89.12 222 LEU B N 1
ATOM 4703 C CA . LEU B 1 222 ? -9.453 25.828 8.406 1 89.12 222 LEU B CA 1
ATOM 4704 C C . LEU B 1 222 ? -10.656 25.719 7.469 1 89.12 222 LEU B C 1
ATOM 4706 O O . LEU B 1 222 ? -10.484 25.641 6.25 1 89.12 222 LEU B O 1
ATOM 4710 N N . GLY B 1 223 ? -11.82 25.875 7.984 1 82 223 GLY B N 1
ATOM 4711 C CA . GLY B 1 223 ? -13 25.812 7.133 1 82 223 GLY B CA 1
ATOM 4712 C C . GLY B 1 223 ? -13.32 24.391 6.688 1 82 223 GLY B C 1
ATOM 4713 O O . GLY B 1 223 ? -12.578 23.453 6.988 1 82 223 GLY B O 1
ATOM 4714 N N . SER B 1 224 ? -14.422 24.266 5.98 1 75.31 224 SER B N 1
ATOM 4715 C CA . SER B 1 224 ? -14.836 22.969 5.469 1 75.31 224 SER B CA 1
ATOM 4716 C C . SER B 1 224 ? -14.023 22.578 4.242 1 75.31 224 SER B C 1
ATOM 4718 O O . SER B 1 224 ? -13.453 23.438 3.566 1 75.31 224 SER B O 1
ATOM 4720 N N . GLU B 1 225 ? -13.93 21.266 3.988 1 68.69 225 GLU B N 1
ATOM 4721 C CA . GLU B 1 225 ? -13.234 20.812 2.793 1 68.69 225 GLU B CA 1
ATOM 4722 C C . GLU B 1 225 ? -13.867 21.375 1.527 1 68.69 225 GLU B C 1
ATOM 4724 O O . GLU B 1 225 ? -13.164 21.688 0.561 1 68.69 225 GLU B O 1
ATOM 4729 N N . GLU B 1 226 ? -15.109 21.594 1.566 1 68.25 226 GLU B N 1
ATOM 4730 C CA . GLU B 1 226 ? -15.852 22.062 0.397 1 68.25 226 GLU B CA 1
ATOM 4731 C C . GLU B 1 226 ? -15.555 23.516 0.091 1 68.25 226 GLU B C 1
ATOM 4733 O O . GLU B 1 226 ? -15.539 23.922 -1.073 1 68.25 226 GLU B O 1
ATOM 4738 N N . SER B 1 227 ? -15.305 24.266 1.118 1 69.75 227 SER B N 1
ATOM 4739 C CA . SER B 1 227 ? -15.141 25.703 0.9 1 69.75 227 SER B CA 1
ATOM 4740 C C . SER B 1 227 ? -13.758 26.016 0.324 1 69.75 227 SER B C 1
ATOM 4742 O O . SER B 1 227 ? -13.602 26.969 -0.447 1 69.75 227 SER B O 1
ATOM 4744 N N . GLY B 1 228 ? -12.836 25.234 0.582 1 69.12 228 GLY B N 1
ATOM 4745 C CA . GLY B 1 228 ? -11.484 25.438 0.072 1 69.12 228 GLY B CA 1
ATOM 4746 C C . GLY B 1 228 ? -10.805 26.672 0.642 1 69.12 228 GLY B C 1
ATOM 4747 O O . GLY B 1 228 ? -9.805 27.141 0.096 1 69.12 228 GLY B O 1
ATOM 4748 N N . LYS B 1 229 ? -11.438 27.297 1.638 1 77.06 229 LYS B N 1
ATOM 4749 C CA . LYS B 1 229 ? -10.844 28.516 2.182 1 77.06 229 LYS B CA 1
ATOM 4750 C C . LYS B 1 229 ? -10.797 28.469 3.707 1 77.06 229 LYS B C 1
ATOM 4752 O O . LYS B 1 229 ? -11.656 27.844 4.344 1 77.06 229 LYS B O 1
ATOM 4757 N N . GLY B 1 230 ? -9.719 29.016 4.285 1 88.62 230 GLY B N 1
ATOM 4758 C CA . GLY B 1 230 ? -9.5 29.188 5.715 1 88.62 230 GLY B CA 1
ATOM 4759 C C . GLY B 1 230 ? -8.734 30.438 6.055 1 88.62 230 GLY B C 1
ATOM 4760 O O . GLY B 1 230 ? -8.477 31.281 5.184 1 88.62 230 GLY B O 1
ATOM 4761 N N . SER B 1 231 ? -8.625 30.641 7.324 1 92.94 231 SER B N 1
ATOM 4762 C CA . SER B 1 231 ? -7.93 31.875 7.707 1 92.94 231 SER B CA 1
ATOM 4763 C C . SER B 1 231 ? -7.141 31.672 8.992 1 92.94 231 SER B C 1
ATOM 4765 O O . SER B 1 231 ? -7.461 30.812 9.805 1 92.94 231 SER B O 1
ATOM 4767 N N . ILE B 1 232 ? -6.125 32.406 9.055 1 96.38 232 ILE B N 1
ATOM 4768 C CA . ILE B 1 232 ? -5.387 32.594 10.297 1 96.38 232 ILE B CA 1
ATOM 4769 C C . ILE B 1 232 ? -5.43 34.062 10.703 1 96.38 232 ILE B C 1
ATOM 4771 O O . ILE B 1 232 ? -5.324 34.969 9.852 1 96.38 232 ILE B O 1
ATOM 4775 N N . ILE B 1 233 ? -5.645 34.406 11.953 1 97.94 233 ILE B N 1
ATOM 4776 C CA . ILE B 1 233 ? -5.641 35.75 12.484 1 97.94 233 ILE B CA 1
ATOM 4777 C C . ILE B 1 233 ? -4.582 35.875 13.578 1 97.94 233 ILE B C 1
ATOM 4779 O O . ILE B 1 233 ? -4.746 35.344 14.672 1 97.94 233 ILE B O 1
ATOM 4783 N N . PHE B 1 234 ? -3.533 36.625 13.297 1 98.12 234 PHE B N 1
ATOM 4784 C CA . PHE B 1 234 ? -2.537 36.875 14.32 1 98.12 234 PHE B CA 1
ATOM 4785 C C . PHE B 1 234 ? -3.039 37.938 15.289 1 98.12 234 PHE B C 1
ATOM 4787 O O . PHE B 1 234 ? -3.5 39 14.875 1 98.12 234 PHE B O 1
ATOM 4794 N N . GLY B 1 235 ? -3.051 37.656 16.562 1 98.12 235 GLY B N 1
ATOM 4795 C CA . GLY B 1 235 ? -3.41 38.625 17.594 1 98.12 235 GLY B CA 1
ATOM 4796 C C . GLY B 1 235 ? -4.906 38.844 17.719 1 98.12 235 GLY B C 1
ATOM 4797 O O . GLY B 1 235 ? -5.352 39.844 18.281 1 98.12 235 GLY B O 1
ATOM 4798 N N . GLY B 1 236 ? -5.676 37.938 17.078 1 98.12 236 GLY B N 1
ATOM 4799 C CA . GLY B 1 236 ? -7.109 38.156 17.125 1 98.12 236 GLY B CA 1
ATOM 4800 C C . GLY B 1 236 ? -7.93 36.906 16.984 1 98.12 236 GLY B C 1
ATOM 4801 O O . GLY B 1 236 ? -7.371 35.812 16.828 1 98.12 236 GLY B O 1
ATOM 4802 N N . ILE B 1 237 ? -9.242 37.125 17.141 1 98.06 237 ILE B N 1
ATOM 4803 C CA . ILE B 1 237 ? -10.25 36.062 17.078 1 98.06 237 ILE B CA 1
ATOM 4804 C C . ILE B 1 237 ? -11.43 36.531 16.234 1 98.06 237 ILE B C 1
ATOM 4806 O O . ILE B 1 237 ? -11.828 37.688 16.297 1 98.06 237 ILE B O 1
ATOM 4810 N N . ASP B 1 238 ? -11.93 35.625 15.43 1 97.81 238 ASP B N 1
ATOM 4811 C CA . ASP B 1 238 ? -13.18 35.906 14.719 1 97.81 238 ASP B CA 1
ATOM 4812 C C . ASP B 1 238 ? -14.367 35.25 15.422 1 97.81 238 ASP B C 1
ATOM 4814 O O . ASP B 1 238 ? -14.602 34.062 15.289 1 97.81 238 ASP B O 1
ATOM 4818 N N . THR B 1 239 ? -15.203 36.062 16.047 1 97.94 239 THR B N 1
ATOM 4819 C CA . THR B 1 239 ? -16.25 35.562 16.922 1 97.94 239 THR B CA 1
ATOM 4820 C C . THR B 1 239 ? -17.391 34.938 16.109 1 97.94 239 THR B C 1
ATOM 4822 O O . THR B 1 239 ? -18.25 34.25 16.656 1 97.94 239 THR B O 1
ATOM 4825 N N . GLU B 1 240 ? -17.391 35.125 14.844 1 97 240 GLU B N 1
ATOM 4826 C CA . GLU B 1 240 ? -18.438 34.562 14 1 97 240 GLU B CA 1
ATOM 4827 C C . GLU B 1 240 ? -18.078 33.188 13.484 1 97 240 GLU B C 1
ATOM 4829 O O . GLU B 1 240 ? -18.906 32.5 12.883 1 97 240 GLU B O 1
ATOM 4834 N N . LYS B 1 241 ? -16.875 32.688 13.758 1 96.31 241 LYS B N 1
ATOM 4835 C CA . LYS B 1 241 ? -16.391 31.453 13.133 1 96.31 241 LYS B CA 1
ATOM 4836 C C . LYS B 1 241 ? -16.5 30.266 14.094 1 96.31 241 LYS B C 1
ATOM 4838 O O . LYS B 1 241 ? -16.016 29.172 13.789 1 96.31 241 LYS B O 1
ATOM 4843 N N . TYR B 1 242 ? -17.062 30.453 15.25 1 97.19 242 TYR B N 1
ATOM 4844 C CA . TYR B 1 242 ? -17.281 29.344 16.172 1 97.19 242 TYR B CA 1
ATOM 4845 C C . TYR B 1 242 ? -18.625 29.453 16.875 1 97.19 242 TYR B C 1
ATOM 4847 O O . TYR B 1 242 ? -19.203 30.547 16.938 1 97.19 242 TYR B O 1
ATOM 4855 N N . GLU B 1 243 ? -19.031 28.312 17.297 1 96.62 243 GLU B N 1
ATOM 4856 C CA . GLU B 1 243 ? -20.281 28.219 18.047 1 96.62 243 GLU B CA 1
ATOM 4857 C C . GLU B 1 243 ? -20.031 28.234 19.547 1 96.62 243 GLU B C 1
ATOM 4859 O O . GLU B 1 243 ? -19.047 27.656 20.016 1 96.62 243 GLU B O 1
ATOM 4864 N N . GLY B 1 244 ? -20.938 28.828 20.25 1 95.25 244 GLY B N 1
ATOM 4865 C CA . GLY B 1 244 ? -20.844 28.781 21.703 1 95.25 244 GLY B CA 1
ATOM 4866 C C . GLY B 1 244 ? -19.656 29.547 22.25 1 95.25 244 GLY B C 1
ATOM 4867 O O . GLY B 1 244 ? -19.312 30.609 21.75 1 95.25 244 GLY B O 1
ATOM 4868 N N . GLU B 1 245 ? -19.141 28.984 23.328 1 96.75 245 GLU B N 1
ATOM 4869 C CA . GLU B 1 245 ? -18.031 29.641 24.031 1 96.75 245 GLU B CA 1
ATOM 4870 C C . GLU B 1 245 ? -16.688 29.109 23.562 1 96.75 245 GLU B C 1
ATOM 4872 O O . GLU B 1 245 ? -16.516 27.906 23.359 1 96.75 245 GLU B O 1
ATOM 4877 N N . LEU B 1 246 ? -15.812 30.031 23.297 1 98.06 246 LEU B N 1
ATOM 4878 C CA . LEU B 1 246 ? -14.422 29.656 23.062 1 98.06 246 LEU B CA 1
ATOM 4879 C C . LEU B 1 246 ? -13.734 29.297 24.375 1 98.06 246 LEU B C 1
ATOM 4881 O O . LEU B 1 246 ? -13.258 30.172 25.094 1 98.06 246 LEU B O 1
ATOM 4885 N N . THR B 1 247 ? -13.633 28.016 24.656 1 98.5 247 THR B N 1
ATOM 4886 C CA . THR B 1 247 ? -13.211 27.531 25.969 1 98.5 247 THR B CA 1
ATOM 4887 C C . THR B 1 247 ? -11.688 27.469 26.062 1 98.5 247 THR B C 1
ATOM 4889 O O . THR B 1 247 ? -11.031 26.922 25.188 1 98.5 247 THR B O 1
ATOM 4892 N N . LYS B 1 248 ? -11.203 27.969 27.172 1 98.06 248 LYS B N 1
ATOM 4893 C CA . LYS B 1 248 ? -9.766 28.109 27.375 1 98.06 248 LYS B CA 1
ATOM 4894 C C . LYS B 1 248 ? -9.211 26.922 28.156 1 98.06 248 LYS B C 1
ATOM 4896 O O . LYS B 1 248 ? -9.812 26.484 29.141 1 98.06 248 LYS B O 1
ATOM 4901 N N . TYR B 1 249 ? -8.086 26.375 27.75 1 98.38 249 TYR B N 1
ATOM 4902 C CA . TYR B 1 249 ? -7.352 25.312 28.438 1 98.38 249 TYR B CA 1
ATOM 4903 C C . TYR B 1 249 ? -5.863 25.641 28.5 1 98.38 249 TYR B C 1
ATOM 4905 O O . TYR B 1 249 ? -5.316 26.25 27.578 1 98.38 249 TYR B O 1
ATOM 4913 N N . PRO B 1 250 ? -5.168 25.219 29.625 1 97.5 250 PRO B N 1
ATOM 4914 C CA . PRO B 1 250 ? -3.705 25.266 29.547 1 97.5 250 PRO B CA 1
ATOM 4915 C C . PRO B 1 250 ? -3.143 24.281 28.516 1 97.5 250 PRO B C 1
ATOM 4917 O O . PRO B 1 250 ? -3.715 23.2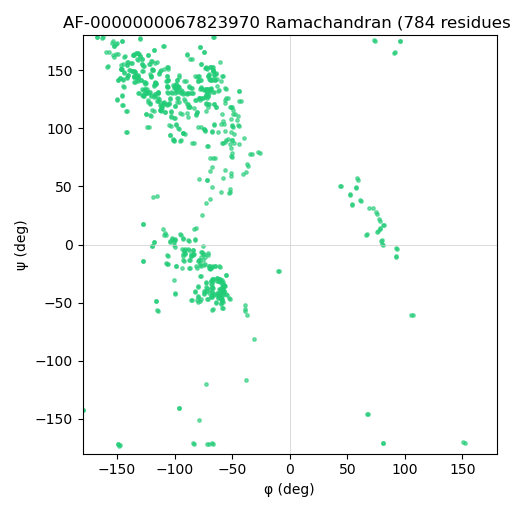19 28.297 1 97.5 250 PRO B O 1
ATOM 4920 N N . VAL B 1 251 ? -2.1 24.719 27.844 1 97.06 251 VAL B N 1
ATOM 4921 C CA . VAL B 1 251 ? -1.406 23.766 26.969 1 97.06 251 VAL B CA 1
ATOM 4922 C C . VAL B 1 251 ? -0.98 22.547 27.766 1 97.06 251 VAL B C 1
ATOM 4924 O O . VAL B 1 251 ? -0.468 22.672 28.875 1 97.06 251 VAL B O 1
ATOM 4927 N N . SER B 1 252 ? -1.265 21.438 27.156 1 93.5 252 SER B N 1
ATOM 4928 C CA . SER B 1 252 ? -0.981 20.172 27.844 1 93.5 252 SER B CA 1
ATOM 4929 C C . SER B 1 252 ? 0.314 19.547 27.344 1 93.5 252 SER B C 1
ATOM 4931 O O . SER B 1 252 ? 0.577 19.531 26.141 1 93.5 252 SER B O 1
ATOM 4933 N N . GLY B 1 253 ? 1.092 19.062 28.297 1 82.69 253 GLY B N 1
ATOM 4934 C CA . GLY B 1 253 ? 2.328 18.391 27.953 1 82.69 253 GLY B CA 1
ATOM 4935 C C . GLY B 1 253 ? 3.471 19.344 27.656 1 82.69 253 GLY B C 1
ATOM 4936 O O . GLY B 1 253 ? 3.359 20.547 27.906 1 82.69 253 GLY B O 1
ATOM 4937 N N . SER B 1 254 ? 4.613 18.75 27.125 1 74.94 254 SER B N 1
ATOM 4938 C CA . SER B 1 254 ? 5.816 19.547 26.969 1 74.94 254 SER B CA 1
ATOM 4939 C C . SER B 1 254 ? 6.254 19.609 25.5 1 74.94 254 SER B C 1
ATOM 4941 O O . SER B 1 254 ? 7.172 20.344 25.156 1 74.94 254 SER B O 1
ATOM 4943 N N . ASP B 1 255 ? 5.582 18.984 24.641 1 76.06 255 ASP B N 1
ATOM 4944 C CA . ASP B 1 255 ? 6.164 18.75 23.328 1 76.06 255 ASP B CA 1
ATOM 4945 C C . ASP B 1 255 ? 5.473 19.578 22.25 1 76.06 255 ASP B C 1
ATOM 4947 O O . ASP B 1 255 ? 5.762 19.438 21.062 1 76.06 255 ASP B O 1
ATOM 4951 N N . GLY B 1 256 ? 4.688 20.531 22.703 1 88.5 256 GLY B N 1
ATOM 4952 C CA . GLY B 1 256 ? 4.004 21.281 21.672 1 88.5 256 GLY B CA 1
ATOM 4953 C C . GLY B 1 256 ? 2.658 21.828 22.109 1 88.5 256 GLY B C 1
ATOM 4954 O O . GLY B 1 256 ? 2.387 21.922 23.312 1 88.5 256 GLY B O 1
ATOM 4955 N N . LEU B 1 257 ? 1.985 22.312 21.109 1 95.75 257 LEU B N 1
ATOM 4956 C CA . LEU B 1 257 ? 0.682 22.922 21.359 1 95.75 257 LEU B CA 1
ATOM 4957 C C . LEU B 1 257 ? -0.414 21.859 21.391 1 95.75 257 LEU B C 1
ATOM 4959 O O . LEU B 1 257 ? -1.078 21.625 20.375 1 95.75 257 LEU B O 1
ATOM 4963 N N . ALA B 1 258 ? -0.585 21.312 22.641 1 96.69 258 ALA B N 1
ATOM 4964 C CA . ALA B 1 258 ? -1.492 20.172 22.812 1 96.69 258 ALA B CA 1
ATOM 4965 C C . ALA B 1 258 ? -2.592 20.5 23.812 1 96.69 258 ALA B C 1
ATOM 4967 O O . ALA B 1 258 ? -2.434 21.391 24.656 1 96.69 258 ALA B O 1
ATOM 4968 N N . LEU B 1 259 ? -3.686 19.812 23.672 1 98 259 LEU B N 1
ATOM 4969 C CA . LEU B 1 259 ? -4.758 19.812 24.656 1 98 259 LEU B CA 1
ATOM 4970 C C . LEU B 1 259 ? -5.012 18.406 25.172 1 98 259 LEU B C 1
ATOM 4972 O O . LEU B 1 259 ? -4.93 17.438 24.422 1 98 259 LEU B O 1
ATOM 4976 N N . GLU B 1 260 ? -5.355 18.391 26.438 1 97.75 260 GLU B N 1
ATOM 4977 C CA . GLU B 1 260 ? -5.789 17.094 26.969 1 97.75 260 GLU B CA 1
ATOM 4978 C C . GLU B 1 260 ? -7.176 16.719 26.469 1 97.75 260 GLU B C 1
ATOM 4980 O O . GLU B 1 260 ? -8.117 17.516 26.578 1 97.75 260 GLU B O 1
ATOM 4985 N N . VAL B 1 261 ? -7.258 15.578 25.922 1 98.25 261 VAL B N 1
ATOM 4986 C CA . VAL B 1 261 ? -8.547 15.008 25.547 1 98.25 261 VAL B CA 1
ATOM 4987 C C . VAL B 1 261 ? -8.953 13.938 26.547 1 98.25 261 VAL B C 1
ATOM 4989 O O . VAL B 1 261 ? -8.211 12.977 26.781 1 98.25 261 VAL B O 1
ATOM 4992 N N . LYS B 1 262 ? -10.125 14.141 27.078 1 98.5 262 LYS B N 1
ATOM 4993 C CA . LYS B 1 262 ? -10.562 13.227 28.125 1 98.5 262 LYS B CA 1
ATOM 4994 C C . LYS B 1 262 ? -11.086 11.922 27.516 1 98.5 262 LYS B C 1
ATOM 4996 O O . LYS B 1 262 ? -10.695 10.836 27.953 1 98.5 262 LYS B O 1
ATOM 5001 N N . SER B 1 263 ? -11.93 12.07 26.578 1 98.62 263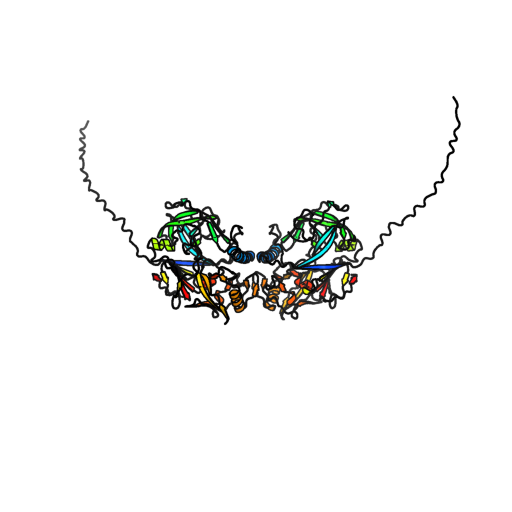 SER B N 1
ATOM 5002 C CA . SER B 1 263 ? -12.539 10.906 25.953 1 98.62 263 SER B CA 1
ATOM 5003 C C . SER B 1 263 ? -13.055 11.234 24.547 1 98.62 263 SER B C 1
ATOM 5005 O O . SER B 1 263 ? -13.086 12.398 24.156 1 98.62 263 SER B O 1
ATOM 5007 N N . ALA B 1 264 ? -13.344 10.211 23.812 1 98.69 264 ALA B N 1
ATOM 5008 C CA . ALA B 1 264 ? -14.023 10.305 22.516 1 98.69 264 ALA B CA 1
ATOM 5009 C C . ALA B 1 264 ? -15.211 9.359 22.453 1 98.69 264 ALA B C 1
ATOM 5011 O O . ALA B 1 264 ? -15.164 8.25 22.984 1 98.69 264 ALA B O 1
ATOM 5012 N N . GLU B 1 265 ? -16.281 9.812 21.828 1 98.56 265 GLU B N 1
ATOM 5013 C CA . GLU B 1 265 ? -17.484 9.008 21.688 1 98.56 265 GLU B CA 1
ATOM 5014 C C . GLU B 1 265 ? -17.844 8.812 20.219 1 98.56 265 GLU B C 1
ATOM 5016 O O . GLU B 1 265 ? -17.891 9.773 19.453 1 98.56 265 GLU B O 1
ATOM 5021 N N . VAL B 1 266 ? -18.109 7.57 19.844 1 98.38 266 VAL B N 1
ATOM 5022 C CA . VAL B 1 266 ? -18.516 7.246 18.484 1 98.38 266 VAL B CA 1
ATOM 5023 C C . VAL B 1 266 ? -19.516 6.086 18.5 1 98.38 266 VAL B C 1
ATOM 5025 O O . VAL B 1 266 ? -19.281 5.074 19.172 1 98.38 266 VAL B O 1
ATOM 5028 N N . ASP B 1 267 ? -20.625 6.254 17.859 1 97.5 267 ASP B N 1
ATOM 5029 C CA . ASP B 1 267 ? -21.656 5.219 17.719 1 97.5 267 ASP B CA 1
ATOM 5030 C C . ASP B 1 267 ? -22.031 4.645 19.078 1 97.5 267 ASP B C 1
ATOM 5032 O O . ASP B 1 267 ? -22.109 3.426 19.25 1 97.5 267 ASP B O 1
ATOM 5036 N N . GLY B 1 268 ? -22.188 5.434 20.016 1 96.12 268 GLY B N 1
ATOM 5037 C CA . GLY B 1 268 ? -22.641 5.051 21.344 1 96.12 268 GLY B CA 1
ATOM 5038 C C . GLY B 1 268 ? -21.547 4.473 22.203 1 96.12 268 GLY B C 1
ATOM 5039 O O . GLY B 1 268 ? -21.781 4.109 23.359 1 96.12 268 GLY B O 1
ATOM 5040 N N . LYS B 1 269 ? -20.359 4.367 21.75 1 96.88 269 LYS B N 1
ATOM 5041 C CA . LYS B 1 269 ? -19.234 3.834 22.5 1 96.88 269 LYS B CA 1
ATOM 5042 C C . LYS B 1 269 ? -18.266 4.945 22.922 1 96.88 269 LYS B C 1
ATOM 5044 O O . LYS B 1 269 ? -17.953 5.84 22.125 1 96.88 269 LYS B O 1
ATOM 5049 N N . SER B 1 270 ? -17.828 4.887 24.141 1 97.62 270 SER B N 1
ATOM 5050 C CA . SER B 1 270 ? -16.875 5.859 24.672 1 97.62 270 SER B CA 1
ATOM 5051 C C . SER B 1 270 ? -15.492 5.25 24.828 1 97.62 270 SER B C 1
ATOM 5053 O O . SER B 1 270 ? -15.352 4.121 25.297 1 97.62 270 SER B O 1
ATOM 5055 N N . VAL B 1 271 ? -14.531 5.949 24.344 1 98 271 VAL B N 1
ATOM 5056 C CA . VAL B 1 271 ? -13.133 5.566 24.5 1 98 271 VAL B CA 1
ATOM 5057 C C . VAL B 1 271 ? -12.43 6.566 25.422 1 98 271 VAL B C 1
ATOM 5059 O O . VAL B 1 271 ? -12.344 7.754 25.094 1 98 271 VAL B O 1
ATOM 5062 N N . ALA B 1 272 ? -11.953 6.039 26.562 1 98.06 272 ALA B N 1
ATOM 5063 C CA . ALA B 1 272 ? -11.18 6.898 27.453 1 98.06 272 ALA B CA 1
ATOM 5064 C C . ALA B 1 272 ? -9.797 7.184 26.875 1 98.06 272 ALA B C 1
ATOM 5066 O O . ALA B 1 272 ? -9.086 6.262 26.469 1 98.06 272 ALA B O 1
ATOM 5067 N N . LEU B 1 273 ? -9.43 8.445 26.812 1 97.25 273 LEU B N 1
ATOM 5068 C CA . LEU B 1 273 ? -8.125 8.82 26.281 1 97.25 273 LEU B CA 1
ATOM 5069 C C . LEU B 1 273 ? -7.242 9.43 27.359 1 97.25 273 LEU B C 1
ATOM 5071 O O . LEU B 1 273 ? -6.215 8.859 27.734 1 97.25 273 LEU B O 1
ATOM 5075 N N . ASN B 1 274 ? -7.637 10.5 28.047 1 97 274 ASN B N 1
ATOM 5076 C CA . ASN B 1 274 ? -6.895 11.203 29.078 1 97 274 ASN B CA 1
ATOM 5077 C C . ASN B 1 274 ? -5.434 11.406 28.688 1 97 274 ASN B C 1
ATOM 5079 O O . ASN B 1 274 ? -4.527 11.055 29.438 1 97 274 ASN B O 1
ATOM 5083 N N . LYS B 1 275 ? -5.207 11.938 27.484 1 95.44 275 LYS B N 1
ATOM 5084 C CA . LYS B 1 275 ? -3.889 12.164 26.906 1 95.44 275 LYS B CA 1
ATOM 5085 C C . LYS B 1 275 ? -3.83 13.5 26.172 1 95.44 275 LYS B C 1
ATOM 5087 O O . LYS B 1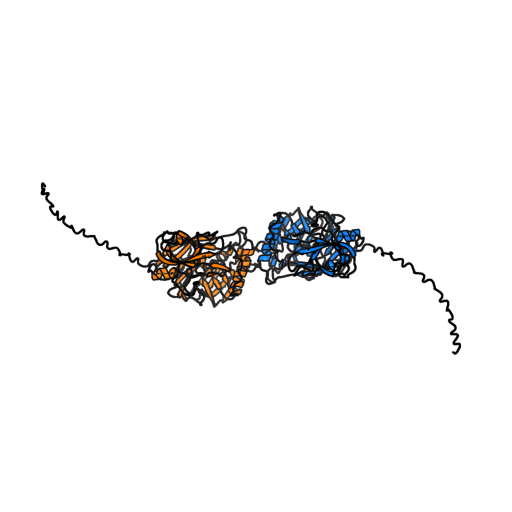 275 ? -4.855 14.008 25.719 1 95.44 275 LYS B O 1
ATOM 5092 N N . PRO B 1 276 ? -2.629 14.062 26.172 1 96.56 276 PRO B N 1
ATOM 5093 C CA . PRO B 1 276 ? -2.471 15.258 25.328 1 96.56 276 PRO B CA 1
ATOM 5094 C C . PRO B 1 276 ? -2.477 14.938 23.844 1 96.56 276 PRO B C 1
ATOM 5096 O O . PRO B 1 276 ? -1.863 13.961 23.406 1 96.56 276 PRO B O 1
ATOM 5099 N N . PHE B 1 277 ? -3.221 15.68 23.062 1 96.25 277 PHE B N 1
ATOM 5100 C CA . PHE B 1 277 ? -3.221 15.641 21.609 1 96.25 277 PHE B CA 1
ATOM 5101 C C . PHE B 1 277 ? -2.713 16.953 21.031 1 96.25 277 PHE B C 1
ATOM 5103 O O . PHE B 1 277 ? -3.236 18.016 21.359 1 96.25 277 PHE B O 1
ATOM 5110 N N . LEU B 1 278 ? -1.661 16.844 20.203 1 94.12 278 LEU B N 1
ATOM 5111 C CA . LEU B 1 278 ? -1.188 18.016 19.5 1 94.12 278 LEU B CA 1
ATOM 5112 C C . LEU B 1 278 ? -2.23 18.5 18.484 1 94.12 278 LEU B C 1
ATOM 5114 O O . LEU B 1 278 ? -2.852 17.688 17.797 1 94.12 278 LEU B O 1
ATOM 5118 N N . LEU B 1 279 ? -2.504 19.781 18.516 1 95.38 279 LEU B N 1
ATOM 5119 C CA . LEU B 1 279 ? -3.295 20.406 17.453 1 95.38 279 LEU B CA 1
ATOM 5120 C C . LEU B 1 279 ? -2.393 20.969 16.359 1 95.38 279 LEU B C 1
ATOM 5122 O O . LEU B 1 279 ? -1.917 22.094 16.469 1 95.38 279 LEU B O 1
ATOM 5126 N N . ASP B 1 280 ? -2.23 20.125 15.297 1 91.19 280 ASP B N 1
ATOM 5127 C CA . ASP B 1 280 ? -1.171 20.359 14.32 1 91.19 280 ASP B CA 1
ATOM 5128 C C . ASP B 1 280 ? -1.738 20.453 12.906 1 91.19 280 ASP B C 1
ATOM 5130 O O . ASP B 1 280 ? -2.096 19.438 12.305 1 91.19 280 ASP B O 1
ATOM 5134 N N . SER B 1 281 ? -1.66 21.672 12.336 1 88.5 281 SER B N 1
ATOM 5135 C CA . SER B 1 281 ? -2.205 21.906 11 1 88.5 281 SER B CA 1
ATOM 5136 C C . SER B 1 281 ? -1.312 21.297 9.93 1 88.5 281 SER B C 1
ATOM 5138 O O . SER B 1 281 ? -1.729 21.141 8.781 1 88.5 281 SER B O 1
ATOM 5140 N N . GLY B 1 282 ? -0.086 20.984 10.219 1 81.75 282 GLY B N 1
ATOM 5141 C CA . GLY B 1 282 ? 0.866 20.484 9.242 1 81.75 282 GLY B CA 1
ATOM 5142 C C . GLY B 1 282 ? 0.757 18.984 9.016 1 81.75 282 GLY B C 1
ATOM 5143 O O . GLY B 1 282 ? 1.456 18.422 8.164 1 81.75 282 GLY B O 1
ATOM 5144 N N . THR B 1 283 ? -0.086 18.375 9.789 1 77.56 283 THR B N 1
ATOM 5145 C CA . THR B 1 283 ? -0.255 16.922 9.703 1 77.56 283 THR B CA 1
ATOM 5146 C C . THR B 1 283 ? -1.594 16.578 9.062 1 77.56 283 THR B C 1
ATOM 5148 O O . THR B 1 283 ? -2.652 16.875 9.609 1 77.56 283 THR B O 1
ATOM 5151 N N . SER B 1 284 ? -1.504 15.953 7.852 1 72.88 284 SER B N 1
ATOM 5152 C CA . SER B 1 284 ? -2.729 15.625 7.129 1 72.88 284 SER B CA 1
ATOM 5153 C C . SER B 1 284 ? -3.449 14.438 7.766 1 72.88 284 SER B C 1
ATOM 5155 O O . SER B 1 284 ? -4.68 14.43 7.859 1 72.88 284 SER B O 1
ATOM 5157 N N . LEU B 1 285 ? -2.639 13.492 8.18 1 76.75 285 LEU B N 1
ATOM 5158 C CA . LEU B 1 285 ? -3.219 12.328 8.844 1 76.75 285 LEU B CA 1
ATOM 5159 C C . LEU B 1 285 ? -3.105 12.453 10.359 1 76.75 285 LEU B C 1
ATOM 5161 O O . LEU B 1 285 ? -2.062 12.859 10.875 1 76.75 285 LEU B O 1
ATOM 5165 N N . ASN B 1 286 ? -4.129 12.18 11.055 1 87 286 ASN B N 1
ATOM 5166 C CA . ASN B 1 286 ? -4.109 12.172 12.516 1 87 286 ASN B CA 1
ATOM 5167 C C . ASN B 1 286 ? -3.285 11.008 13.055 1 87 286 ASN B C 1
ATOM 5169 O O . ASN B 1 286 ? -3.066 10.016 12.359 1 87 286 ASN B O 1
ATOM 5173 N N . LEU B 1 287 ? -2.779 11.203 14.18 1 89.56 287 LEU B N 1
ATOM 5174 C CA . LEU B 1 287 ? -2.176 10.133 14.961 1 89.56 287 LEU B CA 1
ATOM 5175 C C . LEU B 1 287 ? -2.992 9.844 16.219 1 89.56 287 LEU B C 1
ATOM 5177 O O . LEU B 1 287 ? -3.154 10.727 17.062 1 89.56 287 LEU B O 1
ATOM 5181 N N . TRP B 1 288 ? -3.541 8.664 16.281 1 95.12 288 TRP B N 1
ATOM 5182 C CA . TRP B 1 288 ? -4.414 8.297 17.391 1 95.12 288 TRP B CA 1
ATOM 5183 C C . TRP B 1 288 ? -3.969 6.988 18.016 1 95.12 288 TRP B C 1
ATOM 5185 O O . TRP B 1 288 ? -3.201 6.227 17.422 1 95.12 288 TRP B O 1
ATOM 5195 N N . PRO B 1 289 ? -4.445 6.805 19.312 1 95.12 289 PRO B N 1
ATOM 5196 C CA . PRO B 1 289 ? -4.266 5.461 19.875 1 95.12 289 PRO B CA 1
ATOM 5197 C C . PRO B 1 289 ? -5.102 4.406 19.141 1 95.12 289 PRO B C 1
ATOM 5199 O O . PRO B 1 289 ? -6.219 4.691 18.703 1 95.12 289 PRO B O 1
ATOM 5202 N N . SER B 1 290 ? -4.613 3.152 19.094 1 93.19 290 SER B N 1
ATOM 5203 C CA . SER B 1 290 ? -5.219 2.064 18.344 1 93.19 290 SER B CA 1
ATOM 5204 C C . SER B 1 290 ? -6.66 1.823 18.766 1 93.19 290 SER B C 1
ATOM 5206 O O . SER B 1 290 ? -7.535 1.59 17.922 1 93.19 290 SER B O 1
ATOM 5208 N N . PRO B 1 291 ? -6.965 1.902 20.078 1 95.75 291 PRO B N 1
ATOM 5209 C CA . PRO B 1 291 ? -8.359 1.654 20.469 1 95.75 291 PRO B CA 1
ATOM 5210 C C . PRO B 1 291 ? -9.328 2.654 19.844 1 95.75 291 PRO B C 1
ATOM 5212 O O . PRO B 1 291 ? -10.438 2.279 19.438 1 95.75 291 PRO B O 1
ATOM 5215 N N . LEU B 1 292 ? -8.938 3.871 19.75 1 97.44 292 LEU B N 1
ATOM 5216 C CA . LEU B 1 292 ? -9.797 4.879 19.141 1 97.44 292 LEU B CA 1
ATOM 5217 C C . LEU B 1 292 ? -9.953 4.617 17.641 1 97.44 292 LEU B C 1
ATOM 5219 O O . LEU B 1 292 ? -11.062 4.68 17.125 1 97.44 292 LEU B O 1
ATOM 5223 N N . ILE B 1 293 ? -8.859 4.309 17.016 1 96.31 293 ILE B N 1
ATOM 5224 C CA . ILE B 1 293 ? -8.883 4.035 15.578 1 96.31 293 ILE B CA 1
ATOM 5225 C C . ILE B 1 293 ? -9.828 2.871 15.297 1 96.31 293 ILE B C 1
ATOM 5227 O O . ILE B 1 293 ? -10.656 2.943 14.383 1 96.31 293 ILE B O 1
ATOM 5231 N N . ASN B 1 294 ? -9.695 1.818 16.062 1 95.69 294 ASN B N 1
ATOM 5232 C CA . ASN B 1 294 ? -10.523 0.635 15.867 1 95.69 294 ASN B CA 1
ATOM 5233 C C . ASN B 1 294 ? -12 0.942 16.078 1 95.69 294 ASN B C 1
ATOM 5235 O O . ASN B 1 294 ? -12.852 0.508 15.297 1 95.69 294 ASN B O 1
ATOM 5239 N N . ALA B 1 295 ? -12.289 1.694 17.109 1 97.69 295 ALA B N 1
ATOM 5240 C CA . ALA B 1 295 ? -13.68 2.047 17.406 1 97.69 295 ALA B CA 1
ATOM 5241 C C . ALA B 1 295 ? -14.281 2.867 16.266 1 97.69 295 ALA B C 1
ATOM 5243 O O . ALA B 1 295 ? -15.398 2.59 15.812 1 97.69 295 ALA B O 1
ATOM 5244 N N . VAL B 1 296 ? -13.57 3.812 15.797 1 98.19 296 VAL B N 1
ATOM 5245 C CA . VAL B 1 296 ? -14.07 4.699 14.75 1 98.19 296 VAL B CA 1
ATOM 5246 C C . VAL B 1 296 ? -14.141 3.945 13.43 1 98.19 296 VAL B C 1
ATOM 5248 O O . VAL B 1 296 ? -15.133 4.051 12.695 1 98.19 296 VAL B O 1
ATOM 5251 N N . GLY B 1 297 ? -13.078 3.229 13.102 1 97.12 297 GLY B N 1
ATOM 5252 C CA . GLY B 1 297 ? -13.062 2.438 11.883 1 97.12 297 GLY B CA 1
ATOM 5253 C C . GLY B 1 297 ? -14.266 1.517 11.758 1 97.12 297 GLY B C 1
ATOM 5254 O O . GLY B 1 297 ? -14.898 1.462 10.703 1 97.12 297 GLY B O 1
ATOM 5255 N N . LYS B 1 298 ? -14.531 0.857 12.812 1 95.81 298 LYS B N 1
ATOM 5256 C CA . LYS B 1 298 ? -15.672 -0.054 12.82 1 95.81 298 LYS B CA 1
ATOM 5257 C C . LYS B 1 298 ? -16.984 0.708 12.688 1 95.81 298 LYS B C 1
ATOM 5259 O O . LYS B 1 298 ? -17.875 0.283 11.961 1 95.81 298 LYS B O 1
ATOM 5264 N N . ALA B 1 299 ? -17.094 1.804 13.383 1 97.88 299 ALA B N 1
ATOM 5265 C CA . ALA B 1 299 ? -18.312 2.611 13.336 1 97.88 299 ALA B CA 1
ATOM 5266 C C . ALA B 1 299 ? -18.578 3.092 11.914 1 97.88 299 ALA B C 1
ATOM 5268 O O . ALA B 1 299 ? -19.734 3.213 11.508 1 97.88 299 ALA B O 1
ATOM 5269 N N . LEU B 1 300 ? -17.594 3.322 11.188 1 97.75 300 LEU B N 1
ATOM 5270 C CA . LEU B 1 300 ? -17.734 3.83 9.828 1 97.75 300 LEU B CA 1
ATOM 5271 C C . LEU B 1 300 ? -17.875 2.684 8.836 1 97.75 300 LEU B C 1
ATOM 5273 O O . LEU B 1 300 ? -17.891 2.906 7.621 1 97.75 300 LEU B O 1
ATOM 5277 N N . GLY B 1 301 ? -17.938 1.449 9.32 1 95.69 301 GLY B N 1
ATOM 5278 C CA . GLY B 1 301 ? -18.078 0.289 8.453 1 95.69 301 GLY B CA 1
ATOM 5279 C C . GLY B 1 301 ? -16.797 -0.071 7.715 1 95.69 301 GLY B C 1
ATOM 5280 O O . GLY B 1 301 ? -16.844 -0.617 6.613 1 95.69 301 GLY B O 1
ATOM 5281 N N . GLY B 1 302 ? -15.688 0.261 8.312 1 96.56 302 GLY B N 1
ATOM 5282 C CA . GLY B 1 302 ? -14.422 0.089 7.621 1 96.56 302 GLY B CA 1
ATOM 5283 C C . GLY B 1 302 ? -13.836 -1.303 7.781 1 96.56 302 GLY B C 1
ATOM 5284 O O . GLY B 1 302 ? -14.281 -2.074 8.633 1 96.56 302 GLY B O 1
ATOM 5285 N N . LEU B 1 303 ? -12.938 -1.646 6.863 1 95.31 303 LEU B N 1
ATOM 5286 C CA . LEU B 1 303 ? -12.102 -2.84 6.91 1 95.31 303 LEU B CA 1
ATOM 5287 C C . LEU B 1 303 ? -10.625 -2.469 6.996 1 95.31 303 LEU B C 1
ATOM 5289 O O . LEU B 1 303 ? -10.164 -1.575 6.285 1 95.31 303 LEU B O 1
ATOM 5293 N N . TYR B 1 304 ? -10 -3.084 7.953 1 90.69 304 TYR B N 1
ATOM 5294 C CA . TYR B 1 304 ? -8.602 -2.744 8.195 1 90.69 304 TYR B CA 1
ATOM 5295 C C . TYR B 1 304 ? -7.688 -3.461 7.203 1 90.69 304 TYR B C 1
ATOM 5297 O O . TYR B 1 304 ? -7.676 -4.691 7.145 1 90.69 304 TYR B O 1
ATOM 5305 N N . CYS B 1 305 ? -7.035 -2.662 6.34 1 86.5 305 CYS B N 1
ATOM 5306 C CA . CYS B 1 305 ? -6.078 -3.148 5.355 1 86.5 305 CYS B CA 1
ATOM 5307 C C . CYS B 1 305 ? -4.941 -2.156 5.16 1 86.5 305 CYS B C 1
ATOM 5309 O O . CYS B 1 305 ? -5.156 -0.943 5.195 1 86.5 305 CYS B O 1
ATOM 5311 N N . PHE B 1 306 ? -3.783 -2.635 4.984 1 78.25 306 PHE B N 1
ATOM 5312 C CA . PHE B 1 306 ? -2.607 -1.815 4.707 1 78.25 306 PHE B CA 1
ATOM 5313 C C . PHE B 1 306 ? -2.439 -0.735 5.77 1 78.25 306 PHE B C 1
ATOM 5315 O O . PHE B 1 306 ? -2.195 0.429 5.441 1 78.25 306 PHE B O 1
ATOM 5322 N N . GLU B 1 307 ? -2.779 -1.042 6.965 1 77.5 307 GLU B N 1
ATOM 5323 C CA . GLU B 1 307 ? -2.561 -0.235 8.164 1 77.5 307 GLU B CA 1
ATOM 5324 C C . GLU B 1 307 ? -3.549 0.926 8.234 1 77.5 307 GLU B C 1
ATOM 5326 O O . GLU B 1 307 ? -3.365 1.858 9.016 1 77.5 307 GLU B O 1
ATOM 5331 N N . PHE B 1 308 ? -4.527 0.886 7.383 1 87.12 308 PHE B N 1
ATOM 5332 C CA . PHE B 1 308 ? -5.613 1.86 7.422 1 87.12 308 PHE B CA 1
ATOM 5333 C C . PHE B 1 308 ? -6.965 1.161 7.48 1 87.12 308 PHE B C 1
ATOM 5335 O O . PHE B 1 308 ? -7.094 0.007 7.066 1 87.12 308 PHE B O 1
ATOM 5342 N N . TYR B 1 309 ? -7.855 1.815 8.008 1 92.75 309 TYR B N 1
ATOM 5343 C CA . TYR B 1 309 ? -9.227 1.392 7.766 1 92.75 309 TYR B CA 1
ATOM 5344 C C . TYR B 1 309 ? -9.734 1.907 6.426 1 92.75 309 TYR B C 1
ATOM 5346 O O . TYR B 1 309 ? -9.891 3.117 6.238 1 92.75 309 TYR B O 1
ATOM 5354 N N . CYS B 1 310 ? -9.938 0.97 5.523 1 92.88 310 CYS B N 1
ATOM 5355 C CA . CYS B 1 310 ? -10.664 1.29 4.301 1 92.88 310 CYS B CA 1
ATOM 5356 C C . CYS B 1 310 ? -12.141 1.52 4.586 1 92.88 310 CYS B C 1
ATOM 5358 O O . CYS B 1 310 ? -12.781 0.712 5.262 1 92.88 310 CYS B O 1
ATOM 5360 N N . ILE B 1 311 ? -12.648 2.703 4.102 1 95.81 311 ILE B N 1
ATOM 5361 C CA . ILE B 1 311 ? -14.047 3.041 4.359 1 95.81 311 ILE B CA 1
ATOM 5362 C C . ILE B 1 311 ? -14.703 3.52 3.068 1 95.81 311 ILE B C 1
ATOM 5364 O O . ILE B 1 311 ? -14.023 3.791 2.078 1 95.81 311 ILE B O 1
ATOM 5368 N N . SER B 1 312 ? -16.094 3.537 3.158 1 95.12 312 SER B N 1
ATOM 5369 C CA . SER B 1 312 ? -16.797 4.152 2.045 1 95.12 312 SER B CA 1
ATOM 5370 C C . SER B 1 312 ? -16.5 5.645 1.948 1 95.12 312 SER B C 1
ATOM 5372 O O . SER B 1 312 ? -16.391 6.332 2.967 1 95.12 312 SER B O 1
ATOM 5374 N N . CYS B 1 313 ? -16.375 6.109 0.629 1 93.06 313 CYS B N 1
ATOM 5375 C CA . CYS B 1 313 ? -16.141 7.535 0.431 1 93.06 313 CYS B CA 1
ATOM 5376 C C . CYS B 1 313 ? -17.391 8.344 0.787 1 93.06 313 CYS B C 1
ATOM 5378 O O . CYS B 1 313 ? -17.297 9.555 1.004 1 93.06 313 CYS B O 1
ATOM 5380 N N . ASP B 1 314 ? -18.469 7.641 0.809 1 94.81 314 ASP B N 1
ATOM 5381 C CA . ASP B 1 314 ? -19.734 8.297 1.121 1 94.81 314 ASP B CA 1
ATOM 5382 C C . ASP B 1 314 ? -20.125 8.055 2.574 1 94.81 314 ASP B C 1
ATOM 5384 O O . ASP B 1 314 ? -20.828 7.078 2.879 1 94.81 314 ASP B O 1
ATOM 5388 N N . GLN B 1 315 ? -19.703 8.891 3.432 1 96.19 315 GLN B N 1
ATOM 5389 C CA . GLN B 1 315 ? -20.062 8.812 4.844 1 96.19 315 GLN B CA 1
ATOM 5390 C C . GLN B 1 315 ? -21.078 9.875 5.215 1 96.19 315 GLN B C 1
ATOM 5392 O O . GLN B 1 315 ? -21.125 10.953 4.613 1 96.19 315 GLN B O 1
ATOM 5397 N N . PRO B 1 316 ? -21.875 9.602 6.223 1 97 316 PRO B N 1
ATOM 5398 C CA . PRO B 1 316 ? -22.938 10.555 6.582 1 97 316 PRO B CA 1
ATOM 5399 C C . PRO B 1 316 ? -22.391 11.812 7.246 1 97 316 PRO B C 1
ATOM 5401 O O . PRO B 1 316 ? -21.391 11.75 7.969 1 97 316 PRO B O 1
ATOM 5404 N N . LYS B 1 317 ? -23.109 12.906 7.078 1 94.06 317 LYS B N 1
ATOM 5405 C CA . LYS B 1 317 ? -22.75 14.188 7.672 1 94.06 317 LYS B CA 1
ATOM 5406 C C . LYS B 1 317 ? -23.406 14.375 9.031 1 94.06 317 LYS B C 1
ATOM 5408 O O . LYS B 1 317 ? -23.047 15.266 9.797 1 94.06 317 LYS B O 1
ATOM 5413 N N . ASP B 1 318 ? -24.359 13.57 9.336 1 97.06 318 ASP B N 1
ATOM 5414 C CA . ASP B 1 318 ? -25.172 13.766 10.539 1 97.06 318 ASP B CA 1
ATOM 5415 C C . ASP B 1 318 ? -24.766 12.781 11.633 1 97.06 318 ASP B C 1
ATOM 5417 O O . ASP B 1 318 ? -25.484 12.617 12.617 1 97.06 318 ASP B O 1
ATOM 5421 N N . LYS B 1 319 ? -23.812 11.977 11.43 1 98.06 319 LYS B N 1
ATOM 5422 C CA . LYS B 1 319 ? -23.188 11.164 12.469 1 98.06 319 LYS B CA 1
ATOM 5423 C C . LYS B 1 319 ? -21.797 11.703 12.836 1 98.06 319 LYS B C 1
ATOM 5425 O O . LYS B 1 319 ? -21.078 12.211 11.977 1 98.06 319 LYS B O 1
ATOM 5430 N N . PHE B 1 320 ? -21.469 11.562 14.18 1 98.06 320 PHE B N 1
ATOM 5431 C CA . PHE B 1 320 ? -20.297 12.32 14.625 1 98.06 320 PHE B CA 1
ATOM 5432 C C . PHE B 1 320 ? -19.406 11.461 15.5 1 98.06 320 PHE B C 1
ATOM 5434 O O . PHE B 1 320 ? -19.875 10.555 16.188 1 98.06 320 PHE B O 1
ATOM 5441 N N . LEU B 1 321 ? -18.141 11.688 15.375 1 98.44 321 LEU B N 1
ATOM 5442 C CA . LEU B 1 321 ? -17.156 11.422 16.422 1 98.44 321 LEU B CA 1
ATOM 5443 C C . LEU B 1 321 ? -17 12.633 17.344 1 98.44 321 LEU B C 1
ATOM 5445 O O . LEU B 1 321 ? -16.641 13.727 16.875 1 98.44 321 LEU B O 1
ATOM 5449 N N . THR B 1 322 ? -17.25 12.43 18.594 1 98.69 322 THR B N 1
ATOM 5450 C CA . THR B 1 322 ? -17.219 13.547 19.531 1 98.69 322 THR B CA 1
ATOM 5451 C C . THR B 1 322 ? -16.016 13.445 20.453 1 98.69 322 THR B C 1
ATOM 5453 O O . THR B 1 322 ? -15.844 12.445 21.156 1 98.69 322 THR B O 1
ATOM 5456 N N . PHE B 1 323 ? -15.195 14.445 20.453 1 98.62 323 PHE B N 1
ATOM 5457 C CA . PHE B 1 323 ? -14.078 14.547 21.391 1 98.62 323 PHE B CA 1
ATOM 5458 C C . PHE B 1 323 ? -14.469 15.391 22.594 1 98.62 323 PHE B C 1
ATOM 5460 O O . PHE B 1 323 ? -15.008 16.484 22.453 1 98.62 323 PHE B O 1
ATOM 5467 N N . ASP B 1 324 ? -14.195 14.867 23.734 1 98.75 324 ASP B N 1
ATOM 5468 C CA . ASP B 1 324 ? -14.484 15.555 24.984 1 98.75 324 ASP B CA 1
ATOM 5469 C C . ASP B 1 324 ? -13.211 16.109 25.609 1 98.75 324 ASP B C 1
ATOM 5471 O O . ASP B 1 324 ? -12.297 15.359 25.969 1 98.75 324 ASP B O 1
ATOM 5475 N N . PHE B 1 325 ? -13.203 17.422 25.812 1 98.38 325 PHE B N 1
ATOM 5476 C CA . PHE B 1 325 ? -12.031 18.078 26.375 1 98.38 325 PHE B CA 1
ATOM 5477 C C . PHE B 1 325 ? -12.234 18.359 27.859 1 98.38 325 PHE B C 1
ATOM 5479 O O . PHE B 1 325 ? -11.336 18.875 28.531 1 98.38 325 PHE B O 1
ATOM 5486 N N . GLY B 1 326 ? -13.297 17.984 28.406 1 97.69 326 GLY B N 1
ATOM 5487 C CA . GLY B 1 326 ? -13.641 18.25 29.797 1 97.69 326 GLY B CA 1
ATOM 5488 C C . GLY B 1 326 ? -14.727 19.312 29.938 1 97.69 326 GLY B C 1
ATOM 5489 O O . GLY B 1 326 ? -15.844 19 30.359 1 97.69 326 GLY B O 1
ATOM 5490 N N . ASN B 1 327 ? -14.477 20.562 29.453 1 97.81 327 ASN B N 1
ATOM 5491 C CA . ASN B 1 327 ? -15.422 21.656 29.594 1 97.81 327 ASN B CA 1
ATOM 5492 C C . ASN B 1 327 ? -16.234 21.859 28.328 1 97.81 327 ASN B C 1
ATOM 5494 O O . ASN B 1 327 ? -17.281 22.531 28.344 1 97.81 327 ASN B O 1
ATOM 5498 N N . ASN B 1 328 ? -15.781 21.344 27.219 1 97.38 328 ASN B N 1
ATOM 5499 C CA . ASN B 1 328 ? -16.547 21.359 25.984 1 97.38 328 ASN B CA 1
ATOM 5500 C C . ASN B 1 328 ? -16.219 20.172 25.078 1 97.38 328 ASN B C 1
ATOM 5502 O O . ASN B 1 328 ? -15.406 19.328 25.453 1 97.38 328 ASN B O 1
ATOM 5506 N N . LYS B 1 329 ? -17.031 20.109 24.047 1 98.19 329 LYS B N 1
ATOM 5507 C CA . LYS B 1 329 ? -16.906 19.016 23.094 1 98.19 329 LYS B CA 1
ATOM 5508 C C . LYS B 1 329 ? -16.797 19.531 21.672 1 98.19 329 LYS B C 1
ATOM 5510 O O . LYS B 1 329 ? -17.281 20.609 21.359 1 98.19 329 LYS B O 1
ATOM 5515 N N . ILE B 1 330 ? -16.125 18.828 20.875 1 98.44 330 ILE B N 1
ATOM 5516 C CA . ILE B 1 330 ? -16.047 19.094 19.438 1 98.44 330 ILE B CA 1
ATOM 5517 C C . ILE B 1 330 ? -16.562 17.875 18.672 1 98.44 330 ILE B C 1
ATOM 5519 O O . ILE B 1 330 ? -16.094 16.75 18.875 1 98.44 330 ILE B O 1
ATOM 5523 N N . ASN B 1 331 ? -17.484 18.156 17.781 1 97.75 331 ASN B N 1
ATOM 5524 C CA . ASN B 1 331 ? -18.047 17.125 16.922 1 97.75 331 ASN B CA 1
ATOM 5525 C C . ASN B 1 331 ? -17.391 17.109 15.547 1 97.75 331 ASN B C 1
ATOM 5527 O O . ASN B 1 331 ? -17.297 18.156 14.898 1 97.75 331 ASN B O 1
ATOM 5531 N N . VAL B 1 332 ? -16.906 15.961 15.156 1 96.56 332 VAL B N 1
ATOM 5532 C CA . VAL B 1 332 ? -16.375 15.75 13.812 1 96.56 332 VAL B CA 1
ATOM 5533 C C . VAL B 1 332 ? -17.297 14.797 13.047 1 96.56 332 VAL B C 1
ATOM 5535 O O . VAL B 1 332 ? -17.5 13.656 13.453 1 96.56 332 VAL B O 1
ATOM 5538 N N . SER B 1 333 ? -17.844 15.273 11.961 1 95.69 333 SER B N 1
ATOM 5539 C CA . SER B 1 333 ? -18.75 14.398 11.203 1 95.69 333 SER B CA 1
ATOM 5540 C C . SER B 1 333 ? -18 13.227 10.594 1 95.69 333 SER B C 1
ATOM 5542 O O . SER B 1 333 ? -16.812 13.336 10.289 1 95.69 333 SER B O 1
ATOM 5544 N N . TYR B 1 334 ? -18.781 12.102 10.406 1 97 334 TYR B N 1
ATOM 5545 C CA . TYR B 1 334 ? -18.172 10.961 9.727 1 97 334 TYR B CA 1
ATOM 5546 C C . TYR B 1 334 ? -17.641 11.359 8.352 1 97 334 TYR B C 1
ATOM 5548 O O . TYR B 1 334 ? -16.578 10.891 7.93 1 97 334 TYR B O 1
ATOM 5556 N N . HIS B 1 335 ? -18.328 12.234 7.715 1 94 335 HIS B N 1
ATOM 5557 C CA . HIS B 1 335 ? -17.922 12.742 6.406 1 94 335 HIS B CA 1
ATOM 5558 C C . HIS B 1 335 ? -16.547 13.414 6.469 1 94 335 HIS B C 1
ATOM 5560 O O . HIS B 1 335 ? -15.734 13.234 5.566 1 94 335 HIS B O 1
ATOM 5566 N N . ASP B 1 336 ? -16.281 14.117 7.52 1 90.75 336 ASP B N 1
ATOM 5567 C CA . ASP B 1 336 ? -15.055 14.891 7.637 1 90.75 336 ASP B CA 1
ATOM 5568 C C . ASP B 1 336 ? -13.875 13.992 8.016 1 90.75 336 ASP B C 1
ATOM 5570 O O . ASP B 1 336 ? -12.719 14.406 7.926 1 90.75 336 ASP B O 1
ATOM 5574 N N . LEU B 1 337 ? -14.188 12.789 8.438 1 93.19 337 LEU B N 1
ATOM 5575 C CA . LEU B 1 337 ? -13.141 11.852 8.828 1 93.19 337 LEU B CA 1
ATOM 5576 C C . LEU B 1 337 ? -12.57 11.133 7.609 1 93.19 337 LEU B C 1
ATOM 5578 O O . LEU B 1 337 ? -11.562 10.43 7.715 1 93.19 337 LEU B O 1
ATOM 5582 N N . VAL B 1 338 ? -13.203 11.32 6.453 1 90.88 338 VAL B N 1
ATOM 5583 C CA . VAL B 1 338 ? -12.852 10.586 5.242 1 90.88 338 VAL B CA 1
ATOM 5584 C C . VAL B 1 338 ? -11.602 11.195 4.609 1 90.88 338 VAL B C 1
ATOM 5586 O O . VAL B 1 338 ? -11.539 12.414 4.398 1 90.88 338 VAL B O 1
ATOM 5589 N N . PHE B 1 339 ? -10.609 10.359 4.371 1 87.31 339 PHE B N 1
ATOM 5590 C CA . PHE B 1 339 ? -9.43 10.734 3.6 1 87.31 339 PHE B CA 1
ATOM 5591 C C . PHE B 1 339 ? -9.461 10.094 2.219 1 87.31 339 PHE B C 1
ATOM 5593 O O . PHE B 1 339 ? -9.469 8.867 2.1 1 87.31 339 PHE B O 1
ATOM 5600 N N . HIS B 1 340 ? -9.445 10.891 1.209 1 83.12 340 HIS B N 1
ATOM 5601 C CA . HIS B 1 340 ? -9.578 10.398 -0.159 1 83.12 340 HIS B CA 1
ATOM 5602 C C . HIS B 1 340 ? -8.219 10.031 -0.747 1 83.12 340 HIS B C 1
ATOM 5604 O O . HIS B 1 340 ? -7.32 10.875 -0.805 1 83.12 340 HIS B O 1
ATOM 5610 N N . LEU B 1 341 ? -8.078 8.781 -1.073 1 77.06 341 LEU B N 1
ATOM 5611 C CA . LEU B 1 341 ? -6.918 8.352 -1.841 1 77.06 341 LEU B CA 1
ATOM 5612 C C . LEU B 1 341 ? -7.117 8.609 -3.33 1 77.06 341 LEU B C 1
ATOM 5614 O O . LEU B 1 341 ? -6.156 8.891 -4.051 1 77.06 341 LEU B O 1
ATOM 5618 N N . SER B 1 342 ? -8.234 8.375 -3.734 1 78.81 342 SER B N 1
ATOM 5619 C CA . SER B 1 342 ? -8.742 8.672 -5.07 1 78.81 342 SER B CA 1
ATOM 5620 C C . SER B 1 342 ? -10.227 8.992 -5.039 1 78.81 342 SER B C 1
ATOM 5622 O O . SER B 1 342 ? -10.805 9.18 -3.965 1 78.81 342 SER B O 1
ATOM 5624 N N . GLU B 1 343 ? -10.773 9.125 -6.176 1 78.31 343 GLU B N 1
ATOM 5625 C CA . GLU B 1 343 ? -12.203 9.414 -6.238 1 78.31 343 GLU B CA 1
ATOM 5626 C C . GLU B 1 343 ? -13.023 8.281 -5.633 1 78.31 343 GLU B C 1
ATOM 5628 O O . GLU B 1 343 ? -14.094 8.523 -5.059 1 78.31 343 GLU B O 1
ATOM 5633 N N . SER B 1 344 ? -12.5 7.098 -5.758 1 83.81 344 SER B N 1
ATOM 5634 C CA . SER B 1 344 ? -13.32 5.961 -5.352 1 83.81 344 SER B CA 1
ATOM 5635 C C . SER B 1 344 ? -12.672 5.191 -4.203 1 83.81 344 SER B C 1
ATOM 5637 O O . SER B 1 344 ? -13.219 4.191 -3.736 1 83.81 344 SER B O 1
ATOM 5639 N N . GLU B 1 345 ? -11.578 5.668 -3.773 1 86.44 345 GLU B N 1
ATOM 5640 C CA . GLU B 1 345 ? -10.852 5.012 -2.691 1 86.44 345 GLU B CA 1
ATOM 5641 C C . GLU B 1 345 ? -10.656 5.953 -1.506 1 86.44 345 GLU B C 1
ATOM 5643 O O . GLU B 1 345 ? -10.07 7.031 -1.648 1 86.44 345 GLU B O 1
ATOM 5648 N N . CYS B 1 346 ? -11.18 5.516 -0.386 1 90.25 346 CYS B N 1
ATOM 5649 C CA . CYS B 1 346 ? -11.109 6.363 0.799 1 90.25 346 CYS B CA 1
ATOM 5650 C C . CYS B 1 346 ? -10.688 5.559 2.023 1 90.25 346 CYS B C 1
ATOM 5652 O O . CYS B 1 346 ? -10.992 4.367 2.123 1 90.25 346 CYS B O 1
ATOM 5654 N N . VAL B 1 347 ? -10.00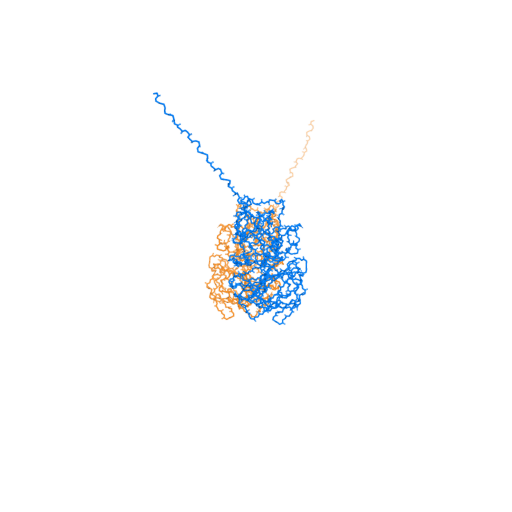8 6.176 2.938 1 91.19 347 VAL B N 1
ATOM 5655 C CA . VAL B 1 347 ? -9.602 5.566 4.199 1 91.19 347 VAL B CA 1
ATOM 5656 C C . VAL B 1 347 ? -9.922 6.512 5.355 1 91.19 347 VAL B C 1
ATOM 5658 O O . VAL B 1 347 ? -10.219 7.691 5.141 1 91.19 347 VAL B O 1
ATOM 5661 N N . LEU B 1 348 ? -10 5.887 6.547 1 93.19 348 LEU B N 1
ATOM 5662 C CA . LEU B 1 348 ? -9.977 6.723 7.742 1 93.19 348 LEU B CA 1
ATOM 5663 C C . LEU B 1 348 ? -8.641 7.453 7.871 1 93.19 348 LEU B C 1
ATOM 5665 O O . LEU B 1 348 ? -7.59 6.816 7.941 1 93.19 348 LEU B O 1
ATOM 5669 N N . GLY B 1 349 ? -8.68 8.727 7.852 1 85.81 349 GLY B N 1
ATOM 5670 C CA . GLY B 1 349 ? -7.492 9.57 7.797 1 85.81 349 GLY B CA 1
ATOM 5671 C C . GLY B 1 349 ? -6.715 9.586 9.102 1 85.81 349 GLY B C 1
ATOM 5672 O O . GLY B 1 349 ? -6.477 10.648 9.672 1 85.81 349 GLY B O 1
ATOM 5673 N N . VAL B 1 350 ? -6.328 8.406 9.578 1 88.81 350 VAL B N 1
ATOM 5674 C CA . VAL B 1 350 ? -5.645 8.328 10.867 1 88.81 350 VAL B CA 1
ATOM 5675 C C . VAL B 1 350 ? -4.645 7.176 10.852 1 88.81 350 VAL B C 1
ATOM 5677 O O . VAL B 1 350 ? -4.887 6.148 10.219 1 88.81 350 VAL B O 1
ATOM 5680 N N . GLN B 1 351 ? -3.551 7.387 11.477 1 82.06 351 GLN B N 1
ATOM 5681 C CA . GLN B 1 351 ? -2.553 6.344 11.695 1 82.06 351 GLN B CA 1
ATOM 5682 C C . GLN B 1 351 ? -2.342 6.09 13.188 1 82.06 351 GLN B C 1
ATOM 5684 O O . GLN B 1 351 ? -2.477 7 14 1 82.06 351 GLN B O 1
ATOM 5689 N N . PRO B 1 352 ? -1.984 4.832 13.469 1 86.62 352 PRO B N 1
ATOM 5690 C CA . PRO B 1 352 ? -1.771 4.523 14.883 1 86.62 352 PRO B CA 1
ATOM 5691 C C . PRO B 1 352 ? -0.43 5.031 15.406 1 86.62 352 PRO B C 1
ATOM 5693 O O . PRO B 1 352 ? 0.55 5.078 14.656 1 86.62 352 PRO B O 1
ATOM 5696 N N . ASN B 1 353 ? -0.443 5.504 16.578 1 84.5 353 ASN B N 1
ATOM 5697 C CA . ASN B 1 353 ? 0.769 5.836 17.312 1 84.5 353 ASN B CA 1
ATOM 5698 C C . ASN B 1 353 ? 0.598 5.582 18.812 1 84.5 353 ASN B C 1
ATOM 5700 O O . ASN B 1 353 ? -0.522 5.598 19.328 1 84.5 353 ASN B O 1
ATOM 5704 N N . GLU B 1 354 ? 1.698 5.266 19.484 1 84.38 354 GLU B N 1
ATOM 5705 C CA . GLU B 1 354 ? 1.594 4.898 20.906 1 84.38 354 GLU B CA 1
ATOM 5706 C C . GLU B 1 354 ? 2.105 6.016 21.797 1 84.38 354 GLU B C 1
ATOM 5708 O O . GLU B 1 354 ? 1.793 6.055 23 1 84.38 354 GLU B O 1
ATOM 5713 N N . GLU B 1 355 ? 2.803 6.898 21.297 1 83.69 355 GLU B N 1
ATOM 5714 C CA . GLU B 1 355 ? 3.479 7.863 22.156 1 83.69 355 GLU B CA 1
ATOM 5715 C C . GLU B 1 355 ? 2.965 9.281 21.906 1 83.69 355 GLU B C 1
ATOM 5717 O O . GLU B 1 355 ? 2.73 10.039 22.859 1 83.69 355 GLU B O 1
ATOM 5722 N N . THR B 1 356 ? 2.881 9.688 20.688 1 87.69 356 THR B N 1
ATOM 5723 C CA . THR B 1 356 ? 2.445 11.031 20.328 1 87.69 356 THR B CA 1
ATOM 5724 C C . THR B 1 356 ? 1.125 10.977 19.562 1 87.69 356 THR B C 1
ATOM 5726 O O . THR B 1 356 ? 0.978 10.203 18.609 1 87.69 356 THR B O 1
ATOM 5729 N N . PHE B 1 357 ? 0.238 11.828 20.078 1 92.75 357 PHE B N 1
ATOM 5730 C CA . PHE B 1 357 ? -1.065 11.859 19.422 1 92.75 357 PHE B CA 1
ATOM 5731 C C . PHE B 1 357 ? -1.331 13.234 18.812 1 92.75 357 PHE B C 1
ATOM 5733 O O . PHE B 1 357 ? -0.984 14.258 19.406 1 92.75 357 PHE B O 1
ATOM 5740 N N . ILE B 1 358 ? -1.905 13.164 17.594 1 92.38 358 ILE B N 1
ATOM 5741 C CA . ILE B 1 358 ? -2.094 14.391 16.844 1 92.38 358 ILE B CA 1
ATOM 5742 C C . ILE B 1 358 ? -3.525 14.469 16.312 1 92.38 358 ILE B C 1
ATOM 5744 O O . ILE B 1 358 ? -4.062 13.469 15.82 1 92.38 358 ILE B O 1
ATOM 5748 N N . LEU B 1 359 ? -4.121 15.602 16.562 1 94.81 359 LEU B N 1
ATOM 5749 C CA . LEU B 1 359 ? -5.297 16.031 15.812 1 94.81 359 LEU B CA 1
ATOM 5750 C C . LEU B 1 359 ? -4.914 17.016 14.719 1 94.81 359 LEU B C 1
ATOM 5752 O O . LEU B 1 359 ? -4.621 18.188 15 1 94.81 359 LEU B O 1
ATOM 5756 N N . GLY B 1 360 ? -4.91 16.484 13.523 1 90.62 360 GLY B N 1
ATOM 5757 C CA . GLY B 1 360 ? -4.492 17.281 12.391 1 90.62 360 GLY B CA 1
ATOM 5758 C C . GLY B 1 360 ? -5.652 17.906 11.633 1 90.62 360 GLY B C 1
ATOM 5759 O O . GLY B 1 360 ? -6.629 18.344 12.242 1 90.62 360 GLY B O 1
ATOM 5760 N N . ASP B 1 361 ? -5.559 17.938 10.312 1 83.12 361 ASP B N 1
ATOM 5761 C CA . ASP B 1 361 ? -6.488 18.641 9.438 1 83.12 361 ASP B CA 1
ATOM 5762 C C . ASP B 1 361 ? -7.902 18.078 9.562 1 83.12 361 ASP B C 1
ATOM 5764 O O . ASP B 1 361 ? -8.875 18.828 9.625 1 83.12 361 ASP B O 1
ATOM 5768 N N . VAL B 1 362 ? -7.91 16.812 9.617 1 83.62 362 VAL B N 1
ATOM 5769 C CA . VAL B 1 362 ? -9.203 16.141 9.656 1 83.62 362 VAL B CA 1
ATOM 5770 C C . VAL B 1 362 ? -10.016 16.625 10.852 1 83.62 362 VAL B C 1
ATOM 5772 O O . VAL B 1 362 ? -11.227 16.828 10.758 1 83.62 362 VAL B O 1
ATOM 5775 N N . PHE B 1 363 ? -9.43 16.875 11.914 1 92.31 363 PHE B N 1
ATOM 5776 C CA . PHE B 1 363 ? -10.094 17.375 13.109 1 92.31 363 PHE B CA 1
ATOM 5777 C C . PHE B 1 363 ? -10.219 18.891 13.07 1 92.31 363 PHE B C 1
ATOM 5779 O O . PHE B 1 363 ? -11.289 19.438 13.344 1 92.31 363 PHE B O 1
ATOM 5786 N N . LEU B 1 364 ? -9.148 19.547 12.75 1 93.5 364 LEU B N 1
ATOM 5787 C CA . LEU B 1 364 ? -9.047 21 12.883 1 93.5 364 LEU B CA 1
ATOM 5788 C C . LEU B 1 364 ? -10.023 21.703 11.953 1 93.5 364 LEU B C 1
ATOM 5790 O O . LEU B 1 364 ? -10.375 22.875 12.172 1 93.5 364 LEU B O 1
ATOM 5794 N N . ARG B 1 365 ? -10.5 21.031 10.969 1 90.88 365 ARG B N 1
ATOM 5795 C CA . ARG B 1 365 ? -11.531 21.609 10.109 1 90.88 365 ARG B CA 1
ATOM 5796 C C . ARG B 1 365 ? -12.844 21.766 10.859 1 90.88 365 ARG B C 1
ATOM 5798 O O . ARG B 1 365 ? -13.703 22.562 10.469 1 90.88 365 ARG B O 1
ATOM 5805 N N . SER B 1 366 ? -13 21.047 11.914 1 93.75 366 SER B N 1
ATOM 5806 C CA . SER B 1 366 ? -14.242 21.062 12.688 1 93.75 366 SER B CA 1
ATOM 5807 C C . SER B 1 366 ? -14.109 21.953 13.922 1 93.75 366 SER B C 1
ATOM 5809 O O . SER B 1 366 ? -15.055 22.094 14.695 1 93.75 366 SER B O 1
ATOM 5811 N N . ALA B 1 367 ? -13 22.578 14.039 1 96.56 367 ALA B N 1
ATOM 5812 C CA . ALA B 1 367 ? -12.758 23.359 15.242 1 96.56 367 ALA B CA 1
ATOM 5813 C C . ALA B 1 367 ? -12.242 24.766 14.898 1 96.56 367 ALA B C 1
ATOM 5815 O O . ALA B 1 367 ? -11.586 24.953 13.875 1 96.56 367 ALA B O 1
ATOM 5816 N N . TYR B 1 368 ? -12.633 25.703 15.711 1 97.38 368 TYR B N 1
ATOM 5817 C CA . TYR B 1 368 ? -11.969 27 15.805 1 97.38 368 TYR B CA 1
ATOM 5818 C C . TYR B 1 368 ? -10.992 27.016 16.984 1 97.38 368 TYR B C 1
ATOM 5820 O O . TYR B 1 368 ? -11.375 26.75 18.125 1 97.38 368 TYR B O 1
ATOM 5828 N N . VAL B 1 369 ? -9.773 27.297 16.656 1 98.38 369 VAL B N 1
ATOM 5829 C CA . VAL B 1 369 ? -8.758 27.188 17.703 1 98.38 369 VAL B CA 1
ATOM 5830 C C . VAL B 1 369 ? -8.016 28.516 17.844 1 98.38 369 VAL B C 1
ATOM 5832 O O . VAL B 1 369 ? -7.602 29.125 16.844 1 98.38 369 VAL B O 1
ATOM 5835 N N . TYR B 1 370 ? -7.891 29.016 19.062 1 98.5 370 TYR B N 1
ATOM 5836 C CA . TYR B 1 370 ? -7.082 30.188 19.406 1 98.5 370 TYR B CA 1
ATOM 5837 C C . TYR B 1 370 ? -5.887 29.797 20.25 1 98.5 370 TYR B C 1
ATOM 5839 O O . TYR B 1 370 ? -6.047 29.281 21.375 1 98.5 370 TYR B O 1
ATOM 5847 N N . TYR B 1 371 ? -4.719 29.969 19.719 1 98.25 371 TYR B N 1
ATOM 5848 C CA . TYR B 1 371 ? -3.459 29.703 20.391 1 98.25 371 TYR B CA 1
ATOM 5849 C C . TYR B 1 371 ? -2.92 30.969 21.062 1 98.25 371 TYR B C 1
ATOM 5851 O O . TYR B 1 371 ? -2.566 31.938 20.375 1 98.25 371 TYR B O 1
ATOM 5859 N N . ASP B 1 372 ? -2.885 31.016 22.312 1 98.06 372 ASP B N 1
ATOM 5860 C CA . ASP B 1 372 ? -2.26 32.094 23.078 1 98.06 372 ASP B CA 1
ATOM 5861 C C . ASP B 1 372 ? -0.889 31.672 23.594 1 98.06 372 ASP B C 1
ATOM 5863 O O . ASP B 1 372 ? -0.777 31.156 24.719 1 98.06 372 ASP B O 1
ATOM 5867 N N . LEU B 1 373 ? 0.118 31.938 22.797 1 97.12 373 LEU B N 1
ATOM 5868 C CA . LEU B 1 373 ? 1.465 31.484 23.141 1 97.12 373 LEU B CA 1
ATOM 5869 C C . LEU B 1 373 ? 1.995 32.219 24.359 1 97.12 373 LEU B C 1
ATOM 5871 O O . LEU B 1 373 ? 2.723 31.656 25.172 1 97.12 373 LEU B O 1
ATOM 5875 N N . THR B 1 374 ? 1.622 33.469 24.5 1 96.25 374 THR B N 1
ATOM 5876 C CA . THR B 1 374 ? 2.051 34.312 25.625 1 96.25 374 THR B CA 1
ATOM 5877 C C . THR B 1 374 ? 1.594 33.688 26.953 1 96.25 374 THR B C 1
ATOM 5879 O O . THR B 1 374 ? 2.375 33.594 27.906 1 96.25 374 THR B O 1
ATOM 5882 N N . SER B 1 375 ? 0.389 33.281 26.984 1 96.38 375 SER B N 1
ATOM 5883 C CA . SER B 1 375 ? -0.195 32.75 28.219 1 96.38 375 SER B CA 1
ATOM 5884 C C . SER B 1 375 ? -0.066 31.25 28.281 1 96.38 375 SER B C 1
ATOM 5886 O O . SER B 1 375 ? -0.46 30.625 29.281 1 96.38 375 SER B O 1
ATOM 5888 N N . ASP B 1 376 ? 0.431 30.625 27.281 1 95.94 376 ASP B N 1
ATOM 5889 C CA . ASP B 1 376 ? 0.543 29.172 27.188 1 95.94 376 ASP B CA 1
ATOM 5890 C C . ASP B 1 376 ? -0.82 28.5 27.344 1 95.94 376 ASP B C 1
ATOM 5892 O O . ASP B 1 376 ? -0.987 27.625 28.203 1 95.94 376 ASP B O 1
ATOM 5896 N N . GLU B 1 377 ? -1.759 29 26.594 1 97.75 377 GLU B N 1
ATOM 5897 C CA . GLU B 1 377 ? -3.141 28.531 26.625 1 97.75 377 GLU B CA 1
ATOM 5898 C C . GLU B 1 377 ? -3.686 28.344 25.203 1 97.75 377 GLU B C 1
ATOM 5900 O O . GLU B 1 377 ? -3.248 29.016 24.266 1 97.75 377 GLU B O 1
ATOM 5905 N N . ILE B 1 378 ? -4.574 27.391 25.078 1 98.31 378 ILE B N 1
ATOM 5906 C CA . ILE B 1 378 ? -5.312 27.188 23.828 1 98.31 378 ILE B CA 1
ATOM 5907 C C . ILE B 1 378 ? -6.812 27.234 24.109 1 98.31 378 ILE B C 1
ATOM 5909 O O . ILE B 1 378 ? -7.289 26.641 25.094 1 98.31 378 ILE B O 1
ATOM 5913 N N . SER B 1 379 ? -7.516 28.016 23.312 1 98.62 379 SER B N 1
ATOM 5914 C CA . SER B 1 379 ? -8.977 28.016 23.359 1 98.62 379 SER B CA 1
ATOM 5915 C C . SER B 1 379 ? -9.57 27.328 22.141 1 98.62 379 SER B C 1
ATOM 5917 O O . SER B 1 379 ? -9.062 27.469 21.031 1 98.62 379 SER B O 1
ATOM 5919 N N . ILE B 1 380 ? -10.656 26.562 22.391 1 98.69 380 ILE B N 1
ATOM 5920 C CA . ILE B 1 380 ? -11.203 25.766 21.297 1 98.69 380 ILE B CA 1
ATOM 5921 C C . ILE B 1 380 ? -12.734 25.781 21.359 1 98.69 380 ILE B C 1
ATOM 5923 O O . ILE B 1 380 ? -13.312 25.859 22.438 1 98.69 380 ILE B O 1
ATOM 5927 N N . ALA B 1 381 ? -13.359 25.812 20.219 1 98.56 381 ALA B N 1
ATOM 5928 C CA . ALA B 1 381 ? -14.812 25.734 20.062 1 98.56 381 ALA B CA 1
ATOM 5929 C C . ALA B 1 381 ? -15.172 25.062 18.734 1 98.56 381 ALA B C 1
ATOM 5931 O O . ALA B 1 381 ? -14.32 24.891 17.875 1 98.56 381 ALA B O 1
ATOM 5932 N N . GLN B 1 382 ? -16.422 24.656 18.656 1 98.06 382 GLN B N 1
ATOM 5933 C CA . GLN B 1 382 ? -16.938 24.109 17.406 1 98.06 382 GLN B CA 1
ATOM 5934 C C . GLN B 1 382 ? -16.891 25.156 16.297 1 98.06 382 GLN B C 1
ATOM 5936 O O . GLN B 1 382 ? -17.344 26.297 16.484 1 98.06 382 GLN B O 1
ATOM 5941 N N . ALA B 1 383 ? -16.375 24.766 15.133 1 96.19 383 ALA B N 1
ATOM 5942 C CA . ALA B 1 383 ? -16.344 25.688 14.008 1 96.19 383 ALA B CA 1
ATOM 5943 C C . ALA B 1 383 ? -17.75 25.969 13.492 1 96.19 383 ALA B C 1
ATOM 5945 O O . ALA B 1 383 ? -18.594 25.078 13.469 1 96.19 383 ALA B O 1
ATOM 5946 N N . LYS B 1 384 ? -17.938 27.172 13.141 1 94.69 384 LYS B N 1
ATOM 5947 C CA . LYS B 1 384 ? -19.156 27.625 12.461 1 94.69 384 LYS B CA 1
ATOM 5948 C C . LYS B 1 384 ? -18.859 28.062 11.031 1 94.69 384 LYS B C 1
ATOM 5950 O O . LYS B 1 384 ? -18.047 28.969 10.805 1 94.69 384 LYS B O 1
ATOM 5955 N N . TYR B 1 385 ? -19.547 27.344 10.078 1 91 385 TYR B N 1
ATOM 5956 C CA . TYR B 1 385 ? -19.281 27.625 8.672 1 91 385 TYR B CA 1
ATOM 5957 C C . TYR B 1 385 ? -20.219 28.703 8.141 1 91 385 TYR B C 1
ATOM 5959 O O . TYR B 1 385 ? -21.359 28.406 7.762 1 91 385 TYR B O 1
ATOM 5967 N N . THR B 1 386 ? -19.703 29.922 8.172 1 89.06 386 THR B N 1
ATOM 5968 C CA . THR B 1 386 ? -20.469 31.078 7.73 1 89.06 386 THR B CA 1
ATOM 5969 C C . THR B 1 386 ? -19.578 32.094 7.008 1 89.06 386 THR B C 1
ATOM 5971 O O . THR B 1 386 ? -18.359 32.031 7.148 1 89.06 386 THR B O 1
ATOM 5974 N N . ASN B 1 387 ? -20.156 32.969 6.27 1 86.88 387 ASN B N 1
ATOM 5975 C CA . ASN B 1 387 ? -19.422 34.031 5.609 1 86.88 387 ASN B CA 1
ATOM 5976 C C . ASN B 1 387 ? -19.266 35.25 6.516 1 86.88 387 ASN B C 1
ATOM 5978 O O . ASN B 1 387 ? -18.484 36.156 6.227 1 86.88 387 ASN B O 1
ATOM 5982 N N . ALA B 1 388 ? -19.984 35.281 7.562 1 91.75 388 ALA B N 1
ATOM 5983 C CA . ALA B 1 388 ? -19.891 36.406 8.5 1 91.75 388 ALA B CA 1
ATOM 5984 C C . ALA B 1 388 ? -18.531 36.438 9.195 1 91.75 388 ALA B C 1
ATOM 5986 O O . ALA B 1 388 ? -17.844 35.406 9.281 1 91.75 388 ALA B O 1
ATOM 5987 N N . SER B 1 389 ? -18.125 37.625 9.531 1 94.56 389 SER B N 1
ATOM 5988 C CA . SER B 1 389 ? -16.859 37.781 10.234 1 94.56 389 SER B CA 1
ATOM 5989 C C . SER B 1 389 ? -16.938 38.938 11.25 1 94.56 389 SER B C 1
ATOM 5991 O O . SER B 1 389 ? -17.578 39.969 10.992 1 94.56 389 SER B O 1
ATOM 5993 N N . ASN B 1 390 ? -16.422 38.719 12.391 1 97.38 390 ASN B N 1
ATOM 5994 C CA . ASN B 1 390 ? -16.234 39.719 13.438 1 97.38 390 ASN B CA 1
ATOM 5995 C C . ASN B 1 390 ? -14.914 39.5 14.18 1 97.38 390 ASN B C 1
ATOM 5997 O O . ASN B 1 390 ? -14.852 38.719 15.141 1 97.38 390 ASN B O 1
ATOM 6001 N N . ILE B 1 391 ? -13.883 40.25 13.75 1 97.44 391 ILE B N 1
ATOM 6002 C CA . ILE B 1 391 ? -12.547 40.062 14.305 1 97.44 391 ILE B CA 1
ATOM 6003 C C . ILE B 1 391 ? -12.344 41 15.5 1 97.44 391 ILE B C 1
ATOM 6005 O O . ILE B 1 391 ? -12.539 42.188 15.391 1 97.44 391 ILE B O 1
ATOM 6009 N N . VAL B 1 392 ? -11.992 40.438 16.594 1 96.81 392 VAL B N 1
ATOM 6010 C CA . VAL B 1 392 ? -11.703 41.188 17.812 1 96.81 392 VAL B CA 1
ATOM 6011 C C . VAL B 1 392 ? -10.266 40.938 18.25 1 96.81 392 VAL B C 1
ATOM 6013 O O . VAL B 1 392 ? -9.695 39.875 17.953 1 96.81 392 VAL B O 1
ATOM 6016 N N . SER B 1 393 ? -9.695 41.938 18.906 1 94.56 393 SER B N 1
ATOM 6017 C CA . SER B 1 393 ? -8.344 41.781 19.438 1 94.56 393 SER B CA 1
ATOM 6018 C C . SER B 1 393 ? -8.305 40.812 20.609 1 94.56 393 SER B C 1
ATOM 6020 O O . SER B 1 393 ? -9.227 40.781 21.422 1 94.56 393 SER B O 1
ATOM 6022 N N . ALA B 1 394 ? -7.199 40.031 20.641 1 85.19 394 ALA B N 1
ATOM 6023 C CA . ALA B 1 394 ? -7.02 39.062 21.719 1 85.19 394 ALA B CA 1
ATOM 6024 C C . ALA B 1 394 ? -6.555 39.75 23 1 85.19 394 ALA B C 1
ATOM 6026 O O . ALA B 1 394 ? -5.895 40.812 22.938 1 85.19 394 ALA B O 1
#

Organism: Candidozyma auris (NCBI:txid498019)

Nearest PDB structures (foldseek):
  7agb-assembly3_C  TM=8.711E-01  e=1.655E-35  Candida parapsilosis
  2qzx-assembly1_A  TM=8.786E-01  e=1.448E-33  Candida albicans
  4ybf-assembly1_A  TM=9.093E-01  e=7.829E-34  Candida parapsilosis CDC317
  4y9w-assembly1_A  TM=8.894E-01  e=2.532E-33  Candida parapsilosis
  3fv3-assembly3_D  TM=8.709E-01  e=2.532E-33  Candida parapsilosis

Foldseek 3Di:
DDDCVPPPPPPPPPPPDPPPPPPPPPPPPLPAADKDKDKWFKDFFQPPVQDPVLVLLQLVLLACVVPDDDDDQDPQSPPRGDIFTKFWKFWAPVGHIFIATEKQQAFAWEWEDPQAPQAQRDADHQVPHPQKAFPVAWDWDADSSSWIFTFGKIFTFIGGPVRDTQDGGAIHGYTRDTDHNHGTHHHLWAQVRYRDPDGDQTDLRRCCVSSNAVASKKKWAQADPVVSMIMIMRQKDWPQFFDDDFAKDFQDDDNTRWAFWQWKDFPRDIGGDRDTAHAIARQQAWEDAPVVQVVLLVRQVFDDDSQWTKHFQDFDQPGWIWIHRPVDIFTQGPNLQWRDSDPGTITRRYGYYDPHTYDYDSRSNQKMKMQRNVVNMITIGGTDRDPDTDMDGD/DPPDDDDPDDPPPDPPPPPPPPPPPPPPVLPAADKDKDKWFKDFQQPPVQDPVLVLLQLVLLAVVVPDDDDDQDPQSPPRGDIFTKFWKFWAPVGHIFIATEKQQAFAWEWEDPQAPQAQRDADHQVVHPQKAFPVAWFWDADSSSWIFTFGKIFTFIGGPVRDTQDGGAIHGYTRDTDHNHGTHHHLWAQVRYRDPDGDQTDLRRCCVSSNAVASKKKWAQADPVVSMIMIMRQKDWPQFFDDDFAKDFQDDDNTRWAFWQWKDFPRDIDGDRDTAHAIARQQAWEDAPVVQVVLLVSQVFDDDSQWTWHFQDFDQPGWIWIHRPVDIFTQGNNLQWRDSDPGTITRRYGYYDPHTYDYDSRSNQKMWMQGNVVNMITIGGTDRDPDTDMDGD

Solvent-accessible surface area (backbone atoms only — not comparable to full-atom values): 41336 Å² total; per-residue (Å²): 134,82,80,79,78,76,80,77,78,80,77,80,78,78,78,76,78,79,77,74,75,79,73,82,69,76,72,69,77,79,64,74,47,44,53,47,76,44,73,28,47,56,45,76,39,68,40,84,81,54,55,48,30,40,59,32,45,35,53,45,31,41,46,48,50,72,71,50,86,91,74,85,81,56,76,64,57,70,71,39,69,38,64,42,44,37,39,56,32,17,38,31,69,71,50,43,58,30,33,24,29,50,20,43,70,30,15,49,38,35,36,29,22,65,83,33,78,55,42,68,23,38,43,47,57,61,87,72,19,87,55,49,39,82,67,84,40,81,37,54,45,75,48,65,64,55,38,45,38,36,38,31,33,30,24,18,29,34,21,44,74,85,60,56,73,74,35,78,62,38,66,36,28,43,21,69,44,60,61,72,66,33,55,24,37,38,15,62,31,57,55,89,54,32,71,50,89,74,70,61,66,36,62,44,45,39,32,25,76,72,35,47,14,68,40,25,23,33,20,42,36,50,38,50,85,86,70,42,41,29,36,40,20,38,9,19,42,50,68,46,38,35,45,86,64,72,44,76,40,65,47,24,78,87,86,53,64,14,41,49,31,42,30,36,36,42,86,91,43,76,42,84,59,69,41,52,28,30,56,20,58,63,32,54,54,22,25,36,49,56,71,56,50,53,54,48,29,51,69,60,66,30,41,53,36,84,82,26,27,30,30,64,76,80,44,53,70,89,42,52,42,33,39,31,52,78,90,53,64,38,60,36,31,44,40,51,42,56,31,69,68,47,96,78,20,15,26,46,42,47,37,65,34,92,83,61,33,35,41,8,39,54,50,41,34,33,27,24,38,35,42,31,60,75,76,47,30,37,24,44,23,28,42,34,95,61,88,62,78,44,77,42,72,98,134,86,79,80,78,86,82,79,81,80,81,77,78,82,80,74,77,77,77,72,74,77,73,82,70,77,72,69,75,79,65,74,47,44,52,47,75,42,75,30,48,57,44,76,39,66,42,85,80,57,55,46,29,38,59,33,45,36,53,45,32,41,47,48,46,74,69,44,87,82,81,80,81,56,75,62,56,72,70,39,68,38,65,41,44,37,39,56,32,18,39,30,68,68,50,43,58,31,33,25,28,50,20,42,70,32,16,48,40,34,35,29,21,68,85,34,75,55,41,67,22,36,43,49,55,62,87,73,18,86,54,50,40,82,68,84,41,79,37,54,46,74,47,65,63,54,38,45,38,37,36,31,34,30,24,18,29,34,21,45,74,86,61,58,74,74,36,76,63,38,67,35,30,44,21,68,45,61,60,72,66,33,57,24,37,38,16,60,30,55,55,89,54,34,72,50,90,75,71,62,65,36,63,44,44,40,32,24,75,73,36,48,14,69,38,25,23,34,20,41,37,49,37,50,83,84,69,44,41,28,36,39,21,38,9,20,42,50,68,45,38,36,45,86,65,72,45,75,40,65,48,24,77,89,87,55,63,13,40,50,32,43,31,37,36,41,86,91,42,76,40,84,59,70,40,51,28,31,57,22,57,63,31,54,53,21,24,37,48,57,70,55,50,53,54,48,30,52,69,60,66,31,44,52,36,82,82,25,28,30,29,64,76,80,45,53,72,88,43,53,41,34,40,30,52,78,90,53,64,38,61,36,32,45,41,51,43,56,30,68,66,47,96,78,21,16,28,44,41,47,36,66,35,91,82,62,33,34,41,8,40,53,49,42,34,32,27,25,38,36,41,31,60,76,76,48,30,38,25,43,23,28,42,35,96,61,88,63,78,44,78,40,71,98

pLDDT: mean 81.97, std 22.85, range [21.86, 98.75]

InterPro domains:
  IPR001461 Aspartic peptidase A1 [PR00792] (91-111)
  IPR001461 Aspartic peptidase A1 [PR00792] (230-243)
  IPR001461 Aspartic peptidase A1 [PR00792] (277-288)
  IPR001461 Aspartic peptidase A1 [PR00792] (357-372)
  IPR001461 Aspartic peptidase A1 [PTHR47966] (59-382)
  IPR021109 Aspartic peptidase domain superfamily [G3DSA:2.40.70.10] (75-235)
  IPR021109 Aspartic peptidase domain superfamily [G3DSA:2.40.70.10] (236-394)
  IPR021109 Aspartic peptidase domain superfamily [SSF50630] (70-391)
  IPR033121 Peptidase family A1 domain [PF00026] (84-383)
  IPR033121 Peptidase family A1 domain [PS51767] (85-381)
  IPR033876 Secreted aspartic endopeptidase [cd05474] (83-383)